Protein AF-0000000065920199 (afdb_homodimer)

Secondary structure (DSSP, 8-state):
--GGG--HHHH-HHHHHHHHHHHHHHHHSEE-BTT-----HHHHHHHTSGGGG----EETTEESSS--HHHHHHHHHHHHHHHHHHT-SEEE---SSHHHHHHHHHHHH--TT-EEEEE-GGGT--GGGT-TTSHHHHHSEEEEE-B-TTT-SB-HHHHHHHHHHH--SEEEEE-SS--S---HHHHHHHHHHTT-EEEEE-TTTHHHHHTTSS--STTT-SEEEEESSSTT---S-EEEEES-HHHHHHHHHIIIIII-SS--HHHHHHHHHHHHHHTSHHHHHHHHHHHHHHHHHHHHHTSHHHHTTT-EEGGGS-SSSEEEEE-TTSSS-HHHHHHHHHHTTEE-EE---TT--S-TTT-SEEEEE-HHHHHHT--HHHHHHHHHHHHHHHT-SSGGGHHHHHHHHHHHHHTS---GGGG--/--GGG--HHHH-HHHHHHHHHHHHHHHHSEE-BTT-----HHHHHHHTSGGGG----EETTEESSS--HHHHHHHHHHHHHHHHHHT-SEEE---SSHHHHHHHHHHHH--TT-EEEEE-GGGT--GGGT-TTSHHHHHSEEEEE-B-TTT-SB-HHHHHHHHHHH--SEEEEE-SS--S---HHHHHHHHHHTT-EEEEE-TTTHHHHHHTSS--STTT-SEEEEESSSTT---S-EEEEES-HHHHHHHHHIIIIII-SS--HHHHHHHHHHHHHHTSHHHHHHHHHHHHHHHHHHHHHTSHHHHTTT-EEGGGS-SSSEEEEE-TTSSS-HHHHHHHHHHTTEE-EE---TT--S-TTT-SEEEEE-HHHHHHT--HHHHHHHHHHHHHHHH-SSGGGHHHHHHHHHHHHHTS---GGG---

Sequence (850 aa):
MNTLNDSLTAFDPDIAALIDGELRRQESGLEMIASENYAPLAVMQAQGSVLTNKYAEGYPGRRYYGGCEFVDGVEQLAIDRVKALFGAEYANVQPHSGATANAATMHALLNPGDTILGLSLAHGGHLTHGMRINFSGKLYHATAYEVSKEDYLVDMDAVAEAARTHRPKMIIAGWSAYPRQLDFARFRAIADEVDAVLMVDMAHFAGLVAAGVHPSPVPHAHVVTSTTHKTLGGPRGGIILCNDPAIAKKINSAVFPGQQGGPLGHVIAAKATAFKMAAQPEFAQRQQRCLDGARILAGRLTQPDVAERGIAVLTGGTDVHLVLVDLRDAELDGQQAEDRLAAVDITVNRNAVPFDPRPPMITSGLRIGTPALAARGFSHNDFRAVADLIAAALTATNDDQLGPLRAQVQRLAARYPLYPELHRTMNTLNDSLTAFDPDIAALIDGELRRQESGLEMIASENYAPLAVMQAQGSVLTNKYAEGYPGRRYYGGCEFVDGVEQLAIDRVKALFGAEYANVQPHSGATANAATMHALLNPGDTILGLSLAHGGHLTHGMRINFSGKLYHATAYEVSKEDYLVDMDAVAEAARTHRPKMIIAGWSAYPRQLDFARFRAIADEVDAVLMVDMAHFAGLVAAGVHPSPVPHAHVVTSTTHKTLGGPRGGIILCNDPAIAKKINSAVFPGQQGGPLGHVIAAKATAFKMAAQPEFAQRQQRCLDGARILAGRLTQPDVAERGIAVLTGGTDVHLVLVDLRDAELDGQQAEDRLAAVDITVNRNAVPFDPRPPMITSGLRIGTPALAARGFSHNDFRAVADLIAAALTATNDDQLGPLRAQVQRLAARYPLYPELHRT

Solvent-accessible surface area (backbone atoms only — not comparable to full-atom values): 40796 Å² total; per-residue (Å²): 133,78,66,46,66,36,50,34,62,78,73,37,46,70,60,40,50,35,52,49,50,44,49,50,49,58,34,45,24,46,59,18,31,55,68,23,19,60,48,24,42,25,29,25,50,33,37,26,33,74,40,62,32,50,65,45,37,74,48,74,96,54,57,64,41,50,85,42,69,37,56,28,51,36,48,50,51,25,37,52,43,48,21,63,51,64,69,38,77,37,59,44,62,58,34,72,23,34,49,46,24,50,51,17,47,46,58,44,77,49,57,78,62,41,33,33,35,12,33,33,57,64,52,16,18,40,57,74,40,27,35,61,73,12,55,38,20,65,43,26,42,51,39,61,38,61,48,36,91,83,57,63,42,75,39,64,67,57,41,42,50,47,40,68,71,64,50,24,54,31,38,43,49,48,47,73,54,64,35,60,83,80,63,47,65,60,53,35,52,46,22,59,72,53,68,24,45,30,36,32,42,36,35,60,49,44,24,35,33,46,45,68,76,38,86,68,51,65,91,49,33,58,30,37,32,22,35,32,24,20,47,48,25,19,42,73,22,13,29,38,33,29,72,46,70,72,56,47,56,37,35,50,43,15,41,45,61,12,58,33,68,60,43,54,45,12,48,30,38,6,40,30,48,27,38,55,49,46,64,35,69,68,36,30,53,34,44,50,44,12,36,49,34,20,38,46,32,31,54,54,40,57,34,66,82,38,36,75,52,30,34,39,41,49,74,76,39,43,73,35,48,29,34,45,36,35,20,78,63,23,87,49,42,7,44,57,48,36,51,48,36,43,69,27,40,31,34,31,22,43,26,71,36,69,88,50,89,48,56,89,85,42,14,22,7,36,37,40,13,25,41,24,43,23,64,57,61,56,47,72,68,50,30,50,52,48,28,49,51,51,48,51,55,74,64,50,90,53,75,80,60,38,57,65,50,23,54,51,40,36,53,58,23,61,75,42,75,62,55,78,77,72,66,66,129,134,76,67,46,65,37,47,32,63,77,72,36,46,70,61,40,50,35,54,49,50,43,47,50,50,59,34,44,22,46,60,19,32,54,68,24,20,59,50,25,42,25,28,25,51,33,36,26,34,74,38,62,33,52,65,44,36,74,48,74,96,54,56,64,38,50,85,42,68,38,56,28,51,38,48,51,49,24,38,53,44,47,22,64,49,63,70,39,78,37,59,45,63,56,34,74,23,35,49,46,24,48,51,18,48,46,59,44,76,50,56,80,61,42,32,34,34,10,33,32,57,62,52,17,18,40,58,74,41,27,35,64,74,10,54,37,20,66,42,25,41,52,40,64,40,58,49,36,92,85,59,62,43,73,40,66,66,58,43,43,50,48,39,68,72,62,50,25,53,30,37,43,51,47,47,72,54,65,35,62,82,79,63,47,65,59,53,34,53,46,23,59,72,52,69,24,44,31,36,30,43,35,34,60,50,44,24,33,33,44,44,67,76,39,87,70,51,66,92,47,34,59,32,37,34,21,38,32,24,21,46,48,25,20,43,74,21,13,29,38,33,27,72,46,69,71,59,47,54,37,35,50,42,15,41,44,60,13,59,34,68,59,44,54,45,12,47,29,37,6,39,30,48,25,39,56,49,45,65,34,72,69,36,31,52,34,46,49,44,12,34,49,34,20,37,46,30,33,55,53,40,58,33,65,82,38,35,75,52,30,34,41,40,47,75,77,39,44,73,34,48,29,33,42,36,34,21,79,64,22,87,48,42,7,45,56,46,34,51,49,36,43,69,28,42,32,32,32,21,43,27,70,36,68,88,48,91,49,56,88,86,41,15,23,6,36,36,41,13,24,42,23,42,23,63,57,62,56,47,72,66,50,31,49,50,48,28,49,51,50,49,51,55,74,62,51,90,51,76,79,59,38,57,63,50,23,54,52,39,35,53,57,22,60,74,42,76,62,56,75,77,72,69,65,131

Nearest PDB structures (foldseek):
  6uld-assembly1_A  TM=9.865E-01  e=8.035E-64  Mycobacterium tuberculosis
  6ccz-assembly1_A-2  TM=9.470E-01  e=2.160E-47  Medicago truncatula
  6ccz-assembly1_B-2  TM=9.428E-01  e=2.994E-47  Medicago truncatula
  5x3v-assembly1_B  TM=9.228E-01  e=4.478E-45  Homo sapiens
  4uqv-assembly6_I  TM=9.340E-01  e=2.020E-33  Methanocaldococcus jannaschii

Organism: Mycobacterium bovis (strain ATCC BAA-935 / AF2122/97) (NCBI:txid233413)

Foldseek 3Di:
DPCPPDDCCGPPVPVVVVVVVVQVLPLQFAEWALQFAAADPQLVDLLPDPLQVDWWFDAQPDTPDPDCPVLNVLLVLLFVLVCVLQVFPGKDFQFQALLSLLVLLCQLQHFFAFEEEEADVLLFADCCQQPCVDPNVVRYRYDYFFADPPQSHGDLVSVLVSCVVRLGQEYEAEGRDDQEADDLQSVLVSCVVSVHAYEYECASFVLCSSLVLGDRNAVRGQKYKYFCCRLLNWDGGMMMGHHDVVSNVSSSVSSPPNRHGTGSSSNSNRSSVSSVVSNDNVSSVLQVQLQLLQQLLQVLCCDCLNVVQVKHWRSSGGRHFKTKIFQQRHPAWQVRLQVLCVLLSYHWHRDAHNPWPDDGVGHGITITGRSHVSNLPAGSVLSNVVSVLSSCSNSPPDPVSSVVSSVVSSVSSNVRGDPPPVPDD/DPCPPDDCCGPPVPVVVVVVVVQVLPLQFAEWALQFAAADPQLVDLLPDPLQVDWWFDAQPDTPDPDCPVLNVLLVLLFVLVCVLQVFPGKDFFFQALLSLLVLLCVLQHFFAFEEEEADVLLFADCCQQPCVDPNVVRYRYDYFFADPPQSHGDLVSVLVSCVVRLGQEYEAEGRDDQEADDLQSVLVSCVVSVHAYEYECASFVLCSSLVLGDRNAVRGQKYKYFCCRLLNWDGGMMMGHHDVVSNVSSSVSSPPNRHGTGSSSRSSRSSVSSVVSNDNLSSVLQVQLQLLQQLLQVLCCDCLNVVQVKHWRSSGGRHFKIKIFQQRHPAWQVRLQVLCVLLSYHWHRDAHNPWPDDGVGHGITITGRSHVSNLPAGSVLSNVVSVLSSCSNSPPDPVSSVVSSVVSSVSSVVRGDPPPVPDD

InterPro domains:
  IPR001085 Serine hydroxymethyltransferase [MF_00051] (7-420)
  IPR001085 Serine hydroxymethyltransferase [PIRSF000412] (5-420)
  IPR001085 Serine hydroxymethyltransferase [cd00378] (12-412)
  IPR015421 Pyridoxal phosphate-dependent transferase, major domain [G3DSA:3.40.640.10] (37-279)
  IPR015422 Pyridoxal phosphate-dependent transferase, small domain [G3DSA:3.90.1150.10] (11-419)
  IPR015424 Pyridoxal phosphate-dependent transferase [SSF53383] (3-422)
  IPR019798 Serine hydroxymethyltransferase, pyridoxal phosphate binding site [PS00096] (222-238)
  IPR039429 Serine hydroxymethyltransferase-like domain [PF00464] (9-390)
  IPR049943 Serine hydroxymethyltransferase-like [PTHR11680] (4-395)

pLDDT: mean 96.8, std 5.18, range [38.34, 98.94]

Radius of gyration: 26.97 Å; Cα contacts (8 Å, |Δi|>4): 2068; chains: 2; bounding box: 62×89×60 Å

Structure (mmCIF, N/CA/C/O backbone):
data_AF-0000000065920199-model_v1
#
loop_
_entity.id
_entity.type
_entity.pdbx_description
1 polymer 'Serine hydroxymethyltransferase 2'
#
loop_
_atom_site.group_PDB
_atom_site.id
_atom_site.type_symbol
_atom_site.label_atom_id
_atom_site.label_alt_id
_atom_site.label_comp_id
_atom_site.label_asym_id
_atom_site.label_entity_id
_atom_site.label_seq_id
_atom_site.pdbx_PDB_ins_code
_atom_site.Cartn_x
_atom_site.Cartn_y
_atom_site.Cartn_z
_atom_site.occupancy
_atom_site.B_iso_or_equiv
_atom_site.auth_seq_id
_atom_site.auth_comp_id
_atom_site.auth_asym_id
_atom_site.auth_atom_id
_atom_site.pdbx_PDB_model_num
ATOM 1 N N . MET A 1 1 ? 15.875 10.922 25.406 1 48.88 1 MET A N 1
ATOM 2 C CA . MET A 1 1 ? 16.609 10.078 24.469 1 48.88 1 MET A CA 1
ATOM 3 C C . MET A 1 1 ? 15.875 9.992 23.141 1 48.88 1 MET A C 1
ATOM 5 O O . MET A 1 1 ? 14.648 9.844 23.094 1 48.88 1 MET A O 1
ATOM 9 N N . ASN A 1 2 ? 16.469 10.469 22.016 1 71 2 ASN A N 1
ATOM 10 C CA . ASN A 1 2 ? 15.875 10.531 20.688 1 71 2 ASN A CA 1
ATOM 11 C C . ASN A 1 2 ? 15.789 9.148 20.062 1 71 2 ASN A C 1
ATOM 13 O O . ASN A 1 2 ? 16.812 8.508 19.797 1 71 2 ASN A O 1
ATOM 17 N N . THR A 1 3 ? 14.609 8.484 20.094 1 85.56 3 THR A N 1
ATOM 18 C CA . THR A 1 3 ? 14.344 7.133 19.625 1 85.56 3 THR A CA 1
ATOM 19 C C . THR A 1 3 ? 14.477 7.043 18.109 1 85.56 3 THR A C 1
ATOM 21 O O . THR A 1 3 ? 14.367 5.957 17.531 1 85.56 3 THR A O 1
ATOM 24 N N . LEU A 1 4 ? 14.914 8.125 17.469 1 91.94 4 LEU A N 1
ATOM 25 C CA . LEU A 1 4 ? 14.953 8.156 16.016 1 91.94 4 LEU A CA 1
ATOM 26 C C . LEU A 1 4 ? 16.078 7.277 15.477 1 91.94 4 LEU A C 1
ATOM 28 O O . LEU A 1 4 ? 15.992 6.742 14.375 1 91.94 4 LEU A O 1
ATOM 32 N N . ASN A 1 5 ? 17.078 7.047 16.406 1 93.19 5 ASN A N 1
ATOM 33 C CA . ASN A 1 5 ? 18.297 6.438 15.867 1 93.19 5 ASN A CA 1
ATOM 34 C C . ASN A 1 5 ? 18.5 5.023 16.406 1 93.19 5 ASN A C 1
ATOM 36 O O . ASN A 1 5 ? 19.453 4.348 16.031 1 93.19 5 ASN A O 1
ATOM 40 N N . ASP A 1 6 ? 17.578 4.547 17.25 1 95.19 6 ASP A N 1
ATOM 41 C CA . ASP A 1 6 ? 17.719 3.201 17.797 1 95.19 6 ASP A CA 1
ATOM 42 C C . ASP A 1 6 ? 17.469 2.141 16.734 1 95.19 6 ASP A C 1
ATOM 44 O O . ASP A 1 6 ? 16.562 2.293 15.898 1 95.19 6 ASP A O 1
ATOM 48 N N . SER A 1 7 ? 18.312 1.101 16.781 1 95.94 7 SER A N 1
ATOM 49 C CA . SER A 1 7 ? 18.094 -0.027 15.883 1 95.94 7 SER A CA 1
ATOM 50 C C . SER A 1 7 ? 16.844 -0.811 16.266 1 95.94 7 SER A C 1
ATOM 52 O O . SER A 1 7 ? 16.375 -0.725 17.406 1 95.94 7 SER A O 1
ATOM 54 N N . LEU A 1 8 ? 16.375 -1.581 15.367 1 97.5 8 LEU A N 1
ATOM 55 C CA . LEU A 1 8 ? 15.188 -2.393 15.609 1 97.5 8 LEU A CA 1
ATOM 56 C C . LEU A 1 8 ? 15.422 -3.373 16.75 1 97.5 8 LEU A C 1
ATOM 58 O O . LEU A 1 8 ? 14.578 -3.514 17.641 1 97.5 8 LEU A O 1
ATOM 62 N N . THR A 1 9 ? 16.578 -4.055 16.75 1 97.19 9 THR A N 1
ATOM 63 C CA . THR A 1 9 ? 16.891 -5.059 17.766 1 97.19 9 THR A CA 1
ATOM 64 C C . THR A 1 9 ? 16.922 -4.434 19.156 1 97.19 9 THR A C 1
ATOM 66 O O . THR A 1 9 ? 16.484 -5.043 20.141 1 97.19 9 THR A O 1
ATOM 69 N N . ALA A 1 10 ? 17.438 -3.197 19.25 1 96.81 10 ALA A N 1
ATOM 70 C CA . ALA A 1 10 ? 17.547 -2.512 20.531 1 96.81 10 ALA A CA 1
ATOM 71 C C . ALA A 1 10 ? 16.188 -1.966 20.984 1 96.81 10 ALA A C 1
ATOM 73 O O . ALA A 1 10 ? 15.812 -2.105 22.141 1 96.81 10 ALA A O 1
ATOM 74 N N . PHE A 1 11 ? 15.445 -1.367 20.156 1 97.62 11 PHE A N 1
ATOM 75 C CA . PHE A 1 11 ? 14.234 -0.631 20.516 1 97.62 11 PHE A CA 1
ATOM 76 C C . PHE A 1 11 ? 13.047 -1.574 20.656 1 97.62 11 PHE A C 1
ATOM 78 O O . PHE A 1 11 ? 12.203 -1.395 21.531 1 97.62 11 PHE A O 1
ATOM 85 N N . ASP A 1 12 ? 12.945 -2.574 19.734 1 98.44 12 ASP A N 1
ATOM 86 C CA . ASP A 1 12 ? 11.805 -3.49 19.703 1 98.44 12 ASP A CA 1
ATOM 87 C C . ASP A 1 12 ? 12.266 -4.93 19.484 1 98.44 12 ASP A C 1
ATOM 89 O O . ASP A 1 12 ? 12.023 -5.516 18.438 1 98.44 12 ASP A O 1
ATOM 93 N N . PRO A 1 13 ? 12.766 -5.547 20.5 1 98.44 13 PRO A N 1
ATOM 94 C CA . PRO A 1 13 ? 13.297 -6.906 20.375 1 98.44 13 PRO A CA 1
ATOM 95 C C . PRO A 1 13 ? 12.219 -7.938 20.047 1 98.44 13 PRO A C 1
ATOM 97 O O . PRO A 1 13 ? 12.516 -8.969 19.438 1 98.44 13 PRO A O 1
ATOM 100 N N . ASP A 1 14 ? 10.961 -7.676 20.406 1 98.75 14 ASP A N 1
ATOM 101 C CA . ASP A 1 14 ? 9.883 -8.609 20.094 1 98.75 14 ASP A CA 1
ATOM 102 C C . ASP A 1 14 ? 9.688 -8.719 18.578 1 98.75 14 ASP A C 1
ATOM 104 O O . ASP A 1 14 ? 9.641 -9.828 18.031 1 98.75 14 ASP A O 1
ATOM 108 N N . ILE A 1 15 ? 9.609 -7.574 17.891 1 98.75 15 ILE A N 1
ATOM 109 C CA . ILE A 1 15 ? 9.453 -7.566 16.438 1 98.75 15 ILE A CA 1
ATOM 110 C C . ILE A 1 15 ? 10.719 -8.109 15.789 1 98.75 15 ILE A C 1
ATOM 112 O O . ILE A 1 15 ? 10.648 -8.875 14.82 1 98.75 15 ILE A O 1
ATOM 116 N N . ALA A 1 16 ? 11.875 -7.711 16.312 1 98.5 16 ALA A N 1
ATOM 117 C CA . ALA A 1 16 ? 13.141 -8.211 15.773 1 98.5 16 ALA A CA 1
ATOM 118 C C . ALA A 1 16 ? 13.195 -9.734 15.82 1 98.5 16 ALA A C 1
ATOM 120 O O . ALA A 1 16 ? 13.641 -10.375 14.867 1 98.5 16 ALA A O 1
ATOM 121 N N . ALA A 1 17 ? 12.711 -10.328 16.891 1 98.5 17 ALA A N 1
ATOM 122 C CA . ALA A 1 17 ? 12.742 -11.781 17.062 1 98.5 17 ALA A CA 1
ATOM 123 C C . ALA A 1 17 ? 11.828 -12.461 16.047 1 98.5 17 ALA A C 1
ATOM 125 O O . ALA A 1 17 ? 12.156 -13.531 15.531 1 98.5 17 ALA A O 1
ATOM 126 N N . LEU A 1 18 ? 10.711 -11.914 15.812 1 98.62 18 LEU A N 1
ATOM 127 C CA . LEU A 1 18 ? 9.773 -12.469 14.844 1 98.62 18 LEU A CA 1
ATOM 128 C C . LEU A 1 18 ? 10.344 -12.383 13.43 1 98.62 18 LEU A C 1
ATOM 130 O O . LEU A 1 18 ? 10.211 -13.328 12.648 1 98.62 18 LEU A O 1
ATOM 134 N N . ILE A 1 19 ? 10.992 -11.258 13.07 1 98.38 19 ILE A N 1
ATOM 135 C CA . ILE A 1 19 ? 11.633 -11.094 11.773 1 98.38 19 ILE A CA 1
ATOM 136 C C . ILE A 1 19 ? 12.766 -12.109 11.617 1 98.38 19 ILE A C 1
ATOM 138 O O . ILE A 1 19 ? 12.906 -12.742 10.57 1 98.38 19 ILE A O 1
ATOM 142 N N . ASP A 1 20 ? 13.523 -12.312 12.68 1 97.81 20 ASP A N 1
ATOM 143 C CA . ASP A 1 20 ? 14.602 -13.297 12.664 1 97.81 20 ASP A CA 1
ATOM 144 C C . ASP A 1 20 ? 14.055 -14.711 12.484 1 97.81 20 ASP A C 1
ATOM 146 O O . ASP A 1 20 ? 14.664 -15.531 11.797 1 97.81 20 ASP A O 1
ATOM 150 N N . GLY A 1 21 ? 12.969 -14.977 13.18 1 97.94 21 GLY A N 1
ATOM 151 C CA . GLY A 1 21 ? 12.32 -16.266 12.992 1 97.94 21 GLY A CA 1
ATOM 152 C C . GLY A 1 21 ? 11.906 -16.516 11.555 1 97.94 21 GLY A C 1
ATOM 153 O O . GLY A 1 21 ? 12.133 -17.609 11.031 1 97.94 21 GLY A O 1
ATOM 154 N N . GLU A 1 22 ? 11.32 -15.531 10.938 1 97.81 22 GLU A N 1
ATOM 155 C CA . GLU A 1 22 ? 10.93 -15.656 9.539 1 97.81 22 GLU A CA 1
ATOM 156 C C . GLU A 1 22 ? 12.148 -15.844 8.633 1 97.81 22 GLU A C 1
ATOM 158 O O . GLU A 1 22 ? 12.109 -16.641 7.688 1 97.81 22 GLU A O 1
ATOM 163 N N . LEU A 1 23 ? 13.227 -15.102 8.898 1 97.56 23 LEU A N 1
ATOM 164 C CA . LEU A 1 23 ? 14.453 -15.258 8.125 1 97.56 23 LEU A CA 1
ATOM 165 C C . LEU A 1 23 ? 14.969 -16.688 8.219 1 97.56 23 LEU A C 1
ATOM 167 O O . LEU A 1 23 ? 15.312 -17.297 7.199 1 97.56 23 LEU A O 1
ATOM 171 N N . ARG A 1 24 ? 14.984 -17.25 9.422 1 97.12 24 ARG A N 1
ATOM 172 C CA . ARG A 1 24 ? 15.461 -18.609 9.609 1 97.12 24 ARG A CA 1
ATOM 173 C C . ARG A 1 24 ? 14.57 -19.609 8.883 1 97.12 24 ARG A C 1
ATOM 175 O O . ARG A 1 24 ? 15.055 -20.578 8.297 1 97.12 24 ARG A O 1
ATOM 182 N N . ARG A 1 25 ? 13.281 -19.391 8.969 1 97.06 25 ARG A N 1
ATOM 183 C CA . ARG A 1 25 ? 12.352 -20.266 8.258 1 97.06 25 ARG A CA 1
ATOM 184 C C . ARG A 1 25 ? 12.617 -20.25 6.758 1 97.06 25 ARG A C 1
ATOM 186 O O . ARG A 1 25 ? 12.656 -21.297 6.117 1 97.06 25 ARG A O 1
ATOM 193 N N . GLN A 1 26 ? 12.812 -19.047 6.203 1 97.12 26 GLN A N 1
ATOM 194 C CA . GLN A 1 26 ? 13.086 -18.906 4.777 1 97.12 26 GLN A CA 1
ATOM 195 C C . GLN A 1 26 ? 14.422 -19.547 4.402 1 97.12 26 GLN A C 1
ATOM 197 O O . GLN A 1 26 ? 14.562 -20.109 3.322 1 97.12 26 GLN A O 1
ATOM 202 N N . GLU A 1 27 ? 15.359 -19.469 5.266 1 96.81 27 GLU A N 1
ATOM 203 C CA . GLU A 1 27 ? 16.703 -19.984 5.012 1 96.81 27 GLU A CA 1
ATOM 204 C C . GLU A 1 27 ? 16.719 -21.5 5.016 1 96.81 27 GLU A C 1
ATOM 206 O O . GLU A 1 27 ? 17.375 -22.125 4.184 1 96.81 27 GLU A O 1
ATOM 211 N N . SER A 1 28 ? 15.992 -22.078 5.945 1 97.06 28 SER A N 1
ATOM 212 C CA . SER A 1 28 ? 16.125 -23.516 6.191 1 97.06 28 SER A CA 1
ATOM 213 C C . SER A 1 28 ? 15.133 -24.312 5.359 1 97.06 28 SER A C 1
ATOM 215 O O . SER A 1 28 ? 15.281 -25.531 5.195 1 97.06 28 SER A O 1
ATOM 217 N N . GLY A 1 29 ? 14.102 -23.672 4.883 1 97.69 29 GLY A N 1
ATOM 218 C CA . GLY A 1 29 ? 13.078 -24.359 4.113 1 97.69 29 GLY A CA 1
ATOM 219 C C . GLY A 1 29 ? 13.102 -24 2.639 1 97.69 29 GLY A C 1
ATOM 220 O O . GLY A 1 29 ? 14 -23.297 2.18 1 97.69 29 GLY A O 1
ATOM 221 N N . LEU A 1 30 ? 12.211 -24.641 1.885 1 98.5 30 LEU A N 1
ATOM 222 C CA . LEU A 1 30 ? 12 -24.344 0.474 1 98.5 30 LEU A CA 1
ATOM 223 C C . LEU A 1 30 ? 10.672 -23.609 0.274 1 98.5 30 LEU A C 1
ATOM 225 O O . LEU A 1 30 ? 9.602 -24.188 0.476 1 98.5 30 LEU A O 1
ATOM 229 N N . GLU A 1 31 ? 10.781 -22.328 -0.033 1 98.06 31 GLU A N 1
ATOM 230 C CA . GLU A 1 31 ? 9.586 -21.547 -0.325 1 98.06 31 GLU A CA 1
ATOM 231 C C . GLU A 1 31 ? 9.094 -21.797 -1.748 1 98.06 31 GLU A C 1
ATOM 233 O O . GLU A 1 31 ? 9.766 -21.438 -2.717 1 98.06 31 GLU A O 1
ATOM 238 N N . MET A 1 32 ? 7.914 -22.391 -1.847 1 98.62 32 MET A N 1
ATOM 239 C CA . MET A 1 32 ? 7.414 -22.75 -3.174 1 98.62 32 MET A CA 1
ATOM 240 C C . MET A 1 32 ? 5.965 -22.297 -3.342 1 98.62 32 MET A C 1
ATOM 242 O O . MET A 1 32 ? 5.172 -23 -3.982 1 98.62 32 MET A O 1
ATOM 246 N N . ILE A 1 33 ? 5.59 -21.25 -2.672 1 97.75 33 ILE A N 1
ATOM 247 C CA . ILE A 1 33 ? 4.34 -20.562 -2.967 1 97.75 33 ILE A CA 1
ATOM 248 C C . ILE A 1 33 ? 4.473 -19.781 -4.277 1 97.75 33 ILE A C 1
ATOM 250 O O . ILE A 1 33 ? 5.406 -19 -4.445 1 97.75 33 ILE A O 1
ATOM 254 N N . ALA A 1 34 ? 3.49 -19.922 -5.152 1 97.56 34 ALA A N 1
ATOM 255 C CA . ALA A 1 34 ? 3.586 -19.406 -6.52 1 97.56 34 ALA A CA 1
ATOM 256 C C . ALA A 1 34 ? 3.686 -17.891 -6.531 1 97.56 34 ALA A C 1
ATOM 258 O O . ALA A 1 34 ? 4.273 -17.312 -7.449 1 97.56 34 ALA A O 1
ATOM 259 N N . SER A 1 35 ? 3.154 -17.234 -5.5 1 96.38 35 SER A N 1
ATOM 260 C CA . SER A 1 35 ? 3.109 -15.781 -5.449 1 96.38 35 SER A CA 1
ATOM 261 C C . SER A 1 35 ? 4.238 -15.227 -4.586 1 96.38 35 SER A C 1
ATOM 263 O O . SER A 1 35 ? 4.242 -14.039 -4.246 1 96.38 35 SER A O 1
ATOM 265 N N . GLU A 1 36 ? 5.227 -16.047 -4.176 1 97.31 36 GLU A N 1
ATOM 266 C CA . GLU A 1 36 ? 6.348 -15.57 -3.369 1 97.31 36 GLU A CA 1
ATOM 267 C C . GLU A 1 36 ? 7.652 -15.625 -4.16 1 97.31 36 GLU A C 1
ATOM 269 O O . GLU A 1 36 ? 7.781 -16.406 -5.105 1 97.31 36 GLU A O 1
ATOM 274 N N . ASN A 1 37 ? 8.469 -14.789 -3.809 1 98.06 37 ASN A N 1
ATOM 275 C CA . ASN A 1 37 ? 9.82 -14.664 -4.332 1 98.06 37 ASN A CA 1
ATOM 276 C C . ASN A 1 37 ? 10.773 -14.07 -3.297 1 98.06 37 ASN A C 1
ATOM 278 O O . ASN A 1 37 ? 10.359 -13.75 -2.182 1 98.06 37 ASN A O 1
ATOM 282 N N . TYR A 1 38 ? 12.039 -14.078 -3.604 1 97.62 38 TYR A N 1
ATOM 283 C CA . TYR A 1 38 ? 13.016 -13.398 -2.752 1 97.62 38 TYR A CA 1
ATOM 284 C C . TYR A 1 38 ? 13.453 -12.078 -3.371 1 97.62 38 TYR A C 1
ATOM 286 O O . TYR A 1 38 ? 14.047 -12.055 -4.449 1 97.62 38 TYR A O 1
ATOM 294 N N . ALA A 1 39 ? 13.109 -11 -2.699 1 97.31 39 ALA A N 1
ATOM 295 C CA . ALA A 1 39 ? 13.594 -9.68 -3.113 1 97.31 39 ALA A CA 1
ATOM 296 C C . ALA A 1 39 ? 15.078 -9.516 -2.803 1 97.31 39 ALA A C 1
ATOM 298 O O . ALA A 1 39 ? 15.547 -9.93 -1.741 1 97.31 39 ALA A O 1
ATOM 299 N N . PRO A 1 40 ? 15.812 -8.891 -3.723 1 97.69 40 PRO A N 1
ATOM 300 C CA . PRO A 1 40 ? 17.219 -8.617 -3.434 1 97.69 40 PRO A CA 1
ATOM 301 C C . PRO A 1 40 ? 17.406 -7.715 -2.217 1 97.69 40 PRO A C 1
ATOM 303 O O . PRO A 1 40 ? 16.547 -6.898 -1.907 1 97.69 40 PRO A O 1
ATOM 306 N N . LEU A 1 41 ? 18.562 -7.848 -1.614 1 97.25 41 LEU A N 1
ATOM 307 C CA . LEU A 1 41 ? 18.938 -6.977 -0.508 1 97.25 41 LEU A CA 1
ATOM 308 C C . LEU A 1 41 ? 18.828 -5.508 -0.909 1 97.25 41 LEU A C 1
ATOM 310 O O . LEU A 1 41 ? 18.344 -4.688 -0.131 1 97.25 41 LEU A O 1
ATOM 314 N N . ALA A 1 42 ? 19.281 -5.145 -2.139 1 98.12 42 ALA A N 1
ATOM 315 C CA . ALA A 1 42 ? 19.219 -3.775 -2.645 1 98.12 42 ALA A CA 1
ATOM 316 C C . ALA A 1 42 ? 17.797 -3.246 -2.654 1 98.12 42 ALA A C 1
ATOM 318 O O . ALA A 1 42 ? 17.562 -2.076 -2.346 1 98.12 42 ALA A O 1
ATOM 319 N N . VAL A 1 43 ? 16.859 -4.113 -3.014 1 98.44 43 VAL A N 1
ATOM 320 C CA . VAL A 1 43 ? 15.445 -3.752 -3.049 1 98.44 43 VAL A CA 1
ATOM 321 C C . VAL A 1 43 ? 14.945 -3.498 -1.63 1 98.44 43 VAL A C 1
ATOM 323 O O . VAL A 1 43 ? 14.266 -2.502 -1.375 1 98.44 43 VAL A O 1
ATOM 326 N N . MET A 1 44 ? 15.289 -4.367 -0.682 1 98.12 44 MET A N 1
ATOM 327 C CA . MET A 1 44 ? 14.852 -4.215 0.702 1 98.12 44 MET A CA 1
ATOM 328 C C . MET A 1 44 ? 15.469 -2.975 1.339 1 98.12 44 MET A C 1
ATOM 330 O O . MET A 1 44 ? 14.828 -2.307 2.15 1 98.12 44 MET A O 1
ATOM 334 N N . GLN A 1 45 ? 16.719 -2.648 0.94 1 97.56 45 GLN A N 1
ATOM 335 C CA . GLN A 1 45 ? 17.375 -1.446 1.445 1 97.56 45 GLN A CA 1
ATOM 336 C C . GLN A 1 45 ? 16.672 -0.187 0.952 1 97.56 45 GLN A C 1
ATOM 338 O O . GLN A 1 45 ? 16.469 0.759 1.717 1 97.56 45 GLN A O 1
ATOM 343 N N . ALA A 1 46 ? 16.281 -0.155 -0.325 1 98.44 46 ALA A N 1
ATOM 344 C CA . ALA A 1 46 ? 15.523 0.973 -0.851 1 98.44 46 ALA A CA 1
ATOM 345 C C . ALA A 1 46 ? 14.164 1.089 -0.156 1 98.44 46 ALA A C 1
ATOM 347 O O . ALA A 1 46 ? 13.711 2.193 0.151 1 98.44 46 ALA A O 1
ATOM 348 N N . GLN A 1 47 ? 13.555 -0.07 0.135 1 97.62 47 GLN A N 1
ATOM 349 C CA . GLN A 1 47 ? 12.258 -0.162 0.804 1 97.62 47 GLN A CA 1
ATOM 350 C C . GLN A 1 47 ? 12.312 0.466 2.193 1 97.62 47 GLN A C 1
ATOM 352 O O . GLN A 1 47 ? 11.328 1.043 2.658 1 97.62 47 GLN A O 1
ATOM 357 N N . GLY A 1 48 ? 13.359 0.281 2.912 1 97.38 48 GLY A N 1
ATOM 358 C CA . GLY A 1 48 ? 13.5 0.801 4.262 1 97.38 48 GLY A CA 1
ATOM 359 C C . GLY A 1 48 ? 14.352 2.057 4.332 1 97.38 48 GLY A C 1
ATOM 360 O O . GLY A 1 48 ? 15.148 2.225 5.254 1 97.38 48 GLY A O 1
ATOM 361 N N . SER A 1 49 ? 14.25 3.02 3.33 1 97.56 49 SER A N 1
ATOM 362 C CA . SER A 1 49 ? 15.086 4.211 3.25 1 97.56 49 SER A CA 1
ATOM 363 C C . SER A 1 49 ? 14.352 5.441 3.764 1 97.56 49 SER A C 1
ATOM 365 O O . SER A 1 49 ? 13.164 5.367 4.102 1 97.56 49 SER A O 1
ATOM 367 N N . VAL A 1 50 ? 15.055 6.598 3.717 1 97.56 50 VAL A N 1
ATOM 368 C CA . VAL A 1 50 ? 14.539 7.867 4.23 1 97.56 50 VAL A CA 1
ATOM 369 C C . VAL A 1 50 ? 13.422 8.375 3.328 1 97.56 50 VAL A C 1
ATOM 371 O O . VAL A 1 50 ? 12.688 9.297 3.699 1 97.56 50 VAL A O 1
ATOM 374 N N . LEU A 1 51 ? 13.242 7.734 2.184 1 97.75 51 LEU A N 1
ATOM 375 C CA . LEU A 1 51 ? 12.117 8.102 1.322 1 97.75 51 LEU A CA 1
ATOM 376 C C . LEU A 1 51 ? 10.789 7.793 1.999 1 97.75 51 LEU A C 1
ATOM 378 O O . LEU A 1 51 ? 9.742 8.289 1.573 1 97.75 51 LEU A O 1
ATOM 382 N N . THR A 1 52 ? 10.82 6.98 3.068 1 96.19 52 THR A N 1
ATOM 383 C CA . THR A 1 52 ? 9.648 6.719 3.9 1 96.19 52 THR A CA 1
ATOM 384 C C . THR A 1 52 ? 9.062 8.016 4.445 1 96.19 52 THR A C 1
ATOM 386 O O . THR A 1 52 ? 7.852 8.125 4.641 1 96.19 52 THR A O 1
ATOM 389 N N . ASN A 1 53 ? 9.867 9.039 4.578 1 96.75 53 ASN A N 1
ATOM 390 C CA . ASN A 1 53 ? 9.5 10.273 5.262 1 96.75 53 ASN A CA 1
ATOM 391 C C . ASN A 1 53 ? 8.875 11.289 4.301 1 96.75 53 ASN A C 1
ATOM 393 O O . ASN A 1 53 ? 8.258 12.258 4.73 1 96.75 53 ASN A O 1
ATOM 397 N N . LYS A 1 54 ? 9.156 11.07 3.012 1 95.81 54 LYS A N 1
ATOM 398 C CA . LYS A 1 54 ? 8.859 12.141 2.062 1 95.81 54 LYS A CA 1
ATOM 399 C C . LYS A 1 54 ? 7.457 11.984 1.477 1 95.81 54 LYS A C 1
ATOM 401 O O . LYS A 1 54 ? 7.113 10.93 0.949 1 95.81 54 LYS A O 1
ATOM 406 N N . TYR A 1 55 ? 6.688 12.953 1.647 1 91.69 55 TYR A N 1
ATOM 407 C CA . TYR A 1 55 ? 5.375 13.031 1.014 1 91.69 55 TYR A CA 1
ATOM 408 C C . TYR A 1 55 ? 5.465 13.703 -0.352 1 91.69 55 TYR A C 1
ATOM 410 O O . TYR A 1 55 ? 6.195 14.68 -0.521 1 91.69 55 TYR A O 1
ATOM 418 N N . ALA A 1 56 ? 4.77 13.117 -1.313 1 91 56 ALA A N 1
ATOM 419 C CA . ALA A 1 56 ? 4.773 13.656 -2.672 1 91 56 ALA A CA 1
ATOM 420 C C . ALA A 1 56 ? 3.438 13.406 -3.365 1 91 56 ALA A C 1
ATOM 422 O O . ALA A 1 56 ? 3.025 12.258 -3.537 1 91 56 ALA A O 1
ATOM 423 N N . GLU A 1 57 ? 2.533 14.344 -3.461 1 90.44 57 GLU A N 1
ATOM 424 C CA . GLU A 1 57 ? 1.312 14.188 -4.246 1 90.44 57 GLU A CA 1
ATOM 425 C C . GLU A 1 57 ? 1.486 14.75 -5.652 1 90.44 57 GLU A C 1
ATOM 427 O O . GLU A 1 57 ? 2.188 15.75 -5.848 1 90.44 57 GLU A O 1
ATOM 432 N N . GLY A 1 58 ? 0.861 14.07 -6.559 1 93.88 58 GLY A N 1
ATOM 433 C CA . GLY A 1 58 ? 1.039 14.43 -7.953 1 93.88 58 GLY A CA 1
ATOM 434 C C . GLY A 1 58 ? 2.049 13.555 -8.672 1 93.88 58 GLY A C 1
ATOM 435 O O . GLY A 1 58 ? 2.252 12.398 -8.297 1 93.88 58 GLY A O 1
ATOM 436 N N . TYR A 1 59 ? 2.545 14.07 -9.781 1 96.19 59 TYR A N 1
ATOM 437 C CA . TYR A 1 59 ? 3.498 13.359 -10.625 1 96.19 59 TYR A CA 1
ATOM 438 C C . TYR A 1 59 ? 4.773 14.164 -10.82 1 96.19 59 TYR A C 1
ATOM 440 O O . TYR A 1 59 ? 4.809 15.359 -10.5 1 96.19 59 TYR A O 1
ATOM 448 N N . PRO A 1 60 ? 5.848 13.508 -11.219 1 95.94 60 PRO A N 1
ATOM 449 C CA . PRO A 1 60 ? 7.117 14.219 -11.359 1 95.94 60 PRO A CA 1
ATOM 450 C C . PRO A 1 60 ? 6.977 15.523 -12.148 1 95.94 60 PRO A C 1
ATOM 452 O O . PRO A 1 60 ? 6.406 15.523 -13.242 1 95.94 60 PRO A O 1
ATOM 455 N N . GLY A 1 61 ? 7.484 16.609 -11.562 1 92.62 61 GLY A N 1
ATOM 456 C CA . GLY A 1 61 ? 7.445 17.922 -12.203 1 92.62 61 GLY A CA 1
ATOM 457 C C . GLY A 1 61 ? 6.168 18.688 -11.922 1 92.62 61 GLY A C 1
ATOM 458 O O . GLY A 1 61 ? 6.078 19.875 -12.211 1 92.62 61 GLY A O 1
ATOM 459 N N . ARG A 1 62 ? 5.176 18.062 -11.367 1 90.56 62 ARG A N 1
ATOM 460 C CA . ARG A 1 62 ? 3.896 18.672 -11.023 1 90.56 62 ARG A CA 1
ATOM 461 C C . ARG A 1 62 ? 3.412 18.203 -9.656 1 90.56 62 ARG A C 1
ATOM 463 O O . ARG A 1 62 ? 2.396 17.5 -9.562 1 90.56 62 ARG A O 1
ATOM 470 N N . ARG A 1 63 ? 4.141 18.656 -8.664 1 90.5 63 ARG A N 1
ATOM 471 C CA . ARG A 1 63 ? 3.861 18.234 -7.297 1 90.5 63 ARG A CA 1
ATOM 472 C C . ARG A 1 63 ? 3.135 19.328 -6.523 1 90.5 63 ARG A C 1
ATOM 474 O O . ARG A 1 63 ? 3.322 20.516 -6.793 1 90.5 63 ARG A O 1
ATOM 481 N N . TYR A 1 64 ? 2.363 18.891 -5.508 1 84.06 64 TYR A N 1
ATOM 482 C CA . TYR A 1 64 ? 1.641 19.828 -4.645 1 84.06 64 TYR A CA 1
ATOM 483 C C . TYR A 1 64 ? 2.453 20.156 -3.398 1 84.06 64 TYR A C 1
ATOM 485 O O . TYR A 1 64 ? 2.105 21.062 -2.645 1 84.06 64 TYR A O 1
ATOM 493 N N . TYR A 1 65 ? 3.494 19.453 -3.213 1 88.06 65 TYR A N 1
ATOM 494 C CA . TYR A 1 65 ? 4.352 19.625 -2.045 1 88.06 65 TYR A CA 1
ATOM 495 C C . TYR A 1 65 ? 5.75 20.062 -2.455 1 88.06 65 TYR A C 1
ATOM 497 O O . TYR A 1 65 ? 6.211 19.734 -3.553 1 88.06 65 TYR A O 1
ATOM 505 N N . GLY A 1 66 ? 6.371 20.797 -1.609 1 89.5 66 GLY A N 1
ATOM 506 C CA . GLY A 1 66 ? 7.742 21.219 -1.875 1 89.5 66 GLY A CA 1
ATOM 507 C C . GLY A 1 66 ? 8.766 20.141 -1.551 1 89.5 66 GLY A C 1
ATOM 508 O O . GLY A 1 66 ? 8.445 19.156 -0.883 1 89.5 66 GLY A O 1
ATOM 509 N N . GLY A 1 67 ? 9.953 20.297 -2.061 1 93.56 67 GLY A N 1
ATOM 510 C CA . GLY A 1 67 ? 11.078 19.438 -1.717 1 93.56 67 GLY A CA 1
ATOM 511 C C . GLY A 1 67 ?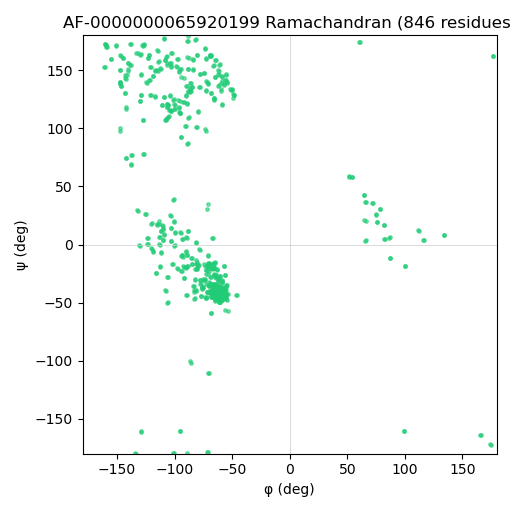 11.039 18.094 -2.422 1 93.56 67 GLY A C 1
ATOM 512 O O . GLY A 1 67 ? 11.523 17.094 -1.89 1 93.56 67 GLY A O 1
ATOM 513 N N . CYS A 1 68 ? 10.5 18 -3.596 1 95.5 68 CYS A N 1
ATOM 514 C CA . CYS A 1 68 ? 10.25 16.719 -4.227 1 95.5 68 CYS A CA 1
ATOM 515 C C . CYS A 1 68 ? 11.289 16.422 -5.297 1 95.5 68 CYS A C 1
ATOM 517 O O . CYS A 1 68 ? 11.117 15.5 -6.102 1 95.5 68 CYS A O 1
ATOM 519 N N . GLU A 1 69 ? 12.406 17.141 -5.359 1 96 69 GLU A N 1
ATOM 520 C CA . GLU A 1 69 ? 13.359 17.016 -6.457 1 96 69 GLU A CA 1
ATOM 521 C C . GLU A 1 69 ? 13.93 15.594 -6.52 1 96 69 GLU A C 1
ATOM 523 O O . GLU A 1 69 ? 14.055 15.016 -7.602 1 96 69 GLU A O 1
ATOM 528 N N . PHE A 1 70 ? 14.258 14.984 -5.414 1 97.69 70 PHE A N 1
ATOM 529 C CA . PHE A 1 70 ? 14.898 13.68 -5.426 1 97.69 70 PHE A CA 1
ATOM 530 C C . PHE A 1 70 ? 13.867 12.57 -5.605 1 97.69 70 PHE A C 1
ATOM 532 O O . PHE A 1 70 ? 14.125 11.586 -6.305 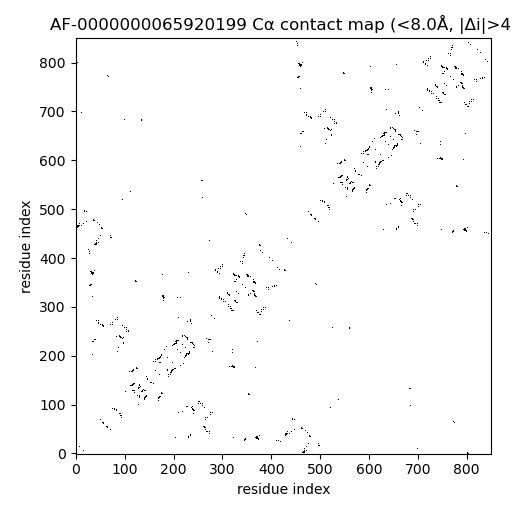1 97.69 70 PHE A O 1
ATOM 539 N N . VAL A 1 71 ? 12.719 12.703 -4.977 1 97.19 71 VAL A N 1
ATOM 540 C CA . VAL A 1 71 ? 11.664 11.711 -5.16 1 97.19 71 VAL A CA 1
ATOM 541 C C . VAL A 1 71 ? 11.18 11.734 -6.609 1 97.19 71 VAL A C 1
ATOM 543 O O . VAL A 1 71 ? 10.828 10.695 -7.172 1 97.19 71 VAL A O 1
ATOM 546 N N . ASP A 1 72 ? 11.172 12.945 -7.25 1 98 72 ASP A N 1
ATOM 547 C CA . ASP A 1 72 ? 10.836 13.047 -8.672 1 98 72 ASP A CA 1
ATOM 548 C C . ASP A 1 72 ? 11.836 12.266 -9.523 1 98 72 ASP A C 1
ATOM 550 O O . ASP A 1 72 ? 11.445 11.578 -10.469 1 98 72 ASP A O 1
ATOM 554 N N . GLY A 1 73 ? 13.109 12.414 -9.18 1 98.62 73 GLY A N 1
ATOM 555 C CA . GLY A 1 73 ? 14.117 11.648 -9.891 1 98.62 73 GLY A CA 1
ATOM 556 C C . GLY A 1 73 ? 13.922 10.148 -9.773 1 98.62 73 GLY A C 1
ATOM 557 O O . GLY A 1 73 ? 14.039 9.422 -10.758 1 98.62 73 GLY A O 1
ATOM 558 N N . VAL A 1 74 ? 13.594 9.68 -8.594 1 98.75 74 VAL A N 1
ATOM 559 C CA . VAL A 1 74 ? 13.352 8.266 -8.328 1 98.75 74 VAL A CA 1
ATOM 560 C C . VAL A 1 74 ? 12.18 7.77 -9.164 1 98.75 74 VAL A C 1
ATOM 562 O O . VAL A 1 74 ? 12.273 6.73 -9.828 1 98.75 74 VAL A O 1
ATOM 565 N N . GLU A 1 75 ? 11.07 8.508 -9.133 1 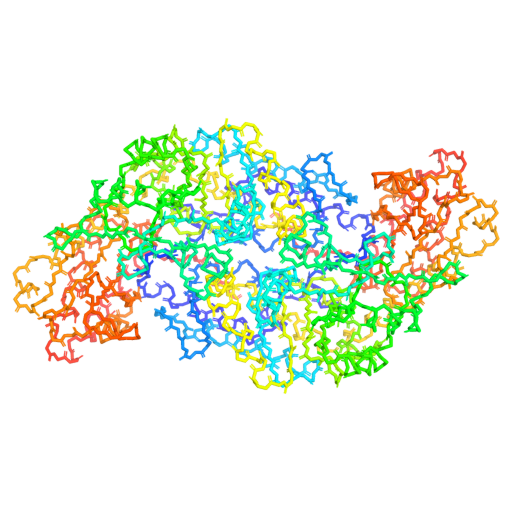98.69 75 GLU A N 1
ATOM 566 C CA . GLU A 1 75 ? 9.859 8.086 -9.836 1 98.69 75 GLU A CA 1
ATOM 567 C C . GLU A 1 75 ? 10.062 8.102 -11.344 1 98.69 75 GLU A C 1
ATOM 569 O O . GLU A 1 75 ? 9.617 7.191 -12.047 1 98.69 75 GLU A O 1
ATOM 574 N N . GLN A 1 76 ? 10.758 9.109 -11.828 1 98.75 76 GLN A N 1
ATOM 575 C CA . GLN A 1 76 ? 11.008 9.172 -13.266 1 98.75 76 GLN A CA 1
ATOM 576 C C . GLN A 1 76 ? 11.875 8 -13.719 1 98.75 76 GLN A C 1
ATOM 578 O O . GLN A 1 76 ? 11.633 7.41 -14.773 1 98.75 76 GLN A O 1
ATOM 583 N N . LEU A 1 77 ? 12.875 7.676 -12.93 1 98.81 77 LEU A N 1
ATOM 584 C CA . LEU A 1 77 ? 13.734 6.543 -13.266 1 98.81 77 LEU A CA 1
ATOM 585 C C . LEU A 1 77 ? 12.938 5.242 -13.273 1 98.81 77 LEU A C 1
ATOM 587 O O . LEU A 1 77 ? 13.148 4.387 -14.141 1 98.81 77 LEU A O 1
ATOM 591 N N . ALA A 1 78 ? 12.062 5.066 -12.312 1 98.94 78 ALA A N 1
ATOM 592 C CA . ALA A 1 78 ? 11.203 3.887 -12.281 1 98.94 78 ALA A CA 1
ATOM 593 C C . ALA A 1 78 ? 10.336 3.803 -13.531 1 98.94 78 ALA A C 1
ATOM 595 O O . ALA A 1 78 ? 10.211 2.734 -14.133 1 98.94 78 ALA A O 1
ATOM 596 N N . ILE A 1 79 ? 9.734 4.941 -13.922 1 98.94 79 ILE A N 1
ATOM 597 C CA . ILE A 1 79 ? 8.875 5.008 -15.094 1 98.94 79 ILE A CA 1
ATOM 598 C C . ILE A 1 79 ? 9.672 4.633 -16.344 1 98.94 79 ILE A C 1
ATOM 600 O O . ILE A 1 79 ? 9.242 3.797 -17.141 1 98.94 79 ILE A O 1
ATOM 604 N N . ASP A 1 80 ? 10.852 5.188 -16.469 1 98.94 80 ASP A N 1
ATOM 605 C CA . ASP A 1 80 ? 11.68 4.926 -17.641 1 98.94 80 ASP A CA 1
ATOM 606 C C . ASP A 1 80 ? 12.086 3.455 -17.703 1 98.94 80 ASP A C 1
ATOM 608 O O . ASP A 1 80 ? 12.016 2.83 -18.766 1 98.94 80 ASP A O 1
ATOM 612 N N . ARG A 1 81 ? 12.484 2.906 -16.594 1 98.94 81 ARG A N 1
ATOM 613 C CA . ARG A 1 81 ? 12.984 1.535 -16.562 1 98.94 81 ARG A CA 1
ATOM 614 C C . ARG A 1 81 ? 11.867 0.542 -16.875 1 98.94 81 ARG A C 1
ATOM 616 O O . ARG A 1 81 ? 12.078 -0.423 -17.609 1 98.94 81 ARG A O 1
ATOM 623 N N . VAL A 1 82 ? 10.672 0.777 -16.391 1 98.94 82 VAL A N 1
ATOM 624 C CA . VAL A 1 82 ? 9.602 -0.198 -16.578 1 98.94 82 VAL A CA 1
ATOM 625 C C . VAL A 1 82 ? 9.078 -0.113 -18.016 1 98.94 82 VAL A C 1
ATOM 627 O O . VAL A 1 82 ? 8.703 -1.127 -18.609 1 98.94 82 VAL A O 1
ATOM 630 N N . LYS A 1 83 ? 9 1.101 -18.547 1 98.88 83 LYS A N 1
ATOM 631 C CA . LYS A 1 83 ? 8.633 1.252 -19.953 1 98.88 83 LYS A CA 1
ATOM 632 C C . LYS A 1 83 ? 9.586 0.477 -20.859 1 98.88 83 LYS A C 1
ATOM 634 O O . LYS A 1 83 ? 9.148 -0.24 -21.766 1 98.88 83 LYS A O 1
ATOM 639 N N . ALA A 1 84 ? 10.82 0.634 -20.578 1 98.81 84 ALA A N 1
ATOM 640 C CA . ALA A 1 84 ? 11.82 -0.062 -21.375 1 98.81 84 ALA A CA 1
ATOM 641 C C . ALA A 1 84 ? 11.719 -1.573 -21.188 1 98.81 84 ALA A C 1
ATOM 643 O O . ALA A 1 84 ? 11.852 -2.332 -22.156 1 98.81 84 ALA A O 1
ATOM 644 N N . LEU A 1 85 ? 11.5 -1.996 -20 1 98.69 85 LEU A N 1
ATOM 645 C CA . LEU A 1 85 ? 11.461 -3.408 -19.641 1 98.69 85 LEU A CA 1
ATOM 646 C C . LEU A 1 85 ? 10.359 -4.137 -20.406 1 98.69 85 LEU A C 1
ATOM 648 O O . LEU A 1 85 ? 10.562 -5.27 -20.844 1 98.69 85 LEU A O 1
ATOM 652 N N . PHE A 1 86 ? 9.172 -3.518 -20.609 1 98.88 86 PHE A N 1
ATOM 653 C CA . PHE A 1 86 ? 8.016 -4.211 -21.156 1 98.88 86 PHE A CA 1
ATOM 654 C C . PHE A 1 86 ? 7.688 -3.691 -22.562 1 98.88 86 PHE A C 1
ATOM 656 O O . PHE A 1 86 ? 6.82 -4.242 -23.234 1 98.88 86 PHE A O 1
ATOM 663 N N . GLY A 1 87 ? 8.352 -2.625 -23.016 1 98.69 87 GLY A N 1
ATOM 664 C CA . GLY A 1 87 ? 8.07 -2.031 -24.312 1 98.69 87 GLY A CA 1
ATOM 665 C C . GLY A 1 87 ? 6.758 -1.271 -24.359 1 98.69 87 GLY A C 1
ATOM 666 O O . GLY A 1 87 ? 6.004 -1.374 -25.328 1 98.69 87 GLY A O 1
ATOM 667 N N . ALA A 1 88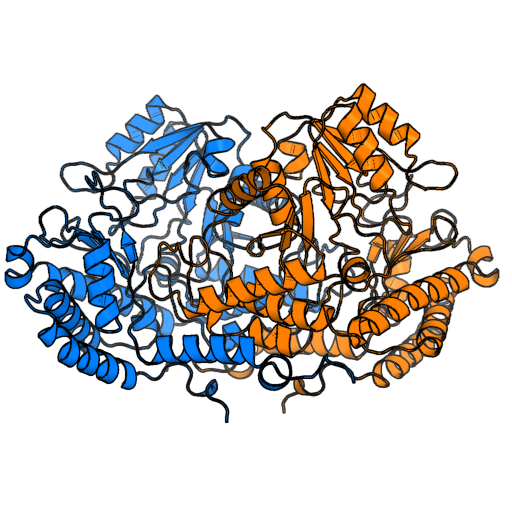 ? 6.391 -0.607 -23.281 1 98.81 88 ALA A N 1
ATOM 668 C CA . ALA A 1 88 ? 5.172 0.194 -23.219 1 98.81 88 ALA A CA 1
ATOM 669 C C . ALA A 1 88 ? 5.473 1.674 -23.438 1 98.81 88 ALA A C 1
ATOM 671 O O . ALA A 1 88 ? 6.551 2.154 -23.078 1 98.81 88 ALA A O 1
ATOM 672 N N . GLU A 1 89 ? 4.535 2.441 -23.922 1 98.81 89 GLU A N 1
ATOM 673 C CA . GLU A 1 89 ? 4.711 3.873 -24.156 1 98.81 89 GLU A CA 1
ATOM 674 C C . GLU A 1 89 ? 4.461 4.668 -22.875 1 98.81 89 GLU A C 1
ATOM 676 O O . GLU A 1 89 ? 5.105 5.695 -22.641 1 98.81 89 GLU A O 1
ATOM 681 N N . TYR A 1 90 ? 3.537 4.25 -22.078 1 98.81 90 TYR A N 1
ATOM 682 C CA . TYR A 1 90 ? 3.18 4.934 -20.844 1 98.81 90 TYR A CA 1
ATOM 683 C C . TYR A 1 90 ? 3.158 3.961 -19.672 1 98.81 90 TYR A C 1
ATOM 685 O O . TYR A 1 90 ? 2.832 2.783 -19.828 1 98.81 90 TYR A O 1
ATOM 693 N N . ALA A 1 91 ? 3.537 4.477 -18.5 1 98.94 91 ALA A N 1
ATOM 694 C CA . ALA A 1 91 ? 3.539 3.668 -17.281 1 98.94 91 ALA A CA 1
ATOM 695 C C . ALA A 1 91 ? 3.197 4.516 -16.062 1 98.94 91 ALA A C 1
ATOM 697 O O . ALA A 1 91 ? 3.629 5.668 -15.953 1 98.94 91 ALA A O 1
ATOM 698 N N . ASN A 1 92 ? 2.391 4.031 -15.227 1 98.88 92 ASN A N 1
ATOM 699 C CA . ASN A 1 92 ? 2.184 4.543 -13.875 1 98.88 92 ASN A CA 1
ATOM 700 C C . ASN A 1 92 ? 2.744 3.59 -12.82 1 98.88 92 ASN A C 1
ATOM 702 O O . ASN A 1 92 ? 2.396 2.406 -12.797 1 98.88 92 ASN A O 1
ATOM 706 N N . VAL A 1 93 ? 3.602 4.07 -11.906 1 98.88 93 VAL A N 1
ATOM 707 C CA . VAL A 1 93 ? 4.305 3.199 -10.969 1 98.88 93 VAL A CA 1
ATOM 708 C C . VAL A 1 93 ? 3.854 3.504 -9.539 1 98.88 93 VAL A C 1
ATOM 710 O O . VAL A 1 93 ? 4.5 3.09 -8.578 1 98.88 93 VAL A O 1
ATOM 713 N N . GLN A 1 94 ? 2.721 4.188 -9.359 1 98.56 94 GLN A N 1
ATOM 714 C CA . GLN A 1 94 ? 2.359 4.707 -8.047 1 98.56 94 GLN A CA 1
ATOM 715 C C . GLN A 1 94 ? 1.462 3.727 -7.293 1 98.56 94 GLN A C 1
ATOM 717 O O . GLN A 1 94 ? 1.396 3.754 -6.062 1 98.56 94 GLN A O 1
ATOM 722 N N . PRO A 1 95 ? 0.71 2.773 -8.008 1 98.12 95 PRO A N 1
ATOM 723 C CA . PRO A 1 95 ? -0.211 1.93 -7.246 1 98.12 95 PRO A CA 1
ATOM 724 C C . PRO A 1 95 ? 0.483 1.174 -6.113 1 98.12 95 PRO A C 1
ATOM 726 O O . PRO A 1 95 ? 1.613 0.708 -6.281 1 98.12 95 PRO A O 1
ATOM 729 N N . HIS A 1 96 ? -0.263 0.976 -5.012 1 96.75 96 HIS A N 1
ATOM 730 C CA . HIS A 1 96 ? 0.292 0.378 -3.805 1 96.75 96 HIS A CA 1
ATOM 731 C C . HIS A 1 96 ? 0.348 -1.142 -3.916 1 96.75 96 HIS A C 1
ATOM 733 O O . HIS A 1 96 ? 1.049 -1.801 -3.145 1 96.75 96 HIS A O 1
ATOM 739 N N . SER A 1 97 ? -0.42 -1.716 -4.785 1 96.44 97 SER A N 1
ATOM 740 C CA . SER A 1 97 ? -0.487 -3.154 -5.02 1 96.44 97 SER A CA 1
ATOM 741 C C . SER A 1 97 ? -1.087 -3.463 -6.387 1 96.44 97 SER A C 1
ATOM 743 O O . SER A 1 97 ? -1.55 -2.561 -7.086 1 96.44 97 SER A O 1
ATOM 745 N N . GLY A 1 98 ? -1.035 -4.727 -6.758 1 97.12 98 GLY A N 1
ATOM 746 C CA . GLY A 1 98 ? -1.735 -5.141 -7.965 1 97.12 98 GLY A CA 1
ATOM 747 C C . GLY A 1 98 ? -3.234 -4.914 -7.891 1 97.12 98 GLY A C 1
ATOM 748 O O . GLY A 1 98 ? -3.857 -4.52 -8.875 1 97.12 98 GLY A O 1
ATOM 749 N N . ALA A 1 99 ? -3.842 -5.152 -6.738 1 96.88 99 ALA A N 1
ATOM 750 C CA . ALA A 1 99 ? -5.277 -4.949 -6.551 1 96.88 99 ALA A CA 1
ATOM 751 C C . ALA A 1 99 ? -5.648 -3.479 -6.723 1 96.88 99 ALA A C 1
ATOM 753 O O . ALA A 1 99 ? -6.66 -3.158 -7.348 1 96.88 99 ALA A O 1
ATOM 754 N N . THR A 1 100 ? -4.785 -2.611 -6.207 1 96.12 100 THR A N 1
ATOM 755 C CA . THR A 1 100 ? -5.09 -1.191 -6.332 1 96.12 100 THR A CA 1
ATOM 756 C C . THR A 1 100 ? -4.832 -0.706 -7.754 1 96.12 100 THR A C 1
ATOM 758 O O . THR A 1 100 ? -5.484 0.23 -8.227 1 96.12 100 THR A O 1
ATOM 761 N N . ALA A 1 101 ? -3.9 -1.319 -8.43 1 98.44 101 ALA A N 1
ATOM 762 C CA . ALA A 1 101 ? -3.721 -1.031 -9.852 1 98.44 101 ALA A CA 1
ATOM 763 C C . ALA A 1 101 ? -4.969 -1.4 -10.648 1 98.44 101 ALA A C 1
ATOM 765 O O . ALA A 1 101 ? -5.414 -0.636 -11.508 1 98.44 101 ALA A O 1
ATOM 766 N N . ASN A 1 102 ? -5.52 -2.611 -10.344 1 98.62 102 ASN A N 1
ATOM 767 C CA . ASN A 1 102 ? -6.754 -3.027 -11 1 98.62 102 ASN A CA 1
ATOM 768 C C . ASN A 1 102 ? -7.906 -2.076 -10.68 1 98.62 102 ASN A C 1
ATOM 770 O O . ASN A 1 102 ? -8.672 -1.704 -11.57 1 98.62 102 ASN A O 1
ATOM 774 N N . ALA A 1 103 ? -8 -1.675 -9.414 1 98.06 103 ALA A N 1
ATOM 775 C CA . ALA A 1 103 ? -9.055 -0.756 -9 1 98.06 103 ALA A CA 1
ATOM 776 C C . ALA A 1 103 ? -8.953 0.573 -9.742 1 98.06 103 ALA A C 1
ATOM 778 O O . ALA A 1 103 ? -9.961 1.122 -10.195 1 98.06 103 ALA A O 1
ATOM 779 N N . ALA A 1 104 ? -7.727 1.083 -9.844 1 98.44 104 ALA A N 1
ATOM 780 C CA . ALA A 1 104 ? -7.508 2.348 -10.547 1 98.44 104 ALA A CA 1
ATOM 781 C C . ALA A 1 104 ? -7.859 2.225 -12.023 1 98.44 104 ALA A C 1
ATOM 783 O O . ALA A 1 104 ? -8.445 3.141 -12.609 1 98.44 104 ALA A O 1
ATOM 784 N N . THR A 1 105 ? -7.469 1.112 -12.633 1 98.88 105 THR A N 1
ATOM 785 C CA . THR A 1 105 ? -7.762 0.893 -14.047 1 98.88 105 THR A CA 1
ATOM 786 C C . THR A 1 105 ? -9.273 0.849 -14.281 1 98.88 105 THR A C 1
ATOM 788 O O . THR A 1 105 ? -9.773 1.498 -15.203 1 98.88 105 THR A O 1
ATOM 791 N N . MET A 1 106 ? -9.977 0.109 -13.461 1 98.62 106 MET A N 1
ATOM 792 C CA . MET A 1 106 ? -11.43 0.015 -13.602 1 98.62 106 MET A CA 1
ATOM 793 C C . MET A 1 106 ? -12.086 1.358 -13.312 1 98.62 106 MET A C 1
ATOM 795 O O . MET A 1 106 ? -13.047 1.743 -13.984 1 98.62 106 MET A O 1
ATOM 799 N N . HIS A 1 107 ? -11.562 2.043 -12.305 1 97.94 107 HIS A N 1
ATOM 800 C CA . HIS A 1 107 ? -12.031 3.391 -11.992 1 97.94 107 HIS A CA 1
ATOM 801 C C . HIS A 1 107 ? -11.891 4.316 -13.195 1 97.94 107 HIS A C 1
ATOM 803 O O . HIS A 1 107 ? -12.773 5.148 -13.453 1 97.94 107 HIS A O 1
ATOM 809 N N . ALA A 1 108 ? -10.859 4.207 -13.891 1 98.56 108 ALA A N 1
ATOM 810 C CA . ALA A 1 108 ? -10.523 5.074 -15.016 1 98.56 108 ALA A CA 1
ATOM 811 C C . ALA A 1 108 ? -11.422 4.777 -16.219 1 98.56 108 ALA A C 1
ATOM 813 O O . ALA A 1 108 ? -11.789 5.688 -16.969 1 98.56 108 ALA A O 1
ATOM 814 N N . LEU A 1 109 ? -11.789 3.477 -16.375 1 98.62 109 LEU A N 1
ATOM 815 C CA . LEU A 1 109 ? -12.281 3.088 -17.688 1 98.62 109 LEU A CA 1
ATOM 816 C C . LEU A 1 109 ? -13.719 2.584 -17.594 1 98.62 109 LEU A C 1
ATOM 818 O O . LEU A 1 109 ? -14.352 2.318 -18.625 1 98.62 109 LEU A O 1
ATOM 822 N N . LEU A 1 110 ? -14.266 2.447 -16.344 1 98.25 110 LEU A N 1
ATOM 823 C CA . LEU A 1 110 ? -15.609 1.912 -16.156 1 98.25 110 LEU A CA 1
ATOM 824 C C . LEU A 1 110 ? -16.438 2.822 -15.258 1 98.25 110 LEU A C 1
ATOM 826 O O . LEU A 1 110 ? -15.898 3.723 -14.617 1 98.25 110 LEU A O 1
ATOM 830 N N . ASN A 1 111 ? -17.672 2.646 -15.273 1 96.69 111 ASN A N 1
ATOM 831 C CA . ASN A 1 111 ? -18.625 3.186 -14.32 1 96.69 111 ASN A CA 1
ATOM 832 C C . ASN A 1 111 ? -19.297 2.076 -13.516 1 96.69 111 ASN A C 1
ATOM 834 O O . ASN A 1 111 ? -19.422 0.943 -13.984 1 96.69 111 ASN A O 1
ATOM 838 N N . PRO A 1 112 ? -19.688 2.393 -12.258 1 95.88 112 PRO A N 1
ATOM 839 C CA . PRO A 1 112 ? -20.438 1.385 -11.516 1 95.88 112 PRO A CA 1
ATOM 840 C C . PRO A 1 112 ? -21.641 0.844 -12.297 1 95.88 112 PRO A C 1
ATOM 842 O O . PRO A 1 112 ? -22.359 1.614 -12.93 1 95.88 112 PRO A O 1
ATOM 845 N N . GLY A 1 113 ? -21.766 -0.487 -12.281 1 97.12 113 GLY A N 1
ATOM 846 C CA . GLY A 1 113 ? -22.859 -1.105 -13.016 1 97.12 113 GLY A CA 1
ATOM 847 C C . GLY A 1 113 ? -22.438 -1.664 -14.359 1 97.12 113 GLY A C 1
ATOM 848 O O . GLY A 1 113 ? -23.125 -2.502 -14.938 1 97.12 113 GLY A O 1
ATOM 849 N N . ASP A 1 114 ? -21.297 -1.226 -14.898 1 98.38 114 ASP A N 1
ATOM 850 C CA . ASP A 1 114 ? -20.781 -1.768 -16.156 1 98.38 114 ASP A CA 1
ATOM 851 C C . ASP A 1 114 ? -20.484 -3.26 -16.031 1 98.38 114 ASP A C 1
ATOM 853 O O . ASP A 1 114 ? -20.156 -3.742 -14.945 1 98.38 114 ASP A O 1
ATOM 857 N N . THR A 1 115 ? -20.625 -3.986 -17.141 1 98.81 115 THR A N 1
ATOM 858 C CA . THR A 1 115 ? -20.375 -5.426 -17.141 1 98.81 115 THR A CA 1
ATOM 859 C C . THR A 1 115 ? -18.906 -5.719 -17.391 1 98.81 115 THR A C 1
ATOM 861 O O . THR A 1 115 ? -18.281 -5.105 -18.266 1 98.81 115 THR A O 1
ATOM 864 N N . ILE A 1 116 ? -18.359 -6.605 -16.609 1 98.88 116 ILE A N 1
ATOM 865 C CA . ILE A 1 116 ? -16.984 -7.074 -16.828 1 98.88 116 ILE A CA 1
ATOM 866 C C . ILE A 1 116 ? -17 -8.594 -17.031 1 98.88 116 ILE A C 1
ATOM 868 O O . ILE A 1 116 ? -17.922 -9.281 -16.578 1 98.88 116 ILE A O 1
ATOM 872 N N . LEU A 1 117 ? -16.031 -9.07 -17.75 1 98.94 117 LEU A N 1
ATOM 873 C CA . LEU A 1 117 ? -15.852 -10.492 -18.031 1 98.94 117 LEU A CA 1
ATOM 874 C C . LEU A 1 117 ? -14.445 -10.953 -17.672 1 98.94 117 LEU A C 1
ATOM 876 O O . LEU A 1 117 ? -13.469 -10.531 -18.297 1 98.94 117 LEU A O 1
ATOM 880 N N . GLY A 1 118 ? -14.305 -11.703 -16.609 1 98.62 118 GLY A N 1
ATOM 881 C CA . GLY A 1 118 ? -13.023 -12.234 -16.172 1 98.62 118 GLY A CA 1
ATOM 882 C C . GLY A 1 118 ? -13.047 -13.734 -15.938 1 98.62 118 GLY A C 1
ATOM 883 O O . GLY A 1 118 ? -14.102 -14.359 -16.016 1 98.62 118 GLY A O 1
ATOM 884 N N . LEU A 1 119 ? -11.914 -14.336 -15.703 1 98.44 119 LEU A N 1
ATOM 885 C CA . LEU A 1 119 ? -11.836 -15.742 -15.344 1 98.44 119 LEU A CA 1
ATOM 886 C C . LEU A 1 119 ? -12.43 -15.984 -13.961 1 98.44 119 LEU A C 1
ATOM 888 O O . LEU A 1 119 ? -12.094 -15.273 -13.008 1 98.44 119 LEU A O 1
ATOM 892 N N . SER A 1 120 ? -13.305 -16.984 -13.898 1 96.62 120 SER A N 1
ATOM 893 C CA . SER A 1 120 ? -13.93 -17.281 -12.617 1 96.62 120 SER A CA 1
ATOM 894 C C . SER A 1 120 ? -12.891 -17.625 -11.555 1 96.62 120 SER A C 1
ATOM 896 O O . SER A 1 120 ? -11.891 -18.281 -11.859 1 96.62 120 SER A O 1
ATOM 898 N N . LEU A 1 121 ? -13.156 -17.234 -10.344 1 94.56 121 LEU A N 1
ATOM 899 C CA . LEU A 1 121 ? -12.258 -17.516 -9.234 1 94.56 121 LEU A CA 1
ATOM 900 C C . LEU A 1 121 ? -12.07 -19.031 -9.055 1 94.56 121 LEU A C 1
ATOM 902 O O . LEU A 1 121 ? -10.953 -19.484 -8.82 1 94.56 121 LEU A O 1
ATOM 906 N N . ALA A 1 122 ? -13.078 -19.797 -9.195 1 93.94 122 ALA A N 1
ATOM 907 C CA . ALA A 1 122 ? -13.062 -21.234 -9 1 93.94 122 ALA A CA 1
ATOM 908 C C . ALA A 1 122 ? -12.188 -21.922 -10.047 1 93.94 122 ALA A C 1
ATOM 910 O O . ALA A 1 122 ? -11.766 -23.062 -9.852 1 93.94 122 ALA A O 1
ATOM 911 N N . HIS A 1 123 ? -11.953 -21.234 -11.102 1 96.19 123 HIS A N 1
ATOM 912 C CA . HIS A 1 123 ? -11.211 -21.844 -12.195 1 96.19 123 HIS A CA 1
ATOM 913 C C . HIS A 1 123 ? -9.844 -21.203 -12.352 1 96.19 123 HIS A C 1
ATOM 915 O O . HIS A 1 123 ? -9.195 -21.359 -13.391 1 96.19 123 HIS A O 1
ATOM 921 N N . GLY A 1 124 ? -9.477 -20.406 -11.336 1 96.56 124 GLY A N 1
ATOM 922 C CA . GLY A 1 124 ? -8.109 -19.922 -11.32 1 96.56 124 GLY A CA 1
ATOM 923 C C . GLY A 1 124 ? -7.996 -18.422 -11.461 1 96.56 124 GLY A C 1
ATOM 924 O O . GLY A 1 124 ? -6.895 -17.875 -11.547 1 96.56 124 GLY A O 1
ATOM 925 N N . GLY A 1 125 ? -9.148 -17.688 -11.508 1 96.62 125 GLY A N 1
ATOM 926 C CA . GLY A 1 125 ? -9.125 -16.234 -11.578 1 96.62 125 GLY A CA 1
ATOM 927 C C . GLY A 1 125 ? -8.688 -15.578 -10.289 1 96.62 125 GLY A C 1
ATOM 928 O O . GLY A 1 125 ? -8.227 -16.25 -9.367 1 96.62 125 GLY A O 1
ATOM 929 N N . HIS A 1 126 ? -8.68 -14.281 -10.266 1 95.94 126 HIS A N 1
ATOM 930 C CA . HIS A 1 126 ? -8.297 -13.5 -9.094 1 95.94 126 HIS A CA 1
ATOM 931 C C . HIS A 1 126 ? -9.508 -12.82 -8.469 1 95.94 126 HIS A C 1
ATOM 933 O O . HIS A 1 126 ? -10.516 -12.602 -9.141 1 95.94 126 HIS A O 1
ATOM 939 N N . LEU A 1 127 ? -9.398 -12.461 -7.227 1 94.75 127 LEU A N 1
ATOM 940 C CA . LEU A 1 127 ? -10.484 -11.828 -6.48 1 94.75 127 LEU A CA 1
ATOM 941 C C . LEU A 1 127 ? -10.969 -10.57 -7.191 1 94.75 127 LEU A C 1
ATOM 943 O O . LEU A 1 127 ? -12.172 -10.297 -7.223 1 94.75 127 LEU A O 1
ATOM 947 N N . THR A 1 128 ? -10.039 -9.82 -7.805 1 96.62 128 THR A N 1
ATOM 948 C CA . THR A 1 128 ? -10.367 -8.523 -8.391 1 96.62 128 THR A CA 1
ATOM 949 C C . THR A 1 128 ? -11 -8.695 -9.766 1 96.62 128 THR A C 1
ATOM 951 O O . THR A 1 128 ? -11.297 -7.715 -10.445 1 96.62 128 THR A O 1
ATOM 954 N N . HIS A 1 129 ? -11.188 -9.953 -10.227 1 97 129 HIS A N 1
ATOM 955 C CA . HIS A 1 129 ? -11.727 -10.195 -11.562 1 97 129 HIS A CA 1
ATOM 956 C C . HIS A 1 129 ? -13.234 -10.398 -11.523 1 97 129 HIS A C 1
ATOM 958 O O . HIS A 1 129 ? -13.828 -10.906 -12.477 1 97 129 HIS A O 1
ATOM 964 N N . GLY A 1 130 ? -13.82 -10.094 -10.289 1 96.06 130 GLY A N 1
ATOM 965 C CA . GLY A 1 130 ? -15.273 -10.125 -10.289 1 96.06 130 GLY A CA 1
ATOM 966 C C . GLY A 1 130 ? -15.844 -10.875 -9.094 1 96.06 130 GLY A C 1
ATOM 967 O O . GLY A 1 130 ? -17.062 -11.102 -9.023 1 96.06 130 GLY A O 1
ATOM 968 N N . MET A 1 131 ? -14.977 -11.234 -8.148 1 95.12 131 MET A N 1
ATOM 969 C CA . MET A 1 131 ? -15.516 -11.898 -6.969 1 95.12 131 MET A CA 1
ATOM 970 C C . MET A 1 131 ? -16.578 -11.039 -6.309 1 95.12 131 MET A C 1
ATOM 972 O O . MET A 1 131 ? -16.406 -9.828 -6.141 1 95.12 131 MET A O 1
ATOM 976 N N . ARG A 1 132 ? -17.594 -11.602 -5.82 1 93.94 132 ARG A N 1
ATOM 977 C CA . ARG A 1 132 ? -18.797 -10.922 -5.395 1 93.94 132 ARG A CA 1
ATOM 978 C C . ARG A 1 132 ? -18.516 -9.922 -4.281 1 93.94 132 ARG A C 1
ATOM 980 O O . ARG A 1 132 ? -19 -8.789 -4.316 1 93.94 132 ARG A O 1
ATOM 987 N N . ILE A 1 133 ? -17.672 -10.258 -3.32 1 93.94 133 ILE A N 1
ATOM 988 C CA . ILE A 1 133 ? -17.5 -9.414 -2.148 1 93.94 133 ILE A CA 1
ATOM 989 C C . ILE A 1 133 ? -16.328 -8.469 -2.363 1 93.94 133 ILE A C 1
ATOM 991 O O . ILE A 1 133 ? -16.078 -7.566 -1.557 1 93.94 133 ILE A O 1
ATOM 995 N N . ASN A 1 134 ? -15.555 -8.68 -3.43 1 97.06 134 ASN A N 1
ATOM 996 C CA . ASN A 1 134 ? -14.508 -7.746 -3.832 1 97.06 134 ASN A CA 1
ATOM 997 C C . ASN A 1 134 ? -15.094 -6.473 -4.434 1 97.06 134 ASN A C 1
ATOM 999 O O . ASN A 1 134 ? -16.25 -6.457 -4.852 1 97.06 134 ASN A O 1
ATOM 1003 N N . PHE A 1 135 ? -14.289 -5.387 -4.449 1 96.94 135 PHE A N 1
ATOM 1004 C CA . PHE A 1 135 ? -14.789 -4.156 -5.047 1 96.94 135 PHE A CA 1
ATOM 1005 C C . PHE A 1 135 ? -15.273 -4.398 -6.469 1 96.94 135 PHE A C 1
ATOM 1007 O O . PHE A 1 135 ? -16.266 -3.799 -6.906 1 96.94 135 PHE A O 1
ATOM 1014 N N . SER A 1 136 ? -14.656 -5.281 -7.238 1 96.94 136 SER A N 1
ATOM 1015 C CA . SER A 1 136 ? -15 -5.539 -8.633 1 96.94 136 SER A CA 1
ATOM 1016 C C . SER A 1 136 ? -16.391 -6.164 -8.758 1 96.94 136 SER A C 1
ATOM 1018 O O . SER A 1 136 ? -17.125 -5.875 -9.695 1 96.94 136 SER A O 1
ATOM 1020 N N . GLY A 1 137 ? -16.703 -7.062 -7.828 1 96.5 137 GLY A N 1
ATOM 1021 C CA . GLY A 1 137 ? -18.031 -7.672 -7.852 1 96.5 137 GLY A CA 1
ATOM 1022 C C . GLY A 1 137 ? -19.109 -6.77 -7.285 1 96.5 137 GLY A C 1
ATOM 1023 O O . GLY A 1 137 ? -20.266 -6.852 -7.695 1 96.5 137 GLY A O 1
ATOM 1024 N N . LYS A 1 138 ? -18.766 -5.949 -6.363 1 95.88 138 LYS A N 1
ATOM 1025 C CA . LYS A 1 138 ? -19.719 -5.055 -5.719 1 95.88 138 LYS A CA 1
ATOM 1026 C C . LYS A 1 138 ? -20.062 -3.873 -6.621 1 95.88 138 LYS A C 1
ATOM 1028 O O . LYS A 1 138 ? -21.203 -3.412 -6.648 1 95.88 138 LYS A O 1
ATOM 1033 N N . LEU A 1 139 ? -19.094 -3.369 -7.367 1 97.06 139 LEU A N 1
ATOM 1034 C CA . LEU A 1 139 ? -19.266 -2.129 -8.117 1 97.06 139 LEU A CA 1
ATOM 1035 C C . LEU A 1 139 ? -19.766 -2.414 -9.531 1 97.06 139 LEU A C 1
ATOM 1037 O O . LEU A 1 139 ? -20.422 -1.575 -10.141 1 97.06 139 LEU A O 1
ATOM 1041 N N . TYR A 1 140 ? -19.391 -3.637 -10.039 1 98 140 TYR A N 1
ATOM 1042 C CA . TYR A 1 140 ? -19.688 -3.932 -11.438 1 98 140 TYR A CA 1
ATOM 1043 C C . TYR A 1 140 ? -20.547 -5.191 -11.562 1 98 140 TYR A C 1
ATOM 1045 O O . TYR A 1 140 ? -20.703 -5.938 -10.586 1 98 140 TYR A O 1
ATOM 1053 N N . HIS A 1 141 ? -21.156 -5.336 -12.734 1 98.44 141 HIS A N 1
ATOM 1054 C CA . HIS A 1 141 ? -21.812 -6.598 -13.07 1 98.44 141 HIS A CA 1
ATOM 1055 C C . HIS A 1 141 ? -20.797 -7.629 -13.562 1 98.44 141 HIS A C 1
ATOM 1057 O O . HIS A 1 141 ? -20.5 -7.688 -14.758 1 98.44 141 HIS A O 1
ATOM 1063 N N . ALA A 1 142 ? -20.438 -8.516 -12.711 1 98.38 142 ALA A N 1
ATOM 1064 C CA . ALA A 1 142 ? -19.344 -9.445 -12.992 1 98.38 142 ALA A CA 1
ATOM 1065 C C . ALA A 1 142 ? -19.859 -10.703 -13.68 1 98.38 142 ALA A C 1
ATOM 1067 O O . ALA A 1 142 ? -20.781 -11.359 -13.188 1 98.38 142 ALA A O 1
ATOM 1068 N N . THR A 1 143 ? -19.375 -10.953 -14.812 1 98.56 143 THR A N 1
ATOM 1069 C CA . THR A 1 143 ? -19.562 -12.219 -15.523 1 98.56 143 THR A CA 1
ATOM 1070 C C . THR A 1 143 ? -18.234 -12.953 -15.68 1 98.56 143 THR A C 1
ATOM 1072 O O . THR A 1 143 ? -17.172 -12.391 -15.398 1 98.56 143 THR A O 1
ATOM 1075 N N . ALA A 1 144 ? -18.328 -14.234 -16.062 1 98.12 144 ALA A N 1
ATOM 1076 C CA . ALA A 1 144 ? -17.094 -15 -16.031 1 98.12 144 ALA A CA 1
ATOM 1077 C C . ALA A 1 144 ? -17 -15.961 -17.219 1 98.12 144 ALA A C 1
ATOM 1079 O O . ALA A 1 144 ? -18.016 -16.375 -17.766 1 98.12 144 ALA A O 1
ATOM 1080 N N . TYR A 1 145 ? -15.844 -16.141 -17.656 1 98.12 145 TYR A N 1
ATOM 1081 C CA . TYR A 1 145 ? -15.523 -17.312 -18.469 1 98.12 145 TYR A CA 1
ATOM 1082 C C . TYR A 1 145 ? -14.766 -18.344 -17.641 1 98.12 145 TYR A C 1
ATOM 1084 O O . TYR A 1 145 ? -14.336 -18.062 -16.516 1 98.12 145 TYR A O 1
ATOM 1092 N N . GLU A 1 146 ? -14.688 -19.578 -18.141 1 96.81 146 GLU A N 1
ATOM 1093 C CA . GLU A 1 146 ? -14.133 -20.703 -17.391 1 96.81 146 GLU A CA 1
ATOM 1094 C C . GLU A 1 146 ? -13.25 -21.578 -18.266 1 96.81 146 GLU A C 1
ATOM 1096 O O . GLU A 1 146 ? -13.086 -21.312 -19.469 1 96.81 146 GLU A O 1
ATOM 1101 N N . VAL A 1 147 ? -12.609 -22.5 -17.641 1 97.44 147 VAL A N 1
ATOM 1102 C CA . VAL A 1 147 ? -11.859 -23.5 -18.406 1 97.44 147 VAL A CA 1
ATOM 1103 C C . VAL A 1 147 ? -12.797 -24.625 -18.859 1 97.44 147 VAL A C 1
ATOM 1105 O O . VAL A 1 147 ? -13.867 -24.812 -18.266 1 97.44 147 VAL A O 1
ATOM 1108 N N . SER A 1 148 ? -12.359 -25.359 -19.906 1 96.69 148 SER A N 1
ATOM 1109 C CA . SER A 1 148 ? -13.133 -26.484 -20.406 1 96.69 148 SER A CA 1
ATOM 1110 C C . SER A 1 148 ? -13.039 -27.688 -19.469 1 96.69 148 SER A C 1
ATOM 1112 O O . SER A 1 148 ? -11.984 -27.922 -18.875 1 96.69 148 SER A O 1
ATOM 1114 N N . LYS A 1 149 ? -14.078 -28.438 -19.406 1 94.12 149 LYS A N 1
ATOM 1115 C CA . LYS A 1 149 ? -14.094 -29.656 -18.594 1 94.12 149 LYS A CA 1
ATOM 1116 C C . LYS A 1 149 ? -13.203 -30.734 -19.203 1 94.12 149 LYS A C 1
ATOM 1118 O O . LYS A 1 149 ? -12.789 -31.672 -18.516 1 94.12 149 LYS A O 1
ATOM 1123 N N . GLU A 1 150 ? -12.93 -30.547 -20.422 1 94.5 150 GLU A N 1
ATOM 1124 C CA . GLU A 1 150 ? -12.227 -31.594 -21.156 1 94.5 150 GLU A CA 1
ATOM 1125 C C . GLU A 1 150 ? -10.727 -31.531 -20.922 1 94.5 150 GLU A C 1
ATOM 1127 O O . GLU A 1 150 ? -10.086 -32.562 -20.688 1 94.5 150 GLU A O 1
ATOM 1132 N N . ASP A 1 151 ? -10.203 -30.344 -21.016 1 95.94 151 ASP A N 1
ATOM 1133 C CA . ASP A 1 151 ? -8.742 -30.266 -20.953 1 95.94 151 ASP A CA 1
ATOM 1134 C C . ASP A 1 151 ? -8.289 -29.203 -19.953 1 95.94 151 ASP A C 1
ATOM 1136 O O . ASP A 1 151 ? -7.094 -28.969 -19.797 1 95.94 151 ASP A O 1
ATOM 1140 N N . TYR A 1 152 ? -9.25 -28.516 -19.297 1 97.31 152 TYR A N 1
ATOM 1141 C CA . TYR A 1 152 ? -9.016 -27.531 -18.234 1 97.31 152 TYR A CA 1
ATOM 1142 C C . TYR A 1 152 ? -8.266 -26.328 -18.781 1 97.31 152 TYR A C 1
ATOM 1144 O O . TYR A 1 152 ? -7.594 -25.609 -18.016 1 97.31 152 TYR A O 1
ATOM 1152 N N . LEU A 1 153 ? -8.32 -26.125 -20.125 1 98 153 LEU A N 1
ATOM 1153 C CA . LEU A 1 153 ? -7.762 -24.922 -20.75 1 98 153 LEU A CA 1
ATOM 1154 C C . LEU A 1 153 ? -8.844 -23.875 -20.969 1 98 153 LEU A C 1
ATOM 1156 O O . LEU A 1 153 ? -10.023 -24.219 -21.125 1 98 153 LEU A O 1
ATOM 1160 N N . VAL A 1 154 ? -8.484 -22.625 -20.922 1 97.75 154 VAL A N 1
ATOM 1161 C CA . VAL A 1 154 ? -9.414 -21.562 -21.281 1 97.75 154 VAL A CA 1
ATOM 1162 C C . VAL A 1 154 ? -9.883 -21.766 -22.719 1 97.75 154 VAL A C 1
ATOM 1164 O O . VAL A 1 154 ? -9.062 -21.844 -23.641 1 97.75 154 VAL A O 1
ATOM 1167 N N . ASP A 1 155 ? -11.172 -21.922 -22.922 1 94.81 155 ASP A N 1
ATOM 1168 C CA . ASP A 1 155 ? -11.766 -22.078 -24.234 1 94.81 155 ASP A CA 1
ATOM 1169 C C . ASP A 1 155 ? -12.094 -20.734 -24.859 1 94.81 155 ASP A C 1
ATOM 1171 O O . ASP A 1 155 ? -13.125 -20.125 -24.547 1 94.81 155 ASP A O 1
ATOM 1175 N N . MET A 1 156 ? -11.344 -20.375 -25.875 1 97.5 156 MET A N 1
ATOM 1176 C CA . MET A 1 156 ? -11.477 -19.031 -26.438 1 97.5 156 MET A CA 1
ATOM 1177 C C . MET A 1 156 ? -12.82 -18.875 -27.156 1 97.5 156 MET A C 1
ATOM 1179 O O . MET A 1 156 ? -13.352 -17.781 -27.25 1 97.5 156 MET A O 1
ATOM 1183 N N . ASP A 1 157 ? -13.367 -19.953 -27.656 1 96.94 157 ASP A N 1
ATOM 1184 C CA . ASP A 1 157 ? -14.695 -19.875 -28.25 1 96.94 157 ASP A CA 1
ATOM 1185 C C . ASP A 1 157 ? -15.758 -19.594 -27.188 1 96.94 157 ASP A C 1
ATOM 1187 O O . ASP A 1 157 ? -16.703 -18.844 -27.422 1 96.94 157 ASP A O 1
ATOM 1191 N N . ALA A 1 158 ? -15.555 -20.234 -26.094 1 97.44 158 ALA A N 1
ATOM 1192 C CA . ALA A 1 158 ? -16.469 -19.969 -24.969 1 97.44 158 ALA A CA 1
ATOM 1193 C C . ALA A 1 158 ? -16.328 -18.531 -24.484 1 97.44 158 ALA A C 1
ATOM 1195 O O . ALA A 1 158 ? -17.312 -17.906 -24.109 1 97.44 158 ALA A O 1
ATOM 1196 N N . VAL A 1 159 ? -15.109 -18 -24.469 1 98.62 159 VAL A N 1
ATOM 1197 C CA . VAL A 1 159 ? -14.875 -16.609 -24.109 1 98.62 159 VAL A CA 1
ATOM 1198 C C . VAL A 1 159 ? -15.602 -15.695 -25.078 1 98.62 159 VAL A C 1
ATOM 1200 O O . VAL A 1 159 ? -16.281 -14.75 -24.672 1 98.62 159 VAL A O 1
ATOM 1203 N N . ALA A 1 160 ? -15.453 -16 -26.359 1 98.75 160 ALA A N 1
ATOM 1204 C CA . ALA A 1 160 ? -16.109 -15.203 -27.391 1 98.75 160 ALA A CA 1
ATOM 1205 C C . ALA A 1 160 ? -17.625 -15.234 -27.219 1 98.75 160 ALA A C 1
ATOM 1207 O O . ALA A 1 160 ? -18.297 -14.203 -27.344 1 98.75 160 ALA A O 1
ATOM 1208 N N . GLU A 1 161 ? -18.125 -16.406 -26.969 1 98.62 161 GLU A N 1
ATOM 1209 C CA . GLU A 1 161 ? -19.578 -16.547 -26.797 1 98.62 161 GLU A CA 1
ATOM 1210 C C . GLU A 1 161 ? -20.062 -15.75 -25.578 1 98.62 161 GLU A C 1
ATOM 1212 O O . GLU A 1 161 ? -21.078 -15.07 -25.641 1 98.62 161 GLU A O 1
ATOM 1217 N N . ALA A 1 162 ? -19.312 -15.859 -24.5 1 98.69 162 ALA A N 1
ATOM 1218 C CA . ALA A 1 162 ? -19.656 -15.102 -23.312 1 98.69 162 ALA A CA 1
ATOM 1219 C C . ALA A 1 162 ? -19.625 -13.602 -23.578 1 98.69 162 ALA A C 1
ATOM 1221 O O . ALA A 1 162 ? -20.484 -12.859 -23.109 1 98.69 162 ALA A O 1
ATOM 1222 N N . ALA A 1 163 ? -18.609 -13.164 -24.328 1 98.88 163 ALA A N 1
ATOM 1223 C CA . ALA A 1 163 ? -18.469 -11.75 -24.672 1 98.88 163 ALA A CA 1
ATOM 1224 C C . ALA A 1 163 ? -19.672 -11.273 -25.5 1 98.88 163 ALA A C 1
ATOM 1226 O O . ALA A 1 163 ? -20.203 -10.188 -25.266 1 98.88 163 ALA A O 1
ATOM 1227 N N . ARG A 1 164 ? -20.078 -12.109 -26.453 1 98.75 164 ARG A N 1
ATOM 1228 C CA . ARG A 1 164 ? -21.219 -11.766 -27.297 1 98.75 164 ARG A CA 1
ATOM 1229 C C . ARG A 1 164 ? -22.516 -11.727 -26.484 1 98.75 164 ARG A C 1
ATOM 1231 O O . ARG A 1 164 ? -23.375 -10.875 -26.719 1 98.75 164 ARG A O 1
ATOM 1238 N N . THR A 1 165 ? -22.578 -12.609 -25.562 1 98.75 165 THR A N 1
ATOM 1239 C CA . THR A 1 165 ? -23.781 -12.75 -24.75 1 98.75 165 THR A CA 1
ATOM 1240 C C . THR A 1 165 ? -23.906 -11.594 -23.766 1 98.75 165 THR A C 1
ATOM 1242 O O . THR A 1 165 ? -24.969 -10.977 -23.656 1 98.75 165 THR A O 1
ATOM 1245 N N . HIS A 1 166 ? -22.812 -11.258 -23.078 1 98.62 166 HIS A N 1
ATOM 1246 C CA . HIS A 1 166 ? -22.891 -10.344 -21.953 1 98.62 166 HIS A CA 1
ATOM 1247 C C . HIS A 1 166 ? -22.531 -8.922 -22.359 1 98.62 166 HIS A C 1
ATOM 1249 O O . HIS A 1 166 ? -22.828 -7.961 -21.641 1 98.62 166 HIS A O 1
ATOM 1255 N N . ARG A 1 167 ? -21.828 -8.758 -23.453 1 98.56 167 ARG A N 1
ATOM 1256 C CA . ARG A 1 167 ? -21.406 -7.457 -23.984 1 98.56 167 ARG A CA 1
ATOM 1257 C C . ARG A 1 167 ? -20.703 -6.629 -22.906 1 98.56 167 ARG A C 1
ATOM 1259 O O . ARG A 1 167 ? -21.109 -5.496 -22.625 1 98.56 167 ARG A O 1
ATOM 1266 N N . PRO A 1 168 ? -19.656 -7.176 -22.391 1 98.88 168 PRO A N 1
ATOM 1267 C CA . PRO A 1 168 ? -18.938 -6.457 -21.344 1 98.88 168 PRO A CA 1
ATOM 1268 C C . PRO A 1 168 ? -18.281 -5.172 -21.844 1 98.88 168 PRO A C 1
ATOM 1270 O O . PRO A 1 168 ? -17.969 -5.059 -23.031 1 98.88 168 PRO A O 1
ATOM 1273 N N . LYS A 1 169 ? -18.109 -4.223 -20.906 1 98.88 169 LYS A N 1
ATOM 1274 C CA . LYS A 1 169 ? -17.312 -3.031 -21.219 1 98.88 169 LYS A CA 1
ATOM 1275 C C . LYS A 1 169 ? -15.82 -3.312 -21.078 1 98.88 169 LYS A C 1
ATOM 1277 O O . LYS A 1 169 ? -15 -2.627 -21.688 1 98.88 169 LYS A O 1
ATOM 1282 N N . MET A 1 170 ? -15.484 -4.344 -20.328 1 98.94 170 MET A N 1
ATOM 1283 C CA . MET A 1 170 ? -14.102 -4.738 -20.109 1 98.94 170 MET A CA 1
ATOM 1284 C C . MET A 1 170 ? -13.969 -6.258 -20.047 1 98.94 170 MET A C 1
ATOM 1286 O O . MET A 1 170 ? -14.75 -6.93 -19.375 1 98.94 170 MET A O 1
ATOM 1290 N N . ILE A 1 171 ? -13.062 -6.773 -20.781 1 98.94 171 ILE A N 1
ATOM 1291 C CA . ILE A 1 171 ? -12.633 -8.164 -20.672 1 98.94 171 ILE A CA 1
ATOM 1292 C C . ILE A 1 171 ? -11.289 -8.227 -19.953 1 98.94 171 ILE A C 1
ATOM 1294 O O . ILE A 1 171 ? -10.359 -7.488 -20.281 1 98.94 171 ILE A O 1
ATOM 1298 N N . ILE A 1 172 ? -11.219 -9.055 -18.922 1 98.94 172 ILE A N 1
ATOM 1299 C CA . ILE A 1 172 ? -10.008 -9.203 -18.125 1 98.94 172 ILE A CA 1
ATOM 1300 C C . ILE A 1 172 ? -9.336 -10.539 -18.438 1 98.94 172 ILE A C 1
ATOM 1302 O O . ILE A 1 172 ? -9.938 -11.602 -18.266 1 98.94 172 ILE A O 1
ATOM 1306 N N . ALA A 1 173 ? -8.141 -10.453 -18.938 1 98.81 173 ALA A N 1
ATOM 1307 C CA . ALA A 1 173 ? -7.312 -11.641 -19.125 1 98.81 173 ALA A CA 1
ATOM 1308 C C . ALA A 1 173 ? -6.211 -11.727 -18.078 1 98.81 173 ALA A C 1
ATOM 1310 O O . ALA A 1 173 ? -5.32 -10.883 -18.031 1 98.81 173 ALA A O 1
ATOM 1311 N N . GLY A 1 174 ? -6.27 -12.617 -17.203 1 98.06 174 GLY A N 1
ATOM 1312 C CA . GLY A 1 174 ? -5.32 -12.852 -16.125 1 98.06 174 GLY A CA 1
ATOM 1313 C C . GLY A 1 174 ? -5.738 -13.969 -15.195 1 98.06 174 GLY A C 1
ATOM 1314 O O . GLY A 1 174 ? -6.902 -14.383 -15.195 1 98.06 174 GLY A O 1
ATOM 1315 N N . TRP A 1 175 ? -4.836 -14.445 -14.469 1 98.19 175 TRP A N 1
ATOM 1316 C CA . TRP A 1 175 ? -5.133 -15.57 -13.594 1 98.19 175 TRP A CA 1
ATOM 1317 C C . TRP A 1 175 ? -4.176 -15.609 -12.406 1 98.19 175 TRP A C 1
ATOM 1319 O O . TRP A 1 175 ? -3.1 -15 -12.453 1 98.19 175 TRP A O 1
ATOM 1329 N N . SER A 1 176 ? -4.617 -16.328 -11.344 1 97 176 SER A N 1
ATOM 1330 C CA . SER A 1 176 ? -3.787 -16.609 -10.172 1 97 176 SER A CA 1
ATOM 1331 C C . SER A 1 176 ? -3.342 -18.078 -10.156 1 97 176 SER A C 1
ATOM 1333 O O . SER A 1 176 ? -2.314 -18.406 -9.562 1 97 176 SER A O 1
ATOM 1335 N N . ALA A 1 177 ? -4.156 -18.953 -10.766 1 97.56 177 ALA A N 1
ATOM 1336 C CA . ALA A 1 177 ? -3.9 -20.391 -10.758 1 97.56 177 ALA A CA 1
ATOM 1337 C C . ALA A 1 177 ? -4.273 -21.031 -12.094 1 97.56 177 ALA A C 1
ATOM 1339 O O . ALA A 1 177 ? -5.316 -21.672 -12.203 1 97.56 177 ALA A O 1
ATOM 1340 N N . TYR A 1 178 ? -3.508 -20.844 -13.094 1 98.12 178 TYR A N 1
ATOM 1341 C CA . TYR A 1 178 ? -3.621 -21.375 -14.445 1 98.12 178 TYR A CA 1
ATOM 1342 C C . TYR A 1 178 ? -2.25 -21.719 -15.016 1 98.12 178 TYR A C 1
ATOM 1344 O O . TYR A 1 178 ? -1.383 -20.859 -15.133 1 98.12 178 TYR A O 1
ATOM 1352 N N . PRO A 1 179 ? -2.004 -22.938 -15.297 1 98.31 179 PRO A N 1
ATOM 1353 C CA . PRO A 1 179 ? -0.636 -23.375 -15.578 1 98.31 179 PRO A CA 1
ATOM 1354 C C . PRO A 1 179 ? -0.256 -23.234 -17.047 1 98.31 179 PRO A C 1
ATOM 1356 O O . PRO A 1 179 ? 0.74 -23.812 -17.5 1 98.31 179 PRO A O 1
ATOM 1359 N N . ARG A 1 180 ? -1.074 -22.516 -17.875 1 98.5 180 ARG A N 1
ATOM 1360 C CA . ARG A 1 180 ? -0.81 -22.359 -19.297 1 98.5 180 ARG A CA 1
ATOM 1361 C C . ARG A 1 180 ? -0.811 -20.891 -19.688 1 98.5 180 ARG A C 1
ATOM 1363 O O . ARG A 1 180 ? -1.046 -20.016 -18.859 1 98.5 180 ARG A O 1
ATOM 1370 N N . GLN A 1 181 ? -0.418 -20.609 -20.922 1 98.44 181 GLN A N 1
ATOM 1371 C CA . GLN A 1 181 ? -0.393 -19.234 -21.438 1 98.44 181 GLN A CA 1
ATOM 1372 C C . GLN A 1 181 ? -1.74 -18.859 -22.047 1 98.44 181 GLN A C 1
ATOM 1374 O O . GLN A 1 181 ? -2.5 -19.719 -22.484 1 98.44 181 GLN A O 1
ATOM 1379 N N . LEU A 1 182 ? -2.064 -17.625 -22.016 1 98.5 182 LEU A N 1
ATOM 1380 C CA . LEU A 1 182 ? -3.289 -17.109 -22.625 1 98.5 182 LEU A CA 1
ATOM 1381 C C . LEU A 1 182 ? -3.016 -16.594 -24.031 1 98.5 182 LEU A C 1
ATOM 1383 O O . LEU A 1 182 ? -1.897 -16.172 -24.328 1 98.5 182 LEU A O 1
ATOM 1387 N N . ASP A 1 183 ? -4.016 -16.656 -24.891 1 98.44 183 ASP A N 1
ATOM 1388 C CA . ASP A 1 183 ? -3.949 -16.125 -26.25 1 98.44 183 ASP A CA 1
ATOM 1389 C C . ASP A 1 183 ? -4.375 -14.664 -26.297 1 98.44 183 ASP A C 1
ATOM 1391 O O . ASP A 1 183 ? -5.508 -14.352 -26.656 1 98.44 183 ASP A O 1
ATOM 1395 N N . PHE A 1 184 ? -3.441 -13.727 -26.062 1 98.81 184 PHE A N 1
ATOM 1396 C CA . PHE A 1 184 ? -3.764 -12.312 -25.922 1 98.81 184 PHE A CA 1
ATOM 1397 C C . PHE A 1 184 ? -4.277 -11.734 -27.234 1 98.81 184 PHE A C 1
ATOM 1399 O O . PHE A 1 184 ? -5.125 -10.844 -27.234 1 98.81 184 PHE A O 1
ATOM 1406 N N . ALA A 1 185 ? -3.701 -12.203 -28.344 1 98.75 185 ALA A N 1
ATOM 1407 C CA . ALA A 1 185 ? -4.176 -11.742 -29.641 1 98.75 185 ALA A CA 1
ATOM 1408 C C . ALA A 1 185 ? -5.652 -12.078 -29.844 1 98.75 185 ALA A C 1
ATOM 1410 O O . ALA A 1 185 ? -6.426 -11.25 -30.328 1 98.75 185 ALA A O 1
ATOM 1411 N N . ARG A 1 186 ? -5.984 -13.297 -29.547 1 98.81 186 ARG A N 1
ATOM 1412 C CA . ARG A 1 186 ? -7.379 -13.711 -29.672 1 98.81 186 ARG A CA 1
ATOM 1413 C C . ARG A 1 186 ? -8.266 -12.945 -28.703 1 98.81 186 ARG A C 1
ATOM 1415 O O . ARG A 1 186 ? -9.391 -12.57 -29.031 1 98.81 186 ARG A O 1
ATOM 1422 N N . PHE A 1 187 ? -7.859 -12.711 -27.438 1 98.94 187 PHE A N 1
ATOM 1423 C CA . PHE A 1 187 ? -8.602 -11.891 -26.484 1 98.94 187 PHE A CA 1
ATOM 1424 C C . PHE A 1 187 ? -8.867 -10.5 -27.062 1 98.94 187 PHE A C 1
ATOM 1426 O O . PHE A 1 187 ? -9.969 -9.969 -26.922 1 98.94 187 PHE A O 1
ATOM 1433 N N . ARG A 1 188 ? -7.84 -9.938 -27.688 1 98.88 188 ARG A N 1
ATOM 1434 C CA . ARG A 1 188 ? -7.988 -8.609 -28.281 1 98.88 188 ARG A CA 1
ATOM 1435 C C . ARG A 1 188 ? -9.031 -8.609 -29.391 1 98.88 188 ARG A C 1
ATOM 1437 O O . ARG A 1 188 ? -9.875 -7.715 -29.453 1 98.88 188 ARG A O 1
ATOM 1444 N N . ALA A 1 189 ? -8.977 -9.617 -30.219 1 98.88 189 ALA A N 1
ATOM 1445 C CA . ALA A 1 189 ? -9.953 -9.734 -31.297 1 98.88 189 ALA A CA 1
ATOM 1446 C C . ALA A 1 189 ? -11.375 -9.805 -30.75 1 98.88 189 ALA A C 1
ATOM 1448 O O . ALA A 1 189 ? -12.289 -9.195 -31.312 1 98.88 189 ALA A O 1
ATOM 1449 N N . ILE A 1 190 ? -11.57 -10.57 -29.703 1 98.88 190 ILE A N 1
ATOM 1450 C CA . ILE A 1 190 ? -12.875 -10.719 -29.078 1 98.88 190 ILE A CA 1
ATOM 1451 C C . ILE A 1 190 ? -13.32 -9.383 -28.5 1 98.88 190 ILE A C 1
ATOM 1453 O O . ILE A 1 190 ? -14.477 -8.977 -28.656 1 98.88 190 ILE A O 1
ATOM 1457 N N . ALA A 1 191 ? -12.414 -8.688 -27.781 1 98.94 191 ALA A N 1
ATOM 1458 C CA . ALA A 1 191 ? -12.727 -7.387 -27.203 1 98.94 191 ALA A CA 1
ATOM 1459 C C . ALA A 1 191 ? -13.172 -6.402 -28.281 1 98.94 191 ALA A C 1
ATOM 1461 O O . ALA A 1 191 ? -14.172 -5.695 -28.125 1 98.94 191 ALA A O 1
ATOM 1462 N N . ASP A 1 192 ? -12.438 -6.363 -29.406 1 98.75 192 ASP A N 1
ATOM 1463 C CA . ASP A 1 192 ? -12.766 -5.465 -30.5 1 98.75 192 ASP A CA 1
ATOM 1464 C C . ASP A 1 192 ? -14.133 -5.789 -31.094 1 98.75 192 ASP A C 1
ATOM 1466 O O . ASP A 1 192 ? -14.898 -4.887 -31.453 1 98.75 192 ASP A O 1
ATOM 1470 N N . GLU A 1 193 ? -14.375 -7.043 -31.172 1 98.69 193 GLU A N 1
ATOM 1471 C CA . GLU A 1 193 ? -15.633 -7.492 -31.75 1 98.69 193 GLU A CA 1
ATOM 1472 C C . GLU A 1 193 ? -16.828 -6.945 -30.969 1 98.69 193 GLU A C 1
ATOM 1474 O O . GLU A 1 193 ? -17.844 -6.586 -31.562 1 98.69 193 GLU A O 1
ATOM 1479 N N . VAL A 1 194 ? -16.75 -6.84 -29.688 1 98.69 194 VAL A N 1
ATOM 1480 C CA . VAL A 1 194 ? -17.891 -6.461 -28.891 1 98.69 194 VAL A CA 1
ATOM 1481 C C . VAL A 1 194 ? -17.703 -5.051 -28.328 1 98.69 194 VAL A C 1
ATOM 1483 O O . VAL A 1 194 ? -18.406 -4.637 -27.406 1 98.69 194 VAL A O 1
ATOM 1486 N N . ASP A 1 195 ? -16.641 -4.328 -28.766 1 98.5 195 ASP A N 1
ATOM 1487 C CA . ASP A 1 195 ? -16.344 -2.959 -28.359 1 98.5 195 ASP A CA 1
ATOM 1488 C C . ASP A 1 195 ? -16.016 -2.881 -26.875 1 98.5 195 ASP A C 1
ATOM 1490 O O . ASP A 1 195 ? -16.562 -2.037 -26.156 1 98.5 195 ASP A O 1
ATOM 1494 N N . ALA A 1 196 ? -15.234 -3.818 -26.344 1 98.88 196 ALA A N 1
ATOM 1495 C CA . ALA A 1 196 ? -14.758 -3.844 -24.969 1 98.88 196 ALA A CA 1
ATOM 1496 C C . ALA A 1 196 ? -13.297 -3.42 -24.891 1 98.88 196 ALA A C 1
ATOM 1498 O O . ALA A 1 196 ? -12.562 -3.51 -25.875 1 98.88 196 ALA A O 1
ATOM 1499 N N . VAL A 1 197 ? -12.914 -2.936 -23.719 1 98.81 197 VAL A N 1
ATOM 1500 C CA . VAL A 1 197 ? -11.508 -2.736 -23.406 1 98.81 197 VAL A CA 1
ATOM 1501 C C . VAL A 1 197 ? -10.898 -4.039 -22.891 1 98.81 197 VAL A C 1
ATOM 1503 O O . VAL A 1 197 ? -11.531 -4.75 -22.094 1 98.81 197 VAL A O 1
ATOM 1506 N N . LEU A 1 198 ? -9.703 -4.371 -23.375 1 98.94 198 LEU A N 1
ATOM 1507 C CA . LEU A 1 198 ? -8.977 -5.527 -22.859 1 98.94 198 LEU A CA 1
ATOM 1508 C C . LEU A 1 198 ? -7.973 -5.105 -21.781 1 98.94 198 LEU A C 1
ATOM 1510 O O . LEU A 1 198 ? -7.023 -4.371 -22.062 1 98.94 198 LEU A O 1
ATOM 1514 N N . MET A 1 199 ? -8.203 -5.512 -20.562 1 98.94 199 MET A N 1
ATOM 1515 C CA . MET A 1 199 ? -7.223 -5.402 -19.484 1 98.94 199 MET A CA 1
ATOM 1516 C C . MET A 1 199 ? -6.531 -6.738 -19.25 1 98.94 199 MET A C 1
ATOM 1518 O O . MET A 1 199 ? -7.191 -7.758 -19.047 1 98.94 199 MET A O 1
ATOM 1522 N N . VAL A 1 200 ? -5.23 -6.73 -19.297 1 98.94 200 VAL A N 1
ATOM 1523 C CA . VAL A 1 200 ? -4.492 -7.93 -18.922 1 98.94 200 VAL A CA 1
ATOM 1524 C C . VAL A 1 200 ? -3.84 -7.734 -17.562 1 98.94 200 VAL A C 1
ATOM 1526 O O . VAL A 1 200 ? -3.092 -6.773 -17.359 1 98.94 200 VAL A O 1
ATOM 1529 N N . ASP A 1 201 ? -4.191 -8.586 -16.609 1 98.81 201 ASP A N 1
ATOM 1530 C CA . ASP A 1 201 ? -3.531 -8.68 -15.32 1 98.81 201 ASP A CA 1
ATOM 1531 C C . ASP A 1 201 ? -2.391 -9.695 -15.359 1 98.81 201 ASP A C 1
ATOM 1533 O O . ASP A 1 201 ? -2.623 -10.898 -15.242 1 98.81 201 ASP A O 1
ATOM 1537 N N . MET A 1 202 ? -1.165 -9.219 -15.445 1 98.75 202 MET A N 1
ATOM 1538 C CA . MET A 1 202 ? -0.059 -10.156 -15.609 1 98.75 202 MET A CA 1
ATOM 1539 C C . MET A 1 202 ? 0.7 -10.336 -14.297 1 98.75 202 MET A C 1
ATOM 1541 O O . MET A 1 202 ? 1.877 -10.695 -14.305 1 98.75 202 MET A O 1
ATOM 1545 N N . ALA A 1 203 ? 0.039 -10.102 -13.156 1 98.31 203 ALA A N 1
ATOM 1546 C CA . ALA A 1 203 ? 0.637 -10.125 -11.828 1 98.31 203 ALA A CA 1
ATOM 1547 C C . ALA A 1 203 ? 1.514 -11.359 -11.641 1 98.31 203 ALA A C 1
ATOM 1549 O O . ALA A 1 203 ? 2.639 -11.258 -11.141 1 98.31 203 ALA A O 1
ATOM 1550 N N . HIS A 1 204 ? 1.034 -12.484 -12.086 1 98.38 204 HIS A N 1
ATOM 1551 C CA . HIS A 1 204 ? 1.726 -13.734 -11.805 1 98.38 204 HIS A CA 1
ATOM 1552 C C . HIS A 1 204 ? 2.877 -13.961 -12.781 1 98.38 204 HIS A C 1
ATOM 1554 O O . HIS A 1 204 ? 3.871 -14.609 -12.43 1 98.38 204 HIS A O 1
ATOM 1560 N N . PHE A 1 205 ? 2.781 -13.469 -14.016 1 98.69 205 PHE A N 1
ATOM 1561 C CA . PHE A 1 205 ? 3.766 -13.898 -15 1 98.69 205 PHE A CA 1
ATOM 1562 C C . PHE A 1 205 ? 4.551 -12.711 -15.539 1 98.69 205 PHE A C 1
ATOM 1564 O O . PHE A 1 205 ? 5.199 -12.805 -16.578 1 98.69 205 PHE A O 1
ATOM 1571 N N . ALA A 1 206 ? 4.547 -11.578 -14.859 1 98.81 206 ALA A N 1
ATOM 1572 C CA . ALA A 1 206 ? 5.223 -10.352 -15.289 1 98.81 206 ALA A CA 1
ATOM 1573 C C . ALA A 1 206 ? 6.719 -10.586 -15.469 1 98.81 206 ALA A C 1
ATOM 1575 O O . ALA A 1 206 ? 7.328 -10.07 -16.406 1 98.81 206 ALA A O 1
ATOM 1576 N N . GLY A 1 207 ? 7.305 -11.289 -14.531 1 98.75 207 GLY A N 1
ATOM 1577 C CA . GLY A 1 207 ? 8.727 -11.57 -14.656 1 98.75 207 GLY A CA 1
ATOM 1578 C C . GLY A 1 207 ? 9.062 -12.375 -15.898 1 98.75 207 GLY A C 1
ATOM 1579 O O . GLY A 1 207 ? 10.086 -12.125 -16.547 1 98.75 207 GLY A O 1
ATOM 1580 N N . LEU A 1 208 ? 8.227 -13.352 -16.234 1 98.81 208 LEU A N 1
ATOM 1581 C CA . LEU A 1 208 ? 8.43 -14.156 -17.422 1 98.81 208 LEU A CA 1
ATOM 1582 C C . LEU A 1 208 ? 8.328 -13.297 -18.688 1 98.81 208 LEU A C 1
ATOM 1584 O O . LEU A 1 208 ? 9.125 -13.453 -19.609 1 98.81 208 LEU A O 1
ATOM 1588 N N . VAL A 1 209 ? 7.387 -12.383 -18.688 1 98.88 209 VAL A N 1
ATOM 1589 C CA . VAL A 1 209 ? 7.223 -11.461 -19.812 1 98.88 209 VAL A CA 1
ATOM 1590 C C . VAL A 1 209 ? 8.453 -10.562 -19.922 1 98.88 209 VAL A C 1
ATOM 1592 O O . VAL A 1 209 ? 8.992 -10.375 -21.016 1 98.88 209 VAL A O 1
ATOM 1595 N N . ALA A 1 210 ? 8.898 -10.023 -18.797 1 98.75 210 ALA A N 1
ATOM 1596 C CA . ALA A 1 210 ? 10.055 -9.133 -18.781 1 98.75 210 ALA A CA 1
ATOM 1597 C C . ALA A 1 210 ? 11.297 -9.836 -19.328 1 98.75 210 ALA A C 1
ATOM 1599 O O . ALA A 1 210 ? 12.117 -9.211 -20 1 98.75 210 ALA A O 1
ATOM 1600 N N . ALA A 1 211 ? 11.383 -11.141 -19.141 1 98.44 211 ALA A N 1
ATOM 1601 C CA . ALA A 1 211 ? 12.547 -11.922 -19.531 1 98.44 211 ALA A CA 1
ATOM 1602 C C . ALA A 1 211 ? 12.422 -12.43 -20.969 1 98.44 211 ALA A C 1
ATOM 1604 O O . ALA A 1 211 ? 13.359 -13.016 -21.5 1 98.44 211 ALA A O 1
ATOM 1605 N N . GLY A 1 212 ? 11.266 -12.266 -21.578 1 98.25 212 GLY A N 1
ATOM 1606 C CA . GLY A 1 212 ? 11.055 -12.672 -22.969 1 98.25 212 GLY A CA 1
ATOM 1607 C C . GLY A 1 212 ? 10.758 -14.148 -23.109 1 98.25 212 GLY A C 1
ATOM 1608 O O . GLY A 1 212 ? 10.852 -14.695 -24.219 1 98.25 212 GLY A O 1
ATOM 1609 N N . VAL A 1 213 ? 10.375 -14.828 -22.016 1 98.44 213 VAL A N 1
ATOM 1610 C CA . VAL A 1 213 ? 10.148 -16.266 -22.078 1 98.44 213 VAL A CA 1
ATOM 1611 C C . VAL A 1 213 ? 8.656 -16.578 -21.938 1 98.44 213 VAL A C 1
ATOM 1613 O O . VAL A 1 213 ? 8.273 -17.703 -21.656 1 98.44 213 VAL A O 1
ATOM 1616 N N . HIS A 1 214 ? 7.805 -15.617 -22.047 1 98.56 214 HIS A N 1
ATOM 1617 C CA . HIS A 1 214 ? 6.348 -15.633 -22.062 1 98.56 214 HIS A CA 1
ATOM 1618 C C . HIS A 1 214 ? 5.797 -14.602 -23.047 1 98.56 214 HIS A C 1
ATOM 1620 O O . HIS A 1 214 ? 6.352 -13.516 -23.188 1 98.56 214 HIS A O 1
ATOM 1626 N N . PRO A 1 215 ? 4.668 -14.914 -23.797 1 98.56 215 PRO A N 1
ATOM 1627 C CA . PRO A 1 215 ? 4.105 -13.875 -24.656 1 98.56 215 PRO A CA 1
ATOM 1628 C C . PRO A 1 215 ? 3.793 -12.586 -23.922 1 98.56 215 PRO A C 1
ATOM 1630 O O . PRO A 1 215 ? 3.326 -12.617 -22.781 1 98.56 215 PRO A O 1
ATOM 1633 N N . SER A 1 216 ? 4.109 -11.484 -24.594 1 98.81 216 SER A N 1
ATOM 1634 C CA . SER A 1 216 ? 3.82 -10.18 -24 1 98.81 216 SER A CA 1
ATOM 1635 C C . SER A 1 216 ? 2.393 -9.742 -24.312 1 98.81 216 SER A C 1
ATOM 1637 O O . SER A 1 216 ? 1.959 -9.781 -25.469 1 98.81 216 SER A O 1
ATOM 1639 N N . PRO A 1 217 ? 1.684 -9.305 -23.297 1 98.88 217 PRO A N 1
ATOM 1640 C CA . PRO A 1 217 ? 0.344 -8.766 -23.547 1 98.88 217 PRO A CA 1
ATOM 1641 C C . PRO A 1 217 ? 0.369 -7.32 -24.047 1 98.88 217 PRO A C 1
ATOM 1643 O O . PRO A 1 217 ? -0.647 -6.809 -24.516 1 98.88 217 PRO A O 1
ATOM 1646 N N . VAL A 1 218 ? 1.445 -6.613 -23.938 1 98.75 218 VAL A N 1
ATOM 1647 C CA . VAL A 1 218 ? 1.547 -5.164 -24.078 1 98.75 218 VAL A CA 1
ATOM 1648 C C . VAL A 1 218 ? 1.128 -4.754 -25.484 1 98.75 218 VAL A C 1
ATOM 1650 O O . VAL A 1 218 ? 0.411 -3.768 -25.672 1 98.75 218 VAL A O 1
ATOM 1653 N N . PRO A 1 219 ? 1.506 -5.527 -26.578 1 98.56 219 PRO A N 1
ATOM 1654 C CA . PRO A 1 219 ? 1.099 -5.125 -27.922 1 98.56 219 PRO A CA 1
ATOM 1655 C C . PRO A 1 219 ? -0.395 -5.32 -28.172 1 98.56 219 PRO A C 1
ATOM 1657 O O . PRO A 1 219 ? -0.942 -4.77 -29.141 1 98.56 219 PRO A O 1
ATOM 1660 N N . HIS A 1 220 ? -1.079 -6.098 -27.359 1 98.81 220 HIS A N 1
ATOM 1661 C CA . HIS A 1 220 ? -2.457 -6.488 -27.641 1 98.81 220 HIS A CA 1
ATOM 1662 C C . HIS A 1 220 ? -3.432 -5.766 -26.719 1 98.81 220 HIS A C 1
ATOM 1664 O O . HIS A 1 220 ? -4.512 -5.352 -27.141 1 98.81 220 HIS A O 1
ATOM 1670 N N . ALA A 1 221 ? -3.096 -5.598 -25.422 1 98.88 221 ALA A N 1
ATOM 1671 C CA . ALA A 1 221 ? -4.008 -5.105 -24.391 1 98.88 221 ALA A CA 1
ATOM 1672 C C . ALA A 1 221 ? -4.176 -3.594 -24.484 1 98.88 221 ALA A C 1
ATOM 1674 O O . ALA A 1 221 ? -3.242 -2.881 -24.859 1 98.88 221 ALA A O 1
ATOM 1675 N N . HIS A 1 222 ? -5.348 -3.084 -24.156 1 98.88 222 HIS A N 1
ATOM 1676 C CA . HIS A 1 222 ? -5.523 -1.646 -23.984 1 98.88 222 HIS A CA 1
ATOM 1677 C C . HIS A 1 222 ? -4.801 -1.15 -22.734 1 98.88 222 HIS A C 1
ATOM 1679 O O . HIS A 1 222 ? -4.285 -0.031 -22.703 1 98.88 222 HIS A O 1
ATOM 1685 N N . VAL A 1 223 ? -4.781 -1.979 -21.703 1 98.94 223 VAL A N 1
ATOM 1686 C CA . VAL A 1 223 ? -4.102 -1.679 -20.438 1 98.94 223 VAL A CA 1
ATOM 1687 C C . VAL A 1 223 ? -3.572 -2.969 -19.828 1 98.94 223 VAL A C 1
ATOM 1689 O O . VAL A 1 223 ? -4.23 -4.012 -19.875 1 98.94 223 VAL A O 1
ATOM 1692 N N . VAL A 1 224 ? -2.371 -2.904 -19.266 1 98.94 224 VAL A N 1
ATOM 1693 C CA . VAL A 1 224 ? -1.758 -4.02 -18.562 1 98.94 224 VAL A CA 1
ATOM 1694 C C . VAL A 1 224 ? -1.457 -3.607 -17.125 1 98.94 224 VAL A C 1
ATOM 1696 O O . VAL A 1 224 ? -0.902 -2.533 -16.875 1 98.94 224 VAL A O 1
ATOM 1699 N N . THR A 1 225 ? -1.894 -4.414 -16.156 1 98.94 225 THR A N 1
ATOM 1700 C CA . THR A 1 225 ? -1.575 -4.188 -14.75 1 98.94 225 THR A CA 1
ATOM 1701 C C . THR A 1 225 ? -0.7 -5.312 -14.211 1 98.94 225 THR A C 1
ATOM 1703 O O . THR A 1 225 ? -0.667 -6.41 -14.773 1 98.94 225 THR A O 1
ATOM 1706 N N . SER A 1 226 ? 0.017 -4.992 -13.148 1 98.75 226 SER A N 1
ATOM 1707 C CA . SER A 1 226 ? 0.815 -6.027 -12.5 1 98.75 226 SER A CA 1
ATOM 1708 C C . SER A 1 226 ? 1.174 -5.637 -11.07 1 98.75 226 SER A C 1
ATOM 1710 O O . SER A 1 226 ? 1.194 -4.453 -10.734 1 98.75 226 SER A O 1
ATOM 1712 N N . THR A 1 227 ? 1.381 -6.633 -10.258 1 98 227 THR A N 1
ATOM 1713 C CA . THR A 1 227 ? 2.168 -6.434 -9.047 1 98 227 THR A CA 1
ATOM 1714 C C . THR A 1 227 ? 3.66 -6.508 -9.352 1 98 227 THR A C 1
ATOM 1716 O O . THR A 1 227 ? 4.055 -6.805 -10.477 1 98 227 THR A O 1
ATOM 1719 N N . THR A 1 228 ? 4.527 -6.258 -8.312 1 98.19 228 THR A N 1
ATOM 1720 C CA . THR A 1 228 ? 5.953 -6.184 -8.602 1 98.19 228 THR A CA 1
ATOM 1721 C C . THR A 1 228 ? 6.734 -7.188 -7.762 1 98.19 228 THR A C 1
ATOM 1723 O O . THR A 1 228 ? 7.969 -7.203 -7.785 1 98.19 228 THR A O 1
ATOM 1726 N N . HIS A 1 229 ? 6.113 -8.094 -6.965 1 96 229 HIS A N 1
ATOM 1727 C CA . HIS A 1 229 ? 6.855 -8.938 -6.035 1 96 229 HIS A CA 1
ATOM 1728 C C . HIS A 1 229 ? 6.801 -10.398 -6.453 1 96 229 HIS A C 1
ATOM 1730 O O . HIS A 1 229 ? 7.562 -11.227 -5.941 1 96 229 HIS A O 1
ATOM 1736 N N . LYS A 1 230 ? 5.883 -10.898 -7.281 1 97.81 230 LYS A N 1
ATOM 1737 C CA . LYS A 1 230 ? 5.758 -12.305 -7.66 1 97.81 230 LYS A CA 1
ATOM 1738 C C . LYS A 1 230 ? 6.91 -12.734 -8.562 1 97.81 230 LYS A C 1
ATOM 1740 O O . LYS A 1 230 ? 8.078 -12.672 -8.164 1 97.81 230 LYS A O 1
ATOM 1745 N N . THR A 1 231 ? 6.707 -13.008 -9.797 1 98.5 231 THR A N 1
ATOM 1746 C CA . THR A 1 231 ? 7.777 -13.469 -10.672 1 98.5 231 THR A CA 1
ATOM 1747 C C . THR A 1 231 ? 8.75 -12.336 -10.984 1 98.5 231 THR A C 1
ATOM 1749 O O . THR A 1 231 ? 9.914 -12.586 -11.328 1 98.5 231 THR A O 1
ATOM 1752 N N . LEU A 1 232 ? 8.383 -11.062 -10.789 1 97.94 232 LEU A N 1
ATOM 1753 C CA . LEU A 1 232 ? 9.297 -9.945 -10.984 1 97.94 232 LEU A CA 1
ATOM 1754 C C . LEU A 1 232 ? 10.312 -9.867 -9.852 1 97.94 232 LEU A C 1
ATOM 1756 O O . LEU A 1 232 ? 11.398 -9.312 -10.023 1 97.94 232 LEU A O 1
ATOM 1760 N N . GLY A 1 233 ? 9.906 -10.328 -8.641 1 97.62 233 GLY A N 1
ATOM 1761 C CA . GLY A 1 233 ? 10.844 -10.484 -7.539 1 97.62 233 GLY A CA 1
ATOM 1762 C C . GLY A 1 233 ? 11.227 -9.164 -6.891 1 97.62 233 GLY A C 1
ATOM 1763 O O . GLY A 1 233 ? 12.32 -9.039 -6.328 1 97.62 233 GLY A O 1
ATOM 1764 N N . GLY A 1 234 ? 10.438 -8.141 -7.094 1 98 234 GLY A N 1
ATOM 1765 C CA . GLY A 1 234 ? 10.672 -6.844 -6.473 1 98 234 GLY A CA 1
ATOM 1766 C C . GLY A 1 234 ? 9.891 -6.648 -5.188 1 98 234 GLY A C 1
ATOM 1767 O O . GLY A 1 234 ? 9.57 -7.617 -4.492 1 98 234 GLY A O 1
ATOM 1768 N N . PRO A 1 235 ? 9.727 -5.387 -4.797 1 98.06 235 PRO A N 1
ATOM 1769 C CA . PRO A 1 235 ? 8.938 -5.105 -3.598 1 98.06 235 PRO A CA 1
ATOM 1770 C C . PRO A 1 235 ? 7.434 -5.289 -3.826 1 98.06 235 PRO A C 1
ATOM 1772 O O . PRO A 1 235 ? 7 -5.469 -4.965 1 98.06 235 PRO A O 1
ATOM 1775 N N . ARG A 1 236 ? 6.68 -5.277 -2.744 1 97.06 236 ARG A N 1
ATOM 1776 C CA . ARG A 1 236 ? 5.223 -5.23 -2.855 1 97.06 236 ARG A CA 1
ATOM 1777 C C . ARG A 1 236 ? 4.762 -3.908 -3.457 1 97.06 236 ARG A C 1
ATOM 1779 O O . ARG A 1 236 ? 5.176 -2.836 -3.006 1 97.06 236 ARG A O 1
ATOM 1786 N N . GLY A 1 237 ? 4.035 -3.879 -4.492 1 97 237 GLY A N 1
ATOM 1787 C CA . GLY A 1 237 ? 3.551 -2.715 -5.215 1 97 237 GLY A CA 1
ATOM 1788 C C . GLY A 1 237 ? 2.801 -3.072 -6.484 1 97 237 GLY A C 1
ATOM 1789 O O . GLY A 1 237 ? 2.447 -4.234 -6.695 1 97 237 GLY A O 1
ATOM 1790 N N . GLY A 1 238 ? 2.463 -2.08 -7.285 1 98.25 238 GLY A N 1
ATOM 1791 C CA . GLY A 1 238 ? 1.752 -2.287 -8.531 1 98.25 238 GLY A CA 1
ATOM 1792 C C . GLY A 1 238 ? 2.172 -1.323 -9.625 1 98.25 238 GLY A C 1
ATOM 1793 O O . GLY A 1 238 ? 2.832 -0.318 -9.359 1 98.25 238 GLY A O 1
ATOM 1794 N N . ILE A 1 239 ? 1.888 -1.691 -10.852 1 98.94 239 ILE A N 1
ATOM 1795 C CA . ILE A 1 239 ? 2.15 -0.837 -12 1 98.94 239 ILE A CA 1
ATOM 1796 C C . ILE A 1 239 ? 1 -0.951 -13 1 98.94 239 ILE A C 1
ATOM 1798 O O . ILE A 1 239 ? 0.246 -1.927 -12.977 1 98.94 239 ILE A O 1
ATOM 1802 N N . ILE A 1 240 ? 0.836 0.042 -13.805 1 98.94 240 ILE A N 1
ATOM 1803 C CA . ILE A 1 240 ? -0.106 0.069 -14.914 1 98.94 240 ILE A CA 1
ATOM 1804 C C . ILE A 1 240 ? 0.613 0.506 -16.188 1 98.94 240 ILE A C 1
ATOM 1806 O O . ILE A 1 240 ? 1.325 1.513 -16.188 1 98.94 240 ILE A O 1
ATOM 1810 N N . LEU A 1 241 ? 0.476 -0.239 -17.25 1 98.94 241 LEU A N 1
ATOM 1811 C CA . LEU A 1 241 ? 1.088 0.049 -18.547 1 98.94 241 LEU A CA 1
ATOM 1812 C C . LEU A 1 241 ? 0.024 0.235 -19.609 1 98.94 241 LEU A C 1
ATOM 1814 O O . LEU A 1 241 ? -0.999 -0.454 -19.609 1 98.94 241 LEU A O 1
ATOM 1818 N N . CYS A 1 242 ? 0.252 1.104 -20.531 1 98.75 242 CYS A N 1
ATOM 1819 C CA . CYS A 1 242 ? -0.602 1.252 -21.703 1 98.75 242 CYS A CA 1
ATOM 1820 C C . CYS A 1 242 ? 0.144 1.95 -22.844 1 98.75 242 CYS A C 1
ATOM 1822 O O . CYS A 1 242 ? 1.282 2.387 -22.656 1 98.75 242 CYS A O 1
ATOM 1824 N N . ASN A 1 243 ? -0.465 1.956 -24.047 1 98.75 243 ASN A N 1
ATOM 1825 C CA . ASN A 1 243 ? 0.175 2.572 -25.203 1 98.75 243 ASN A CA 1
ATOM 1826 C C . ASN A 1 243 ? -0.671 3.705 -25.781 1 98.75 243 ASN A C 1
ATOM 1828 O O . ASN A 1 243 ? -0.269 4.359 -26.734 1 98.75 243 ASN A O 1
ATOM 1832 N N . ASP A 1 244 ? -1.861 3.943 -25.234 1 98.62 244 ASP A N 1
ATOM 1833 C CA . ASP A 1 244 ? -2.758 5.016 -25.656 1 98.62 244 ASP A CA 1
ATOM 1834 C C . ASP A 1 244 ? -2.664 6.207 -24.703 1 98.62 244 ASP A C 1
ATOM 1836 O O . ASP A 1 244 ? -2.994 6.09 -23.516 1 98.62 244 ASP A O 1
ATOM 1840 N N . PRO A 1 245 ? -2.291 7.367 -25.234 1 98.38 245 PRO A N 1
ATOM 1841 C CA . PRO A 1 245 ? -2.129 8.531 -24.359 1 98.38 245 PRO A CA 1
ATOM 1842 C C . PRO A 1 245 ? -3.434 8.945 -23.672 1 98.38 245 PRO A C 1
ATOM 1844 O O . PRO A 1 245 ? -3.412 9.453 -22.547 1 98.38 245 PRO A O 1
ATOM 1847 N N . ALA A 1 246 ? -4.531 8.734 -24.328 1 98.5 246 ALA A N 1
ATOM 1848 C CA . ALA A 1 246 ? -5.816 9.078 -23.719 1 98.5 246 ALA A CA 1
ATOM 1849 C C . ALA A 1 246 ? -6.105 8.195 -22.516 1 98.5 246 ALA A C 1
ATOM 1851 O O . ALA A 1 246 ? -6.613 8.664 -21.5 1 98.5 246 ALA A O 1
ATOM 1852 N N . ILE A 1 247 ? -5.793 6.887 -22.656 1 98.62 247 ILE A N 1
ATOM 1853 C CA . ILE A 1 247 ? -5.953 5.965 -21.547 1 98.62 247 ILE A CA 1
ATOM 1854 C C . ILE A 1 247 ? -4.977 6.324 -20.422 1 98.62 247 ILE A C 1
ATOM 1856 O O . ILE A 1 247 ? -5.336 6.309 -19.25 1 98.62 247 ILE A O 1
ATOM 1860 N N . ALA A 1 248 ? -3.764 6.695 -20.812 1 98.75 248 ALA A N 1
ATOM 1861 C CA . ALA A 1 248 ? -2.738 7.051 -19.844 1 98.75 248 ALA A CA 1
ATOM 1862 C C . ALA A 1 248 ? -3.189 8.219 -18.969 1 98.75 248 ALA A C 1
ATOM 1864 O O . ALA A 1 248 ? -2.977 8.219 -17.75 1 98.75 248 ALA A O 1
ATOM 1865 N N . LYS A 1 249 ? -3.754 9.211 -19.578 1 98.38 249 LYS A N 1
ATOM 1866 C CA . LYS A 1 249 ? -4.234 10.383 -18.844 1 98.38 249 LYS A CA 1
ATOM 1867 C C . LYS A 1 249 ? -5.316 10 -17.844 1 98.38 249 LYS A C 1
ATOM 1869 O O . LYS A 1 249 ? -5.293 10.461 -16.703 1 98.38 249 LYS A O 1
ATOM 1874 N N . LYS A 1 250 ? -6.242 9.148 -18.266 1 98.62 250 LYS A N 1
ATOM 1875 C CA . LYS A 1 250 ? -7.312 8.688 -17.375 1 98.62 250 LYS A CA 1
ATOM 1876 C C . LYS A 1 250 ? -6.754 7.875 -16.219 1 98.62 250 LYS A C 1
ATOM 1878 O O . LYS A 1 250 ? -7.227 7.992 -15.086 1 98.62 250 LYS A O 1
ATOM 1883 N N . ILE A 1 251 ? -5.773 7.051 -16.531 1 98.75 251 ILE A N 1
ATOM 1884 C CA . ILE A 1 251 ? -5.156 6.203 -15.508 1 98.75 251 ILE A CA 1
ATOM 1885 C C . ILE A 1 251 ? -4.477 7.074 -14.453 1 98.75 251 ILE A C 1
ATOM 1887 O O . ILE A 1 251 ? -4.645 6.848 -13.25 1 98.75 251 ILE A O 1
ATOM 1891 N N . ASN A 1 252 ? -3.711 8.07 -14.883 1 98.31 252 ASN A N 1
ATOM 1892 C CA . ASN A 1 252 ? -3.023 8.945 -13.945 1 98.31 252 ASN A CA 1
ATOM 1893 C C . ASN A 1 252 ? -4.004 9.633 -13 1 98.31 252 ASN A C 1
ATOM 1895 O O . ASN A 1 252 ? -3.756 9.727 -11.797 1 98.31 252 ASN A O 1
ATOM 1899 N N . SER A 1 253 ? -5.141 10.055 -13.539 1 97.81 253 SER A N 1
ATOM 1900 C CA . SER A 1 253 ? -6.164 10.703 -12.727 1 97.81 253 SER A CA 1
ATOM 1901 C C . SER A 1 253 ? -6.824 9.711 -11.773 1 97.81 253 SER A C 1
ATOM 1903 O O . SER A 1 253 ? -7.223 10.078 -10.664 1 97.81 253 SER A O 1
ATOM 1905 N N . ALA A 1 254 ? -6.926 8.477 -12.227 1 98.38 254 ALA A N 1
ATOM 1906 C CA . ALA A 1 254 ? -7.586 7.445 -11.43 1 98.38 254 ALA A CA 1
ATOM 1907 C C . ALA A 1 254 ? -6.691 6.984 -10.281 1 98.38 254 ALA A C 1
ATOM 1909 O O . ALA A 1 254 ? -7.18 6.648 -9.203 1 98.38 254 ALA A O 1
ATOM 1910 N N . VAL A 1 255 ? -5.391 6.93 -10.602 1 98.19 255 VAL A N 1
ATOM 1911 C CA . VAL A 1 255 ? -4.473 6.586 -9.523 1 98.19 255 VAL A CA 1
ATOM 1912 C C . VAL A 1 255 ? -4.422 7.719 -8.508 1 98.19 255 VAL A C 1
ATOM 1914 O O . VAL A 1 255 ? -4.781 7.531 -7.34 1 98.19 255 VAL A O 1
ATOM 1917 N N . PHE A 1 256 ? -4.062 8.898 -8.883 1 96.88 256 PHE A N 1
ATOM 1918 C CA . PHE A 1 256 ? -4.117 10.109 -8.062 1 96.88 256 PHE A CA 1
ATOM 1919 C C . PHE A 1 256 ? -4.809 11.242 -8.805 1 96.88 256 PHE A C 1
ATOM 1921 O O . PHE A 1 256 ? -4.41 11.586 -9.922 1 96.88 256 PHE A O 1
ATOM 1928 N N . PRO A 1 257 ? -5.781 11.719 -8.219 1 94.94 257 PRO A N 1
ATOM 1929 C CA . PRO A 1 257 ? -6.281 11.602 -6.844 1 94.94 257 PRO A CA 1
ATOM 1930 C C . PRO A 1 257 ? -7.445 10.617 -6.723 1 94.94 257 PRO A C 1
ATOM 1932 O O . PRO A 1 257 ? -8.172 10.648 -5.727 1 94.94 257 PRO A O 1
ATOM 1935 N N . GLY A 1 258 ? -7.629 9.758 -7.625 1 96.31 258 GLY A N 1
ATOM 1936 C CA . GLY A 1 258 ? -8.82 8.93 -7.711 1 96.31 258 GLY A CA 1
ATOM 1937 C C . GLY A 1 258 ? -8.883 7.855 -6.641 1 96.31 258 GLY A C 1
ATOM 1938 O O . GLY A 1 258 ? -9.93 7.637 -6.031 1 96.31 258 GLY A O 1
ATOM 1939 N N . GLN A 1 259 ? -7.715 7.145 -6.438 1 95.62 259 GLN A N 1
ATOM 1940 C CA . GLN A 1 259 ? -7.75 5.965 -5.578 1 95.62 259 GLN A CA 1
ATOM 1941 C C . GLN A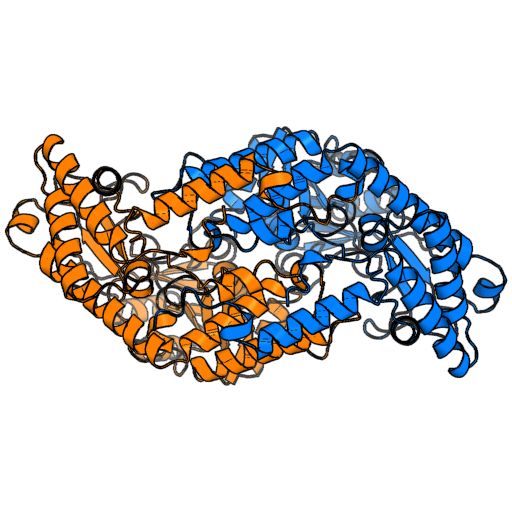 1 259 ? -6.879 6.16 -4.34 1 95.62 259 GLN A C 1
ATOM 1943 O O . GLN A 1 259 ? -7.07 5.488 -3.326 1 95.62 259 GLN A O 1
ATOM 1948 N N . GLN A 1 260 ? -5.918 7.039 -4.477 1 93.44 260 GLN A N 1
ATOM 1949 C CA . GLN A 1 260 ? -4.949 7.191 -3.396 1 93.44 260 GLN A CA 1
ATOM 1950 C C . GLN A 1 260 ? -4.457 8.633 -3.297 1 93.44 260 GLN A C 1
ATOM 1952 O O . GLN A 1 260 ? -4.719 9.445 -4.188 1 93.44 260 GLN A O 1
ATOM 1957 N N . GLY A 1 261 ? -3.855 8.969 -2.17 1 89.31 261 GLY A N 1
ATOM 1958 C CA . GLY A 1 261 ? -3.205 10.258 -1.987 1 89.31 261 GLY A CA 1
ATOM 1959 C C . GLY A 1 261 ? -1.764 10.266 -2.461 1 89.31 261 GLY A C 1
ATOM 1960 O O . GLY A 1 261 ? -1.497 10.148 -3.658 1 89.31 261 GLY A O 1
ATOM 1961 N N . GLY A 1 262 ? -0.851 10.148 -1.531 1 86.81 262 GLY A N 1
ATOM 1962 C CA . GLY A 1 262 ? 0.56 10.234 -1.874 1 86.81 262 GLY A CA 1
ATOM 1963 C C . GLY A 1 262 ? 1.151 8.898 -2.305 1 86.81 262 GLY A C 1
ATOM 1964 O O . GLY A 1 262 ? 0.793 7.852 -1.764 1 86.81 262 GLY A O 1
ATOM 1965 N N . PRO A 1 263 ? 2.008 8.945 -3.355 1 92.56 263 PRO A N 1
ATOM 1966 C CA . PRO A 1 263 ? 2.787 7.746 -3.684 1 92.56 263 PRO A CA 1
ATOM 1967 C C . PRO A 1 263 ? 3.773 7.363 -2.582 1 92.56 263 PRO A C 1
ATOM 1969 O O . PRO A 1 263 ? 4.043 8.164 -1.685 1 92.56 263 PRO A O 1
ATOM 1972 N N . LEU A 1 264 ? 4.16 6.145 -2.596 1 96.75 264 LEU A N 1
ATOM 1973 C CA . LEU A 1 264 ? 5.172 5.645 -1.671 1 96.75 264 LEU A CA 1
ATOM 1974 C C . LEU A 1 264 ? 6.559 5.691 -2.305 1 96.75 264 LEU A C 1
ATOM 1976 O O . LEU A 1 264 ? 6.973 4.738 -2.971 1 96.75 264 LEU A O 1
ATOM 1980 N N . GLY A 1 265 ? 7.277 6.828 -2.057 1 97.69 265 GLY A N 1
ATOM 1981 C CA . GLY A 1 265 ? 8.562 7.055 -2.695 1 97.69 265 GLY A CA 1
ATOM 1982 C C . GLY A 1 265 ? 9.555 5.938 -2.453 1 97.69 265 GLY A C 1
ATOM 1983 O O . GLY A 1 265 ? 10.32 5.57 -3.352 1 97.69 265 GLY A O 1
ATOM 1984 N N . HIS A 1 266 ? 9.586 5.371 -1.237 1 98.38 266 HIS A N 1
ATOM 1985 C CA . HIS A 1 266 ? 10.508 4.293 -0.896 1 98.38 266 HIS A CA 1
ATOM 1986 C C . HIS A 1 266 ? 10.172 3.021 -1.672 1 98.38 266 HIS A C 1
ATOM 1988 O O . HIS A 1 266 ? 11.078 2.312 -2.125 1 98.38 266 HIS A O 1
ATOM 1994 N N . VAL A 1 267 ? 8.906 2.746 -1.888 1 98.5 267 VAL A N 1
ATOM 1995 C CA . VAL A 1 267 ? 8.484 1.582 -2.662 1 98.5 267 VAL A CA 1
ATOM 1996 C C . VAL A 1 267 ? 8.836 1.787 -4.133 1 98.5 267 VAL A C 1
ATOM 1998 O O . VAL A 1 267 ? 9.266 0.85 -4.812 1 98.5 267 VAL A O 1
ATOM 2001 N N . ILE A 1 268 ? 8.617 3.035 -4.602 1 98.81 268 ILE A N 1
ATOM 2002 C CA . ILE A 1 268 ? 8.922 3.332 -6 1 98.81 268 ILE A CA 1
ATOM 2003 C C . ILE A 1 268 ? 10.422 3.195 -6.242 1 98.81 268 ILE A C 1
ATOM 2005 O O . ILE A 1 268 ? 10.844 2.691 -7.289 1 98.81 268 ILE A O 1
ATOM 2009 N N . ALA A 1 269 ? 11.242 3.611 -5.281 1 98.88 269 ALA A N 1
ATOM 2010 C CA . ALA A 1 269 ? 12.68 3.396 -5.383 1 98.88 269 ALA A CA 1
ATOM 2011 C C . ALA A 1 269 ? 13.008 1.907 -5.445 1 98.88 269 ALA A C 1
ATOM 2013 O O . ALA A 1 269 ? 13.852 1.484 -6.242 1 98.88 269 ALA A O 1
ATOM 2014 N N . ALA A 1 270 ? 12.391 1.13 -4.617 1 98.88 270 ALA A N 1
ATOM 2015 C CA . ALA A 1 270 ? 12.578 -0.318 -4.609 1 98.88 270 ALA A CA 1
ATOM 2016 C C . ALA A 1 270 ? 12.148 -0.933 -5.941 1 98.88 270 ALA A C 1
ATOM 2018 O O . ALA A 1 270 ? 12.82 -1.827 -6.461 1 98.88 270 ALA A O 1
ATOM 2019 N N . LYS A 1 271 ? 11.031 -0.454 -6.504 1 98.88 271 LYS A N 1
ATOM 2020 C CA . LYS A 1 271 ? 10.586 -0.916 -7.816 1 98.88 271 LYS A CA 1
ATOM 2021 C C . LYS A 1 271 ? 11.633 -0.616 -8.883 1 98.88 271 LYS A C 1
ATOM 2023 O O . LYS A 1 271 ? 11.953 -1.478 -9.711 1 98.88 271 LYS A O 1
ATOM 2028 N N . ALA A 1 272 ? 12.117 0.589 -8.828 1 98.94 272 ALA A N 1
ATOM 2029 C CA . ALA A 1 272 ? 13.117 0.988 -9.812 1 98.94 272 ALA A CA 1
ATOM 2030 C C . ALA A 1 272 ? 14.328 0.054 -9.773 1 98.94 272 ALA A C 1
ATOM 2032 O O . ALA A 1 272 ? 14.852 -0.337 -10.82 1 98.94 272 ALA A O 1
ATOM 2033 N N . THR A 1 273 ? 14.758 -0.258 -8.609 1 98.88 273 THR A N 1
ATOM 2034 C CA . THR A 1 273 ? 15.891 -1.159 -8.422 1 98.88 273 THR A CA 1
ATOM 2035 C C . THR A 1 273 ? 15.562 -2.555 -8.953 1 98.88 273 THR A C 1
ATOM 2037 O O . THR A 1 273 ? 16.391 -3.188 -9.609 1 98.88 273 THR A O 1
ATOM 2040 N N . ALA A 1 274 ? 14.398 -3.029 -8.703 1 98.75 274 ALA A N 1
ATOM 2041 C CA . ALA A 1 274 ? 13.953 -4.332 -9.188 1 98.75 274 ALA A CA 1
ATOM 2042 C C . ALA A 1 274 ? 13.875 -4.352 -10.711 1 98.75 274 ALA A C 1
ATOM 2044 O O . ALA A 1 274 ? 14.18 -5.367 -11.344 1 98.75 274 ALA A O 1
ATOM 2045 N N . PHE A 1 275 ? 13.391 -3.217 -11.289 1 98.88 275 PHE A N 1
ATOM 2046 C CA . PHE A 1 275 ? 13.312 -3.133 -12.742 1 98.88 275 PHE A CA 1
ATOM 2047 C C . PHE A 1 275 ? 14.703 -3.217 -13.359 1 98.88 275 PHE A C 1
ATOM 2049 O O . PHE A 1 275 ? 14.875 -3.812 -14.43 1 98.88 275 PHE A O 1
ATOM 2056 N N . LYS A 1 276 ? 15.672 -2.611 -12.711 1 98.69 276 LYS A N 1
ATOM 2057 C CA . LYS A 1 276 ? 17.047 -2.752 -13.172 1 98.69 276 LYS A CA 1
ATOM 2058 C C . LYS A 1 276 ? 17.484 -4.215 -13.172 1 98.69 276 LYS A C 1
ATOM 2060 O O . LYS A 1 276 ? 18.094 -4.684 -14.133 1 98.69 276 LYS A O 1
ATOM 2065 N N . MET A 1 277 ? 17.172 -4.914 -12.133 1 98.38 277 MET A N 1
ATOM 2066 C CA . MET A 1 277 ? 17.484 -6.34 -12.039 1 98.38 277 MET A CA 1
ATOM 2067 C C . MET A 1 277 ? 16.828 -7.113 -13.18 1 98.38 277 MET A C 1
ATOM 2069 O O . MET A 1 277 ? 17.469 -7.938 -13.828 1 98.38 277 MET A O 1
ATOM 2073 N N . ALA A 1 278 ? 15.594 -6.82 -13.461 1 98.5 278 ALA A N 1
ATOM 2074 C CA . ALA A 1 278 ? 14.805 -7.562 -14.438 1 98.5 278 ALA A CA 1
ATOM 2075 C C . ALA A 1 278 ? 15.305 -7.309 -15.859 1 98.5 278 ALA A C 1
ATOM 2077 O O . ALA A 1 278 ? 14.992 -8.07 -16.781 1 98.5 278 ALA A O 1
ATOM 2078 N N . ALA A 1 279 ? 16.078 -6.273 -15.992 1 98.19 279 ALA A N 1
ATOM 2079 C CA . ALA A 1 279 ? 16.594 -5.918 -17.312 1 98.19 279 ALA A CA 1
ATOM 2080 C C . ALA A 1 279 ? 17.922 -6.602 -17.578 1 98.19 279 ALA A C 1
ATOM 2082 O O . ALA A 1 279 ? 18.438 -6.547 -18.703 1 98.19 279 ALA A O 1
ATOM 2083 N N . GLN A 1 280 ? 18.484 -7.293 -16.578 1 97.06 280 GLN A N 1
ATOM 2084 C CA . GLN A 1 280 ? 19.797 -7.914 -16.719 1 97.06 280 GLN A CA 1
ATOM 2085 C C . GLN A 1 280 ? 19.688 -9.281 -17.375 1 97.06 280 GLN A C 1
ATOM 2087 O O . GLN A 1 280 ? 18.688 -9.984 -17.219 1 97.06 280 GLN A O 1
ATOM 2092 N N . PRO A 1 281 ? 20.734 -9.711 -18.109 1 96.69 281 PRO A N 1
ATOM 2093 C CA . PRO A 1 281 ? 20.734 -11.047 -18.703 1 96.69 281 PRO A CA 1
ATOM 2094 C C . PRO A 1 281 ? 20.594 -12.164 -17.672 1 96.69 281 PRO A C 1
ATOM 2096 O O . PRO A 1 281 ? 19.969 -13.188 -17.953 1 96.69 281 PRO A O 1
ATOM 2099 N N . GLU A 1 282 ? 21.141 -11.914 -16.5 1 96.44 282 GLU A N 1
ATOM 2100 C CA . GLU A 1 282 ? 21.047 -12.914 -15.43 1 96.44 282 GLU A CA 1
ATOM 2101 C C . GLU A 1 282 ? 19.609 -13.164 -15.031 1 96.44 282 GLU A C 1
ATOM 2103 O O . GLU A 1 282 ? 19.25 -14.281 -14.656 1 96.44 282 GLU A O 1
ATOM 2108 N N . PHE A 1 283 ? 18.844 -12.148 -15.203 1 97.81 283 PHE A N 1
ATOM 2109 C CA . PHE A 1 283 ? 17.438 -12.289 -14.867 1 97.81 283 PHE A CA 1
ATOM 2110 C C . PHE A 1 283 ? 16.734 -13.203 -15.875 1 97.81 283 PHE A C 1
ATOM 2112 O O . PHE A 1 283 ? 15.898 -14.023 -15.5 1 97.81 283 PHE A O 1
ATOM 2119 N N . ALA A 1 284 ? 17.016 -13.086 -17.078 1 97.75 284 ALA A N 1
ATOM 2120 C CA . ALA A 1 284 ? 16.438 -13.961 -18.109 1 97.75 284 ALA A CA 1
ATOM 2121 C C . ALA A 1 284 ? 16.812 -15.422 -17.859 1 97.75 284 ALA A C 1
ATOM 2123 O O . ALA A 1 284 ? 15.977 -16.312 -18.016 1 97.75 284 ALA A O 1
ATOM 2124 N N . GLN A 1 285 ? 18.031 -15.656 -17.453 1 97.25 285 GLN A N 1
ATOM 2125 C CA . GLN A 1 285 ? 18.469 -17.016 -17.125 1 97.25 285 GLN A CA 1
ATOM 2126 C C . GLN A 1 285 ? 17.703 -17.562 -15.938 1 97.25 285 GLN A C 1
ATOM 2128 O O . GLN A 1 285 ? 17.297 -18.734 -15.945 1 97.25 285 GLN A O 1
ATOM 2133 N N . ARG A 1 286 ? 17.562 -16.719 -14.938 1 96.75 286 ARG A N 1
ATOM 2134 C CA . ARG A 1 286 ? 16.781 -17.078 -13.75 1 96.75 286 ARG A CA 1
ATOM 2135 C C . ARG A 1 286 ? 15.359 -17.484 -14.117 1 96.75 286 ARG A C 1
ATOM 2137 O O . ARG A 1 286 ? 14.844 -18.469 -13.609 1 96.75 286 ARG A O 1
ATOM 2144 N N . GLN A 1 287 ? 14.734 -16.719 -15.008 1 98.31 287 GLN A N 1
ATOM 2145 C CA . GLN A 1 287 ? 13.352 -17 -15.391 1 98.31 287 GLN A CA 1
ATOM 2146 C C . GLN A 1 287 ? 13.258 -18.281 -16.219 1 98.31 287 GLN A C 1
ATOM 2148 O O . GLN A 1 287 ? 12.273 -19.016 -16.109 1 98.31 287 GLN A O 1
ATOM 2153 N N . GLN A 1 288 ? 14.227 -18.531 -17.031 1 98.12 288 GLN A N 1
ATOM 2154 C CA . GLN A 1 288 ? 14.266 -19.797 -17.766 1 98.12 288 GLN A CA 1
ATOM 2155 C C . GLN A 1 288 ? 14.359 -20.969 -16.797 1 98.12 288 GLN A C 1
ATOM 2157 O O . GLN A 1 288 ? 13.68 -21.984 -16.969 1 98.12 288 GLN A O 1
ATOM 2162 N N . ARG A 1 289 ? 15.219 -20.859 -15.797 1 97.56 289 ARG A N 1
ATOM 2163 C CA . ARG A 1 289 ? 15.32 -21.906 -14.789 1 97.56 289 ARG A CA 1
ATOM 2164 C C . ARG A 1 289 ? 14.008 -22.062 -14.031 1 97.56 289 ARG A C 1
ATOM 2166 O O . ARG A 1 289 ? 13.648 -23.188 -13.641 1 97.56 289 ARG A O 1
ATOM 2173 N N . CYS A 1 290 ? 13.391 -20.953 -13.773 1 98.12 290 CYS A N 1
ATOM 2174 C CA . CYS A 1 290 ? 12.07 -20.969 -13.148 1 98.12 290 CYS A CA 1
ATOM 2175 C C . CYS A 1 290 ? 11.102 -21.828 -13.953 1 98.12 290 CYS A C 1
ATOM 2177 O O . CYS A 1 290 ? 10.438 -22.703 -13.398 1 98.12 290 CYS A O 1
ATOM 2179 N N . LEU A 1 291 ? 11.031 -21.656 -15.258 1 98.75 291 LEU A N 1
ATOM 2180 C CA . LEU A 1 291 ? 10.164 -22.422 -16.156 1 98.75 291 LEU A CA 1
ATOM 2181 C C . LEU A 1 291 ? 10.578 -23.875 -16.203 1 98.75 291 LEU A C 1
ATOM 2183 O O . LEU A 1 291 ? 9.742 -24.781 -16.125 1 98.75 291 LEU A O 1
ATOM 2187 N N . ASP A 1 292 ? 11.867 -24.078 -16.344 1 98.75 292 ASP A N 1
ATOM 2188 C CA . ASP A 1 292 ? 12.383 -25.438 -16.422 1 98.75 292 ASP A CA 1
ATOM 2189 C C . ASP A 1 292 ? 12.086 -26.203 -15.125 1 98.75 292 ASP A C 1
ATOM 2191 O O . ASP A 1 292 ? 11.719 -27.375 -15.164 1 98.75 292 ASP A O 1
ATOM 2195 N N . GLY A 1 293 ? 12.305 -25.5 -14 1 98.81 293 GLY A N 1
ATOM 2196 C CA . GLY A 1 293 ? 12.008 -26.109 -12.719 1 98.81 293 GLY A CA 1
ATOM 2197 C C . GLY A 1 293 ? 10.562 -26.562 -12.586 1 98.81 293 GLY A C 1
ATOM 2198 O O . GLY A 1 293 ? 10.289 -27.641 -12.078 1 98.81 293 GLY A O 1
ATOM 2199 N N . ALA A 1 294 ? 9.656 -25.719 -13.047 1 98.88 294 ALA A N 1
ATOM 2200 C CA . ALA A 1 294 ? 8.234 -26.062 -13 1 98.88 294 ALA A CA 1
ATOM 2201 C C . ALA A 1 294 ? 7.941 -27.281 -13.875 1 98.88 294 ALA A C 1
ATOM 2203 O O . ALA A 1 294 ? 7.168 -28.172 -13.484 1 98.88 294 ALA A O 1
ATOM 2204 N N . ARG A 1 295 ? 8.539 -27.359 -15.039 1 98.75 295 ARG A N 1
ATOM 2205 C CA . ARG A 1 295 ? 8.344 -28.5 -15.945 1 98.75 295 ARG A CA 1
ATOM 2206 C C . ARG A 1 295 ? 8.898 -29.781 -15.344 1 98.75 295 ARG A C 1
ATOM 2208 O O . ARG A 1 295 ? 8.289 -30.844 -15.453 1 98.75 295 ARG A O 1
ATOM 2215 N N . ILE A 1 296 ? 10.078 -29.656 -14.75 1 98.81 296 ILE A N 1
ATOM 2216 C CA . ILE A 1 296 ? 10.695 -30.797 -14.086 1 98.81 296 ILE A CA 1
ATOM 2217 C C . ILE A 1 296 ? 9.773 -31.312 -12.984 1 98.81 296 ILE A C 1
ATOM 2219 O O . ILE A 1 296 ? 9.539 -32.531 -12.891 1 98.81 296 ILE A O 1
ATOM 2223 N N . LEU A 1 297 ? 9.258 -30.422 -12.172 1 98.81 297 LEU A N 1
ATOM 2224 C CA . LEU A 1 297 ? 8.344 -30.781 -11.086 1 98.81 297 LEU A CA 1
ATOM 2225 C C . LEU A 1 297 ? 7.09 -31.453 -11.633 1 98.81 297 LEU A C 1
ATOM 2227 O O . LEU A 1 297 ? 6.676 -32.5 -11.141 1 98.81 297 LEU A O 1
ATOM 2231 N N . ALA A 1 298 ? 6.465 -30.812 -12.672 1 98.81 298 ALA A N 1
ATOM 2232 C CA . ALA A 1 298 ? 5.262 -31.391 -13.281 1 98.81 298 ALA A CA 1
ATOM 2233 C C . ALA A 1 298 ? 5.535 -32.781 -13.836 1 98.81 298 ALA A C 1
ATOM 2235 O O . ALA A 1 298 ? 4.734 -33.688 -13.641 1 98.81 298 ALA A O 1
ATOM 2236 N N . GLY A 1 299 ? 6.613 -32.906 -14.523 1 98.69 299 GLY A N 1
ATOM 2237 C CA . GLY A 1 299 ? 6.992 -34.219 -15.07 1 98.69 299 GLY A CA 1
ATOM 2238 C C . GLY A 1 299 ? 7.137 -35.281 -14.016 1 98.69 299 GLY A C 1
ATOM 2239 O O . GLY A 1 299 ? 6.656 -36.406 -14.195 1 98.69 299 GLY A O 1
ATOM 2240 N N . ARG A 1 300 ? 7.766 -34.969 -12.93 1 98.75 300 ARG A N 1
ATOM 2241 C CA . ARG A 1 300 ? 7.98 -35.938 -11.852 1 98.75 300 ARG A CA 1
ATOM 2242 C C . ARG A 1 300 ? 6.652 -36.375 -11.234 1 98.75 300 ARG A C 1
ATOM 2244 O O . ARG A 1 300 ? 6.473 -37.531 -10.898 1 98.75 300 ARG A O 1
ATOM 2251 N N . LEU A 1 301 ? 5.711 -35.438 -11.062 1 98.5 301 LEU A N 1
ATOM 2252 C CA . LEU A 1 301 ? 4.457 -35.688 -10.359 1 98.5 301 LEU A CA 1
ATOM 2253 C C . LEU A 1 301 ? 3.475 -36.438 -11.25 1 98.5 301 LEU A C 1
ATOM 2255 O O . LEU A 1 301 ? 2.412 -36.875 -10.797 1 98.5 301 LEU A O 1
ATOM 2259 N N . THR A 1 302 ? 3.867 -36.656 -12.539 1 98.06 302 THR A N 1
ATOM 2260 C CA . THR A 1 302 ? 3.004 -37.406 -13.438 1 98.06 302 THR A CA 1
ATOM 2261 C C . THR A 1 302 ? 3.484 -38.844 -13.562 1 98.06 302 THR A C 1
ATOM 2263 O O . THR A 1 302 ? 2.871 -39.656 -14.266 1 98.06 302 THR A O 1
ATOM 2266 N N . GLN A 1 303 ? 4.566 -39.188 -12.906 1 98.31 303 GLN A N 1
ATOM 2267 C CA . GLN A 1 303 ? 5.117 -40.531 -12.984 1 98.31 303 GLN A CA 1
ATOM 2268 C C . GLN A 1 303 ? 4.195 -41.562 -12.305 1 98.31 303 GLN A C 1
ATOM 2270 O O . GLN A 1 303 ? 3.385 -41.188 -11.453 1 98.31 303 GLN A O 1
ATOM 2275 N N . PRO A 1 304 ? 4.344 -42.875 -12.562 1 98.06 304 PRO A N 1
ATOM 2276 C CA . PRO A 1 304 ? 3.389 -43.906 -12.141 1 98.06 304 PRO A CA 1
ATOM 2277 C C . PRO A 1 304 ? 3.287 -44 -10.617 1 98.06 304 PRO A C 1
ATOM 2279 O O . PRO A 1 304 ? 2.197 -44.219 -10.086 1 98.06 304 PRO A O 1
ATOM 2282 N N . ASP A 1 305 ? 4.387 -43.844 -9.961 1 97.56 305 ASP A N 1
ATOM 2283 C CA . ASP A 1 305 ? 4.379 -44.031 -8.508 1 97.56 305 ASP A CA 1
ATOM 2284 C C . ASP A 1 305 ? 3.521 -42.969 -7.832 1 97.56 305 ASP A C 1
ATOM 2286 O O . ASP A 1 305 ? 2.98 -43.188 -6.75 1 97.56 305 ASP A O 1
ATOM 2290 N N . VAL A 1 306 ? 3.404 -41.844 -8.43 1 98.25 306 VAL A N 1
ATOM 2291 C CA . VAL A 1 306 ? 2.574 -40.75 -7.91 1 98.25 306 VAL A CA 1
ATOM 2292 C C . VAL A 1 306 ? 1.152 -40.875 -8.453 1 98.25 306 VAL A C 1
ATOM 2294 O O . VAL A 1 306 ? 0.184 -40.812 -7.691 1 98.25 306 VAL A O 1
ATOM 2297 N N . ALA A 1 307 ? 1.064 -41.156 -9.688 1 97.94 307 ALA A N 1
ATOM 2298 C CA . ALA A 1 307 ? -0.229 -41.312 -10.352 1 97.94 307 ALA A CA 1
ATOM 2299 C C . ALA A 1 307 ? -1.052 -42.438 -9.719 1 97.94 307 ALA A C 1
ATOM 2301 O O . ALA A 1 307 ? -2.279 -42.344 -9.633 1 97.94 307 ALA A O 1
ATOM 2302 N N . GLU A 1 308 ? -0.398 -43.469 -9.32 1 97.56 308 GLU A N 1
ATOM 2303 C CA . GLU A 1 308 ? -1.076 -44.625 -8.727 1 97.56 308 GLU A CA 1
ATOM 2304 C C . GLU A 1 308 ? -1.711 -44.281 -7.387 1 97.56 308 GLU A C 1
ATOM 2306 O O . GLU A 1 308 ? -2.604 -44.969 -6.91 1 97.56 308 GLU A O 1
ATOM 2311 N N . ARG A 1 309 ? -1.28 -43.188 -6.875 1 97.56 309 ARG A N 1
ATOM 2312 C CA . ARG A 1 309 ? -1.848 -42.719 -5.617 1 97.56 309 ARG A CA 1
ATOM 2313 C C . ARG A 1 309 ? -3.002 -41.75 -5.863 1 97.56 309 ARG A C 1
ATOM 2315 O O . ARG A 1 309 ? -3.523 -41.156 -4.926 1 97.56 309 ARG A O 1
ATOM 2322 N N . GLY A 1 310 ? -3.379 -41.562 -7.141 1 97.88 310 GLY A N 1
ATOM 2323 C CA . GLY A 1 310 ? -4.496 -40.688 -7.484 1 97.88 310 GLY A CA 1
ATOM 2324 C C . GLY A 1 310 ? -4.094 -39.219 -7.629 1 97.88 310 GLY A C 1
ATOM 2325 O O . GLY A 1 310 ? -4.957 -38.344 -7.723 1 97.88 310 GLY A O 1
ATOM 2326 N N . ILE A 1 311 ? -2.812 -38.938 -7.547 1 98.38 311 ILE A N 1
ATOM 2327 C CA . ILE A 1 311 ? -2.303 -37.562 -7.688 1 98.38 311 ILE A CA 1
ATOM 2328 C C . ILE A 1 311 ? -2.029 -37.281 -9.164 1 98.38 311 ILE A C 1
ATOM 2330 O O . ILE A 1 311 ? -1.413 -38.094 -9.859 1 98.38 311 ILE A O 1
ATOM 2334 N N . ALA A 1 312 ? -2.496 -36.156 -9.664 1 98 312 ALA A N 1
ATOM 2335 C CA . ALA A 1 312 ? -2.297 -35.781 -11.055 1 98 312 ALA A CA 1
ATOM 2336 C C . ALA A 1 312 ? -1.838 -34.312 -11.156 1 98 312 ALA A C 1
ATOM 2338 O O . ALA A 1 312 ? -1.84 -33.594 -10.156 1 98 312 ALA A O 1
ATOM 2339 N N . VAL A 1 313 ? -1.348 -33.969 -12.297 1 98.12 313 VAL A N 1
ATOM 2340 C CA . VAL A 1 313 ? -1.01 -32.594 -12.648 1 98.12 313 VAL A CA 1
ATOM 2341 C C . VAL A 1 313 ? -2.045 -32.031 -13.625 1 98.12 313 VAL A C 1
ATOM 2343 O O . VAL A 1 313 ? -2.268 -32.625 -14.695 1 98.12 313 VAL A O 1
ATOM 2346 N N . LEU A 1 314 ? -2.686 -30.969 -13.203 1 96.88 314 LEU A N 1
ATOM 2347 C CA . LEU A 1 314 ? -3.713 -30.375 -14.055 1 96.88 314 LEU A CA 1
ATOM 2348 C C . LEU A 1 314 ? -3.141 -30 -15.422 1 96.88 314 LEU A C 1
ATOM 2350 O O . LEU A 1 314 ? -2.043 -29.453 -15.508 1 96.88 314 LEU A O 1
ATOM 2354 N N . THR A 1 315 ? -3.82 -30.25 -16.516 1 96.69 315 THR A N 1
ATOM 2355 C CA . THR A 1 315 ? -3.508 -29.969 -17.922 1 96.69 315 THR A CA 1
ATOM 2356 C C . THR A 1 315 ? -2.312 -30.797 -18.375 1 96.69 315 THR A C 1
ATOM 2358 O O . THR A 1 315 ? -1.752 -30.562 -19.453 1 96.69 315 THR A O 1
ATOM 2361 N N . GLY A 1 316 ? -1.762 -31.672 -17.578 1 95.69 316 GLY A N 1
ATOM 2362 C CA . GLY A 1 316 ? -0.689 -32.594 -17.922 1 95.69 316 GLY A CA 1
ATOM 2363 C C . GLY A 1 316 ? 0.686 -31.953 -17.859 1 95.69 316 GLY A C 1
ATOM 2364 O O . GLY A 1 316 ? 1.685 -32.594 -18.203 1 95.69 316 GLY A O 1
ATOM 2365 N N . GLY A 1 317 ? 0.736 -30.766 -17.438 1 97.62 317 GLY A N 1
ATOM 2366 C CA . GLY A 1 317 ? 1.987 -30.031 -17.375 1 97.62 317 GLY A CA 1
ATOM 2367 C C . GLY A 1 317 ? 1.791 -28.547 -17.172 1 97.62 317 GLY A C 1
ATOM 2368 O O . GLY A 1 317 ? 0.753 -28.109 -16.672 1 97.62 317 GLY A O 1
ATOM 2369 N N . THR A 1 318 ? 2.844 -27.797 -17.438 1 98.56 318 THR A N 1
ATOM 2370 C CA . THR A 1 318 ? 2.781 -26.344 -17.266 1 98.56 318 THR A CA 1
ATOM 2371 C C . THR A 1 318 ? 3.66 -25.641 -18.281 1 98.56 318 THR A C 1
ATOM 2373 O O . THR A 1 318 ? 4.629 -26.219 -18.781 1 98.56 318 THR A O 1
ATOM 2376 N N . ASP A 1 319 ? 3.258 -24.406 -18.672 1 98.12 319 ASP A N 1
ATOM 2377 C CA . ASP A 1 319 ? 4.086 -23.531 -19.484 1 98.12 319 ASP A CA 1
ATOM 2378 C C . ASP A 1 319 ? 4.52 -22.297 -18.688 1 98.12 319 ASP A C 1
ATOM 2380 O O . ASP A 1 319 ? 5.121 -21.375 -19.25 1 98.12 319 ASP A O 1
ATOM 2384 N N . VAL A 1 320 ? 4.207 -22.266 -17.406 1 98.69 320 VAL A N 1
ATOM 2385 C CA . VAL A 1 320 ? 4.484 -21.062 -16.609 1 98.69 320 VAL A CA 1
ATOM 2386 C C . VAL A 1 320 ? 5.234 -21.469 -15.336 1 98.69 320 VAL A C 1
ATOM 2388 O O . VAL A 1 320 ? 5.836 -22.547 -15.273 1 98.69 320 VAL A O 1
ATOM 2391 N N . HIS A 1 321 ? 5.25 -20.625 -14.297 1 98.81 321 HIS A N 1
ATOM 2392 C CA . HIS A 1 321 ? 6.137 -20.75 -13.148 1 98.81 321 HIS A CA 1
ATOM 2393 C C . HIS A 1 321 ? 5.504 -21.609 -12.062 1 98.81 321 HIS A C 1
ATOM 2395 O O . HIS A 1 321 ? 6.039 -21.703 -10.953 1 98.81 321 HIS A O 1
ATOM 2401 N N . LEU A 1 322 ? 4.301 -22.234 -12.305 1 98.75 322 LEU A N 1
ATOM 2402 C CA . LEU A 1 322 ? 3.621 -22.969 -11.25 1 98.75 322 LEU A CA 1
ATOM 2403 C C . LEU A 1 322 ? 3.043 -24.281 -11.781 1 98.75 322 LEU A C 1
ATOM 2405 O O . LEU A 1 322 ? 2.857 -24.438 -12.984 1 98.75 322 LEU A O 1
ATOM 2409 N N . VAL A 1 323 ? 2.881 -25.234 -10.906 1 98.75 323 VAL A N 1
ATOM 2410 C CA . VAL A 1 323 ? 2.246 -26.516 -11.164 1 98.75 323 VAL A CA 1
ATOM 2411 C C . VAL A 1 323 ? 0.988 -26.656 -10.305 1 98.75 323 VAL A C 1
ATOM 2413 O O . VAL A 1 323 ? 1.011 -26.375 -9.109 1 98.75 323 VAL A O 1
ATOM 2416 N N . LEU A 1 324 ? -0.096 -26.969 -10.945 1 98.56 324 LEU A N 1
ATOM 2417 C CA . LEU A 1 324 ? -1.325 -27.266 -10.219 1 98.56 324 LEU A CA 1
ATOM 2418 C C . LEU A 1 324 ? -1.49 -28.766 -10.016 1 98.56 324 LEU A C 1
ATOM 2420 O O . LEU A 1 324 ? -1.659 -29.516 -10.984 1 98.56 324 LEU A O 1
ATOM 2424 N N . VAL A 1 325 ? -1.405 -29.156 -8.805 1 98.69 325 VAL A N 1
ATOM 2425 C CA . VAL A 1 325 ? -1.561 -30.562 -8.445 1 98.69 325 VAL A CA 1
ATOM 2426 C C . VAL A 1 325 ? -3.029 -30.859 -8.156 1 98.69 325 VAL A C 1
ATOM 2428 O O . VAL A 1 325 ? -3.682 -30.141 -7.398 1 98.69 325 VAL A O 1
ATOM 2431 N N . ASP A 1 326 ? -3.529 -31.844 -8.781 1 98.19 326 ASP A N 1
ATOM 2432 C CA . ASP A 1 326 ? -4.914 -32.281 -8.656 1 98.19 326 ASP A CA 1
ATOM 2433 C C . ASP A 1 326 ? -5.023 -33.469 -7.711 1 98.19 326 ASP A C 1
ATOM 2435 O O . ASP A 1 326 ? -4.48 -34.562 -7.996 1 98.19 326 ASP A O 1
ATOM 2439 N N . LEU A 1 327 ? -5.715 -33.281 -6.637 1 98.25 327 LEU A N 1
ATOM 2440 C CA . LEU A 1 327 ? -5.812 -34.312 -5.602 1 98.25 327 LEU A CA 1
ATOM 2441 C C . LEU A 1 327 ? -7.238 -34.844 -5.5 1 98.25 327 LEU A C 1
ATOM 2443 O O . LEU A 1 327 ? -7.586 -35.5 -4.523 1 98.25 327 LEU A O 1
ATOM 2447 N N . ARG A 1 328 ? -8.141 -34.656 -6.496 1 97.44 328 ARG A N 1
ATOM 2448 C CA . ARG A 1 328 ? -9.547 -35.062 -6.445 1 97.44 328 ARG A CA 1
ATOM 2449 C C . ARG A 1 328 ? -9.688 -36.562 -6.281 1 97.44 328 ARG A C 1
ATOM 2451 O O . ARG A 1 328 ? -10.602 -37.031 -5.605 1 97.44 328 ARG A O 1
ATOM 2458 N N . ASP A 1 329 ? -8.711 -37.188 -6.793 1 97.25 329 ASP A N 1
ATOM 2459 C CA . ASP A 1 329 ? -8.797 -38.656 -6.758 1 97.25 329 ASP A CA 1
ATOM 2460 C C . ASP A 1 329 ? -7.781 -39.219 -5.781 1 97.25 329 ASP A C 1
ATOM 2462 O O . ASP A 1 329 ? -7.57 -40.438 -5.746 1 97.25 329 ASP A O 1
ATOM 2466 N N . ALA A 1 330 ? -7.105 -38.406 -5.113 1 97.44 330 ALA A N 1
ATOM 2467 C CA . ALA A 1 330 ? -6.117 -38.844 -4.133 1 97.44 330 ALA A CA 1
ATOM 2468 C C . ALA A 1 330 ? -6.75 -39.062 -2.76 1 97.44 330 ALA A C 1
ATOM 2470 O O . ALA A 1 330 ? -7.844 -38.531 -2.496 1 97.44 330 ALA A O 1
ATOM 2471 N N . GLU A 1 331 ? -6.078 -39.812 -1.939 1 95.62 331 GLU A N 1
ATOM 2472 C CA . GLU A 1 331 ? -6.508 -39.906 -0.549 1 95.62 331 GLU A CA 1
ATOM 2473 C C . GLU A 1 331 ? -6.324 -38.594 0.202 1 95.62 331 GLU A C 1
ATOM 2475 O O . GLU A 1 331 ? -7.148 -38.25 1.043 1 95.62 331 GLU A O 1
ATOM 2480 N N . LEU A 1 332 ? -5.262 -37.844 -0.152 1 96.56 332 LEU A N 1
ATOM 2481 C CA . LEU A 1 332 ? -4.977 -36.562 0.462 1 96.56 332 LEU A CA 1
ATOM 2482 C C . LEU A 1 332 ? -5.871 -35.469 -0.124 1 96.56 332 LEU A C 1
ATOM 2484 O O . LEU A 1 332 ? -6.113 -35.438 -1.332 1 96.56 332 LEU A O 1
ATOM 2488 N N . ASP A 1 333 ? -6.43 -34.625 0.766 1 97.44 333 ASP A N 1
ATOM 2489 C CA . ASP A 1 333 ? -7.008 -33.375 0.275 1 97.44 333 ASP A CA 1
ATOM 2490 C C . ASP A 1 333 ? -5.961 -32.281 0.229 1 97.44 333 ASP A C 1
ATOM 2492 O O . ASP A 1 333 ? -4.773 -32.531 0.462 1 97.44 333 ASP A O 1
ATOM 2496 N N . GLY A 1 334 ? -6.375 -31.094 -0.209 1 97.5 334 GLY A N 1
ATOM 2497 C CA . GLY A 1 334 ? -5.449 -29.984 -0.338 1 97.5 334 GLY A CA 1
ATOM 2498 C C . GLY A 1 334 ? -4.793 -29.594 0.974 1 97.5 334 GLY A C 1
ATOM 2499 O O . GLY A 1 334 ? -3.578 -29.391 1.026 1 97.5 334 GLY A O 1
ATOM 2500 N N . GLN A 1 335 ? -5.559 -29.5 2.041 1 96.69 335 GLN A N 1
ATOM 2501 C CA . GLN A 1 335 ? -5.039 -29.109 3.348 1 96.69 335 GLN A CA 1
ATOM 2502 C C . GLN A 1 335 ? -4.039 -30.141 3.871 1 96.69 335 GLN A C 1
ATOM 2504 O O . GLN A 1 335 ? -2.973 -29.781 4.367 1 96.69 335 GLN A O 1
ATOM 2509 N N . GLN A 1 336 ? -4.379 -31.375 3.783 1 96.69 336 GLN A N 1
ATOM 2510 C CA . GLN A 1 336 ? -3.506 -32.438 4.242 1 96.69 336 GLN A CA 1
ATOM 2511 C C . GLN A 1 336 ? -2.193 -32.469 3.465 1 96.69 336 GLN A C 1
ATOM 2513 O O . GLN A 1 336 ? -1.128 -32.688 4.039 1 96.69 336 GLN A O 1
ATOM 2518 N N . ALA A 1 337 ? -2.312 -32.281 2.188 1 97.94 337 ALA A N 1
ATOM 2519 C CA . ALA A 1 337 ? -1.113 -32.25 1.354 1 97.94 337 ALA A CA 1
ATOM 2520 C C . ALA A 1 337 ? -0.216 -31.062 1.719 1 97.94 337 ALA A C 1
ATOM 2522 O O . ALA A 1 337 ? 1.007 -31.203 1.789 1 97.94 337 ALA A O 1
ATOM 2523 N N . GLU A 1 338 ? -0.815 -29.891 1.869 1 97.38 338 GLU A N 1
ATOM 2524 C CA . GLU A 1 338 ? -0.075 -28.719 2.311 1 97.38 338 GLU A CA 1
ATOM 2525 C C . GLU A 1 338 ? 0.645 -28.969 3.631 1 97.38 338 GLU A C 1
ATOM 2527 O O . GLU A 1 338 ? 1.823 -28.641 3.777 1 97.38 338 GLU A O 1
ATOM 2532 N N . ASP A 1 339 ? -0.061 -29.578 4.605 1 96.25 339 ASP A N 1
ATOM 2533 C CA . ASP A 1 339 ? 0.499 -29.875 5.918 1 96.25 339 ASP A CA 1
ATOM 2534 C C . ASP A 1 339 ? 1.654 -30.875 5.809 1 96.25 339 ASP A C 1
ATOM 2536 O O . ASP A 1 339 ? 2.648 -30.75 6.527 1 96.25 339 ASP A O 1
ATOM 2540 N N . ARG A 1 340 ? 1.449 -31.812 4.953 1 97.12 340 ARG A N 1
ATOM 2541 C CA . ARG A 1 340 ? 2.48 -32.812 4.754 1 97.12 340 ARG A CA 1
ATOM 2542 C C . ARG A 1 340 ? 3.762 -32.188 4.215 1 97.12 340 ARG A C 1
ATOM 2544 O O . ARG A 1 340 ? 4.859 -32.531 4.664 1 97.12 340 ARG A O 1
ATOM 2551 N N . LEU A 1 341 ? 3.637 -31.375 3.25 1 98.31 341 LEU A N 1
ATOM 2552 C CA . LEU A 1 341 ? 4.809 -30.703 2.699 1 98.31 341 LEU A CA 1
ATOM 2553 C C . LEU A 1 341 ? 5.418 -29.75 3.719 1 98.31 341 LEU A C 1
ATOM 2555 O O . LEU A 1 341 ? 6.641 -29.641 3.814 1 98.31 341 LEU A O 1
ATOM 2559 N N . ALA A 1 342 ? 4.566 -29.047 4.473 1 97.5 342 ALA A N 1
ATOM 2560 C CA . ALA A 1 342 ? 5.051 -28.172 5.535 1 97.5 342 ALA A CA 1
ATOM 2561 C C . ALA A 1 342 ? 5.875 -28.953 6.559 1 97.5 342 ALA A C 1
ATOM 2563 O O . ALA A 1 342 ? 6.859 -28.438 7.094 1 97.5 342 ALA A O 1
ATOM 2564 N N . ALA A 1 343 ? 5.465 -30.141 6.828 1 97.38 343 ALA A N 1
ATOM 2565 C CA . ALA A 1 343 ? 6.133 -30.984 7.812 1 97.38 343 ALA A CA 1
ATOM 2566 C C . ALA A 1 343 ? 7.562 -31.297 7.383 1 97.38 343 ALA A C 1
ATOM 2568 O O . ALA A 1 343 ? 8.398 -31.672 8.203 1 97.38 343 ALA A O 1
ATOM 2569 N N . VAL A 1 344 ? 7.852 -31.203 6.121 1 98.25 344 VAL A N 1
ATOM 2570 C CA . VAL A 1 344 ? 9.211 -31.469 5.656 1 98.25 344 VAL A CA 1
ATOM 2571 C C . VAL A 1 344 ? 9.867 -30.156 5.203 1 98.25 344 VAL A C 1
ATOM 2573 O O . VAL A 1 344 ? 10.773 -30.172 4.371 1 98.25 344 VAL A O 1
ATOM 2576 N N . ASP A 1 345 ? 9.328 -28.953 5.566 1 98.25 345 ASP A N 1
ATOM 2577 C CA . ASP A 1 345 ? 9.867 -27.609 5.406 1 98.25 345 ASP A CA 1
ATOM 2578 C C . ASP A 1 345 ? 9.758 -27.141 3.953 1 98.25 345 ASP A C 1
ATOM 2580 O O . ASP A 1 345 ? 10.617 -26.406 3.469 1 98.25 345 ASP A O 1
ATOM 2584 N N . ILE A 1 346 ? 8.789 -27.703 3.227 1 98.62 346 ILE A N 1
ATOM 2585 C CA . ILE A 1 346 ? 8.414 -27.172 1.922 1 98.62 346 ILE A CA 1
ATOM 2586 C C . ILE A 1 346 ? 7.102 -26.391 2.041 1 98.62 346 ILE A C 1
ATOM 2588 O O . ILE A 1 346 ? 6.062 -26.969 2.385 1 98.62 346 ILE A O 1
ATOM 2592 N N . THR A 1 347 ? 7.215 -25.125 1.789 1 98.12 347 THR A N 1
ATOM 2593 C CA . THR A 1 347 ? 6.051 -24.266 1.985 1 98.12 347 THR A CA 1
ATOM 2594 C C . THR A 1 347 ? 5.309 -24.047 0.67 1 98.12 347 THR A C 1
ATOM 2596 O O . THR A 1 347 ? 5.879 -23.531 -0.295 1 98.12 347 THR A O 1
ATOM 2599 N N . VAL A 1 348 ? 4.086 -24.469 0.57 1 97.5 348 VAL A N 1
ATOM 2600 C CA . VAL A 1 348 ? 3.197 -24.281 -0.574 1 97.5 348 VAL A CA 1
ATOM 2601 C C . VAL A 1 348 ? 1.825 -23.812 -0.096 1 97.5 348 VAL A C 1
ATOM 2603 O O . VAL A 1 348 ? 1.647 -23.5 1.082 1 97.5 348 VAL A O 1
ATOM 2606 N N . ASN A 1 349 ? 0.902 -23.594 -0.993 1 94.44 349 ASN A N 1
ATOM 2607 C CA . ASN A 1 349 ? -0.468 -23.328 -0.566 1 94.44 349 ASN A CA 1
ATOM 2608 C C . ASN A 1 349 ? -1.453 -24.312 -1.208 1 94.44 349 ASN A C 1
ATOM 2610 O O . ASN A 1 349 ? -1.289 -24.688 -2.369 1 94.44 349 ASN A O 1
ATOM 2614 N N . ARG A 1 350 ? -2.41 -24.75 -0.387 1 95.62 350 ARG A N 1
ATOM 2615 C CA . ARG A 1 350 ? -3.555 -25.453 -0.947 1 95.62 350 ARG A CA 1
ATOM 2616 C C . ARG A 1 350 ? -4.332 -24.578 -1.912 1 95.62 350 ARG A C 1
ATOM 2618 O O . ARG A 1 350 ? -4.336 -23.344 -1.774 1 95.62 350 ARG A O 1
ATOM 2625 N N . ASN A 1 351 ? -4.867 -25.156 -2.895 1 96.06 351 ASN A N 1
ATOM 2626 C CA . ASN A 1 351 ? -5.551 -24.406 -3.947 1 96.06 351 ASN A CA 1
ATOM 2627 C C . ASN A 1 351 ? -6.723 -25.203 -4.523 1 96.06 351 ASN A C 1
ATOM 2629 O O . ASN A 1 351 ? -6.625 -26.422 -4.715 1 96.06 351 ASN A O 1
ATOM 2633 N N . ALA A 1 352 ? -7.762 -24.5 -4.73 1 95.25 352 ALA A N 1
ATOM 2634 C CA . ALA A 1 352 ? -8.867 -25.125 -5.449 1 95.25 352 ALA A CA 1
ATOM 2635 C C . ALA A 1 352 ? -8.469 -25.469 -6.879 1 95.25 352 ALA A C 1
ATOM 2637 O O . ALA A 1 352 ? -7.66 -24.766 -7.496 1 95.25 352 ALA A O 1
ATOM 2638 N N . VAL A 1 353 ? -8.969 -26.578 -7.398 1 96.69 353 VAL A N 1
ATOM 2639 C CA . VAL A 1 353 ? -8.859 -26.938 -8.812 1 96.69 353 VAL A CA 1
ATOM 2640 C C . VAL A 1 353 ? -10.211 -26.75 -9.492 1 96.69 353 VAL A C 1
ATOM 2642 O O . VAL A 1 353 ? -11.25 -26.688 -8.828 1 96.69 353 VAL A O 1
ATOM 2645 N N . PRO A 1 354 ? -10.203 -26.516 -10.836 1 96.94 354 PRO A N 1
ATOM 2646 C CA . PRO A 1 354 ? -11.5 -26.406 -11.516 1 96.94 354 PRO A CA 1
ATOM 2647 C C . PRO A 1 354 ? -12.438 -27.562 -11.195 1 96.94 354 PRO A C 1
ATOM 2649 O O . PRO A 1 354 ? -12 -28.719 -11.164 1 96.94 354 PRO A O 1
ATOM 2652 N N . PHE A 1 355 ? -13.734 -27.203 -10.883 1 96 355 PHE A N 1
ATOM 2653 C CA . PHE A 1 355 ? -14.773 -28.188 -10.562 1 96 355 PHE A CA 1
ATOM 2654 C C . PHE A 1 355 ? -14.438 -28.922 -9.281 1 96 355 PHE A C 1
ATOM 2656 O O . PHE A 1 355 ? -14.672 -30.125 -9.172 1 96 355 PHE A O 1
ATOM 2663 N N . ASP A 1 356 ? -13.867 -28.219 -8.336 1 96.69 356 ASP A N 1
ATOM 2664 C CA . ASP A 1 356 ? -13.43 -28.781 -7.059 1 96.69 356 ASP A CA 1
ATOM 2665 C C . ASP A 1 356 ? -14.617 -29.266 -6.23 1 96.69 356 ASP A C 1
ATOM 2667 O O . ASP A 1 356 ? -15.523 -28.484 -5.914 1 96.69 356 ASP A O 1
ATOM 2671 N N . PRO A 1 357 ? -14.609 -30.484 -5.801 1 95.75 357 PRO A N 1
ATOM 2672 C CA . PRO A 1 357 ? -15.727 -31 -5.004 1 95.75 357 PRO A CA 1
ATOM 2673 C C . PRO A 1 357 ? -15.625 -30.609 -3.531 1 95.75 357 PRO A C 1
ATOM 2675 O O . PRO A 1 357 ? -16.594 -30.766 -2.781 1 95.75 357 PRO A O 1
ATOM 2678 N N . ARG A 1 358 ? -14.484 -30.188 -3.049 1 95.75 358 ARG A N 1
ATOM 2679 C CA . ARG A 1 358 ? -14.258 -29.891 -1.637 1 95.75 358 ARG A CA 1
ATOM 2680 C C . ARG A 1 358 ? -14.406 -28.406 -1.354 1 95.75 358 ARG A C 1
ATOM 2682 O O . ARG A 1 358 ? -14.273 -27.578 -2.262 1 95.75 358 ARG A O 1
ATOM 2689 N N . PRO A 1 359 ? -14.641 -28.047 -0.11 1 91.56 359 PRO A N 1
ATOM 2690 C CA . PRO A 1 359 ? -14.805 -26.641 0.244 1 91.56 359 PRO A CA 1
ATOM 2691 C C . PRO A 1 359 ? -13.508 -25.844 0.13 1 91.56 359 PRO A C 1
ATOM 2693 O O . PRO A 1 359 ? -12.422 -26.422 0.204 1 91.56 359 PRO A O 1
ATOM 2696 N N . PRO A 1 360 ? -13.633 -24.531 0.077 1 85.56 360 PRO A N 1
ATOM 2697 C CA . PRO A 1 360 ? -12.492 -23.641 -0.17 1 85.56 360 PRO A CA 1
ATOM 2698 C C . PRO A 1 360 ? -11.406 -23.766 0.899 1 85.56 360 PRO A C 1
ATOM 2700 O O . PRO A 1 360 ? -10.227 -23.531 0.621 1 85.56 360 PRO A O 1
ATOM 2703 N N . MET A 1 361 ? -11.688 -24.125 2.08 1 87.12 361 MET A N 1
ATOM 2704 C CA . MET A 1 361 ? -10.695 -24.172 3.152 1 87.12 361 MET A CA 1
ATOM 2705 C C . MET A 1 361 ? -9.945 -25.484 3.143 1 87.12 361 MET A C 1
ATOM 2707 O O . MET A 1 361 ? -8.875 -25.609 3.744 1 87.12 361 MET A O 1
ATOM 2711 N N . ILE A 1 362 ? -10.414 -26.469 2.51 1 92.88 362 ILE A N 1
ATOM 2712 C CA . ILE A 1 362 ? -9.789 -27.781 2.43 1 92.88 362 ILE A CA 1
ATOM 2713 C C . ILE A 1 362 ? -9.172 -27.984 1.047 1 92.88 362 ILE A C 1
ATOM 2715 O O . ILE A 1 362 ? -7.969 -28.234 0.927 1 92.88 362 ILE A O 1
ATOM 2719 N N . THR A 1 363 ? -9.906 -27.719 -0.038 1 95.38 363 THR A N 1
ATOM 2720 C CA . THR A 1 363 ? -9.578 -27.734 -1.461 1 95.38 363 THR A CA 1
ATOM 2721 C C . THR A 1 363 ? -9.133 -29.125 -1.907 1 95.38 363 THR A C 1
ATOM 2723 O O . THR A 1 363 ? -9.047 -30.047 -1.095 1 95.38 363 THR A O 1
ATOM 2726 N N . SER A 1 364 ? -8.914 -29.297 -3.182 1 97.88 364 SER A N 1
ATOM 2727 C CA . SER A 1 364 ? -8.516 -30.578 -3.783 1 97.88 364 SER A CA 1
ATOM 2728 C C . SER A 1 364 ? -7.238 -30.422 -4.598 1 97.88 364 SER A C 1
ATOM 2730 O O . SER A 1 364 ? -7.035 -31.141 -5.578 1 97.88 364 SER A O 1
ATOM 2732 N N . GLY A 1 365 ? -6.48 -29.438 -4.195 1 97.69 365 GLY A N 1
ATOM 2733 C CA . GLY A 1 365 ? -5.262 -29.281 -4.969 1 97.69 365 GLY A CA 1
ATOM 2734 C C . GLY A 1 365 ? -4.195 -28.484 -4.246 1 97.69 365 GLY A C 1
ATOM 2735 O O . GLY A 1 365 ? -4.41 -28.016 -3.123 1 97.69 365 GLY A O 1
ATOM 2736 N N . LEU A 1 366 ? -3 -28.438 -4.852 1 98.06 366 LEU A N 1
ATOM 2737 C CA . LEU A 1 366 ? -1.875 -27.594 -4.465 1 98.06 366 LEU A CA 1
ATOM 2738 C C . LEU A 1 366 ? -1.446 -26.703 -5.621 1 98.06 366 LEU A C 1
ATOM 2740 O O . LEU A 1 366 ? -1.581 -27.078 -6.789 1 98.06 366 LEU A O 1
ATOM 2744 N N . ARG A 1 367 ? -1.1 -25.516 -5.32 1 98.25 367 ARG A N 1
ATOM 2745 C CA . ARG A 1 367 ? -0.409 -24.625 -6.238 1 98.25 367 ARG A CA 1
ATOM 2746 C C . ARG A 1 367 ? 1.05 -24.438 -5.836 1 98.25 367 ARG A C 1
ATOM 2748 O O . ARG A 1 367 ? 1.344 -23.812 -4.812 1 98.25 367 ARG A O 1
ATOM 2755 N N . ILE A 1 368 ? 1.986 -25.047 -6.609 1 98.69 368 ILE A N 1
ATOM 2756 C CA . ILE A 1 368 ? 3.404 -25.062 -6.27 1 98.69 368 ILE A CA 1
ATOM 2757 C C . ILE A 1 368 ? 4.184 -24.203 -7.254 1 98.69 368 ILE A C 1
ATOM 2759 O O . ILE A 1 368 ? 4.113 -24.406 -8.469 1 98.69 368 ILE A O 1
ATOM 2763 N N . GLY A 1 369 ? 4.855 -23.188 -6.727 1 98.62 369 GLY A N 1
ATOM 2764 C CA . GLY A 1 369 ? 5.609 -22.266 -7.566 1 98.62 369 GLY A CA 1
ATOM 2765 C C . GLY A 1 369 ? 7.109 -22.453 -7.457 1 98.62 369 GLY A C 1
ATOM 2766 O O . GLY A 1 369 ? 7.598 -23.062 -6.5 1 98.62 369 GLY A O 1
ATOM 2767 N N . THR A 1 370 ? 7.871 -21.938 -8.438 1 98.69 370 THR A N 1
ATOM 2768 C CA . THR A 1 370 ? 9.305 -22.219 -8.5 1 98.69 370 THR A CA 1
ATOM 2769 C C . THR A 1 370 ? 10.102 -20.922 -8.484 1 98.69 370 THR A C 1
ATOM 2771 O O . THR A 1 370 ? 11.336 -20.938 -8.516 1 98.69 370 THR A O 1
ATOM 2774 N N . PRO A 1 371 ? 9.422 -19.719 -8.406 1 98.44 371 PRO A N 1
ATOM 2775 C CA . PRO A 1 371 ? 10.18 -18.484 -8.555 1 98.44 371 PRO A CA 1
ATOM 2776 C C . PRO A 1 371 ? 11.211 -18.281 -7.449 1 98.44 371 PRO A C 1
ATOM 2778 O O . PRO A 1 371 ? 12.344 -17.875 -7.719 1 98.44 371 PRO A O 1
ATOM 2781 N N . ALA A 1 372 ? 10.844 -18.531 -6.23 1 98.12 372 ALA A N 1
ATOM 2782 C CA . ALA A 1 372 ? 11.734 -18.266 -5.098 1 98.12 372 ALA A CA 1
ATOM 2783 C C . ALA A 1 372 ? 12.992 -19.141 -5.184 1 98.12 372 ALA A C 1
ATOM 2785 O O . ALA A 1 372 ? 14.102 -18.656 -4.938 1 98.12 372 ALA A O 1
ATOM 2786 N N . LEU A 1 373 ? 12.82 -20.438 -5.547 1 98.12 373 LEU A N 1
ATOM 2787 C CA . LEU A 1 373 ? 13.969 -21.328 -5.648 1 98.12 373 LEU A CA 1
ATOM 2788 C C . LEU A 1 373 ? 14.883 -20.922 -6.801 1 98.12 373 LEU A C 1
ATOM 2790 O O . LEU A 1 373 ? 16.109 -21 -6.688 1 98.12 373 LEU A O 1
ATOM 2794 N N . ALA A 1 374 ? 14.273 -20.516 -7.906 1 97.88 374 ALA A N 1
ATOM 2795 C CA . ALA A 1 374 ? 15.078 -20.016 -9.023 1 97.88 374 ALA A CA 1
ATOM 2796 C C . ALA A 1 374 ? 15.883 -18.781 -8.617 1 97.88 374 ALA A C 1
ATOM 2798 O O . ALA A 1 374 ? 17.062 -18.656 -8.961 1 97.88 374 ALA A O 1
ATOM 2799 N N . ALA A 1 375 ? 15.25 -17.891 -7.906 1 96.88 375 ALA A N 1
ATOM 2800 C CA . ALA A 1 375 ? 15.922 -16.672 -7.438 1 96.88 375 ALA A CA 1
ATOM 2801 C C . ALA A 1 375 ? 17.078 -17.016 -6.5 1 96.88 375 ALA A C 1
ATOM 2803 O O . ALA A 1 375 ? 18.109 -16.344 -6.508 1 96.88 375 ALA A O 1
ATOM 2804 N N . ARG A 1 376 ? 16.828 -18.062 -5.73 1 96 376 ARG A N 1
ATOM 2805 C CA . ARG A 1 376 ? 17.812 -18.5 -4.742 1 96 376 ARG A CA 1
ATOM 2806 C C . ARG A 1 376 ? 18.984 -19.203 -5.41 1 96 376 ARG A C 1
ATOM 2808 O O . ARG A 1 376 ? 20.031 -19.422 -4.777 1 96 376 ARG A O 1
ATOM 2815 N N . GLY A 1 377 ? 18.859 -19.656 -6.691 1 95.81 377 GLY A N 1
ATOM 2816 C CA . GLY A 1 377 ? 19.984 -20.156 -7.457 1 95.81 377 GLY A CA 1
ATOM 2817 C C . GLY A 1 377 ? 19.922 -21.641 -7.719 1 95.81 377 GLY A C 1
ATOM 2818 O O . GLY A 1 377 ? 20.891 -22.25 -8.156 1 95.81 377 GLY A O 1
ATOM 2819 N N . PHE A 1 378 ? 18.828 -22.25 -7.477 1 97.31 378 PHE A N 1
ATOM 2820 C CA . PHE A 1 378 ? 18.688 -23.703 -7.656 1 97.31 378 PHE A CA 1
ATOM 2821 C C . PHE A 1 378 ? 18.906 -24.094 -9.109 1 97.31 378 PHE A C 1
ATOM 2823 O O . PHE A 1 378 ? 18.406 -23.422 -10.023 1 97.31 378 PHE A O 1
ATOM 2830 N N . SER A 1 379 ? 19.641 -25.156 -9.328 1 97.31 379 SER A N 1
ATOM 2831 C CA . SER A 1 379 ? 19.922 -25.688 -10.656 1 97.31 379 SER A CA 1
ATOM 2832 C C . SER A 1 379 ? 18.844 -26.688 -11.094 1 97.31 379 SER A C 1
ATOM 2834 O O . SER A 1 379 ? 17.953 -27.016 -10.312 1 97.31 379 SER A O 1
ATOM 2836 N N . HIS A 1 380 ? 18.984 -27.156 -12.359 1 98.31 380 HIS A N 1
ATOM 2837 C CA . HIS A 1 380 ? 18.078 -28.188 -12.859 1 98.31 380 HIS A CA 1
ATOM 2838 C C . HIS A 1 380 ? 18.172 -29.453 -12.016 1 98.31 380 HIS A C 1
ATOM 2840 O O . HIS A 1 380 ? 17.156 -30.094 -11.734 1 98.31 380 HIS A O 1
ATOM 2846 N N . ASN A 1 381 ? 19.359 -29.75 -11.602 1 98.38 381 ASN A N 1
ATOM 2847 C CA . ASN A 1 381 ? 19.562 -30.938 -10.758 1 98.38 381 ASN A CA 1
ATOM 2848 C C . ASN A 1 381 ? 18.891 -30.75 -9.391 1 98.38 381 ASN A C 1
ATOM 2850 O O . ASN A 1 381 ? 18.328 -31.703 -8.844 1 98.38 381 ASN A O 1
ATOM 2854 N N . ASP A 1 382 ? 19 -29.578 -8.883 1 98.5 382 ASP A N 1
ATOM 2855 C CA . ASP A 1 382 ? 18.359 -29.281 -7.602 1 98.5 382 ASP A CA 1
ATOM 2856 C C . ASP A 1 382 ? 16.844 -29.359 -7.719 1 98.5 382 ASP A C 1
ATOM 2858 O O . ASP A 1 382 ? 16.172 -29.859 -6.809 1 98.5 382 ASP A O 1
ATOM 2862 N N . PHE A 1 383 ? 16.25 -28.859 -8.805 1 98.69 383 PHE A N 1
ATOM 2863 C CA . PHE A 1 383 ? 14.812 -28.953 -9.023 1 98.69 383 PHE A CA 1
ATOM 2864 C C . PHE A 1 383 ? 14.375 -30.406 -9.141 1 98.69 383 PHE A C 1
ATOM 2866 O O . PHE A 1 383 ? 13.281 -30.766 -8.688 1 98.69 383 PHE A O 1
ATOM 2873 N N . ARG A 1 384 ? 15.211 -31.281 -9.766 1 98.81 384 ARG A N 1
ATOM 2874 C CA . ARG A 1 384 ? 14.898 -32.719 -9.82 1 98.81 384 ARG A CA 1
ATOM 2875 C C . ARG A 1 384 ? 14.852 -33.312 -8.414 1 98.81 384 ARG A C 1
ATOM 2877 O O . ARG A 1 384 ? 13.953 -34.094 -8.094 1 98.81 384 ARG A O 1
ATOM 2884 N N . ALA A 1 385 ? 15.852 -32.906 -7.617 1 98.75 385 ALA A N 1
ATOM 2885 C CA . ALA A 1 385 ? 15.883 -33.375 -6.238 1 98.75 385 ALA A CA 1
ATOM 2886 C C . ALA A 1 385 ? 14.648 -32.906 -5.469 1 98.75 385 ALA A C 1
ATOM 2888 O O . ALA A 1 385 ? 14.039 -33.656 -4.719 1 98.75 385 ALA A O 1
ATOM 2889 N N . VAL A 1 386 ? 14.289 -31.656 -5.652 1 98.81 386 VAL A N 1
ATOM 2890 C CA . VAL A 1 386 ? 13.109 -31.094 -5 1 98.81 386 VAL A CA 1
ATOM 2891 C C . VAL A 1 386 ? 11.859 -31.859 -5.445 1 98.81 386 VAL A C 1
ATOM 2893 O O . VAL A 1 386 ? 11.008 -32.188 -4.625 1 98.81 386 VAL A O 1
ATOM 2896 N N . ALA A 1 387 ? 11.727 -32.094 -6.73 1 98.88 387 ALA A N 1
ATOM 2897 C CA . ALA A 1 387 ? 10.586 -32.812 -7.273 1 98.88 387 ALA A CA 1
ATOM 2898 C C . ALA A 1 387 ? 10.469 -34.188 -6.652 1 98.88 387 ALA A C 1
ATOM 2900 O O . ALA A 1 387 ? 9.367 -34.656 -6.324 1 98.88 387 ALA A O 1
ATOM 2901 N N . ASP A 1 388 ? 11.586 -34.844 -6.5 1 98.75 388 ASP A N 1
ATOM 2902 C CA . ASP A 1 388 ? 11.602 -36.188 -5.875 1 98.75 388 ASP A CA 1
ATOM 2903 C C . ASP A 1 388 ? 11.148 -36.094 -4.418 1 98.75 388 ASP A C 1
ATOM 2905 O O . ASP A 1 388 ? 10.422 -36.969 -3.941 1 98.75 388 ASP A O 1
ATOM 2909 N N . LEU A 1 389 ? 11.633 -35.094 -3.719 1 98.69 389 LEU A N 1
ATOM 2910 C CA . LEU A 1 389 ? 11.266 -34.906 -2.318 1 98.69 389 LEU A CA 1
ATOM 2911 C C . LEU A 1 389 ? 9.773 -34.656 -2.176 1 98.69 389 LEU A C 1
ATOM 2913 O O . LEU A 1 389 ? 9.133 -35.188 -1.268 1 98.69 389 LEU A O 1
ATOM 2917 N N . ILE A 1 390 ? 9.188 -33.812 -3.057 1 98.81 390 ILE A N 1
ATOM 2918 C CA . ILE A 1 390 ? 7.762 -33.531 -3.033 1 98.81 390 ILE A CA 1
ATOM 2919 C C . ILE A 1 390 ? 6.965 -34.812 -3.311 1 98.81 390 ILE A C 1
ATOM 2921 O O . ILE A 1 390 ? 6.012 -35.125 -2.594 1 98.81 390 ILE A O 1
ATOM 2925 N N . ALA A 1 391 ? 7.391 -35.562 -4.34 1 98.69 391 ALA A N 1
ATOM 2926 C CA . ALA A 1 391 ? 6.723 -36.812 -4.668 1 98.69 391 ALA A CA 1
ATOM 2927 C C . ALA A 1 391 ? 6.766 -37.781 -3.488 1 98.69 391 ALA A C 1
ATOM 2929 O O . ALA A 1 391 ? 5.754 -38.375 -3.146 1 98.69 391 ALA A O 1
ATOM 2930 N N . ALA A 1 392 ? 7.934 -37.906 -2.889 1 98.38 392 ALA A N 1
ATOM 2931 C CA . ALA A 1 392 ? 8.109 -38.812 -1.761 1 98.38 392 ALA A CA 1
ATOM 2932 C C . ALA A 1 392 ? 7.227 -38.406 -0.584 1 98.38 392 ALA A C 1
ATOM 2934 O O . ALA A 1 392 ? 6.613 -39.25 0.067 1 98.38 392 ALA A O 1
ATOM 2935 N N . ALA A 1 393 ? 7.172 -37.125 -0.294 1 98.31 393 ALA A N 1
ATOM 2936 C CA . ALA A 1 393 ? 6.363 -36.656 0.821 1 98.31 393 ALA A CA 1
ATOM 2937 C C . ALA A 1 393 ? 4.879 -36.906 0.572 1 98.31 393 ALA A C 1
ATOM 2939 O O . ALA A 1 393 ? 4.156 -37.344 1.471 1 98.31 393 ALA A O 1
ATOM 2940 N N . LEU A 1 394 ? 4.402 -36.625 -0.638 1 98.12 394 LEU A N 1
ATOM 2941 C CA . LEU A 1 394 ? 2.984 -36.719 -0.958 1 98.12 394 LEU A CA 1
ATOM 2942 C C . LEU A 1 394 ? 2.541 -38.188 -1.015 1 98.12 394 LEU A C 1
ATOM 2944 O O . LEU A 1 394 ? 1.367 -38.469 -0.792 1 98.12 394 LEU A O 1
ATOM 2948 N N . THR A 1 395 ? 3.459 -39.094 -1.296 1 97.5 395 THR A N 1
ATOM 2949 C CA . THR A 1 395 ? 3.088 -40.5 -1.448 1 97.5 395 THR A CA 1
ATOM 2950 C C . THR A 1 395 ? 3.467 -41.312 -0.204 1 97.5 395 THR A C 1
ATOM 2952 O O . THR A 1 395 ? 3.289 -42.531 -0.164 1 97.5 395 THR A O 1
ATOM 2955 N N . ALA A 1 396 ? 3.994 -40.594 0.772 1 95.5 396 ALA A N 1
ATOM 2956 C CA . ALA A 1 396 ? 4.391 -41.281 1.999 1 95.5 396 ALA A CA 1
ATOM 2957 C C . ALA A 1 396 ? 3.199 -42 2.646 1 95.5 396 ALA A C 1
ATOM 2959 O O . ALA A 1 396 ? 2.094 -41.438 2.68 1 95.5 396 ALA A O 1
ATOM 2960 N N . THR A 1 397 ? 3.379 -43.188 3.184 1 91.19 397 THR A N 1
ATOM 2961 C CA . THR A 1 397 ? 2.299 -43.969 3.779 1 91.19 397 THR A CA 1
ATOM 2962 C C . THR A 1 397 ? 2.352 -43.875 5.305 1 91.19 397 THR A C 1
ATOM 2964 O O . THR A 1 397 ? 1.401 -44.281 5.984 1 91.19 397 THR A O 1
ATOM 2967 N N . ASN A 1 398 ? 3.508 -43.438 5.828 1 90.38 398 ASN A N 1
ATOM 2968 C CA . ASN A 1 398 ? 3.678 -43.281 7.27 1 90.38 398 ASN A CA 1
ATOM 2969 C C . ASN A 1 398 ? 4.477 -42.031 7.609 1 90.38 398 ASN A C 1
ATOM 2971 O O . ASN A 1 398 ? 5.387 -41.625 6.875 1 90.38 398 ASN A O 1
ATOM 2975 N N . ASP A 1 399 ? 4.195 -41.469 8.781 1 90.06 399 ASP A N 1
ATOM 2976 C CA . ASP A 1 399 ? 4.797 -40.219 9.211 1 90.06 399 ASP A CA 1
ATOM 2977 C C . ASP A 1 399 ? 6.289 -40.375 9.5 1 90.06 399 ASP A C 1
ATOM 2979 O O . ASP A 1 399 ? 7.047 -39.406 9.492 1 90.06 399 ASP A O 1
ATOM 2983 N N . ASP A 1 400 ? 6.723 -41.531 9.727 1 91.69 400 ASP A N 1
ATOM 2984 C CA . ASP A 1 400 ? 8.125 -41.812 10.047 1 91.69 400 ASP A CA 1
ATOM 2985 C C . ASP A 1 400 ? 9.023 -41.5 8.859 1 91.69 400 ASP A C 1
ATOM 2987 O O . ASP A 1 400 ? 10.234 -41.312 9.023 1 91.69 400 ASP A O 1
ATOM 2991 N N . GLN A 1 401 ? 8.438 -41.438 7.656 1 93.5 401 GLN A N 1
ATOM 2992 C CA . GLN A 1 401 ? 9.203 -41.156 6.445 1 93.5 401 GLN A CA 1
ATOM 2993 C C . GLN A 1 401 ? 9.5 -39.688 6.312 1 93.5 401 GLN A C 1
ATOM 2995 O O . GLN A 1 401 ? 10.383 -39.281 5.551 1 93.5 401 GLN A O 1
ATOM 3000 N N . LEU A 1 402 ? 8.797 -38.875 7.02 1 96.75 402 LEU A N 1
ATOM 3001 C CA . LEU A 1 402 ? 8.867 -37.438 6.812 1 96.75 402 LEU A CA 1
ATOM 3002 C C . LEU A 1 402 ? 10.125 -36.875 7.441 1 96.75 402 LEU A C 1
ATOM 3004 O O . LEU A 1 402 ? 10.688 -35.906 6.938 1 96.75 402 LEU A O 1
ATOM 3008 N N . GLY A 1 403 ? 10.594 -37.375 8.516 1 96.31 403 GLY A N 1
ATOM 3009 C CA . GLY A 1 403 ? 11.805 -36.906 9.172 1 96.31 403 GLY A CA 1
ATOM 3010 C C . GLY A 1 403 ? 13.008 -36.875 8.258 1 96.31 403 GLY A C 1
ATOM 3011 O O . GLY A 1 403 ? 13.641 -35.844 8.078 1 96.31 403 GLY A O 1
ATOM 3012 N N . PRO A 1 404 ? 13.328 -38.062 7.668 1 97.62 404 PRO A N 1
ATOM 3013 C CA . PRO A 1 404 ? 14.445 -38.125 6.723 1 97.62 404 PRO A CA 1
ATOM 3014 C C . PRO A 1 404 ? 14.273 -37.156 5.547 1 97.62 404 PRO A C 1
ATOM 3016 O O . PRO A 1 404 ? 15.25 -36.562 5.078 1 97.62 404 PRO A O 1
ATOM 3019 N N . LEU A 1 405 ? 13.078 -37 5.039 1 98.19 405 LEU A N 1
ATOM 3020 C CA . LEU A 1 405 ? 12.812 -36.094 3.945 1 98.19 405 LEU A CA 1
ATOM 3021 C C . LEU A 1 405 ? 13.086 -34.656 4.375 1 98.19 405 LEU A C 1
ATOM 3023 O O . LEU A 1 405 ? 13.648 -33.875 3.613 1 98.19 405 LEU A O 1
ATOM 3027 N N . ARG A 1 406 ? 12.664 -34.312 5.617 1 98.31 406 ARG A N 1
ATOM 3028 C CA . ARG A 1 406 ? 12.914 -32.969 6.152 1 98.31 406 ARG A CA 1
ATOM 3029 C C . ARG A 1 406 ? 14.414 -32.688 6.203 1 98.31 406 ARG A C 1
ATOM 3031 O O . ARG A 1 406 ? 14.844 -31.578 5.832 1 98.31 406 ARG A O 1
ATOM 3038 N N . ALA A 1 407 ? 15.164 -33.625 6.621 1 98.31 407 ALA A N 1
ATOM 3039 C CA . ALA A 1 407 ? 16.625 -33.469 6.691 1 98.31 407 ALA A CA 1
ATOM 3040 C C . ALA A 1 407 ? 17.203 -33.219 5.305 1 98.31 407 ALA A C 1
ATOM 3042 O O . ALA A 1 407 ? 18.141 -32.406 5.152 1 98.31 407 ALA A O 1
ATOM 3043 N N . GLN A 1 408 ? 16.719 -33.906 4.312 1 98.25 408 GLN A N 1
ATOM 3044 C CA . GLN A 1 408 ? 17.188 -33.719 2.941 1 98.25 408 GLN A CA 1
ATOM 3045 C C . GLN A 1 408 ? 16.844 -32.344 2.426 1 98.25 408 GLN A C 1
ATOM 3047 O O . GLN A 1 408 ? 17.656 -31.703 1.747 1 98.25 408 GLN A O 1
ATOM 3052 N N . VAL A 1 409 ? 15.633 -31.859 2.75 1 98.56 409 VAL A N 1
ATOM 3053 C CA . VAL A 1 409 ? 15.211 -30.516 2.367 1 98.56 409 VAL A CA 1
ATOM 3054 C C . VAL A 1 409 ? 16.156 -29.484 2.98 1 98.56 409 VAL A C 1
ATOM 3056 O O . VAL A 1 409 ? 16.625 -28.578 2.289 1 98.56 409 VAL A O 1
ATOM 3059 N N . GLN A 1 410 ? 16.453 -29.625 4.234 1 98.38 410 GLN A N 1
ATOM 3060 C CA . GLN A 1 410 ? 17.312 -28.688 4.945 1 98.38 410 GLN A CA 1
ATOM 3061 C C . GLN A 1 410 ? 18.734 -28.688 4.367 1 98.38 410 GLN A C 1
ATOM 3063 O O . GLN A 1 410 ? 19.375 -27.641 4.266 1 98.38 410 GLN A O 1
ATOM 3068 N N . ARG A 1 411 ? 19.203 -29.859 3.934 1 97.81 411 ARG A N 1
ATOM 3069 C CA . ARG A 1 411 ? 20.516 -29.953 3.311 1 97.81 411 ARG A CA 1
ATOM 3070 C C . ARG A 1 411 ? 20.531 -29.25 1.957 1 97.81 411 ARG A C 1
ATOM 3072 O O . ARG A 1 411 ? 21.516 -28.578 1.617 1 97.81 411 ARG A O 1
ATOM 3079 N N . LEU A 1 412 ? 19.531 -29.469 1.225 1 97.56 412 LEU A N 1
ATOM 3080 C CA . LEU A 1 412 ? 19.422 -28.812 -0.074 1 97.56 412 LEU A CA 1
ATOM 3081 C C . LEU A 1 412 ? 19.375 -27.297 0.084 1 97.56 412 LEU A C 1
ATOM 3083 O O . LEU A 1 412 ? 20.047 -26.562 -0.656 1 97.56 412 LEU A O 1
ATOM 3087 N N . ALA A 1 413 ? 18.578 -26.812 1.028 1 97.5 413 ALA A N 1
ATOM 3088 C CA . ALA A 1 413 ? 18.484 -25.391 1.303 1 97.5 413 ALA A CA 1
ATOM 3089 C C . ALA A 1 413 ? 19.828 -24.797 1.715 1 97.5 413 ALA A C 1
ATOM 3091 O O . ALA A 1 413 ? 20.188 -23.703 1.304 1 97.5 413 ALA A O 1
ATOM 3092 N N . ALA A 1 414 ? 20.578 -25.516 2.484 1 96.62 414 ALA A N 1
ATOM 3093 C CA . ALA A 1 414 ? 21.844 -25.062 3.033 1 96.62 414 ALA A CA 1
ATOM 3094 C C . ALA A 1 414 ? 22.875 -24.859 1.927 1 96.62 414 ALA A C 1
ATOM 3096 O O . ALA A 1 414 ? 23.844 -24.109 2.1 1 96.62 414 ALA A O 1
ATOM 3097 N N . ARG A 1 415 ? 22.672 -25.484 0.761 1 96.12 415 ARG A N 1
ATOM 3098 C CA . ARG A 1 415 ? 23.578 -25.312 -0.368 1 96.12 415 ARG A CA 1
ATOM 3099 C C . ARG A 1 415 ? 23.453 -23.922 -0.977 1 96.12 415 ARG A C 1
ATOM 3101 O O . ARG A 1 415 ? 24.375 -23.453 -1.656 1 96.12 415 ARG A O 1
ATOM 3108 N N . TYR A 1 416 ? 22.328 -23.281 -0.725 1 95.06 416 TYR A N 1
ATOM 3109 C CA . TYR A 1 416 ? 22.062 -21.953 -1.269 1 95.06 416 TYR A CA 1
ATOM 3110 C C . TYR A 1 416 ? 21.672 -20.984 -0.163 1 95.06 416 TYR A C 1
ATOM 3112 O O . TYR A 1 416 ? 20.5 -20.609 -0.049 1 95.06 416 TYR A O 1
ATOM 3120 N N . PRO A 1 417 ? 22.656 -20.5 0.584 1 93 417 PRO A N 1
ATOM 3121 C CA . PRO A 1 417 ? 22.328 -19.594 1.697 1 93 417 PRO A CA 1
ATOM 3122 C C . PRO A 1 417 ? 21.594 -18.328 1.245 1 93 417 PRO A C 1
ATOM 3124 O O . PRO A 1 417 ? 21.969 -17.734 0.239 1 93 417 PRO A O 1
ATOM 3127 N N . LEU A 1 418 ? 20.547 -18.062 1.959 1 93.69 418 LEU A N 1
ATOM 3128 C CA . LEU A 1 418 ? 19.75 -16.859 1.693 1 93.69 418 LEU A CA 1
ATOM 3129 C C . LEU A 1 418 ? 20.172 -15.711 2.594 1 93.69 418 LEU A C 1
ATOM 3131 O O . LEU A 1 418 ? 20.188 -15.844 3.82 1 93.69 418 LEU A O 1
ATOM 3135 N N . TYR A 1 419 ? 20.562 -14.531 2.105 1 93.31 419 TYR A N 1
ATOM 3136 C CA . TYR A 1 419 ? 20.875 -13.266 2.758 1 93.31 419 TYR A CA 1
ATOM 3137 C C . TYR A 1 419 ? 21.922 -13.453 3.85 1 93.31 419 TYR A C 1
ATOM 3139 O O . TYR A 1 419 ? 21.688 -13.086 5.004 1 93.31 419 TYR A O 1
ATOM 3147 N N . PRO A 1 420 ? 23.016 -13.922 3.611 1 90.12 420 PRO A N 1
ATOM 3148 C CA . PRO A 1 420 ? 24.016 -14.141 4.648 1 90.12 420 PRO A CA 1
ATOM 3149 C C . PRO A 1 420 ? 24.375 -12.875 5.418 1 90.12 420 PRO A C 1
ATOM 3151 O O . PRO A 1 420 ? 24.781 -12.938 6.582 1 90.12 420 PRO A O 1
ATOM 3154 N N . GLU A 1 421 ? 24.062 -11.727 4.863 1 85.5 421 GLU A N 1
ATOM 3155 C CA . GLU A 1 421 ? 24.453 -10.453 5.453 1 85.5 421 GLU A CA 1
ATOM 3156 C C . GLU A 1 421 ? 23.438 -10 6.5 1 85.5 421 GLU A C 1
ATOM 3158 O O . GLU A 1 421 ? 23.719 -9.078 7.277 1 85.5 421 GLU A O 1
ATOM 3163 N N . LEU A 1 422 ? 22.312 -10.633 6.562 1 89.38 422 LEU A N 1
ATOM 3164 C CA . LEU A 1 422 ? 21.266 -10.164 7.465 1 89.38 422 LEU A CA 1
ATOM 3165 C C . LEU A 1 422 ? 21.422 -10.797 8.844 1 89.38 422 LEU A C 1
ATOM 3167 O O . LEU A 1 422 ? 20.703 -10.43 9.773 1 89.38 422 LEU A O 1
ATOM 3171 N N . HIS A 1 423 ? 22.172 -11.914 9.016 1 77.88 423 HIS A N 1
ATOM 3172 C CA . HIS A 1 423 ? 22.406 -12.484 10.336 1 77.88 423 HIS A CA 1
ATOM 3173 C C . HIS A 1 423 ? 23.359 -11.609 11.156 1 77.88 423 HIS A C 1
ATOM 3175 O O . HIS A 1 423 ? 23.609 -11.883 12.328 1 77.88 423 HIS A O 1
ATOM 3181 N N . ARG A 1 424 ? 23.391 -10.367 10.984 1 49.5 424 ARG A N 1
ATOM 3182 C CA . ARG A 1 424 ? 24.375 -9.578 11.711 1 49.5 424 ARG A CA 1
ATOM 3183 C C . ARG A 1 424 ? 24.359 -9.922 13.195 1 49.5 424 ARG A C 1
ATOM 3185 O O . ARG A 1 424 ? 23.312 -10.219 13.766 1 49.5 424 ARG A O 1
ATOM 3192 N N . THR A 1 425 ? 25.469 -10.227 13.867 1 38.41 425 THR A N 1
ATOM 3193 C CA . THR A 1 425 ? 25.938 -10.352 15.242 1 38.41 425 THR A CA 1
ATOM 3194 C C . THR A 1 425 ? 25.391 -9.227 16.109 1 38.41 425 THR A C 1
ATOM 3196 O O . THR A 1 425 ? 25.219 -8.102 15.641 1 38.41 425 THR A O 1
ATOM 3199 N N . MET B 1 1 ? 26.234 -14.758 -11.078 1 49 1 MET B N 1
ATOM 3200 C CA . MET B 1 1 ? 26.375 -13.969 -9.859 1 49 1 MET B CA 1
ATOM 3201 C C . MET B 1 1 ? 25 -13.68 -9.242 1 49 1 MET B C 1
ATOM 3203 O O . MET B 1 1 ? 24.062 -13.344 -9.961 1 49 1 MET B O 1
ATOM 3207 N N . ASN B 1 2 ? 24.688 -14.18 -8.031 1 71 2 ASN B N 1
ATOM 3208 C CA . ASN B 1 2 ? 23.422 -14.055 -7.34 1 71 2 ASN B CA 1
ATOM 3209 C C . ASN B 1 2 ? 23.188 -12.641 -6.812 1 71 2 ASN B C 1
ATOM 3211 O O . ASN B 1 2 ? 23.938 -12.172 -5.941 1 71 2 ASN B O 1
ATOM 3215 N N . THR B 1 3 ? 22.422 -11.781 -7.531 1 85.75 3 THR B N 1
ATOM 3216 C CA . THR B 1 3 ? 22.172 -10.375 -7.25 1 85.75 3 THR B CA 1
ATOM 3217 C C . THR B 1 3 ? 21.344 -10.219 -5.973 1 85.75 3 THR B C 1
ATOM 3219 O O . THR B 1 3 ? 21.078 -9.102 -5.531 1 85.75 3 THR B O 1
ATOM 3222 N N . LEU B 1 4 ? 21.094 -11.336 -5.273 1 92.12 4 LEU B N 1
ATOM 3223 C CA . LEU B 1 4 ? 20.203 -11.289 -4.109 1 92.12 4 LEU B CA 1
ATOM 3224 C C . LEU B 1 4 ? 20.891 -10.586 -2.943 1 92.12 4 LEU B C 1
ATOM 3226 O O . LEU B 1 4 ? 20.219 -9.977 -2.104 1 92.12 4 LEU B O 1
ATOM 3230 N N . ASN B 1 5 ? 22.266 -10.578 -3.035 1 93.44 5 ASN B N 1
ATOM 3231 C CA . ASN B 1 5 ? 22.953 -10.148 -1.825 1 93.44 5 ASN B CA 1
ATOM 3232 C C . ASN B 1 5 ? 23.672 -8.82 -2.033 1 93.44 5 ASN B C 1
ATOM 3234 O O . ASN B 1 5 ? 24.297 -8.289 -1.105 1 93.44 5 ASN B O 1
ATOM 3238 N N . ASP B 1 6 ? 23.594 -8.242 -3.242 1 95.31 6 ASP B N 1
ATOM 3239 C CA . ASP B 1 6 ? 24.266 -6.977 -3.506 1 95.31 6 ASP B CA 1
ATOM 3240 C C . ASP B 1 6 ? 23.578 -5.828 -2.77 1 95.31 6 ASP B C 1
ATOM 3242 O O . ASP B 1 6 ? 22.359 -5.781 -2.686 1 95.31 6 ASP B O 1
ATOM 3246 N N . SER B 1 7 ? 24.438 -4.961 -2.209 1 96 7 SER B N 1
ATOM 3247 C CA . SER B 1 7 ? 23.891 -3.762 -1.577 1 96 7 SER B CA 1
ATOM 3248 C C . SER B 1 7 ? 23.312 -2.807 -2.611 1 96 7 SER B C 1
ATOM 3250 O O . SER B 1 7 ? 23.641 -2.881 -3.795 1 96 7 SER B O 1
ATOM 3252 N N . LEU B 1 8 ? 22.516 -1.914 -2.146 1 97.5 8 LEU B N 1
ATOM 3253 C CA . LEU B 1 8 ? 21.906 -0.931 -3.029 1 97.5 8 LEU B CA 1
ATOM 3254 C C . LEU B 1 8 ? 22.953 -0.073 -3.717 1 97.5 8 LEU B C 1
ATOM 3256 O O . LEU B 1 8 ? 22.891 0.154 -4.926 1 97.5 8 LEU B O 1
ATOM 3260 N N . THR B 1 9 ? 23.953 0.403 -2.961 1 97.19 9 THR B N 1
ATOM 3261 C CA . THR B 1 9 ? 24.984 1.277 -3.496 1 97.19 9 THR B CA 1
ATOM 3262 C C . THR B 1 9 ? 25.781 0.569 -4.59 1 97.19 9 THR B C 1
ATOM 3264 O O . THR B 1 9 ? 26.156 1.186 -5.59 1 97.19 9 THR B O 1
ATOM 3267 N N . ALA B 1 10 ? 26.016 -0.732 -4.418 1 96.88 10 ALA B N 1
ATOM 3268 C CA . ALA B 1 10 ? 26.781 -1.503 -5.395 1 96.88 10 ALA B CA 1
ATOM 3269 C C . ALA B 1 10 ? 25.938 -1.843 -6.617 1 96.88 10 ALA B C 1
ATOM 3271 O O . ALA B 1 10 ? 26.391 -1.715 -7.754 1 96.88 10 ALA B O 1
ATOM 3272 N N . PHE B 1 11 ? 24.75 -2.258 -6.473 1 97.56 11 PHE B N 1
ATOM 3273 C CA . PHE B 1 11 ? 23.922 -2.799 -7.547 1 97.56 11 PHE B CA 1
ATOM 3274 C C . PHE B 1 11 ? 23.25 -1.678 -8.336 1 97.56 11 PHE B C 1
ATOM 3276 O O . PHE B 1 11 ? 23.141 -1.761 -9.562 1 97.56 11 PHE B O 1
ATOM 3283 N N . ASP B 1 12 ? 22.797 -0.625 -7.625 1 98.44 12 ASP B N 1
ATOM 3284 C CA . ASP B 1 12 ? 22.062 0.467 -8.258 1 98.44 12 ASP B CA 1
ATOM 3285 C C . ASP B 1 12 ? 22.516 1.82 -7.719 1 98.44 12 ASP B C 1
ATOM 3287 O O . ASP B 1 12 ? 21.766 2.502 -7.012 1 98.44 12 ASP B O 1
ATOM 3291 N N . PRO B 1 13 ? 23.625 2.289 -8.156 1 98.44 13 PRO B N 1
ATOM 3292 C CA . PRO B 1 13 ? 24.188 3.543 -7.648 1 98.44 13 PRO B CA 1
ATOM 3293 C C . PRO B 1 13 ? 23.328 4.758 -8 1 98.44 13 PRO B C 1
ATOM 3295 O O . PRO B 1 13 ? 23.344 5.762 -7.285 1 98.44 13 PRO B O 1
ATOM 3298 N N . ASP B 1 14 ? 22.547 4.691 -9.094 1 98.75 14 ASP B N 1
ATOM 3299 C CA . ASP B 1 14 ? 21.688 5.809 -9.461 1 98.75 14 ASP B CA 1
ATOM 3300 C C . ASP B 1 14 ? 20.609 6.043 -8.406 1 98.75 14 ASP B C 1
ATOM 3302 O O . ASP B 1 14 ? 20.422 7.172 -7.941 1 98.75 14 ASP B O 1
ATOM 3306 N N . ILE B 1 15 ? 19.938 4.965 -7.984 1 98.75 15 ILE B N 1
ATOM 3307 C CA . ILE B 1 15 ? 18.906 5.07 -6.949 1 98.75 15 ILE B CA 1
ATOM 3308 C C . ILE B 1 15 ? 19.562 5.434 -5.617 1 98.75 15 ILE B C 1
ATOM 3310 O O . ILE B 1 15 ? 19.031 6.25 -4.859 1 98.75 15 ILE B O 1
ATOM 3314 N N . ALA B 1 16 ? 20.703 4.816 -5.328 1 98.5 16 ALA B N 1
ATOM 3315 C CA . ALA B 1 16 ? 21.422 5.125 -4.094 1 98.5 16 ALA B CA 1
ATOM 3316 C C . ALA B 1 16 ? 21.75 6.613 -4.004 1 98.5 16 ALA B C 1
ATOM 3318 O O . ALA B 1 16 ? 21.609 7.223 -2.941 1 98.5 16 ALA B O 1
ATOM 3319 N N . ALA B 1 17 ? 22.141 7.227 -5.105 1 98.5 17 ALA B N 1
ATOM 3320 C CA . ALA B 1 17 ? 22.516 8.641 -5.133 1 98.5 17 ALA B CA 1
ATOM 3321 C C . ALA B 1 17 ? 21.297 9.523 -4.871 1 98.5 17 ALA B C 1
ATOM 3323 O O . ALA B 1 17 ? 21.406 10.555 -4.195 1 98.5 17 ALA B O 1
ATOM 3324 N N . LEU B 1 18 ? 20.203 9.18 -5.418 1 98.62 18 LEU B N 1
ATOM 3325 C CA . LEU B 1 18 ? 18.984 9.938 -5.207 1 98.62 18 LEU B CA 1
ATOM 3326 C C . LEU B 1 18 ? 18.516 9.844 -3.756 1 98.62 18 LEU B C 1
ATOM 3328 O O . LEU B 1 18 ? 18.094 10.844 -3.172 1 98.62 18 LEU B O 1
ATOM 3332 N N . ILE B 1 19 ? 18.609 8.648 -3.145 1 98.38 19 ILE B N 1
ATOM 3333 C CA . ILE B 1 19 ? 18.266 8.453 -1.741 1 98.38 19 ILE B CA 1
ATOM 3334 C C . ILE B 1 19 ? 19.203 9.273 -0.86 1 98.38 19 ILE B C 1
ATOM 3336 O O . ILE B 1 19 ? 18.766 9.93 0.088 1 98.38 19 ILE B O 1
ATOM 3340 N N . ASP B 1 20 ? 20.469 9.281 -1.191 1 97.81 20 ASP B N 1
ATOM 3341 C CA . ASP B 1 20 ? 21.453 10.062 -0.451 1 97.81 20 ASP B CA 1
ATOM 3342 C C . ASP B 1 20 ? 21.156 11.562 -0.566 1 97.81 20 ASP B C 1
ATOM 3344 O O . ASP B 1 20 ? 21.344 12.312 0.396 1 97.81 20 ASP B O 1
ATOM 3348 N N . GLY B 1 21 ? 20.812 11.961 -1.771 1 97.94 21 GLY B N 1
ATOM 3349 C CA . GLY B 1 21 ? 20.406 13.352 -1.955 1 97.94 21 GLY B CA 1
ATOM 3350 C C . GLY B 1 21 ? 19.25 13.758 -1.074 1 97.94 21 GLY B C 1
ATOM 3351 O O . GLY B 1 21 ? 19.266 14.82 -0.457 1 97.94 21 GLY B O 1
ATOM 3352 N N . GLU B 1 22 ? 18.25 12.914 -1.01 1 97.81 22 GLU B N 1
ATOM 3353 C CA . GLU B 1 22 ? 17.094 13.18 -0.154 1 97.81 22 GLU B CA 1
ATOM 3354 C C . GLU B 1 22 ? 17.5 13.219 1.317 1 97.81 22 GLU B C 1
ATOM 3356 O O . GLU B 1 22 ? 17.016 14.055 2.08 1 97.81 22 GLU B O 1
ATOM 3361 N N . LEU B 1 23 ? 18.359 12.297 1.739 1 97.56 23 LEU B N 1
ATOM 3362 C CA . LEU B 1 23 ? 18.859 12.289 3.113 1 97.56 23 LEU B CA 1
ATOM 3363 C C . LEU B 1 23 ? 19.547 13.609 3.447 1 97.56 23 LEU B C 1
ATOM 3365 O O . LEU B 1 23 ? 19.281 14.211 4.492 1 97.56 23 LEU B O 1
ATOM 3369 N N . ARG B 1 24 ? 20.391 14.086 2.555 1 97.06 24 ARG B N 1
ATOM 3370 C CA . ARG B 1 24 ? 21.109 15.336 2.779 1 97.06 24 ARG B CA 1
ATOM 3371 C C . ARG B 1 24 ? 20.141 16.516 2.852 1 97.06 24 ARG B C 1
ATOM 3373 O O . ARG B 1 24 ? 20.312 17.422 3.674 1 97.06 24 ARG B O 1
ATOM 3380 N N . ARG B 1 25 ? 19.172 16.5 1.971 1 97.06 25 ARG B N 1
ATOM 3381 C CA . ARG B 1 25 ? 18.156 17.562 1.997 1 97.06 25 ARG B CA 1
ATOM 3382 C C . ARG B 1 25 ? 17.438 17.594 3.336 1 97.06 25 ARG B C 1
ATOM 3384 O O . ARG B 1 25 ? 17.234 18.656 3.918 1 97.06 25 ARG B O 1
ATOM 3391 N N . GLN B 1 26 ? 17.031 16.406 3.818 1 97.06 26 GLN B N 1
ATOM 3392 C CA . GLN B 1 26 ? 16.328 16.312 5.09 1 97.06 26 GLN B CA 1
ATOM 3393 C C . GLN B 1 26 ? 17.234 16.734 6.25 1 97.06 26 GLN B C 1
ATOM 3395 O O . GLN B 1 26 ? 16.766 17.328 7.219 1 97.06 26 GLN B O 1
ATOM 3400 N N . GLU B 1 27 ? 18.469 16.453 6.164 1 96.75 27 GLU B N 1
ATOM 3401 C CA . GLU B 1 27 ? 19.438 16.734 7.23 1 96.75 27 GLU B CA 1
ATOM 3402 C C . GLU B 1 27 ? 19.703 18.234 7.328 1 96.75 27 GLU B C 1
ATOM 3404 O O . GLU B 1 27 ? 19.797 18.797 8.422 1 96.75 27 GLU B O 1
ATOM 3409 N N . SER B 1 28 ? 19.812 18.875 6.18 1 97.06 28 SER B N 1
ATOM 3410 C CA . SER B 1 28 ? 20.312 20.25 6.156 1 97.06 28 SER B CA 1
ATOM 3411 C C . SER B 1 28 ? 19.172 21.25 6.23 1 97.06 28 SER B C 1
ATOM 3413 O O . SER B 1 28 ? 19.391 22.438 6.52 1 97.06 28 SER B O 1
ATOM 3415 N N . GLY B 1 29 ? 17.984 20.828 5.93 1 97.62 29 GLY B N 1
ATOM 3416 C CA . GLY B 1 29 ? 16.828 21.719 5.93 1 97.62 29 GLY B CA 1
ATOM 3417 C C . GLY B 1 29 ? 15.867 21.453 7.07 1 97.62 29 GLY B C 1
ATOM 3418 O O . GLY B 1 29 ? 16.141 20.625 7.949 1 97.62 29 GLY B O 1
ATOM 3419 N N . LEU B 1 30 ? 14.828 22.281 7.145 1 98.5 30 LEU B N 1
ATOM 3420 C CA . LEU B 1 30 ? 13.734 22.094 8.094 1 98.5 30 LEU B CA 1
ATOM 3421 C C . LEU B 1 30 ? 12.477 21.609 7.383 1 98.5 30 LEU B C 1
ATOM 3423 O O . LEU B 1 30 ? 11.883 22.344 6.59 1 98.5 30 LEU B O 1
ATOM 3427 N N . GLU B 1 31 ? 12.141 20.344 7.617 1 98.06 31 GLU B N 1
ATOM 3428 C CA . GLU B 1 31 ? 10.914 19.797 7.055 1 98.06 31 GLU B CA 1
ATOM 3429 C C . GLU B 1 31 ? 9.695 20.203 7.871 1 98.06 31 GLU B C 1
ATOM 3431 O O . GLU B 1 31 ? 9.539 19.797 9.023 1 98.06 31 GLU B O 1
ATOM 3436 N N . MET B 1 32 ? 8.836 21 7.246 1 98.62 32 MET B N 1
ATOM 3437 C CA . MET B 1 32 ? 7.688 21.516 7.992 1 98.62 32 MET B CA 1
ATOM 3438 C C . MET B 1 32 ? 6.398 21.344 7.195 1 98.62 32 MET B C 1
ATOM 3440 O O . MET B 1 32 ? 5.508 22.188 7.254 1 98.62 32 MET B O 1
ATOM 3444 N N . ILE B 1 33 ? 6.355 20.328 6.363 1 97.81 33 ILE B N 1
ATOM 3445 C CA . ILE B 1 33 ? 5.102 19.875 5.777 1 97.81 33 ILE B CA 1
ATOM 3446 C C . ILE B 1 33 ? 4.262 19.172 6.84 1 97.81 33 ILE B C 1
ATOM 3448 O O . ILE B 1 33 ? 4.734 18.25 7.508 1 97.81 33 ILE B O 1
ATOM 3452 N N . ALA B 1 34 ? 2.988 19.531 6.926 1 97.56 34 ALA B N 1
ATOM 3453 C CA . ALA B 1 34 ? 2.127 19.094 8.023 1 97.56 34 ALA B CA 1
ATOM 3454 C C . ALA B 1 34 ? 1.94 17.578 8 1 97.56 34 ALA B C 1
ATOM 3456 O O . ALA B 1 34 ? 1.72 16.969 9.047 1 97.56 34 ALA B O 1
ATOM 3457 N N . SER B 1 35 ? 2.066 16.953 6.832 1 96.44 35 SER B N 1
ATOM 3458 C CA . SER B 1 35 ? 1.82 15.531 6.672 1 96.44 35 SER B CA 1
ATOM 3459 C C . SER B 1 35 ? 3.125 14.742 6.672 1 96.44 35 SER B C 1
ATOM 3461 O O . SER B 1 35 ? 3.139 13.555 6.344 1 96.44 35 SER B O 1
ATOM 3463 N N . GLU B 1 36 ? 4.273 15.359 7.012 1 97.31 36 GLU B N 1
ATOM 3464 C CA . GLU B 1 36 ? 5.555 14.664 7.055 1 97.31 36 GLU B CA 1
ATOM 3465 C C . GLU B 1 36 ? 6.07 14.539 8.484 1 97.31 36 GLU B C 1
ATOM 3467 O O . GLU B 1 36 ? 5.711 15.344 9.352 1 97.31 36 GLU B O 1
ATOM 3472 N N . ASN B 1 37 ? 6.766 13.547 8.664 1 98.06 37 ASN B N 1
ATOM 3473 C CA . ASN B 1 37 ? 7.453 13.227 9.914 1 98.06 37 ASN B CA 1
ATOM 3474 C C . ASN B 1 37 ? 8.727 12.414 9.664 1 98.06 37 ASN B C 1
ATOM 3476 O O . ASN B 1 37 ? 9.039 12.094 8.516 1 98.06 37 ASN B O 1
ATOM 3480 N N . TYR B 1 38 ? 9.5 12.234 10.695 1 97.56 38 TYR B N 1
ATOM 3481 C CA . TYR B 1 38 ? 10.656 11.352 10.594 1 97.56 38 TYR B CA 1
ATOM 3482 C C . TYR B 1 38 ? 10.383 10.016 11.273 1 97.56 38 TYR B C 1
ATOM 3484 O O . TYR B 1 38 ? 10.164 9.961 12.484 1 97.56 38 TYR B O 1
ATOM 3492 N N . ALA B 1 39 ? 10.367 8.961 10.469 1 97.31 39 ALA B N 1
ATOM 3493 C CA . ALA B 1 39 ? 10.25 7.613 11.016 1 97.31 39 ALA B CA 1
ATOM 3494 C C . ALA B 1 39 ? 11.555 7.184 11.688 1 97.31 39 ALA B C 1
ATOM 3496 O O . ALA B 1 39 ? 12.641 7.453 11.18 1 97.31 39 ALA B O 1
ATOM 3497 N N . PRO B 1 40 ? 11.438 6.496 12.828 1 97.69 40 PRO B N 1
ATOM 3498 C CA . PRO B 1 40 ? 12.648 5.977 13.469 1 97.69 40 PRO B CA 1
ATOM 3499 C C . PRO B 1 40 ? 13.398 4.984 12.586 1 97.69 40 PRO B C 1
ATOM 3501 O O . PRO B 1 40 ? 12.789 4.309 11.758 1 97.69 40 PRO B O 1
ATOM 3504 N N . LEU B 1 41 ? 14.672 4.891 12.844 1 97.25 41 LEU B N 1
ATOM 3505 C CA . LEU B 1 41 ? 15.508 3.902 12.164 1 97.25 41 LEU B CA 1
ATOM 3506 C C . LEU B 1 41 ? 14.922 2.502 12.32 1 97.25 41 LEU B C 1
ATOM 3508 O O . LEU B 1 41 ? 14.891 1.728 11.359 1 97.25 41 LEU B O 1
ATOM 3512 N N . ALA B 1 42 ? 14.438 2.141 13.531 1 98.12 42 ALA B N 1
ATOM 3513 C CA . ALA B 1 42 ? 13.859 0.833 13.82 1 98.12 42 ALA B CA 1
ATOM 3514 C C . ALA B 1 42 ? 12.664 0.554 12.906 1 98.12 42 ALA B C 1
ATOM 3516 O O . ALA B 1 42 ? 12.484 -0.576 12.445 1 98.12 42 ALA B O 1
ATOM 3517 N N . VAL B 1 43 ? 11.875 1.587 12.648 1 98.44 43 VAL B N 1
ATOM 3518 C CA . VAL B 1 43 ? 10.711 1.471 11.781 1 98.44 43 VAL B CA 1
ATOM 3519 C C . VAL B 1 43 ? 11.172 1.221 10.344 1 98.44 43 VAL B C 1
ATOM 3521 O O . VAL B 1 43 ? 10.641 0.339 9.664 1 98.44 43 VAL B O 1
ATOM 3524 N N . MET B 1 44 ? 12.164 1.957 9.867 1 98.12 44 MET B N 1
ATOM 3525 C CA . MET B 1 44 ? 12.664 1.8 8.508 1 98.12 44 MET B CA 1
ATOM 3526 C C . MET B 1 44 ? 13.32 0.436 8.32 1 98.12 44 MET B C 1
ATOM 3528 O O . MET B 1 44 ? 13.227 -0.166 7.25 1 98.12 44 MET B O 1
ATOM 3532 N N . GLN B 1 45 ? 13.984 -0.072 9.398 1 97.56 45 GLN B N 1
ATOM 3533 C CA . GLN B 1 45 ? 14.602 -1.394 9.344 1 97.56 45 GLN B CA 1
ATOM 3534 C C . GLN B 1 45 ? 13.547 -2.486 9.211 1 97.56 45 GLN B C 1
ATOM 3536 O O . GLN B 1 45 ? 13.711 -3.43 8.438 1 97.56 45 GLN B O 1
ATOM 3541 N N . ALA B 1 46 ? 12.453 -2.373 9.969 1 98.44 46 ALA B N 1
ATOM 3542 C CA . ALA B 1 46 ? 11.352 -3.326 9.836 1 98.44 46 ALA B CA 1
ATOM 3543 C C . ALA B 1 46 ? 10.727 -3.256 8.445 1 98.44 46 ALA B C 1
ATOM 3545 O O . ALA B 1 46 ? 10.391 -4.285 7.855 1 98.44 46 ALA B O 1
ATOM 3546 N N . GLN B 1 47 ? 10.625 -2.029 7.906 1 97.56 47 GLN B N 1
ATOM 3547 C CA . GLN B 1 47 ? 10.062 -1.764 6.586 1 97.56 47 GLN B CA 1
ATOM 3548 C C . GLN B 1 47 ? 10.867 -2.469 5.496 1 97.56 47 GLN B C 1
ATOM 3550 O O . GLN B 1 47 ? 10.305 -2.906 4.488 1 97.56 47 GLN B O 1
ATOM 3555 N N . GLY B 1 48 ? 12.148 -2.492 5.59 1 97.38 48 GLY B N 1
ATOM 3556 C CA . GLY B 1 48 ? 13.008 -3.105 4.594 1 97.38 48 GLY B CA 1
ATOM 3557 C C . GLY B 1 48 ? 13.492 -4.488 4.992 1 97.38 48 GLY B C 1
ATOM 3558 O O . GLY B 1 48 ? 14.648 -4.84 4.758 1 97.38 48 GLY B O 1
ATOM 3559 N N . SER B 1 49 ? 12.625 -5.367 5.648 1 97.56 49 SER B N 1
ATOM 3560 C CA . SER B 1 49 ? 13.023 -6.676 6.16 1 97.56 49 SER B CA 1
ATOM 3561 C C . SER B 1 49 ? 12.57 -7.793 5.227 1 97.56 49 SER B C 1
ATOM 3563 O O . SER B 1 49 ? 11.883 -7.539 4.23 1 97.56 49 SER B O 1
ATOM 3565 N N . VAL B 1 50 ? 12.883 -9.047 5.633 1 97.62 50 VAL B N 1
ATOM 3566 C CA . VAL B 1 50 ? 12.609 -10.234 4.84 1 97.62 50 VAL B CA 1
ATOM 3567 C C . VAL B 1 50 ? 11.102 -10.5 4.812 1 97.62 50 VAL B C 1
ATOM 3569 O O . VAL B 1 50 ? 10.617 -11.305 4.012 1 97.62 50 VAL B O 1
ATOM 3572 N N . LEU B 1 51 ? 10.359 -9.766 5.637 1 97.81 51 LEU B N 1
ATOM 3573 C CA . LEU B 1 51 ? 8.906 -9.891 5.59 1 97.81 51 LEU B CA 1
ATOM 3574 C C . LEU B 1 51 ? 8.359 -9.406 4.25 1 97.81 51 LEU B C 1
ATOM 3576 O O . LEU B 1 51 ? 7.211 -9.688 3.902 1 97.81 51 LEU B O 1
ATOM 3580 N N . THR B 1 52 ? 9.18 -8.672 3.486 1 96.25 52 THR B N 1
ATOM 3581 C CA . THR B 1 52 ? 8.852 -8.266 2.125 1 96.25 52 THR B CA 1
ATOM 3582 C C . THR B 1 52 ? 8.523 -9.484 1.263 1 96.25 52 THR B C 1
ATOM 3584 O O . THR B 1 52 ? 7.703 -9.398 0.346 1 96.25 52 THR B O 1
ATOM 3587 N N . ASN B 1 53 ? 9.047 -10.633 1.593 1 96.81 53 ASN B N 1
ATOM 3588 C CA . ASN B 1 53 ? 8.984 -11.828 0.758 1 96.81 53 ASN B CA 1
ATOM 3589 C C . ASN B 1 53 ? 7.746 -12.664 1.066 1 96.81 53 ASN B C 1
ATOM 3591 O O . ASN B 1 53 ? 7.379 -13.547 0.291 1 96.81 53 ASN B O 1
ATOM 3595 N N . LYS B 1 54 ? 7.184 -12.422 2.252 1 95.94 54 LYS B N 1
ATOM 3596 C CA . LYS B 1 54 ? 6.188 -13.367 2.746 1 95.94 54 LYS B CA 1
ATOM 3597 C C . LYS B 1 54 ? 4.777 -12.938 2.34 1 95.94 54 LYS B C 1
ATOM 3599 O O . LYS B 1 54 ? 4.363 -11.805 2.604 1 95.94 54 LYS B O 1
ATOM 3604 N N . TYR B 1 55 ? 4.125 -13.773 1.67 1 91.69 55 TYR B N 1
ATOM 3605 C CA . TYR B 1 55 ? 2.719 -13.586 1.34 1 91.69 55 TYR B CA 1
ATOM 3606 C C . TYR B 1 55 ? 1.82 -14.188 2.414 1 91.69 55 TYR B C 1
ATOM 3608 O O . TYR B 1 55 ? 2.104 -15.266 2.938 1 91.69 55 TYR B O 1
ATOM 3616 N N . ALA B 1 56 ? 0.794 -13.438 2.775 1 90.94 56 ALA B N 1
ATOM 3617 C CA . ALA B 1 56 ? -0.132 -13.883 3.812 1 90.94 56 ALA B CA 1
ATOM 3618 C C . ALA B 1 56 ? -1.545 -13.375 3.543 1 90.94 56 ALA B C 1
ATOM 3620 O O . ALA B 1 56 ? -1.794 -12.164 3.58 1 90.94 56 ALA B O 1
ATOM 3621 N N . GLU B 1 57 ? -2.455 -14.125 2.957 1 90.38 57 GLU B N 1
ATOM 3622 C CA . GLU B 1 57 ? -3.852 -13.727 2.822 1 90.38 57 GLU B CA 1
ATOM 3623 C C . GLU B 1 57 ? -4.688 -14.227 3.996 1 90.38 57 GLU B C 1
ATOM 3625 O O . GLU B 1 57 ? -4.441 -15.312 4.52 1 90.38 57 GLU B O 1
ATOM 3630 N N . GLY B 1 58 ? -5.609 -13.391 4.363 1 93.81 58 GLY B N 1
ATOM 3631 C CA . GLY B 1 58 ? -6.402 -13.695 5.543 1 93.81 58 GLY B CA 1
ATOM 3632 C C . GLY B 1 58 ? -5.93 -12.961 6.785 1 93.81 58 GLY B C 1
ATOM 3633 O O . GLY B 1 58 ? -5.34 -11.883 6.691 1 93.81 58 GLY B O 1
ATOM 3634 N N . TYR B 1 59 ? -6.336 -13.492 7.941 1 96.19 59 TYR B N 1
ATOM 3635 C CA . TYR B 1 59 ? -6.012 -12.906 9.234 1 96.19 59 TYR B CA 1
ATOM 3636 C C . TYR B 1 59 ? -5.289 -13.906 10.125 1 96.19 59 TYR B C 1
ATOM 3638 O O . TYR B 1 59 ? -5.266 -15.109 9.836 1 96.19 59 TYR B O 1
ATOM 3646 N N . PRO B 1 60 ? -4.602 -13.406 11.148 1 95.94 60 PRO B N 1
ATOM 3647 C CA . PRO B 1 60 ? -3.84 -14.312 12.008 1 95.94 60 PRO B CA 1
ATOM 3648 C C . PRO B 1 60 ? -4.656 -15.523 12.453 1 95.94 60 PRO B C 1
ATOM 3650 O O . PRO B 1 60 ? -5.773 -15.367 12.961 1 95.94 60 PRO B O 1
ATOM 3653 N N . GLY B 1 61 ? -4.09 -16.719 12.258 1 92.56 61 GLY B N 1
ATOM 3654 C CA . GLY B 1 61 ? -4.734 -17.953 12.656 1 92.56 61 GLY B CA 1
ATOM 3655 C C . GLY B 1 61 ? -5.664 -18.516 11.594 1 92.56 61 GLY B C 1
ATOM 3656 O O . GLY B 1 61 ? -6.109 -19.656 11.688 1 92.56 61 GLY B O 1
ATOM 3657 N N . ARG B 1 62 ? -5.969 -17.766 10.578 1 90.5 62 ARG B N 1
ATOM 3658 C CA . ARG B 1 62 ? -6.836 -18.172 9.477 1 90.5 62 ARG B CA 1
ATOM 3659 C C . ARG B 1 62 ? -6.277 -17.719 8.133 1 90.5 62 ARG B C 1
ATOM 3661 O O . ARG B 1 62 ? -6.879 -16.875 7.465 1 90.5 62 ARG B O 1
ATOM 3668 N N . ARG B 1 63 ? -5.184 -18.344 7.793 1 90.38 63 ARG B N 1
ATOM 3669 C CA . ARG B 1 63 ? -4.473 -17.969 6.574 1 90.38 63 ARG B CA 1
ATOM 3670 C C . ARG B 1 63 ? -4.73 -18.969 5.453 1 90.38 63 ARG B C 1
ATOM 3672 O O . ARG B 1 63 ? -4.949 -20.156 5.715 1 90.38 63 ARG B O 1
ATOM 3679 N N . TYR B 1 64 ? -4.625 -18.469 4.207 1 83.69 64 TYR B N 1
ATOM 3680 C CA . TYR B 1 64 ? -4.797 -19.312 3.027 1 83.69 64 TYR B CA 1
ATOM 3681 C C . TYR B 1 64 ? -3.457 -19.859 2.541 1 83.69 64 TYR B C 1
ATOM 3683 O O . TYR B 1 64 ? -3.41 -20.734 1.682 1 83.69 64 TYR B O 1
ATOM 3691 N N . TYR B 1 65 ? -2.426 -19.344 3.08 1 88 65 TYR B N 1
ATOM 3692 C CA . TYR B 1 65 ? -1.074 -19.734 2.691 1 88 65 TYR B CA 1
ATOM 3693 C C . TYR B 1 65 ? -0.331 -20.375 3.859 1 88 65 TYR B C 1
ATOM 3695 O O . TYR B 1 65 ? -0.609 -20.062 5.02 1 88 65 TYR B O 1
ATOM 3703 N N . GLY B 1 66 ? 0.544 -21.25 3.545 1 89.31 66 GLY B N 1
ATOM 3704 C CA . GLY B 1 66 ? 1.356 -21.875 4.578 1 89.31 66 GLY B CA 1
ATOM 3705 C C . GLY B 1 66 ? 2.521 -21.016 5.023 1 89.31 66 GLY B C 1
ATOM 3706 O O . GLY B 1 66 ? 2.859 -20.031 4.359 1 89.31 66 GLY B O 1
ATOM 3707 N N . GLY B 1 67 ? 3.084 -21.328 6.148 1 93.5 67 GLY B N 1
ATOM 3708 C CA . GLY B 1 67 ? 4.301 -20.703 6.625 1 93.5 67 GLY B CA 1
ATOM 3709 C C . GLY B 1 67 ? 4.059 -19.328 7.23 1 93.5 67 GLY B C 1
ATOM 3710 O O . GLY B 1 67 ? 4.93 -18.453 7.172 1 93.5 67 GLY B O 1
ATOM 3711 N N . CYS B 1 68 ? 2.93 -19.078 7.816 1 95.5 68 CYS B N 1
ATOM 3712 C CA . CYS B 1 68 ? 2.561 -17.719 8.227 1 95.5 68 CYS B CA 1
ATOM 3713 C C . CYS B 1 68 ? 2.742 -17.547 9.727 1 95.5 68 CYS B C 1
ATOM 3715 O O . CYS B 1 68 ? 2.258 -16.562 10.305 1 95.5 68 CYS B O 1
ATOM 3717 N N . GLU B 1 69 ? 3.43 -18.438 10.438 1 96 69 GLU B N 1
ATOM 3718 C CA . GLU B 1 69 ? 3.502 -18.391 11.898 1 96 69 GLU B CA 1
ATOM 3719 C C . GLU B 1 69 ? 4.137 -17.094 12.383 1 96 69 GLU B C 1
ATOM 3721 O O . GLU B 1 69 ? 3.65 -16.484 13.328 1 96 69 GLU B O 1
ATOM 3726 N N . PHE B 1 70 ? 5.172 -16.625 11.75 1 97.75 70 PHE B N 1
ATOM 3727 C CA . PHE B 1 70 ? 5.879 -15.438 12.234 1 97.75 70 PHE B CA 1
ATOM 3728 C C . PHE B 1 70 ? 5.164 -14.164 11.805 1 97.75 70 PHE B C 1
ATOM 3730 O O . PHE B 1 70 ? 5.082 -13.203 12.57 1 97.75 70 PHE B O 1
ATOM 3737 N N . VAL B 1 71 ? 4.656 -14.141 10.586 1 97.19 71 VAL B N 1
ATOM 3738 C CA . VAL B 1 71 ? 3.9 -12.977 10.133 1 97.19 71 VAL B CA 1
ATOM 3739 C C . VAL B 1 71 ? 2.627 -12.836 10.969 1 97.19 71 VAL B C 1
ATOM 3741 O O . VAL B 1 71 ? 2.184 -11.719 11.25 1 97.19 71 VAL B O 1
ATOM 3744 N N . ASP B 1 72 ? 2.012 -13.977 11.391 1 98 72 ASP B N 1
ATOM 3745 C CA . ASP B 1 72 ? 0.86 -13.938 12.289 1 98 72 ASP B CA 1
ATOM 3746 C C . ASP B 1 72 ? 1.223 -13.289 13.617 1 98 72 ASP B C 1
ATOM 3748 O O . ASP B 1 72 ? 0.45 -12.492 14.156 1 98 72 ASP B O 1
ATOM 3752 N N . GLY B 1 73 ? 2.387 -13.672 14.133 1 98.69 73 GLY B N 1
ATOM 3753 C CA . GLY B 1 73 ? 2.848 -13.047 15.359 1 98.69 73 GLY B CA 1
ATOM 3754 C C . GLY B 1 73 ? 3.023 -11.547 15.234 1 98.69 73 GLY B C 1
ATOM 3755 O O . GLY B 1 73 ? 2.625 -10.797 16.125 1 98.69 73 GLY B O 1
ATOM 3756 N N . VAL B 1 74 ? 3.578 -11.102 14.148 1 98.75 74 VAL B N 1
ATOM 3757 C CA . VAL B 1 74 ? 3.805 -9.688 13.875 1 98.75 74 VAL B CA 1
ATOM 3758 C C . VAL B 1 74 ? 2.469 -8.953 13.828 1 98.75 74 VAL B C 1
ATOM 3760 O O . VAL B 1 74 ? 2.305 -7.91 14.461 1 98.75 74 VAL B O 1
ATOM 3763 N N . GLU B 1 75 ? 1.519 -9.492 13.07 1 98.69 75 GLU B N 1
ATOM 3764 C CA . GLU B 1 75 ? 0.232 -8.828 12.891 1 98.69 75 GLU B CA 1
ATOM 3765 C C . GLU B 1 75 ? -0.559 -8.789 14.195 1 98.69 75 GLU B C 1
ATOM 3767 O O . GLU B 1 75 ? -1.185 -7.777 14.516 1 98.69 75 GLU B O 1
ATOM 3772 N N . GLN B 1 76 ? -0.505 -9.867 14.945 1 98.75 76 GLN B N 1
ATOM 3773 C CA . GLN B 1 76 ? -1.214 -9.883 16.219 1 98.75 76 GLN B CA 1
ATOM 3774 C C . GLN B 1 76 ? -0.635 -8.852 17.188 1 98.75 76 GLN B C 1
ATOM 3776 O O . GLN B 1 76 ? -1.38 -8.164 17.891 1 98.75 76 GLN B O 1
ATOM 3781 N N . LEU B 1 77 ? 0.674 -8.75 17.203 1 98.81 77 LEU B N 1
ATOM 3782 C CA . LEU B 1 77 ? 1.314 -7.762 18.062 1 98.81 77 LEU B CA 1
ATOM 3783 C C . LEU B 1 77 ? 0.919 -6.344 17.656 1 98.81 77 LEU B C 1
ATOM 3785 O O . LEU B 1 77 ? 0.689 -5.488 18.516 1 98.81 77 LEU B O 1
ATOM 3789 N N . ALA B 1 78 ? 0.882 -6.086 16.375 1 98.94 78 ALA B N 1
ATOM 3790 C CA . ALA B 1 78 ? 0.443 -4.785 15.875 1 98.94 78 ALA B CA 1
ATOM 3791 C C . ALA B 1 78 ? -0.985 -4.484 16.328 1 98.94 78 ALA B C 1
ATOM 3793 O O . ALA B 1 78 ? -1.279 -3.375 16.781 1 98.94 78 ALA B O 1
ATOM 3794 N N . ILE B 1 79 ? -1.882 -5.469 16.188 1 98.94 79 ILE B N 1
ATOM 3795 C CA . ILE B 1 79 ? -3.283 -5.32 16.562 1 98.94 79 ILE B CA 1
ATOM 3796 C C . ILE B 1 79 ? -3.383 -5.016 18.062 1 98.94 79 ILE B C 1
ATOM 3798 O O . ILE B 1 79 ? -4.07 -4.07 18.469 1 98.94 79 ILE B O 1
ATOM 3802 N N . ASP B 1 80 ? -2.658 -5.746 18.859 1 98.94 80 ASP B N 1
ATOM 3803 C CA . ASP B 1 80 ? -2.709 -5.559 20.297 1 98.94 80 ASP B CA 1
ATOM 3804 C C . ASP B 1 80 ? -2.191 -4.176 20.688 1 98.94 80 ASP B C 1
ATOM 3806 O O . ASP B 1 80 ? -2.807 -3.486 21.5 1 98.94 80 ASP B O 1
ATOM 3810 N N . ARG B 1 81 ? -1.102 -3.773 20.109 1 98.94 81 ARG B N 1
ATOM 3811 C CA . ARG B 1 81 ? -0.472 -2.508 20.469 1 98.94 81 ARG B CA 1
ATOM 3812 C C . ARG B 1 81 ? -1.353 -1.325 20.078 1 98.94 81 ARG B C 1
ATOM 3814 O O . ARG B 1 81 ? -1.486 -0.366 20.844 1 98.94 81 ARG B O 1
ATOM 3821 N N . VAL B 1 82 ? -2.002 -1.391 18.938 1 98.94 82 VAL B N 1
ATOM 3822 C CA . VAL B 1 82 ? -2.775 -0.241 18.484 1 98.94 82 VAL B CA 1
ATOM 3823 C C . VAL B 1 82 ? -4.082 -0.153 19.266 1 98.94 82 VAL B C 1
ATOM 3825 O O . VAL B 1 82 ? -4.57 0.943 19.547 1 98.94 82 VAL B O 1
ATOM 3828 N N . LYS B 1 83 ? -4.68 -1.297 19.562 1 98.88 83 LYS B N 1
ATOM 3829 C CA . LYS B 1 83 ? -5.859 -1.3 20.422 1 98.88 83 LYS B CA 1
ATOM 3830 C C . LYS B 1 83 ? -5.562 -0.642 21.766 1 98.88 83 LYS B C 1
ATOM 3832 O O . LYS B 1 83 ? -6.34 0.191 22.25 1 98.88 83 LYS B O 1
ATOM 3837 N N . ALA B 1 84 ? -4.469 -1.019 22.312 1 98.81 84 ALA B N 1
ATOM 3838 C CA . ALA B 1 84 ? -4.082 -0.454 23.594 1 98.81 84 ALA B CA 1
ATOM 3839 C C . ALA B 1 84 ? -3.795 1.04 23.484 1 98.81 84 ALA B C 1
ATOM 3841 O O . ALA B 1 84 ? -4.164 1.822 24.359 1 98.81 84 ALA B O 1
ATOM 3842 N N . LEU B 1 85 ? -3.145 1.421 22.438 1 98.69 85 LEU B N 1
ATOM 3843 C CA . LEU B 1 85 ? -2.711 2.795 22.203 1 98.69 85 LEU B CA 1
ATOM 3844 C C . LEU B 1 85 ? -3.906 3.742 22.172 1 98.69 85 LEU B C 1
ATOM 3846 O O . LEU B 1 85 ? -3.842 4.848 22.703 1 98.69 85 LEU B O 1
ATOM 3850 N N . PHE B 1 86 ? -5.047 3.336 21.562 1 98.88 86 PHE B N 1
ATOM 3851 C CA . PHE B 1 86 ? -6.164 4.242 21.312 1 98.88 86 PHE B CA 1
ATOM 3852 C C . PHE B 1 86 ? -7.367 3.869 22.156 1 98.88 86 PHE B C 1
ATOM 3854 O O . PHE B 1 86 ? -8.367 4.59 22.188 1 98.88 86 PHE B O 1
ATOM 3861 N N . GLY B 1 87 ? -7.32 2.746 22.875 1 98.69 87 GLY B N 1
ATOM 3862 C CA . GLY B 1 87 ? -8.438 2.285 23.672 1 98.69 87 GLY B CA 1
ATOM 3863 C C . GLY B 1 87 ? -9.594 1.76 22.844 1 98.69 87 GLY B C 1
ATOM 3864 O O . GLY B 1 87 ? -10.758 2.041 23.141 1 98.69 87 GLY B O 1
ATOM 3865 N N . ALA B 1 88 ? -9.328 1.103 21.734 1 98.81 88 ALA B N 1
ATOM 3866 C CA . ALA B 1 88 ? -10.344 0.514 20.875 1 98.81 88 ALA B CA 1
ATOM 3867 C C . ALA B 1 88 ? -10.5 -0.979 21.156 1 98.81 88 ALA B C 1
ATOM 3869 O O . ALA B 1 88 ? -9.531 -1.656 21.5 1 98.81 88 ALA B O 1
ATOM 3870 N N . GLU B 1 89 ? -11.656 -1.542 20.906 1 98.81 89 GLU B N 1
ATOM 3871 C CA . GLU B 1 89 ? -11.906 -2.965 21.109 1 98.81 89 GLU B CA 1
ATOM 3872 C C . GLU B 1 89 ? -11.438 -3.785 19.922 1 98.81 89 GLU B C 1
ATOM 3874 O O . GLU B 1 89 ? -10.977 -4.918 20.078 1 98.81 89 GLU B O 1
ATOM 3879 N N . TYR B 1 90 ? -11.578 -3.262 18.734 1 98.81 90 TYR B N 1
ATOM 3880 C CA . TYR B 1 90 ? -11.203 -3.949 17.5 1 98.81 90 TYR B CA 1
ATOM 3881 C C . TYR B 1 90 ? -10.32 -3.059 16.641 1 98.81 90 TYR B C 1
ATOM 3883 O O . TYR B 1 90 ? -10.484 -1.836 16.625 1 98.81 90 TYR B O 1
ATOM 3891 N N . ALA B 1 91 ? -9.391 -3.695 15.938 1 98.94 91 ALA B N 1
ATOM 3892 C CA . ALA B 1 91 ? -8.5 -2.973 15.039 1 98.94 91 ALA B CA 1
ATOM 3893 C C . ALA B 1 91 ? -8.141 -3.822 13.82 1 98.94 91 ALA B C 1
ATOM 3895 O O . ALA B 1 91 ? -7.941 -5.035 13.938 1 98.94 91 ALA B O 1
ATOM 3896 N N . ASN B 1 92 ? -8.156 -3.264 12.695 1 98.88 92 ASN B N 1
ATOM 3897 C CA . ASN B 1 92 ? -7.559 -3.814 11.477 1 98.88 92 ASN B CA 1
ATOM 3898 C C . ASN B 1 92 ? -6.316 -3.035 11.062 1 98.88 92 ASN B C 1
ATOM 3900 O O . ASN B 1 92 ? -6.367 -1.814 10.898 1 98.88 92 ASN B O 1
ATOM 3904 N N . VAL B 1 93 ? -5.168 -3.705 10.852 1 98.88 93 VAL B N 1
ATOM 3905 C CA . VAL B 1 93 ? -3.902 -3.023 10.609 1 98.88 93 VAL B CA 1
ATOM 3906 C C . VAL B 1 93 ? -3.412 -3.33 9.195 1 98.88 93 VAL B C 1
ATOM 3908 O O . VAL B 1 93 ? -2.248 -3.088 8.875 1 98.88 93 VAL B O 1
ATOM 3911 N N . GLN B 1 94 ? -4.281 -3.812 8.305 1 98.56 94 GLN B N 1
ATOM 3912 C CA . GLN B 1 94 ? -3.824 -4.344 7.027 1 98.56 94 GLN B CA 1
ATOM 3913 C C . GLN B 1 94 ? -3.883 -3.275 5.938 1 98.56 94 GLN B C 1
ATOM 3915 O O . GLN B 1 94 ? -3.182 -3.373 4.926 1 98.56 94 GLN B O 1
ATOM 3920 N N . PRO B 1 95 ? -4.746 -2.172 6.09 1 98.19 95 PRO B N 1
ATOM 3921 C CA . PRO B 1 95 ? -4.832 -1.233 4.969 1 98.19 95 PRO B CA 1
ATOM 3922 C C . PRO B 1 95 ? -3.471 -0.677 4.555 1 98.19 95 PRO B C 1
ATOM 3924 O O . PRO B 1 95 ? -2.631 -0.394 5.414 1 98.19 95 PRO B O 1
ATOM 3927 N N . HIS B 1 96 ? -3.32 -0.43 3.238 1 96.75 96 HIS B N 1
ATOM 3928 C CA . HIS B 1 96 ? -2.043 -0.009 2.672 1 96.75 96 HIS B CA 1
ATOM 3929 C C . HIS B 1 96 ? -1.814 1.484 2.881 1 96.75 96 HIS B C 1
ATOM 3931 O O . HIS B 1 96 ? -0.688 1.968 2.75 1 96.75 96 HIS B O 1
ATOM 3937 N N . SER B 1 97 ? -2.848 2.232 3.111 1 96.44 97 SER B N 1
ATOM 3938 C CA . SER B 1 97 ? -2.801 3.674 3.338 1 96.44 97 SER B CA 1
ATOM 3939 C C . SER B 1 97 ? -4.055 4.164 4.055 1 96.44 97 SER B C 1
ATOM 3941 O O . SER B 1 97 ? -4.996 3.395 4.262 1 96.44 97 SER B O 1
ATOM 3943 N N . GLY B 1 98 ? -4.031 5.418 4.449 1 97.12 98 GLY B N 1
ATOM 3944 C CA . GLY B 1 98 ? -5.246 6.012 4.98 1 97.12 98 GLY B CA 1
ATOM 3945 C C . GLY B 1 98 ? -6.383 6.043 3.98 1 97.12 98 GLY B C 1
ATOM 3946 O O . GLY B 1 98 ? -7.543 5.824 4.344 1 97.12 98 GLY B O 1
ATOM 3947 N N . ALA B 1 99 ? -6.09 6.312 2.719 1 96.88 99 ALA B N 1
ATOM 3948 C CA . ALA B 1 99 ? -7.105 6.344 1.67 1 96.88 99 ALA B CA 1
ATOM 3949 C C . ALA B 1 99 ? -7.746 4.969 1.489 1 96.88 99 ALA B C 1
ATOM 3951 O O . ALA B 1 99 ? -8.969 4.863 1.331 1 96.88 99 ALA B O 1
ATOM 3952 N N . THR B 1 100 ? -6.926 3.941 1.57 1 96.19 100 THR B N 1
ATOM 3953 C CA . THR B 1 100 ? -7.473 2.6 1.4 1 96.19 100 THR B CA 1
ATOM 3954 C C . THR B 1 100 ? -8.25 2.172 2.643 1 96.19 100 THR B C 1
ATOM 3956 O O . THR B 1 100 ? -9.195 1.391 2.551 1 96.19 100 THR B O 1
ATOM 3959 N N . ALA B 1 101 ? -7.836 2.658 3.793 1 98.44 101 ALA B N 1
ATOM 3960 C CA . ALA B 1 101 ? -8.633 2.43 4.996 1 98.44 101 ALA B CA 1
ATOM 3961 C C . ALA B 1 101 ? -10.016 3.051 4.863 1 98.44 101 ALA B C 1
ATOM 3963 O O . ALA B 1 101 ? -11.023 2.424 5.211 1 98.44 101 ALA B O 1
ATOM 3964 N N . ASN B 1 102 ? -10.055 4.316 4.348 1 98.62 102 ASN B N 1
ATOM 3965 C CA . ASN B 1 102 ? -11.336 4.973 4.117 1 98.62 102 ASN B CA 1
ATOM 3966 C C . ASN B 1 102 ? -12.18 4.211 3.094 1 98.62 102 ASN B C 1
ATOM 3968 O O . ASN B 1 102 ? -13.375 4.027 3.289 1 98.62 102 ASN B O 1
ATOM 3972 N N . ALA B 1 103 ? -11.531 3.762 2.031 1 98.06 103 ALA B N 1
ATOM 3973 C CA . ALA B 1 103 ? -12.234 3.01 0.995 1 98.06 103 ALA B CA 1
ATOM 3974 C C . ALA B 1 103 ? -12.836 1.727 1.561 1 98.06 103 ALA B C 1
ATOM 3976 O O . ALA B 1 103 ? -13.977 1.382 1.254 1 98.06 103 ALA B O 1
ATOM 3977 N N . ALA B 1 104 ? -12.047 1.023 2.361 1 98.44 104 ALA B N 1
ATOM 3978 C CA . ALA B 1 104 ? -12.523 -0.218 2.965 1 98.44 104 ALA B CA 1
ATOM 3979 C C . ALA B 1 104 ? -13.695 0.048 3.91 1 98.44 104 ALA B C 1
ATOM 3981 O O . ALA B 1 104 ? -14.656 -0.722 3.947 1 98.44 104 ALA B O 1
ATOM 3982 N N . THR B 1 105 ? -13.586 1.115 4.699 1 98.88 105 THR B N 1
ATOM 3983 C CA . THR B 1 105 ? -14.656 1.463 5.633 1 98.88 105 THR B CA 1
ATOM 3984 C C . THR B 1 105 ? -15.945 1.774 4.887 1 98.88 105 THR B C 1
ATOM 3986 O O . THR B 1 105 ? -17.016 1.274 5.246 1 98.88 105 THR B O 1
ATOM 3989 N N . MET B 1 106 ? -15.844 2.574 3.852 1 98.62 106 MET B N 1
ATOM 3990 C CA . MET B 1 106 ? -17.031 2.918 3.062 1 98.62 106 MET B CA 1
ATOM 3991 C C . MET B 1 106 ? -17.578 1.69 2.348 1 98.62 106 MET B C 1
ATOM 3993 O O . MET B 1 106 ? -18.797 1.512 2.262 1 98.62 106 MET B O 1
ATOM 3997 N N . HIS B 1 107 ? -16.672 0.863 1.844 1 98 107 HIS B N 1
ATOM 3998 C CA . HIS B 1 107 ? -17.062 -0.399 1.227 1 98 107 HIS B CA 1
ATOM 3999 C C . HIS B 1 107 ? -17.859 -1.265 2.197 1 98 107 HIS B C 1
ATOM 4001 O O . HIS B 1 107 ? -18.828 -1.921 1.801 1 98 107 HIS B O 1
ATOM 4007 N N . ALA B 1 108 ? -17.469 -1.29 3.389 1 98.56 108 ALA B N 1
ATOM 4008 C CA . ALA B 1 108 ? -18.062 -2.131 4.426 1 98.56 108 ALA B CA 1
ATOM 4009 C C . ALA B 1 108 ? -19.453 -1.618 4.816 1 98.56 108 ALA B C 1
ATOM 4011 O O . ALA B 1 108 ? -20.344 -2.406 5.125 1 98.56 108 ALA B O 1
ATOM 4012 N N . LEU B 1 109 ? -19.609 -0.267 4.785 1 98.62 109 LEU B N 1
ATOM 4013 C CA . LEU B 1 109 ? -20.75 0.276 5.523 1 98.62 109 LEU B CA 1
ATOM 4014 C C . LEU B 1 109 ? -21.703 1.011 4.59 1 98.62 109 LEU B C 1
ATOM 4016 O O . LEU B 1 109 ? -22.781 1.441 5.012 1 98.62 109 LEU B O 1
ATOM 4020 N N . LEU B 1 110 ? -21.328 1.164 3.285 1 98.25 110 LEU B N 1
ATOM 4021 C CA . LEU B 1 110 ? -22.141 1.905 2.336 1 98.25 110 LEU B CA 1
ATOM 4022 C C . LEU B 1 110 ? -22.359 1.097 1.062 1 98.25 110 LEU B C 1
ATOM 4024 O O . LEU B 1 110 ? -21.703 0.079 0.843 1 98.25 110 LEU B O 1
ATOM 4028 N N . ASN B 1 111 ? -23.297 1.479 0.311 1 96.69 111 ASN B N 1
ATOM 4029 C CA . ASN B 1 111 ? -23.516 1.054 -1.066 1 96.69 111 ASN B CA 1
ATOM 4030 C C . ASN B 1 111 ? -23.344 2.209 -2.047 1 96.69 111 ASN B C 1
ATOM 4032 O O . ASN B 1 111 ? -23.531 3.371 -1.684 1 96.69 111 ASN B O 1
ATOM 4036 N N . PRO B 1 112 ? -22.891 1.884 -3.277 1 95.88 112 PRO B N 1
ATOM 4037 C CA . PRO B 1 112 ? -22.844 2.959 -4.27 1 95.88 112 PRO B CA 1
ATOM 4038 C C . PRO B 1 112 ? -24.156 3.738 -4.367 1 95.88 112 PRO B C 1
ATOM 4040 O O . PRO B 1 112 ? -25.234 3.143 -4.371 1 95.88 112 PRO B O 1
ATOM 4043 N N . GLY B 1 113 ? -24.016 5.082 -4.375 1 97.12 113 GLY B N 1
ATOM 4044 C CA . GLY B 1 113 ? -25.203 5.918 -4.453 1 97.12 113 GLY B CA 1
ATOM 4045 C C . GLY B 1 113 ? -25.625 6.477 -3.105 1 97.12 113 GLY B C 1
ATOM 4046 O O . GLY B 1 113 ? -26.375 7.453 -3.041 1 97.12 113 GLY B O 1
ATOM 4047 N N . ASP B 1 114 ? -25.156 5.883 -2.006 1 98.38 114 ASP B N 1
ATOM 4048 C CA . ASP B 1 114 ? -25.469 6.402 -0.68 1 98.38 114 ASP B CA 1
ATOM 4049 C C . ASP B 1 114 ? -24.922 7.812 -0.499 1 98.38 114 ASP B C 1
ATOM 4051 O O . ASP B 1 114 ? -23.906 8.172 -1.105 1 98.38 114 ASP B O 1
ATOM 4055 N N . THR B 1 115 ? -25.578 8.617 0.314 1 98.81 115 THR B N 1
ATOM 4056 C CA . THR B 1 115 ? -25.156 9.992 0.562 1 98.81 115 THR B CA 1
ATOM 4057 C C . THR B 1 115 ? -24.141 10.047 1.693 1 98.81 115 THR B C 1
ATOM 4059 O O . THR B 1 115 ? -24.312 9.391 2.723 1 98.81 115 THR B O 1
ATOM 4062 N N . ILE B 1 116 ? -23.078 10.773 1.477 1 98.88 116 ILE B N 1
ATOM 4063 C CA . ILE B 1 116 ? -22.094 11.023 2.527 1 98.88 116 ILE B CA 1
ATOM 4064 C C . ILE B 1 116 ? -21.969 12.523 2.77 1 98.88 116 ILE B C 1
ATOM 4066 O O . ILE B 1 116 ? -22.281 13.328 1.891 1 98.88 116 ILE B O 1
ATOM 4070 N N . LEU B 1 117 ? -21.594 12.875 3.971 1 98.94 117 LEU B N 1
ATOM 4071 C CA . LEU B 1 117 ? -21.406 14.266 4.375 1 98.94 117 LEU B CA 1
ATOM 4072 C C . LEU B 1 117 ? -20.016 14.461 4.996 1 98.94 117 LEU B C 1
ATOM 4074 O O . LEU B 1 117 ? -19.734 13.922 6.07 1 98.94 117 LEU B O 1
ATOM 4078 N N . GLY B 1 118 ? -19.125 15.109 4.297 1 98.62 118 GLY B N 1
ATOM 4079 C CA . GLY B 1 118 ? -17.781 15.383 4.777 1 98.62 118 GLY B CA 1
ATOM 4080 C C . GLY B 1 118 ? -17.406 16.844 4.676 1 98.62 118 GLY B C 1
ATOM 4081 O O . GLY B 1 118 ? -18.156 17.656 4.117 1 98.62 118 GLY B O 1
ATOM 4082 N N . LEU B 1 119 ? -16.297 17.234 5.238 1 98.44 119 LEU B N 1
ATOM 4083 C CA . LEU B 1 119 ? -15.766 18.594 5.094 1 98.44 119 LEU B CA 1
ATOM 4084 C C . LEU B 1 119 ? -15.312 18.844 3.66 1 98.44 119 LEU B C 1
ATOM 4086 O O . LEU B 1 119 ? -14.586 18.047 3.08 1 98.44 119 LEU B O 1
ATOM 4090 N N . SER B 1 120 ? -15.773 19.969 3.121 1 96.62 120 SER B N 1
ATOM 4091 C CA . SER B 1 120 ? -15.406 20.297 1.748 1 96.62 120 SER B CA 1
ATOM 4092 C C . SER B 1 120 ? -13.891 20.391 1.594 1 96.62 120 SER B C 1
ATOM 4094 O O . SER B 1 120 ? -13.203 20.891 2.49 1 96.62 120 SER B O 1
ATOM 4096 N N . LEU B 1 121 ? -13.398 19.969 0.457 1 94.62 121 LEU B N 1
ATOM 4097 C CA . LEU B 1 121 ? -11.977 20.031 0.169 1 94.62 121 LEU B CA 1
ATOM 4098 C C . LEU B 1 121 ? -11.469 21.469 0.237 1 94.62 121 LEU B C 1
ATOM 4100 O O . LEU B 1 121 ? -10.383 21.734 0.776 1 94.62 121 LEU B O 1
ATOM 4104 N N . ALA B 1 122 ? -12.188 22.406 -0.227 1 94 122 ALA B N 1
ATOM 4105 C CA . ALA B 1 122 ? -11.812 23.828 -0.284 1 94 122 ALA B CA 1
ATOM 4106 C C . ALA B 1 122 ? -11.68 24.406 1.117 1 94 122 ALA B C 1
ATOM 4108 O O . ALA B 1 122 ? -11.047 25.453 1.302 1 94 122 ALA B O 1
ATOM 4109 N N . HIS B 1 123 ? -12.281 23.75 2.037 1 96.19 123 HIS B N 1
ATOM 4110 C CA . HIS B 1 123 ? -12.297 24.297 3.393 1 96.19 123 HIS B CA 1
ATOM 4111 C C . HIS B 1 123 ? -11.461 23.438 4.336 1 96.19 123 HIS B C 1
ATOM 4113 O O . HIS B 1 123 ? -11.594 23.547 5.559 1 96.19 123 HIS B O 1
ATOM 4119 N N . GLY B 1 124 ? -10.688 22.531 3.721 1 96.62 124 GLY B N 1
ATOM 4120 C CA . GLY B 1 124 ? -9.711 21.828 4.539 1 96.62 124 GLY B CA 1
ATOM 4121 C C . GLY B 1 124 ? -9.969 20.344 4.625 1 96.62 124 GLY B C 1
ATOM 4122 O O . GLY B 1 124 ? -9.273 19.625 5.348 1 96.62 124 GLY B O 1
ATOM 4123 N N . GLY B 1 125 ? -11 19.812 3.898 1 96.69 125 GLY B N 1
ATOM 4124 C CA . GLY B 1 125 ? -11.273 18.391 3.873 1 96.69 125 GLY B CA 1
ATOM 4125 C C . GLY B 1 125 ? -10.234 17.594 3.104 1 96.69 125 GLY B C 1
ATOM 4126 O O . GLY B 1 125 ? -9.195 18.125 2.719 1 96.69 125 GLY B O 1
ATOM 4127 N N . HIS B 1 126 ? -10.438 16.312 3.025 1 96 126 HIS B N 1
ATOM 4128 C CA . HIS B 1 126 ? -9.547 15.414 2.301 1 96 126 HIS B CA 1
ATOM 4129 C C . HIS B 1 126 ? -10.195 14.914 1.014 1 96 126 HIS B C 1
ATOM 4131 O O . HIS B 1 126 ? -11.422 14.914 0.894 1 96 126 HIS B O 1
ATOM 4137 N N . LEU B 1 127 ? -9.398 14.469 0.089 1 94.81 127 LEU B N 1
ATOM 4138 C CA . LEU B 1 127 ? -9.867 13.984 -1.205 1 94.81 127 LEU B CA 1
ATOM 4139 C C . LEU B 1 127 ? -10.898 12.875 -1.029 1 94.81 127 LEU B C 1
ATOM 4141 O O . LEU B 1 127 ? -11.875 12.812 -1.774 1 94.81 127 LEU B O 1
ATOM 4145 N N . THR B 1 128 ? -10.703 12.016 -0.013 1 96.75 128 THR B N 1
ATOM 4146 C CA . THR B 1 128 ? -11.547 10.836 0.158 1 96.75 128 THR B CA 1
ATOM 4147 C C . THR B 1 128 ? -12.852 11.195 0.85 1 96.75 128 THR B C 1
ATOM 4149 O O . THR B 1 128 ? -13.664 10.312 1.149 1 96.75 128 THR B O 1
ATOM 4152 N N . HIS B 1 129 ? -13.078 12.492 1.166 1 97.12 129 HIS B N 1
ATOM 4153 C CA . HIS B 1 129 ? -14.273 12.898 1.89 1 97.12 129 HIS B CA 1
ATOM 4154 C C . HIS B 1 129 ? -15.375 13.352 0.929 1 97.12 129 HIS B C 1
ATOM 4156 O O . HIS B 1 129 ? -16.328 14.016 1.339 1 97.12 129 HIS B O 1
ATOM 4162 N N . GLY B 1 130 ? -15.102 13.07 -0.41 1 96.19 130 GLY B N 1
ATOM 4163 C CA . GLY B 1 130 ? -16.203 13.344 -1.319 1 96.19 130 GLY B CA 1
ATOM 4164 C C . GLY B 1 130 ? -15.781 14.102 -2.561 1 96.19 130 GLY B C 1
ATOM 4165 O O . GLY B 1 130 ? -16.625 14.523 -3.359 1 96.19 130 GLY B O 1
ATOM 4166 N N . MET B 1 131 ? -14.461 14.258 -2.729 1 95.19 131 MET B N 1
ATOM 4167 C CA . MET B 1 131 ? -14.023 14.93 -3.951 1 95.19 131 MET B CA 1
ATOM 4168 C C . MET B 1 131 ? -14.578 14.219 -5.184 1 95.19 131 MET B C 1
ATOM 4170 O O . MET B 1 131 ? -14.531 12.992 -5.27 1 95.19 131 MET B O 1
ATOM 4174 N N . ARG B 1 132 ? -14.945 14.922 -6.148 1 94.12 132 ARG B N 1
ATOM 4175 C CA . ARG B 1 132 ? -15.727 14.43 -7.281 1 94.12 132 ARG B CA 1
ATOM 4176 C C . ARG B 1 132 ? -14.977 13.328 -8.023 1 94.12 132 ARG B C 1
ATOM 4178 O O . ARG B 1 132 ? -15.555 12.297 -8.375 1 94.12 132 ARG B O 1
ATOM 4185 N N . ILE B 1 133 ? -13.68 13.469 -8.242 1 94 133 ILE B N 1
ATOM 4186 C CA . ILE B 1 133 ? -12.953 12.539 -9.102 1 94 133 ILE B CA 1
ATOM 4187 C C . ILE B 1 133 ? -12.344 11.43 -8.25 1 94 133 ILE B C 1
ATOM 4189 O O . ILE B 1 133 ? -11.805 10.453 -8.789 1 94 133 ILE B O 1
ATOM 4193 N N . ASN B 1 134 ? -12.383 11.562 -6.926 1 97.06 134 ASN B N 1
ATOM 4194 C CA . ASN B 1 134 ? -11.992 10.492 -6.016 1 97.06 134 ASN B CA 1
ATOM 4195 C C . ASN B 1 134 ? -13.031 9.375 -5.988 1 97.06 134 ASN B C 1
ATOM 4197 O O . ASN B 1 134 ? -14.18 9.578 -6.383 1 97.06 134 ASN B O 1
ATOM 4201 N N . PHE B 1 135 ? -12.609 8.18 -5.531 1 97.06 135 PHE B N 1
ATOM 4202 C CA . PHE B 1 135 ? -13.57 7.082 -5.453 1 97.06 135 PHE B CA 1
ATOM 4203 C C . PHE B 1 135 ? -14.781 7.488 -4.629 1 97.06 135 PHE B C 1
ATOM 4205 O O . PHE B 1 135 ? -15.906 7.09 -4.938 1 97.06 135 PHE B O 1
ATOM 4212 N N . SER B 1 136 ? -14.648 8.289 -3.598 1 97.06 136 SER B N 1
ATOM 4213 C CA . SER B 1 136 ? -15.734 8.688 -2.707 1 97.06 136 SER B CA 1
ATOM 4214 C C . SER B 1 136 ? -16.766 9.539 -3.438 1 97.06 136 SER B C 1
ATOM 4216 O O . SER B 1 136 ? -17.969 9.438 -3.174 1 97.06 136 SER B O 1
ATOM 4218 N N . GLY B 1 137 ? -16.281 10.43 -4.309 1 96.62 137 GLY B N 1
ATOM 4219 C CA . GLY B 1 137 ? -17.203 11.25 -5.078 1 96.62 137 GLY B CA 1
ATOM 4220 C C . GLY B 1 137 ? -17.828 10.516 -6.246 1 96.62 137 GLY B C 1
ATOM 4221 O O . GLY B 1 137 ? -18.953 10.805 -6.641 1 96.62 137 GLY B O 1
ATOM 4222 N N . LYS B 1 138 ? -17.125 9.594 -6.797 1 95.94 138 LYS B N 1
ATOM 4223 C CA . LYS B 1 138 ? -17.594 8.836 -7.949 1 95.94 138 LYS B CA 1
ATOM 4224 C C . LYS B 1 138 ? -18.625 7.777 -7.527 1 95.94 138 LYS B C 1
ATOM 4226 O O . LYS B 1 138 ? -19.578 7.523 -8.25 1 95.94 138 LYS B O 1
ATOM 4231 N N . LEU B 1 139 ? -18.438 7.164 -6.375 1 97.12 139 LEU B N 1
ATOM 4232 C CA . LEU B 1 139 ? -19.234 6.016 -5.973 1 97.12 139 LEU B CA 1
ATOM 4233 C C . LEU B 1 139 ? -20.453 6.465 -5.164 1 97.12 139 LEU B C 1
ATOM 4235 O O . LEU B 1 139 ? -21.484 5.785 -5.156 1 97.12 139 LEU B O 1
ATOM 4239 N N . TYR B 1 140 ? -20.281 7.633 -4.465 1 98 140 TYR B N 1
ATOM 4240 C CA . TYR B 1 140 ? -21.328 8.055 -3.545 1 98 140 TYR B CA 1
ATOM 4241 C C . TYR B 1 140 ? -21.859 9.445 -3.906 1 98 140 TYR B C 1
ATOM 4243 O O . TYR B 1 140 ? -21.25 10.148 -4.719 1 98 140 TYR B O 1
ATOM 4251 N N . HIS B 1 141 ? -23.031 9.766 -3.357 1 98.5 141 HIS B N 1
ATOM 4252 C CA . HIS B 1 141 ? -23.531 11.133 -3.434 1 98.5 141 HIS B CA 1
ATOM 4253 C C . HIS B 1 141 ? -22.891 12.008 -2.359 1 98.5 141 HIS B C 1
ATOM 4255 O O . HIS B 1 141 ? -23.391 12.086 -1.236 1 98.5 141 HIS B O 1
ATOM 4261 N N . ALA B 1 142 ? -21.938 12.773 -2.752 1 98.38 142 ALA B N 1
ATOM 4262 C CA . ALA B 1 142 ? -21.125 13.523 -1.795 1 98.38 142 ALA B CA 1
ATOM 4263 C C . ALA B 1 142 ? -21.734 14.883 -1.5 1 98.38 142 ALA B C 1
ATOM 4265 O O . ALA B 1 142 ? -22.031 15.648 -2.42 1 98.38 142 ALA B O 1
ATOM 4266 N N . THR B 1 143 ? -22.016 15.117 -0.296 1 98.56 143 THR B N 1
ATOM 4267 C CA . THR B 1 143 ? -22.391 16.438 0.213 1 98.56 143 THR B CA 1
ATOM 4268 C C . THR B 1 143 ? -21.344 16.953 1.203 1 98.56 143 THR B C 1
ATOM 4270 O O . THR B 1 143 ? -20.453 16.203 1.611 1 98.56 143 THR B O 1
ATOM 4273 N N . ALA B 1 144 ? -21.438 18.234 1.531 1 98.12 144 ALA B N 1
ATOM 4274 C CA . ALA B 1 144 ? -20.328 18.781 2.322 1 98.12 144 ALA B CA 1
ATOM 4275 C C . ALA B 1 144 ? -20.828 19.781 3.355 1 98.12 144 ALA B C 1
ATOM 4277 O O . ALA B 1 144 ? -21.875 20.406 3.164 1 98.12 144 ALA B O 1
ATOM 4278 N N . TYR B 1 145 ? -20.203 19.797 4.426 1 98.12 145 TYR B N 1
ATOM 4279 C CA . TYR B 1 145 ? -20.25 20.938 5.328 1 98.12 145 TYR B CA 1
ATOM 4280 C C . TYR B 1 145 ? -18.984 21.781 5.215 1 98.12 145 TYR B C 1
ATOM 4282 O O . TYR B 1 145 ? -18.016 21.359 4.602 1 98.12 145 TYR B O 1
ATOM 4290 N N . GLU B 1 146 ? -19.031 23 5.738 1 96.81 146 GLU B N 1
ATOM 4291 C CA . GLU B 1 146 ? -17.953 23.969 5.559 1 96.81 146 GLU B CA 1
ATOM 4292 C C . GLU B 1 146 ? -17.672 24.734 6.848 1 96.81 146 GLU B C 1
ATOM 4294 O O . GLU B 1 146 ? -18.344 24.516 7.863 1 96.81 146 GLU B O 1
ATOM 4299 N N . VAL B 1 147 ? -16.641 25.5 6.816 1 97.44 147 VAL B N 1
ATOM 4300 C CA . VAL B 1 147 ? -16.375 26.406 7.934 1 97.44 147 VAL B CA 1
ATOM 4301 C C . VAL B 1 147 ? -17.188 27.688 7.758 1 97.44 147 VAL B C 1
ATOM 4303 O O . VAL B 1 147 ? -17.609 28.031 6.648 1 97.44 147 VAL B O 1
ATOM 4306 N N . SER B 1 148 ? -17.391 28.406 8.898 1 96.69 148 SER B N 1
ATOM 4307 C CA . SER B 1 148 ? -18.109 29.672 8.875 1 96.69 148 SER B CA 1
ATOM 4308 C C . SER B 1 148 ? -17.25 30.781 8.273 1 96.69 148 SER B C 1
ATOM 4310 O O . SER B 1 148 ? -16.031 30.797 8.477 1 96.69 148 SER B O 1
ATOM 4312 N N . LYS B 1 149 ? -17.875 31.703 7.613 1 94.25 149 LYS B N 1
ATOM 4313 C CA . LYS B 1 149 ? -17.172 32.844 7.047 1 94.25 149 LYS B CA 1
ATOM 4314 C C . LYS B 1 149 ? -16.688 33.781 8.141 1 94.25 149 LYS B C 1
ATOM 4316 O O . LYS B 1 149 ? -15.773 34.594 7.922 1 94.25 149 LYS B O 1
ATOM 4321 N N . GLU B 1 150 ? -17.266 33.625 9.25 1 94.56 150 GLU B N 1
ATOM 4322 C CA . GLU B 1 150 ? -17.016 34.594 10.328 1 94.56 150 GLU B CA 1
ATOM 4323 C C . GLU B 1 150 ? -15.727 34.25 11.07 1 94.56 150 GLU B C 1
ATOM 4325 O O . GLU B 1 150 ? -14.922 35.156 11.352 1 94.56 150 GLU B O 1
ATOM 4330 N N . ASP B 1 151 ? -15.586 33 11.406 1 96 151 ASP B N 1
ATOM 4331 C CA . ASP B 1 151 ? -14.453 32.688 12.266 1 96 151 ASP B CA 1
ATOM 4332 C C . ASP B 1 151 ? -13.656 31.516 11.695 1 96 151 ASP B C 1
ATOM 4334 O O . ASP B 1 151 ? -12.688 31.062 12.312 1 96 151 ASP B O 1
ATOM 4338 N N . TYR B 1 152 ? -14.102 30.938 10.547 1 97.38 152 TYR B N 1
ATOM 4339 C CA . TYR B 1 152 ? -13.422 29.875 9.812 1 97.38 152 TYR B CA 1
ATOM 4340 C C . TYR B 1 152 ? -13.391 28.594 10.625 1 97.38 152 TYR B C 1
ATOM 4342 O O . TYR B 1 152 ? -12.531 27.734 10.406 1 97.38 152 TYR B O 1
ATOM 4350 N N . LEU B 1 153 ? -14.305 28.5 11.625 1 98 153 LEU B N 1
ATOM 4351 C CA . LEU B 1 153 ? -14.469 27.266 12.391 1 98 153 LEU B CA 1
ATOM 4352 C C . LEU B 1 153 ? -15.609 26.422 11.828 1 98 153 LEU B C 1
ATOM 4354 O O . LEU B 1 153 ? -16.547 26.969 11.234 1 98 153 LEU B O 1
ATOM 4358 N N . VAL B 1 154 ? -15.508 25.125 11.938 1 97.81 154 VAL B N 1
ATOM 4359 C CA . VAL B 1 154 ? -16.625 24.266 11.578 1 97.81 154 VAL B CA 1
ATOM 4360 C C . VAL B 1 154 ? -17.844 24.625 12.422 1 97.81 154 VAL B C 1
ATOM 4362 O O . VAL B 1 154 ? -17.781 24.609 13.656 1 97.81 154 VAL B O 1
ATOM 4365 N N . ASP B 1 155 ? -18.922 25 11.766 1 94.81 155 ASP B N 1
ATOM 4366 C CA . ASP B 1 155 ? -20.188 25.344 12.438 1 94.81 155 ASP B CA 1
ATOM 4367 C C . ASP B 1 155 ? -21.047 24.109 12.633 1 94.81 155 ASP B C 1
ATOM 4369 O O . ASP B 1 155 ? -21.734 23.672 11.711 1 94.81 155 ASP B O 1
ATOM 4373 N N . MET B 1 156 ? -21.156 23.688 13.867 1 97.56 156 MET B N 1
ATOM 4374 C CA . MET B 1 156 ? -21.844 22.422 14.156 1 97.56 156 MET B CA 1
ATOM 4375 C C . MET B 1 156 ? -23.344 22.531 13.867 1 97.56 156 MET B C 1
ATOM 4377 O O . MET B 1 156 ? -24 21.547 13.547 1 97.56 156 MET B O 1
ATOM 4381 N N . ASP B 1 157 ? -23.875 23.719 13.977 1 96.94 157 ASP B N 1
ATOM 4382 C CA . ASP B 1 157 ? -25.281 23.906 13.609 1 96.94 157 ASP B CA 1
ATOM 4383 C C . ASP B 1 157 ? -25.484 23.75 12.102 1 96.94 157 ASP B C 1
ATOM 4385 O O . ASP B 1 157 ? -26.484 23.188 11.656 1 96.94 157 ASP B O 1
ATOM 4389 N N . ALA B 1 158 ? -24.531 24.281 11.406 1 97.44 158 ALA B N 1
ATOM 4390 C CA . ALA B 1 158 ? -24.578 24.094 9.953 1 97.44 158 ALA B CA 1
ATOM 4391 C C . ALA B 1 158 ? -24.422 22.625 9.578 1 97.44 158 ALA B C 1
ATOM 4393 O O . ALA B 1 158 ? -25.047 22.156 8.625 1 97.44 158 ALA B O 1
ATOM 4394 N N . VAL B 1 159 ? -23.562 21.906 10.289 1 98.62 159 VAL B N 1
ATOM 4395 C CA . VAL B 1 159 ? -23.391 20.469 10.078 1 98.62 159 VAL B CA 1
ATOM 4396 C C . VAL B 1 159 ? -24.719 19.75 10.328 1 98.62 159 VAL B C 1
ATOM 4398 O O . VAL B 1 159 ? -25.141 18.906 9.531 1 98.62 159 VAL B O 1
ATOM 4401 N N . ALA B 1 160 ? -25.344 20.109 11.438 1 98.75 160 ALA B N 1
ATOM 4402 C CA . ALA B 1 160 ? -26.625 19.5 11.781 1 98.75 160 ALA B CA 1
ATOM 4403 C C . ALA B 1 160 ? -27.672 19.781 10.711 1 98.75 160 ALA B C 1
ATOM 4405 O O . ALA B 1 160 ? -28.438 18.875 10.336 1 98.75 160 ALA B O 1
ATOM 4406 N N . GLU B 1 161 ? -27.703 21 10.273 1 98.62 161 GLU B N 1
ATOM 4407 C CA . GLU B 1 161 ? -28.672 21.359 9.242 1 98.62 161 GLU B CA 1
ATOM 4408 C C . GLU B 1 161 ? -28.422 20.594 7.949 1 98.62 161 GLU B C 1
ATOM 4410 O O . GLU B 1 161 ? -29.359 20.109 7.32 1 98.62 161 GLU B O 1
ATOM 4415 N N . ALA B 1 162 ? -27.156 20.5 7.586 1 98.69 162 ALA B N 1
ATOM 4416 C CA . ALA B 1 162 ? -26.812 19.75 6.391 1 98.69 162 ALA B CA 1
ATOM 4417 C C . ALA B 1 162 ? -27.203 18.281 6.539 1 98.69 162 ALA B C 1
ATOM 4419 O O . ALA B 1 162 ? -27.703 17.656 5.59 1 98.69 162 ALA B O 1
ATOM 4420 N N . ALA B 1 163 ? -26.969 17.719 7.73 1 98.88 163 ALA B N 1
ATOM 4421 C CA . ALA B 1 163 ? -27.328 16.328 7.992 1 98.88 163 ALA B CA 1
ATOM 4422 C C . ALA B 1 163 ? -28.828 16.125 7.867 1 98.88 163 ALA B C 1
ATOM 4424 O O . ALA B 1 163 ? -29.281 15.125 7.289 1 98.88 163 ALA B O 1
ATOM 4425 N N . ARG B 1 164 ? -29.594 17.062 8.406 1 98.75 164 ARG B N 1
ATOM 4426 C CA . ARG B 1 164 ? -31.062 16.969 8.336 1 98.75 164 ARG B CA 1
ATOM 4427 C C . ARG B 1 164 ? -31.531 17.094 6.891 1 98.75 164 ARG B C 1
ATOM 4429 O O . ARG B 1 164 ? -32.5 16.422 6.488 1 98.75 164 ARG B O 1
ATOM 4436 N N . THR B 1 165 ? -30.859 17.922 6.188 1 98.75 165 THR B N 1
ATOM 4437 C CA . THR B 1 165 ? -31.266 18.219 4.816 1 98.75 165 THR B CA 1
ATOM 4438 C C . THR B 1 165 ? -30.938 17.047 3.895 1 98.75 165 THR B C 1
ATOM 4440 O O . THR B 1 165 ? -31.781 16.609 3.111 1 98.75 165 THR B O 1
ATOM 4443 N N . HIS B 1 166 ? -29.734 16.484 4.023 1 98.62 166 HIS B N 1
ATOM 4444 C CA . HIS B 1 166 ? -29.25 15.523 3.037 1 98.62 166 HIS B CA 1
ATOM 4445 C C . HIS B 1 166 ? -29.469 14.086 3.506 1 98.62 166 HIS B C 1
ATOM 4447 O O . HIS B 1 166 ? -29.406 13.148 2.705 1 98.62 166 HIS B O 1
ATOM 4453 N N . ARG B 1 167 ? -29.641 13.875 4.789 1 98.56 167 ARG B N 1
ATOM 4454 C CA . ARG B 1 167 ? -29.859 12.562 5.383 1 98.56 167 ARG B CA 1
ATOM 4455 C C . ARG B 1 167 ? -28.797 11.562 4.934 1 98.56 167 ARG B C 1
ATOM 4457 O O . ARG B 1 167 ? -29.125 10.5 4.398 1 98.56 167 ARG B O 1
ATOM 4464 N N . PRO B 1 168 ? -27.578 11.898 5.211 1 98.88 168 PRO B N 1
ATOM 4465 C CA . PRO B 1 168 ? -26.5 11.008 4.793 1 98.88 168 PRO B CA 1
ATOM 4466 C C . PRO B 1 168 ? -26.531 9.664 5.523 1 98.88 168 PRO B C 1
ATOM 4468 O O . PRO B 1 168 ? -27.047 9.57 6.633 1 98.88 168 PRO B O 1
ATOM 4471 N N . LYS B 1 169 ? -25.969 8.648 4.859 1 98.88 169 LYS B N 1
ATOM 4472 C CA . LYS B 1 169 ? -25.766 7.359 5.516 1 98.88 169 LYS B CA 1
ATOM 4473 C C . LYS B 1 169 ? -24.484 7.379 6.359 1 98.88 169 LYS B C 1
ATOM 4475 O O . LYS B 1 169 ? -24.359 6.602 7.309 1 98.88 169 LYS B O 1
ATOM 4480 N N . MET B 1 170 ? -23.594 8.289 6.035 1 98.94 170 MET B N 1
ATOM 4481 C CA . MET B 1 170 ? -22.328 8.43 6.75 1 98.94 170 MET B CA 1
ATOM 4482 C C . MET B 1 170 ? -21.938 9.898 6.879 1 98.94 170 MET B C 1
ATOM 4484 O O . MET B 1 170 ? -22 10.648 5.906 1 98.94 170 MET B O 1
ATOM 4488 N N . ILE B 1 171 ? -21.609 10.297 8.039 1 98.94 171 ILE B N 1
ATOM 4489 C CA . ILE B 1 171 ? -20.969 11.586 8.305 1 98.94 171 ILE B CA 1
ATOM 4490 C C . ILE B 1 171 ? -19.484 11.383 8.578 1 98.94 171 ILE B C 1
ATOM 4492 O O . ILE B 1 171 ? -19.109 10.516 9.375 1 98.94 171 ILE B O 1
ATOM 4496 N N . ILE B 1 172 ? -18.656 12.125 7.875 1 98.94 172 ILE B N 1
ATOM 4497 C CA . ILE B 1 172 ? -17.203 12.016 8.008 1 98.94 172 ILE B CA 1
ATOM 4498 C C . ILE B 1 172 ? -16.656 13.227 8.75 1 98.94 172 ILE B C 1
ATOM 4500 O O . ILE B 1 172 ? -16.844 14.367 8.312 1 98.94 172 ILE B O 1
ATOM 4504 N N . ALA B 1 173 ? -16.062 12.984 9.875 1 98.81 173 ALA B N 1
ATOM 4505 C CA . ALA B 1 173 ? -15.359 14.023 10.617 1 98.81 173 ALA B CA 1
ATOM 4506 C C . ALA B 1 173 ? -13.844 13.859 10.484 1 98.81 173 ALA B C 1
ATOM 4508 O O . ALA B 1 173 ? -13.281 12.875 10.969 1 98.81 173 ALA B O 1
ATOM 4509 N N . GLY B 1 174 ? -13.195 14.688 9.82 1 98.06 174 GLY B N 1
ATOM 4510 C CA . GLY B 1 174 ? -11.758 14.695 9.594 1 98.06 174 GLY B CA 1
ATOM 4511 C C . GLY B 1 174 ? -11.312 15.812 8.664 1 98.06 174 GLY B C 1
ATOM 4512 O O . GLY B 1 174 ? -12.125 16.422 7.969 1 98.06 174 GLY B O 1
ATOM 4513 N N . TRP B 1 175 ? -10.086 16.078 8.703 1 98.25 175 TRP B N 1
ATOM 4514 C CA . TRP B 1 175 ? -9.578 17.188 7.898 1 98.25 175 TRP B CA 1
ATOM 4515 C C . TRP B 1 175 ? -8.102 17 7.574 1 98.25 175 TRP B C 1
ATOM 4517 O O . TRP B 1 175 ? -7.41 16.219 8.242 1 98.25 175 TRP B O 1
ATOM 4527 N N . SER B 1 176 ? -7.648 17.703 6.508 1 97 176 SER B N 1
ATOM 4528 C CA . SER B 1 176 ? -6.242 17.781 6.133 1 97 176 SER B CA 1
ATOM 4529 C C . SER B 1 176 ? -5.648 19.141 6.48 1 97 176 SER B C 1
ATOM 4531 O O . SER B 1 176 ? -4.438 19.266 6.68 1 97 176 SER B O 1
ATOM 4533 N N . ALA B 1 177 ? -6.504 20.172 6.5 1 97.56 177 ALA B N 1
ATOM 4534 C CA . ALA B 1 177 ? -6.059 21.547 6.73 1 97.56 177 ALA B CA 1
ATOM 4535 C C . ALA B 1 177 ? -7.066 22.312 7.578 1 97.56 177 ALA B C 1
ATOM 4537 O O . ALA B 1 177 ? -7.828 23.141 7.059 1 97.56 177 ALA B O 1
ATOM 4538 N N . TYR B 1 178 ? -7.137 22.062 8.828 1 98.12 178 TYR B N 1
ATOM 4539 C CA . TYR B 1 178 ? -7.969 22.703 9.844 1 98.12 178 TYR B CA 1
ATOM 4540 C C . TYR B 1 178 ? -7.211 22.844 11.164 1 98.12 178 TYR B C 1
ATOM 4542 O O . TYR B 1 178 ? -6.762 21.859 11.742 1 98.12 178 TYR B O 1
ATOM 4550 N N . PRO B 1 179 ? -7.008 24.016 11.609 1 98.31 179 PRO B N 1
ATOM 4551 C CA . PRO B 1 179 ? -6.059 24.234 12.703 1 98.31 179 PRO B CA 1
ATOM 4552 C C . PRO B 1 179 ? -6.711 24.109 14.078 1 98.31 179 PRO B C 1
ATOM 4554 O O . PRO B 1 179 ? -6.125 24.531 15.078 1 98.31 179 PRO B O 1
ATOM 4557 N N . ARG B 1 180 ? -7.969 23.594 14.172 1 98.5 180 ARG B N 1
ATOM 4558 C CA . ARG B 1 180 ? -8.68 23.469 15.438 1 98.5 180 ARG B CA 1
ATOM 4559 C C . ARG B 1 180 ? -9.172 22.047 15.656 1 98.5 180 ARG B C 1
ATOM 4561 O O . ARG B 1 180 ? -8.977 21.188 14.805 1 98.5 180 ARG B O 1
ATOM 4568 N N . GLN B 1 181 ? -9.695 21.781 16.828 1 98.5 181 GLN B N 1
ATOM 4569 C CA . GLN B 1 181 ? -10.227 20.453 17.172 1 98.5 181 GLN B CA 1
ATOM 4570 C C . GLN B 1 181 ? -11.703 20.344 16.781 1 98.5 181 GLN B C 1
ATOM 4572 O O . GLN B 1 181 ? -12.398 21.359 16.688 1 98.5 181 GLN B O 1
ATOM 4577 N N . LEU B 1 182 ? -12.133 19.188 16.484 1 98.5 182 LEU B N 1
ATOM 4578 C CA . LEU B 1 182 ? -13.531 18.938 16.172 1 98.5 182 LEU B CA 1
ATOM 4579 C C . LEU B 1 182 ? -14.289 18.453 17.406 1 98.5 182 LEU B C 1
ATOM 4581 O O . LEU B 1 182 ? -13.695 17.875 18.328 1 98.5 182 LEU B O 1
ATOM 4585 N N . ASP B 1 183 ? -15.578 18.75 17.453 1 98.44 183 ASP B N 1
ATOM 4586 C CA . ASP B 1 183 ? -16.469 18.297 18.531 1 98.44 183 ASP B CA 1
ATOM 4587 C C . ASP B 1 183 ? -17.062 16.938 18.203 1 98.44 183 ASP B C 1
ATOM 4589 O O . ASP B 1 183 ? -18.219 16.844 17.766 1 98.44 183 ASP B O 1
ATOM 4593 N N . PHE B 1 184 ? -16.359 15.836 18.562 1 98.81 184 PHE B N 1
ATOM 4594 C CA . PHE B 1 184 ? -16.766 14.484 18.172 1 98.81 184 PHE B CA 1
ATOM 4595 C C . PHE B 1 184 ? -18.062 14.086 18.844 1 98.81 184 PHE B C 1
ATOM 4597 O O . PHE B 1 184 ? -18.875 13.352 18.25 1 98.81 184 PHE B O 1
ATOM 4604 N N . ALA B 1 185 ? -18.234 14.516 20.094 1 98.75 185 ALA B N 1
ATOM 4605 C CA . ALA B 1 185 ? -19.5 14.227 20.781 1 98.75 185 ALA B CA 1
ATOM 4606 C C . ALA B 1 185 ? -20.688 14.812 20.031 1 98.75 185 ALA B C 1
ATOM 4608 O O . ALA B 1 185 ? -21.719 14.156 19.891 1 98.75 185 ALA B O 1
ATOM 4609 N N . ARG B 1 186 ? -20.547 16.047 19.656 1 98.81 186 ARG B N 1
ATOM 4610 C CA . ARG B 1 186 ? -21.625 16.703 18.922 1 98.81 186 ARG B CA 1
ATOM 4611 C C . ARG B 1 186 ? -21.828 16.031 17.562 1 98.81 186 ARG B C 1
ATOM 4613 O O . ARG B 1 186 ? -22.953 15.867 17.109 1 98.81 186 ARG B O 1
ATOM 4620 N N . PHE B 1 187 ? -20.766 15.656 16.812 1 98.94 187 PHE B N 1
ATOM 4621 C CA . PHE B 1 187 ? -20.891 14.922 15.562 1 98.94 187 PHE B CA 1
ATOM 4622 C C . PHE B 1 187 ? -21.672 13.633 15.766 1 98.94 187 PHE B C 1
ATOM 4624 O O . PHE B 1 187 ? -22.516 13.281 14.938 1 98.94 187 PHE B O 1
ATOM 4631 N N . ARG B 1 188 ? -21.375 12.945 16.875 1 98.88 188 ARG B N 1
ATOM 4632 C CA . ARG B 1 188 ? -22.078 11.695 17.156 1 98.88 188 ARG B CA 1
ATOM 4633 C C . ARG B 1 188 ? -23.578 11.938 17.375 1 98.88 188 ARG B C 1
ATOM 4635 O O . ARG B 1 188 ? -24.406 11.203 16.859 1 98.88 188 ARG B O 1
ATOM 4642 N N . ALA B 1 189 ? -23.875 12.969 18.125 1 98.88 189 ALA B N 1
ATOM 4643 C CA . ALA B 1 189 ? -25.266 13.312 18.359 1 98.88 189 ALA B CA 1
ATOM 4644 C C . ALA B 1 189 ? -26.016 13.594 17.062 1 98.88 189 ALA B C 1
ATOM 4646 O O . ALA B 1 189 ? -27.156 13.164 16.875 1 98.88 189 ALA B O 1
ATOM 4647 N N . ILE B 1 190 ? -25.375 14.312 16.156 1 98.88 190 ILE B N 1
ATOM 4648 C CA . ILE B 1 190 ? -25.969 14.633 14.867 1 98.88 190 ILE B CA 1
ATOM 4649 C C . ILE B 1 190 ? -26.172 13.359 14.055 1 98.88 190 ILE B C 1
ATOM 4651 O O . ILE B 1 190 ? -27.219 13.164 13.438 1 98.88 190 ILE B O 1
ATOM 4655 N N . ALA B 1 191 ? -25.141 12.484 14.023 1 98.94 191 ALA B N 1
ATOM 4656 C CA . ALA B 1 191 ? -25.25 11.219 13.297 1 98.94 191 ALA B CA 1
ATOM 4657 C C . ALA B 1 191 ? -26.422 10.391 13.805 1 98.94 191 ALA B C 1
ATOM 4659 O O . ALA B 1 191 ? -27.203 9.852 13.016 1 98.94 191 ALA B O 1
ATOM 4660 N N . ASP B 1 192 ? -26.562 10.297 15.133 1 98.75 192 ASP B N 1
ATOM 4661 C CA . ASP B 1 192 ? -27.641 9.531 15.734 1 98.75 192 ASP B CA 1
ATOM 4662 C C . ASP B 1 192 ? -29 10.117 15.359 1 98.75 192 ASP B C 1
ATOM 4664 O O . ASP B 1 192 ? -29.953 9.375 15.109 1 98.75 192 ASP B O 1
ATOM 4668 N N . GLU B 1 193 ? -29.031 11.398 15.344 1 98.75 193 GLU B N 1
ATOM 4669 C CA . GLU B 1 193 ? -30.281 12.086 15.039 1 98.75 193 GLU B CA 1
ATOM 4670 C C . GLU B 1 193 ? -30.797 11.703 13.656 1 98.75 193 GLU B C 1
ATOM 4672 O O . GLU B 1 193 ? -32 11.547 13.469 1 98.75 193 GLU B O 1
ATOM 4677 N N . VAL B 1 194 ? -29.953 11.516 12.711 1 98.69 194 VAL B N 1
ATOM 4678 C CA . VAL B 1 194 ? -30.406 11.281 11.336 1 98.69 194 VAL B CA 1
ATOM 4679 C C . VAL B 1 194 ? -30.141 9.828 10.945 1 98.69 194 VAL B C 1
ATOM 4681 O O . VAL B 1 194 ? -30.188 9.484 9.766 1 98.69 194 VAL B O 1
ATOM 4684 N N . ASP B 1 195 ? -29.734 8.969 11.898 1 98.5 195 ASP B N 1
ATOM 4685 C CA . ASP B 1 195 ? -29.484 7.547 11.695 1 98.5 195 ASP B CA 1
ATOM 4686 C C . ASP B 1 195 ? -28.312 7.324 10.727 1 98.5 195 ASP B C 1
ATOM 4688 O O . ASP B 1 195 ? -28.422 6.543 9.781 1 98.5 195 ASP B O 1
ATOM 4692 N N . ALA B 1 196 ? -27.234 8.086 10.859 1 98.88 196 ALA B N 1
ATOM 4693 C CA . ALA B 1 196 ? -26 7.949 10.078 1 98.88 196 ALA B CA 1
ATOM 4694 C C . ALA B 1 196 ? -24.906 7.281 10.898 1 98.88 196 ALA B C 1
ATOM 4696 O O . ALA B 1 196 ? -24.938 7.301 12.133 1 98.88 196 ALA B O 1
ATOM 4697 N N . VAL B 1 197 ? -23.969 6.672 10.195 1 98.81 197 VAL B N 1
ATOM 4698 C CA . VAL B 1 197 ? -22.734 6.219 10.812 1 98.81 197 VAL B CA 1
ATOM 4699 C C . VAL B 1 197 ? -21.719 7.363 10.859 1 98.81 197 VAL B C 1
ATOM 4701 O O . VAL B 1 197 ? -21.594 8.125 9.898 1 98.81 197 VAL B O 1
ATOM 4704 N N . LEU B 1 198 ? -21.047 7.52 12.008 1 98.94 198 LEU B N 1
ATOM 4705 C CA . LEU B 1 198 ? -19.984 8.508 12.125 1 98.94 198 LEU B CA 1
ATOM 4706 C C . LEU B 1 198 ? -18.625 7.855 11.883 1 98.94 198 LEU B C 1
ATOM 4708 O O . LEU B 1 198 ? -18.203 6.992 12.656 1 98.94 198 LEU B O 1
ATOM 4712 N N . MET B 1 199 ? -17.953 8.219 10.82 1 98.94 199 MET B N 1
ATOM 4713 C CA . MET B 1 199 ? -16.562 7.883 10.586 1 98.94 199 MET B CA 1
ATOM 4714 C C . MET B 1 199 ? -15.648 9.07 10.906 1 98.94 199 MET B C 1
ATOM 4716 O O . MET B 1 199 ? -15.859 10.172 10.391 1 98.94 199 MET B O 1
ATOM 4720 N N . VAL B 1 200 ? -14.703 8.852 11.758 1 98.94 200 VAL B N 1
ATOM 4721 C CA . VAL B 1 200 ? -13.703 9.891 11.992 1 98.94 200 VAL B CA 1
ATOM 4722 C C . VAL B 1 200 ? -12.391 9.508 11.328 1 98.94 200 VAL B C 1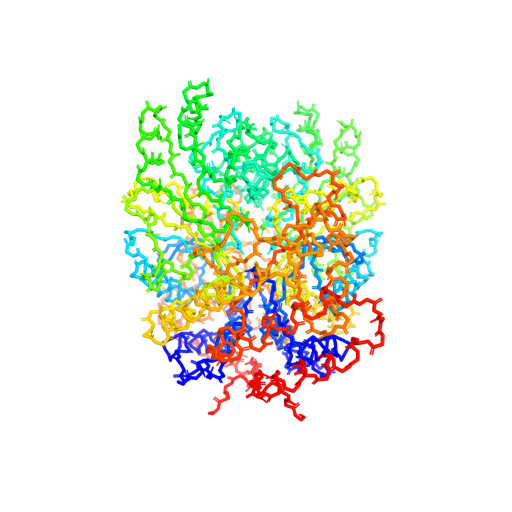
ATOM 4724 O O . VAL B 1 200 ? -11.852 8.422 11.578 1 98.94 200 VAL B O 1
ATOM 4727 N N . ASP B 1 201 ? -11.93 10.336 10.422 1 98.81 201 ASP B N 1
ATOM 4728 C CA . ASP B 1 201 ? -10.602 10.242 9.828 1 98.81 201 ASP B CA 1
ATOM 4729 C C . ASP B 1 201 ? -9.578 11.047 10.625 1 98.81 201 ASP B C 1
ATOM 4731 O O . ASP B 1 201 ? -9.484 12.266 10.469 1 98.81 201 ASP B O 1
ATOM 4735 N N . MET B 1 202 ? -8.781 10.383 11.422 1 98.75 202 MET B N 1
ATOM 4736 C CA . MET B 1 202 ? -7.875 11.133 12.297 1 98.75 202 MET B CA 1
ATOM 4737 C C . MET B 1 202 ? -6.453 11.102 11.75 1 98.75 202 MET B C 1
ATOM 4739 O O . MET B 1 202 ? -5.492 11.258 12.508 1 98.75 202 MET B O 1
ATOM 4743 N N . ALA B 1 203 ? -6.285 10.906 10.438 1 98.31 203 ALA B N 1
ATOM 4744 C CA . ALA B 1 203 ? -4.996 10.742 9.773 1 98.31 203 ALA B CA 1
ATOM 4745 C C . ALA B 1 203 ? -4 11.797 10.25 1 98.31 203 ALA B C 1
ATOM 4747 O O . ALA B 1 203 ? -2.848 11.484 10.547 1 98.31 203 ALA B O 1
ATOM 4748 N N . HIS B 1 204 ? -4.453 13.023 10.367 1 98.44 204 HIS B N 1
ATOM 4749 C CA . HIS B 1 204 ? -3.537 14.117 10.648 1 98.44 204 HIS B CA 1
ATOM 4750 C C . HIS B 1 204 ? -3.225 14.203 12.141 1 98.44 204 HIS B C 1
ATOM 4752 O O . HIS B 1 204 ? -2.141 14.648 12.531 1 98.44 204 HIS B O 1
ATOM 4758 N N . PHE B 1 205 ? -4.152 13.805 13.016 1 98.69 205 PHE B N 1
ATOM 4759 C CA . PHE B 1 205 ? -3.941 14.125 14.422 1 98.69 205 PHE B CA 1
ATOM 4760 C C . PHE B 1 205 ? -3.879 12.852 15.266 1 98.69 205 PHE B C 1
ATOM 4762 O O . PHE B 1 205 ? -4.023 12.906 16.484 1 98.69 205 PHE B O 1
ATOM 4769 N N . ALA B 1 206 ? -3.652 11.703 14.664 1 98.81 206 ALA B N 1
ATOM 4770 C CA . ALA B 1 206 ? -3.613 10.414 15.359 1 98.81 206 ALA B CA 1
ATOM 4771 C C . ALA B 1 206 ? -2.537 10.398 16.438 1 98.81 206 ALA B C 1
ATOM 4773 O O . ALA B 1 206 ? -2.742 9.844 17.516 1 98.81 206 ALA B O 1
ATOM 4774 N N . GLY B 1 207 ? -1.388 10.938 16.109 1 98.75 207 GLY B N 1
ATOM 4775 C CA . GLY B 1 207 ? -0.333 10.984 17.109 1 98.75 207 GLY B CA 1
ATOM 4776 C C . GLY B 1 207 ? -0.709 11.789 18.328 1 98.75 207 GLY B C 1
ATOM 4777 O O . GLY B 1 207 ? -0.375 11.414 19.453 1 98.75 207 GLY B O 1
ATOM 4778 N N . LEU B 1 208 ? -1.396 12.914 18.125 1 98.88 208 LEU B N 1
ATOM 4779 C CA . LEU B 1 208 ? -1.849 13.742 19.234 1 98.88 208 LEU B CA 1
ATOM 4780 C C . LEU B 1 208 ? -2.848 12.992 20.109 1 98.88 208 LEU B C 1
ATOM 4782 O O . LEU B 1 208 ? -2.793 13.07 21.328 1 98.88 208 LEU B O 1
ATOM 4786 N N . VAL B 1 209 ? -3.725 12.25 19.469 1 98.88 209 VAL B N 1
ATOM 4787 C CA . VAL B 1 209 ? -4.699 11.438 20.188 1 98.88 209 VAL B CA 1
ATOM 4788 C C . VAL B 1 209 ? -3.982 10.352 20.984 1 98.88 209 VAL B C 1
ATOM 4790 O O . VAL B 1 209 ? -4.277 10.148 22.172 1 98.88 209 VAL B O 1
ATOM 4793 N N . ALA B 1 210 ? -3.033 9.68 20.359 1 98.81 210 ALA B N 1
ATOM 4794 C CA . ALA B 1 210 ? -2.281 8.609 21.016 1 98.81 210 ALA B CA 1
ATOM 4795 C C . ALA B 1 210 ? -1.568 9.133 22.25 1 98.81 210 ALA B C 1
ATOM 4797 O O . ALA B 1 210 ? -1.453 8.414 23.25 1 98.81 210 ALA B O 1
ATOM 4798 N N . ALA B 1 211 ? -1.159 10.391 22.234 1 98.44 211 ALA B N 1
ATOM 4799 C CA . ALA B 1 211 ? -0.373 10.992 23.312 1 98.44 211 ALA B CA 1
ATOM 4800 C C . ALA B 1 211 ? -1.276 11.594 24.375 1 98.44 211 ALA B C 1
ATOM 4802 O O . ALA B 1 211 ? -0.798 12.039 25.422 1 98.44 211 ALA B O 1
ATOM 4803 N N . GLY B 1 212 ? -2.578 11.664 24.125 1 98.25 212 GLY B N 1
ATOM 4804 C CA . GLY B 1 212 ? -3.531 12.18 25.094 1 98.25 212 GLY B CA 1
ATOM 4805 C C . GLY B 1 212 ? -3.602 13.695 25.109 1 98.25 212 GLY B C 1
ATOM 4806 O O . GLY B 1 212 ? -4.121 14.289 26.062 1 98.25 212 GLY B O 1
ATOM 4807 N N . VAL B 1 213 ? -3.096 14.359 24.062 1 98.5 213 VAL B N 1
ATOM 4808 C CA . VAL B 1 213 ? -3.068 15.82 24.062 1 98.5 213 VAL B CA 1
ATOM 4809 C C . VAL B 1 213 ? -4.066 16.359 23.047 1 98.5 213 VAL B C 1
ATOM 4811 O O . VAL B 1 213 ? -3.996 17.531 22.656 1 98.5 213 VAL B O 1
ATOM 4814 N N . HIS B 1 214 ? -4.953 15.562 22.547 1 98.62 214 HIS B N 1
ATOM 4815 C CA . HIS B 1 214 ? -6.074 15.828 21.656 1 98.62 214 HIS B CA 1
ATOM 4816 C C . HIS B 1 214 ? -7.277 14.961 22.016 1 98.62 214 HIS B C 1
ATOM 4818 O O . HIS B 1 214 ? -7.121 13.805 22.391 1 98.62 214 HIS B O 1
ATOM 4824 N N . PRO B 1 215 ? -8.547 15.508 21.906 1 98.56 215 PRO B N 1
ATOM 4825 C CA . PRO B 1 215 ? -9.695 14.633 22.172 1 98.56 215 PRO B CA 1
ATOM 4826 C C . PRO B 1 215 ? -9.688 13.367 21.328 1 98.56 215 PRO B C 1
ATOM 4828 O O . PRO B 1 215 ? -9.328 13.414 20.141 1 98.56 215 PRO B O 1
ATOM 4831 N N . SER B 1 216 ? -10.062 12.266 21.984 1 98.81 216 SER B N 1
ATOM 4832 C CA . SER B 1 216 ? -10.133 11 21.266 1 98.81 216 SER B CA 1
ATOM 4833 C C . SER B 1 216 ? -11.492 10.828 20.594 1 98.81 216 SER B C 1
ATOM 4835 O O . SER B 1 216 ? -12.531 11.016 21.219 1 98.81 216 SER B O 1
ATOM 4837 N N . PRO B 1 217 ? -11.477 10.461 19.328 1 98.88 217 PRO B N 1
ATOM 4838 C CA . PRO B 1 217 ? -12.75 10.18 18.672 1 98.88 217 PRO B CA 1
ATOM 4839 C C . PRO B 1 217 ? -13.281 8.781 18.969 1 98.88 217 PRO B C 1
ATOM 4841 O O . PRO B 1 217 ? -14.438 8.477 18.688 1 98.88 217 PRO B O 1
ATOM 4844 N N . VAL B 1 218 ? -12.508 7.895 19.516 1 98.75 218 VAL B N 1
ATOM 4845 C CA . VAL B 1 218 ? -12.766 6.461 19.609 1 98.75 218 VAL B CA 1
ATOM 4846 C C . VAL B 1 218 ? -14.031 6.207 20.422 1 98.75 218 VAL B C 1
ATOM 4848 O O . VAL B 1 218 ? -14.852 5.367 20.062 1 98.75 218 VAL B O 1
ATOM 4851 N N . PRO B 1 219 ? -14.289 6.969 21.562 1 98.56 219 PRO B N 1
ATOM 4852 C CA . PRO B 1 219 ? -15.5 6.723 22.328 1 98.56 219 PRO B CA 1
ATOM 4853 C C . PRO B 1 219 ? -16.766 7.18 21.609 1 98.56 219 PRO B C 1
ATOM 4855 O O . PRO B 1 219 ? -17.875 6.785 21.984 1 98.56 219 PRO B O 1
ATOM 4858 N N . HIS B 1 220 ? -16.656 8.008 20.578 1 98.81 220 HIS B N 1
ATOM 4859 C CA . HIS B 1 220 ? -17.812 8.633 19.969 1 98.81 220 HIS B CA 1
ATOM 4860 C C . HIS B 1 220 ? -18.109 8.039 18.594 1 98.81 220 HIS B C 1
ATOM 4862 O O . HIS B 1 220 ? -19.266 7.828 18.234 1 98.81 220 HIS B O 1
ATOM 4868 N N . ALA B 1 221 ? -17.078 7.742 17.797 1 98.88 221 ALA B N 1
ATOM 4869 C CA . ALA B 1 221 ? -17.219 7.352 16.391 1 98.88 221 ALA B CA 1
ATOM 4870 C C . ALA B 1 221 ? -17.656 5.895 16.266 1 98.88 221 ALA B C 1
ATOM 4872 O O . ALA B 1 221 ? -17.297 5.059 17.109 1 98.88 221 ALA B O 1
ATOM 4873 N N . HIS B 1 222 ? -18.438 5.57 15.258 1 98.88 222 HIS B N 1
ATOM 4874 C CA . HIS B 1 222 ? -18.703 4.176 14.93 1 98.88 222 HIS B CA 1
ATOM 4875 C C . HIS B 1 222 ? -17.453 3.494 14.375 1 98.88 222 HIS B C 1
ATOM 4877 O O . HIS B 1 222 ? -17.234 2.305 14.617 1 98.88 222 HIS B O 1
ATOM 4883 N N . VAL B 1 223 ? -16.656 4.242 13.625 1 98.94 223 VAL B N 1
ATOM 4884 C CA . VAL B 1 223 ? -15.406 3.758 13.055 1 98.94 223 VAL B CA 1
ATOM 4885 C C . VAL B 1 223 ? -14.391 4.902 12.977 1 98.94 223 VAL B C 1
ATOM 4887 O O . VAL B 1 223 ? -14.758 6.043 12.68 1 98.94 223 VAL B O 1
ATOM 4890 N N . VAL B 1 224 ? -13.148 4.605 13.289 1 98.94 224 VAL B N 1
ATOM 4891 C CA . VAL B 1 224 ? -12.047 5.559 13.18 1 98.94 224 VAL B CA 1
ATOM 4892 C C . VAL B 1 224 ? -10.984 5.02 12.227 1 98.94 224 VAL B C 1
ATOM 4894 O O . VAL B 1 224 ? -10.586 3.854 12.32 1 98.94 224 VAL B O 1
ATOM 4897 N N . THR B 1 225 ? -10.586 5.816 11.25 1 98.94 225 THR B N 1
ATOM 4898 C CA . THR B 1 225 ? -9.508 5.461 10.336 1 98.94 225 THR B CA 1
ATOM 4899 C C . THR B 1 225 ? -8.305 6.387 10.531 1 98.94 225 THR B C 1
ATOM 4901 O O . THR B 1 225 ? -8.445 7.488 11.062 1 98.94 225 THR B O 1
ATOM 4904 N N . SER B 1 226 ? -7.156 5.898 10.117 1 98.75 226 SER B N 1
ATOM 4905 C CA . SER B 1 226 ? -5.969 6.746 10.172 1 98.75 226 SER B CA 1
ATOM 4906 C C . SER B 1 226 ? -4.867 6.215 9.258 1 98.75 226 SER B C 1
ATOM 4908 O O . SER B 1 226 ? -4.832 5.023 8.945 1 98.75 226 SER B O 1
ATOM 4910 N N . THR B 1 227 ? -4.035 7.105 8.805 1 98 227 THR B N 1
ATOM 4911 C CA . THR B 1 227 ? -2.715 6.707 8.336 1 98 227 THR B CA 1
ATOM 4912 C C . THR B 1 227 ? -1.752 6.539 9.508 1 98 227 THR B C 1
ATOM 4914 O O . THR B 1 227 ? -2.104 6.836 10.656 1 98 227 THR B O 1
ATOM 4917 N N . THR B 1 228 ? -0.484 6.094 9.219 1 98.19 228 THR B N 1
ATOM 4918 C CA . THR B 1 228 ? 0.411 5.793 10.328 1 98.19 228 THR B CA 1
ATOM 4919 C C . THR B 1 228 ? 1.703 6.598 10.219 1 98.19 228 THR B C 1
ATOM 4921 O O . THR B 1 228 ? 2.631 6.402 11.008 1 98.19 228 THR B O 1
ATOM 4924 N N . HIS B 1 229 ? 1.882 7.543 9.273 1 96.12 229 HIS B N 1
ATOM 4925 C CA . HIS B 1 229 ? 3.172 8.188 9.055 1 96.12 229 HIS B CA 1
ATOM 4926 C C . HIS B 1 229 ? 3.117 9.664 9.43 1 96.12 229 HIS B C 1
ATOM 4928 O O . HIS B 1 229 ? 4.156 10.328 9.523 1 96.12 229 HIS B O 1
ATOM 4934 N N . LYS B 1 230 ? 1.983 10.352 9.547 1 97.81 230 LYS B N 1
ATOM 4935 C CA . LYS B 1 230 ? 1.891 11.781 9.844 1 97.81 230 LYS B CA 1
ATOM 4936 C C . LYS B 1 230 ? 2.279 12.062 11.289 1 97.81 230 LYS B C 1
ATOM 4938 O O . LYS B 1 230 ? 3.408 11.797 11.703 1 97.81 230 LYS B O 1
ATOM 4943 N N . THR B 1 231 ? 1.397 12.445 12.141 1 98.5 231 THR B N 1
ATOM 4944 C CA . THR B 1 231 ? 1.741 12.773 13.523 1 98.5 231 THR B CA 1
ATOM 4945 C C . THR B 1 231 ? 2.104 11.516 14.305 1 98.5 231 THR B C 1
ATOM 4947 O O . THR B 1 231 ? 2.818 11.586 15.305 1 98.5 231 THR B O 1
ATOM 4950 N N . LEU B 1 232 ? 1.727 10.312 13.844 1 97.94 232 LEU B N 1
ATOM 4951 C CA . LEU B 1 232 ? 2.111 9.062 14.5 1 97.94 232 LEU B CA 1
ATOM 4952 C C . LEU B 1 232 ? 3.582 8.75 14.25 1 97.94 232 LEU B C 1
ATOM 4954 O O . LEU B 1 232 ? 4.211 8.031 15.031 1 97.94 232 LEU B O 1
ATOM 4958 N N . GLY B 1 233 ? 4.102 9.195 13.078 1 97.62 233 GLY B N 1
ATOM 4959 C CA . GLY B 1 233 ? 5.527 9.125 12.812 1 97.62 233 GLY B CA 1
ATOM 4960 C C . GLY B 1 233 ? 6 7.727 12.469 1 97.62 233 GLY B C 1
ATOM 4961 O O . GLY B 1 233 ? 7.16 7.379 12.703 1 97.62 233 GLY B O 1
ATOM 4962 N N . GLY B 1 234 ? 5.102 6.863 12.07 1 98 234 GLY B N 1
ATOM 4963 C CA . GLY B 1 234 ? 5.445 5.516 11.656 1 98 234 GLY B CA 1
ATOM 4964 C C . GLY B 1 234 ? 5.613 5.375 10.156 1 98 234 GLY B C 1
ATOM 4965 O O . GLY B 1 234 ? 5.969 6.34 9.469 1 98 234 GLY B O 1
ATOM 4966 N N . PRO B 1 235 ? 5.523 4.129 9.672 1 98.06 235 PRO B N 1
ATOM 4967 C CA . PRO B 1 235 ? 5.613 3.912 8.219 1 98.06 235 PRO B CA 1
ATOM 4968 C C . PRO B 1 235 ? 4.355 4.359 7.48 1 98.06 235 PRO B C 1
ATOM 4970 O O . PRO B 1 235 ? 3.344 4.672 8.109 1 98.06 235 PRO B O 1
ATOM 4973 N N . ARG B 1 236 ? 4.453 4.418 6.168 1 97.06 236 ARG B N 1
ATOM 4974 C CA . ARG B 1 236 ? 3.264 4.629 5.348 1 97.06 236 ARG B CA 1
ATOM 4975 C C . ARG B 1 236 ? 2.314 3.439 5.449 1 97.06 236 ARG B C 1
ATOM 4977 O O . ARG B 1 236 ? 2.73 2.289 5.297 1 97.06 236 ARG B O 1
ATOM 4984 N N . GLY B 1 237 ? 1.105 3.604 5.797 1 97 237 GLY B N 1
ATOM 4985 C CA . GLY B 1 237 ? 0.086 2.584 5.988 1 97 237 GLY B CA 1
ATOM 4986 C C . GLY B 1 237 ? -1.215 3.139 6.539 1 97 237 GLY B C 1
ATOM 4987 O O . GLY B 1 237 ? -1.423 4.355 6.547 1 97 237 GLY B O 1
ATOM 4988 N N . GLY B 1 238 ? -2.137 2.264 6.898 1 98.25 238 GLY B N 1
ATOM 4989 C CA . GLY B 1 238 ? -3.422 2.662 7.449 1 98.25 238 GLY B CA 1
ATOM 4990 C C . GLY B 1 238 ? -3.943 1.706 8.508 1 98.25 238 GLY B C 1
ATOM 4991 O O . GLY B 1 238 ? -3.443 0.587 8.641 1 98.25 238 GLY B O 1
ATOM 4992 N N . ILE B 1 239 ? -4.855 2.191 9.305 1 98.94 239 ILE B N 1
ATOM 4993 C CA . ILE B 1 239 ? -5.516 1.374 10.32 1 98.94 239 ILE B CA 1
ATOM 4994 C C . ILE B 1 239 ? -7 1.739 10.383 1 98.94 239 ILE B C 1
ATOM 4996 O O . ILE B 1 239 ? -7.398 2.824 9.953 1 98.94 239 ILE B O 1
ATOM 5000 N N . ILE B 1 240 ? -7.789 0.836 10.844 1 98.94 240 ILE B N 1
ATOM 5001 C CA . ILE B 1 240 ? -9.211 1.035 11.125 1 98.94 240 ILE B CA 1
ATOM 5002 C C . ILE B 1 240 ? -9.531 0.559 12.539 1 98.94 240 ILE B C 1
ATOM 5004 O O . ILE B 1 240 ? -9.156 -0.551 12.93 1 98.94 240 ILE B O 1
ATOM 5008 N N . LEU B 1 241 ? -10.164 1.378 13.32 1 98.94 241 LEU B N 1
ATOM 5009 C CA . LEU B 1 241 ? -10.547 1.068 14.695 1 98.94 241 LEU B CA 1
ATOM 5010 C C . LEU B 1 241 ? -12.062 1.128 14.859 1 98.94 241 LEU B C 1
ATOM 5012 O O . LEU B 1 241 ? -12.727 1.974 14.258 1 98.94 241 LEU B O 1
ATOM 5016 N N . CYS B 1 242 ? -12.602 0.291 15.672 1 98.75 242 CYS B N 1
ATOM 5017 C CA . CYS B 1 242 ? -14.008 0.359 16.047 1 98.75 242 CYS B CA 1
ATOM 5018 C C . CYS B 1 242 ? -14.266 -0.385 17.359 1 98.75 242 CYS B C 1
ATOM 5020 O O . CYS B 1 242 ? -13.352 -1.015 17.906 1 98.75 242 CYS B O 1
ATOM 5022 N N . ASN B 1 243 ? -15.484 -0.216 17.922 1 98.75 243 ASN B N 1
ATOM 5023 C CA . ASN B 1 243 ? -15.82 -0.862 19.188 1 98.75 243 ASN B CA 1
ATOM 5024 C C . ASN B 1 243 ? -17.016 -1.803 19.031 1 98.75 243 ASN B C 1
ATOM 5026 O O . ASN B 1 243 ? -17.422 -2.457 20 1 98.75 243 ASN B O 1
ATOM 5030 N N . ASP B 1 244 ? -17.625 -1.87 17.859 1 98.62 244 ASP B N 1
ATOM 5031 C CA . ASP B 1 244 ? -18.75 -2.752 17.562 1 98.62 244 ASP B CA 1
ATOM 5032 C C . ASP B 1 244 ? -18.281 -3.996 16.812 1 98.62 244 ASP B C 1
ATOM 5034 O O . ASP B 1 244 ? -17.781 -3.896 15.688 1 98.62 244 ASP B O 1
ATOM 5038 N N . PRO B 1 245 ? -18.516 -5.176 17.391 1 98.38 245 PRO B N 1
ATOM 5039 C CA . PRO B 1 245 ? -18.047 -6.398 16.75 1 98.38 245 PRO B CA 1
ATOM 5040 C C . PRO B 1 245 ? -18.688 -6.625 15.375 1 98.38 245 PRO B C 1
ATOM 5042 O O . PRO B 1 245 ? -18.062 -7.195 14.477 1 98.38 245 PRO B O 1
ATOM 5045 N N . ALA B 1 246 ? -19.891 -6.199 15.211 1 98.5 246 ALA B N 1
ATOM 5046 C CA . ALA B 1 246 ? -20.562 -6.359 13.914 1 98.5 246 ALA B CA 1
ATOM 5047 C C . ALA B 1 246 ? -19.875 -5.512 12.844 1 98.5 246 ALA B C 1
ATOM 5049 O O . ALA B 1 246 ? -19.703 -5.953 11.711 1 98.5 246 ALA B O 1
ATOM 5050 N N . ILE B 1 247 ? -19.516 -4.266 13.227 1 98.62 247 ILE B N 1
ATOM 5051 C CA . ILE B 1 247 ? -18.797 -3.393 12.305 1 98.62 247 ILE B CA 1
ATOM 5052 C C . ILE B 1 247 ? -17.406 -3.973 12.023 1 98.62 247 ILE B C 1
ATOM 5054 O O . ILE B 1 247 ? -16.938 -3.967 10.883 1 98.62 247 ILE B O 1
ATOM 5058 N N . ALA B 1 248 ? -16.781 -4.516 13.062 1 98.75 248 ALA B N 1
ATOM 5059 C CA . ALA B 1 248 ? -15.453 -5.09 12.922 1 98.75 248 ALA B CA 1
ATOM 5060 C C . ALA B 1 248 ? -15.453 -6.219 11.891 1 98.75 248 ALA B C 1
ATOM 5062 O O . ALA B 1 248 ? -14.531 -6.324 11.078 1 98.75 248 ALA B O 1
ATOM 5063 N N . LYS B 1 249 ? -16.422 -7.07 11.953 1 98.38 249 LYS B N 1
ATOM 5064 C CA . LYS B 1 249 ? -16.531 -8.188 11.023 1 98.38 249 LYS B CA 1
ATOM 5065 C C . LYS B 1 249 ? -16.672 -7.688 9.586 1 98.38 249 LYS B C 1
ATOM 5067 O O . LYS B 1 249 ? -16.016 -8.211 8.68 1 98.38 249 LYS B O 1
ATOM 5072 N N . LYS B 1 250 ? -17.5 -6.676 9.375 1 98.62 250 LYS B N 1
ATOM 5073 C CA . LYS B 1 250 ? -17.688 -6.094 8.047 1 98.62 250 LYS B CA 1
ATOM 5074 C C . LYS B 1 250 ? -16.406 -5.457 7.539 1 98.62 250 LYS B C 1
ATOM 5076 O O . LYS B 1 250 ? -16.078 -5.562 6.355 1 98.62 250 LYS B O 1
ATOM 5081 N N . ILE B 1 251 ? -15.711 -4.789 8.438 1 98.75 251 ILE B N 1
ATOM 5082 C CA . ILE B 1 251 ? -14.461 -4.117 8.078 1 98.75 251 ILE B CA 1
ATOM 5083 C C . ILE B 1 251 ? -13.438 -5.148 7.629 1 98.75 251 ILE B C 1
ATOM 5085 O O . ILE B 1 251 ? -12.773 -4.969 6.602 1 98.75 251 ILE B O 1
ATOM 5089 N N . ASN B 1 252 ? -13.281 -6.234 8.383 1 98.25 252 ASN B N 1
ATOM 5090 C CA . ASN B 1 252 ? -12.32 -7.266 8.023 1 98.25 252 ASN B CA 1
ATOM 5091 C C . ASN B 1 252 ? -12.602 -7.836 6.641 1 98.25 252 ASN B C 1
ATOM 5093 O O . ASN B 1 252 ? -11.68 -8.047 5.852 1 98.25 252 ASN B O 1
ATOM 5097 N N . SER B 1 253 ? -13.875 -8.023 6.328 1 97.75 253 SER B N 1
ATOM 5098 C CA . SER B 1 253 ? -14.258 -8.539 5.02 1 97.75 253 SER B CA 1
ATOM 5099 C C . SER B 1 253 ? -14.008 -7.508 3.924 1 97.75 253 SER B C 1
ATOM 5101 O O . SER B 1 253 ? -13.68 -7.867 2.789 1 97.75 253 SER B O 1
ATOM 5103 N N . ALA B 1 254 ? -14.156 -6.25 4.281 1 98.38 254 ALA B N 1
ATOM 5104 C CA . ALA B 1 254 ? -13.984 -5.172 3.311 1 98.38 254 ALA B CA 1
ATOM 5105 C C . ALA B 1 254 ? -12.508 -4.941 3.002 1 98.38 254 ALA B C 1
ATOM 5107 O O . ALA B 1 254 ? -12.148 -4.594 1.873 1 98.38 254 ALA B O 1
ATOM 5108 N N . VAL B 1 255 ? -11.711 -5.086 4.066 1 98.19 255 VAL B N 1
ATOM 5109 C CA . VAL B 1 255 ? -10.281 -4.969 3.822 1 98.19 255 VAL B CA 1
ATOM 5110 C C . VAL B 1 255 ? -9.797 -6.152 2.99 1 98.19 255 VAL B C 1
ATOM 5112 O O . VAL B 1 255 ? -9.312 -5.977 1.871 1 98.19 255 VAL B O 1
ATOM 5115 N N . PHE B 1 256 ? -9.953 -7.355 3.426 1 96.75 256 PHE B N 1
ATOM 5116 C CA . PHE B 1 256 ? -9.688 -8.578 2.68 1 96.75 256 PHE B CA 1
ATOM 5117 C C . PHE B 1 256 ? -10.875 -9.539 2.77 1 96.75 256 PHE B C 1
ATOM 5119 O O . PHE B 1 256 ? -11.32 -9.875 3.867 1 96.75 256 PHE B O 1
ATOM 5126 N N . PRO B 1 257 ? -11.328 -9.875 1.672 1 94.81 257 PRO B N 1
ATOM 5127 C CA . PRO B 1 257 ? -10.836 -9.758 0.297 1 94.81 257 PRO B CA 1
ATOM 5128 C C . PRO B 1 257 ? -11.484 -8.602 -0.466 1 94.81 257 PRO B C 1
ATOM 5130 O O . PRO B 1 257 ? -11.414 -8.562 -1.697 1 94.81 257 PRO B O 1
ATOM 5133 N N . GLY B 1 258 ? -12.031 -7.668 0.18 1 96.19 258 GLY B N 1
ATOM 5134 C CA . GLY B 1 258 ? -12.859 -6.645 -0.446 1 96.19 258 GLY B CA 1
ATOM 5135 C C . GLY B 1 258 ? -12.055 -5.648 -1.256 1 96.19 258 GLY B C 1
ATOM 5136 O O . GLY B 1 258 ? -12.43 -5.301 -2.377 1 96.19 258 GLY B O 1
ATOM 5137 N N . GLN B 1 259 ? -10.922 -5.148 -0.65 1 95.56 259 GLN B N 1
ATOM 5138 C CA . GLN B 1 259 ? -10.219 -4.035 -1.273 1 95.56 259 GLN B CA 1
ATOM 5139 C C . GLN B 1 259 ? -8.812 -4.441 -1.702 1 95.56 259 GLN B C 1
ATOM 5141 O O . GLN B 1 259 ? -8.219 -3.812 -2.578 1 95.56 259 GLN B O 1
ATOM 5146 N N . GLN B 1 260 ? -8.305 -5.445 -1.049 1 93.38 260 GLN B N 1
ATOM 5147 C CA . GLN B 1 260 ? -6.914 -5.82 -1.297 1 93.38 260 GLN B CA 1
ATOM 5148 C C . GLN B 1 260 ? -6.715 -7.324 -1.156 1 93.38 260 GLN B C 1
ATOM 5150 O O . GLN B 1 260 ? -7.605 -8.031 -0.672 1 93.38 260 GLN B O 1
ATOM 5155 N N . GLY B 1 261 ? -5.617 -7.82 -1.697 1 89.19 261 GLY B N 1
ATOM 5156 C CA . GLY B 1 261 ? -5.219 -9.203 -1.516 1 89.19 261 GLY B CA 1
ATOM 5157 C C . GLY B 1 261 ? -4.418 -9.438 -0.247 1 89.19 261 GLY B C 1
ATOM 5158 O O . GLY B 1 261 ? -4.938 -9.273 0.859 1 89.19 261 GLY B O 1
ATOM 5159 N N . GLY B 1 262 ? -3.129 -9.555 -0.397 1 86.69 262 GLY B N 1
ATOM 5160 C CA . GLY B 1 262 ? -2.285 -9.859 0.747 1 86.69 262 GLY B CA 1
ATOM 5161 C C . GLY B 1 262 ? -1.87 -8.633 1.529 1 86.69 262 GLY B C 1
ATOM 5162 O O . GLY B 1 262 ? -1.635 -7.57 0.948 1 86.69 262 GLY B O 1
ATOM 5163 N N . PRO B 1 263 ? -1.877 -8.742 2.883 1 92.44 263 PRO B N 1
ATOM 5164 C CA . PRO B 1 263 ? -1.29 -7.676 3.697 1 92.44 263 PRO B CA 1
ATOM 5165 C C . PRO B 1 263 ? 0.214 -7.527 3.479 1 92.44 263 PRO B C 1
ATOM 5167 O O . PRO B 1 263 ? 0.85 -8.414 2.904 1 92.44 263 PRO B O 1
ATOM 5170 N N . LEU B 1 264 ? 0.709 -6.395 3.805 1 96.75 264 LEU B N 1
ATOM 5171 C CA . LEU B 1 264 ? 2.141 -6.121 3.746 1 96.75 264 LEU B CA 1
ATOM 5172 C C . LEU B 1 264 ? 2.797 -6.363 5.102 1 96.75 264 LEU B C 1
ATOM 5174 O O . LEU B 1 264 ? 2.867 -5.457 5.934 1 96.75 264 LEU B O 1
ATOM 5178 N N . GLY B 1 265 ? 3.307 -7.609 5.289 1 97.69 265 GLY B N 1
ATOM 5179 C CA . GLY B 1 265 ? 3.85 -8.016 6.574 1 97.69 265 GLY B CA 1
ATOM 5180 C C . GLY B 1 265 ? 4.953 -7.102 7.074 1 97.69 265 GLY B C 1
ATOM 5181 O O . GLY B 1 265 ? 5.043 -6.824 8.273 1 97.69 265 GLY B O 1
ATOM 5182 N N . HIS B 1 266 ? 5.82 -6.629 6.172 1 98.38 266 HIS B N 1
ATOM 5183 C CA . HIS B 1 266 ? 6.922 -5.746 6.543 1 98.38 266 HIS B CA 1
ATOM 5184 C C . HIS B 1 266 ? 6.402 -4.391 7.02 1 98.38 266 HIS B C 1
ATOM 5186 O O . HIS B 1 266 ? 6.926 -3.826 7.98 1 98.38 266 HIS B O 1
ATOM 5192 N N . VAL B 1 267 ? 5.348 -3.889 6.41 1 98.56 267 VAL B N 1
ATOM 5193 C CA . VAL B 1 267 ? 4.746 -2.625 6.82 1 98.56 267 VAL B CA 1
ATOM 5194 C C . VAL B 1 267 ? 4.059 -2.797 8.172 1 98.56 267 VAL B C 1
ATOM 5196 O O . VAL B 1 267 ? 4.121 -1.906 9.023 1 98.56 267 VAL B O 1
ATOM 5199 N N . ILE B 1 268 ? 3.395 -3.961 8.336 1 98.81 268 ILE B N 1
ATOM 5200 C CA . ILE B 1 268 ? 2.707 -4.219 9.594 1 98.81 268 ILE B CA 1
ATOM 5201 C C . ILE B 1 268 ? 3.725 -4.324 10.727 1 98.81 268 ILE B C 1
ATOM 5203 O O . ILE B 1 268 ? 3.482 -3.84 11.836 1 98.81 268 ILE B O 1
ATOM 5207 N N . ALA B 1 269 ? 4.875 -4.934 10.461 1 98.88 269 ALA B N 1
ATOM 5208 C CA . ALA B 1 269 ? 5.949 -4.961 11.445 1 98.88 269 ALA B CA 1
ATOM 5209 C C . ALA B 1 269 ? 6.414 -3.547 11.797 1 98.88 269 ALA B C 1
ATOM 5211 O O . ALA B 1 269 ? 6.637 -3.227 12.961 1 98.88 269 ALA B O 1
ATOM 5212 N N . ALA B 1 270 ? 6.582 -2.729 10.805 1 98.88 270 ALA B N 1
ATOM 5213 C CA . ALA B 1 270 ? 6.977 -1.335 11.008 1 98.88 270 ALA B CA 1
ATOM 5214 C C . ALA B 1 270 ? 5.922 -0.579 11.812 1 98.88 270 ALA B C 1
ATOM 5216 O O . ALA B 1 270 ? 6.262 0.22 12.688 1 98.88 270 ALA B O 1
ATOM 5217 N N . LYS B 1 271 ? 4.637 -0.831 11.523 1 98.88 271 LYS B N 1
ATOM 5218 C CA . LYS B 1 271 ? 3.557 -0.224 12.297 1 98.88 271 LYS B CA 1
ATOM 5219 C C . LYS B 1 271 ? 3.639 -0.632 13.766 1 98.88 271 LYS B C 1
ATOM 5221 O O . LYS B 1 271 ? 3.514 0.209 14.656 1 98.88 271 LYS B O 1
ATOM 5226 N N . ALA B 1 272 ? 3.848 -1.897 13.953 1 98.94 272 ALA B N 1
ATOM 5227 C CA . ALA B 1 272 ? 3.934 -2.4 15.328 1 98.94 272 ALA B CA 1
ATOM 5228 C C . ALA B 1 272 ? 5.035 -1.687 16.109 1 98.94 272 ALA B C 1
ATOM 5230 O O . ALA B 1 272 ? 4.848 -1.326 17.266 1 98.94 272 ALA B O 1
ATOM 5231 N N . THR B 1 273 ? 6.141 -1.517 15.477 1 98.88 273 THR B N 1
ATOM 5232 C CA . THR B 1 273 ? 7.273 -0.831 16.094 1 98.88 273 THR B CA 1
ATOM 5233 C C . THR B 1 273 ? 6.93 0.628 16.375 1 98.88 273 THR B C 1
ATOM 5235 O O . THR B 1 273 ? 7.258 1.15 17.453 1 98.88 273 THR B O 1
ATOM 5238 N N . ALA B 1 274 ? 6.277 1.277 15.492 1 98.75 274 ALA B N 1
ATOM 5239 C CA . ALA B 1 274 ? 5.852 2.664 15.672 1 98.75 274 ALA B CA 1
ATOM 5240 C C . ALA B 1 274 ? 4.848 2.787 16.812 1 98.75 274 ALA B C 1
ATOM 5242 O O . ALA B 1 274 ? 4.859 3.771 17.547 1 98.75 274 ALA B O 1
ATOM 5243 N N . PHE B 1 275 ? 3.928 1.785 16.891 1 98.88 275 PHE B N 1
ATOM 5244 C CA . PHE B 1 275 ? 2.949 1.801 17.969 1 98.88 275 PHE B CA 1
ATOM 5245 C C . PHE B 1 275 ? 3.639 1.685 19.328 1 98.88 275 PHE B C 1
ATOM 5247 O O . PHE B 1 275 ? 3.211 2.305 20.297 1 98.88 275 PHE B O 1
ATOM 5254 N N . LYS B 1 276 ? 4.672 0.89 19.375 1 98.69 276 LYS B N 1
ATOM 5255 C CA . LYS B 1 276 ? 5.461 0.818 20.609 1 98.69 276 LYS B CA 1
ATOM 5256 C C . LYS B 1 276 ? 6.039 2.184 20.969 1 98.69 276 LYS B C 1
ATOM 5258 O O . LYS B 1 276 ? 5.992 2.598 22.125 1 98.69 276 LYS B O 1
ATOM 5263 N N . MET B 1 277 ? 6.574 2.867 20 1 98.44 277 MET B N 1
ATOM 5264 C CA . MET B 1 277 ? 7.109 4.207 20.219 1 98.44 277 MET B CA 1
ATOM 5265 C C . MET B 1 277 ? 6.031 5.148 20.734 1 98.44 277 MET B C 1
ATOM 5267 O O . MET B 1 277 ? 6.258 5.887 21.703 1 98.44 277 MET B O 1
ATOM 5271 N N . ALA B 1 278 ? 4.863 5.082 20.172 1 98.5 278 ALA B N 1
ATOM 5272 C CA . ALA B 1 278 ? 3.775 6.004 20.484 1 98.5 278 ALA B CA 1
ATOM 5273 C C . ALA B 1 278 ? 3.229 5.754 21.891 1 98.5 278 ALA B C 1
ATOM 5275 O O . ALA B 1 278 ? 2.545 6.609 22.453 1 98.5 278 ALA B O 1
ATOM 5276 N N . ALA B 1 279 ? 3.555 4.613 22.406 1 98.19 279 ALA B N 1
ATOM 5277 C CA . ALA B 1 279 ? 3.062 4.258 23.734 1 98.19 279 ALA B CA 1
ATOM 5278 C C . ALA B 1 279 ? 4.031 4.719 24.828 1 98.19 279 ALA B C 1
ATOM 5280 O O . ALA B 1 279 ? 3.717 4.652 26.016 1 98.19 279 ALA B O 1
ATOM 5281 N N . GLN B 1 280 ? 5.207 5.246 24.422 1 97.12 280 GLN B N 1
ATOM 5282 C CA . GLN B 1 280 ? 6.223 5.645 25.391 1 97.12 280 GLN B CA 1
ATOM 5283 C C . GLN B 1 280 ? 5.961 7.051 25.922 1 97.12 280 GLN B C 1
ATOM 5285 O O . GLN B 1 280 ? 5.422 7.898 25.203 1 97.12 280 GLN B O 1
ATOM 5290 N N . PRO B 1 281 ? 6.383 7.34 27.172 1 96.75 281 PRO B N 1
ATOM 5291 C CA . PRO B 1 281 ? 6.23 8.688 27.719 1 96.75 281 PRO B CA 1
ATOM 5292 C C . PRO B 1 281 ? 6.949 9.75 26.891 1 96.75 281 PRO B C 1
ATOM 5294 O O . PRO B 1 281 ? 6.477 10.883 26.781 1 96.75 281 PRO B O 1
ATOM 5297 N N . GLU B 1 282 ? 8.07 9.344 26.297 1 96.44 282 GLU B N 1
ATOM 5298 C CA . GLU B 1 282 ? 8.836 10.273 25.469 1 96.44 282 GLU B CA 1
ATOM 5299 C C . GLU B 1 282 ? 8.016 10.742 24.266 1 96.44 282 GLU B C 1
ATOM 5301 O O . GLU B 1 282 ? 8.164 11.883 23.812 1 96.44 282 GLU B O 1
ATOM 5306 N N . PHE B 1 283 ? 7.164 9.875 23.875 1 97.81 283 PHE B N 1
ATOM 5307 C CA . PHE B 1 283 ? 6.316 10.242 22.75 1 97.81 283 PHE B CA 1
ATOM 5308 C C . PHE B 1 283 ? 5.309 11.312 23.141 1 97.81 283 PHE B C 1
ATOM 5310 O O . PHE B 1 283 ? 5.043 12.242 22.375 1 97.81 283 PHE B O 1
ATOM 5317 N N . ALA B 1 284 ? 4.742 11.234 24.25 1 97.81 284 ALA B N 1
ATOM 5318 C CA . ALA B 1 284 ? 3.816 12.25 24.75 1 97.81 284 ALA B CA 1
ATOM 5319 C C . ALA B 1 284 ? 4.5 13.609 24.875 1 97.81 284 ALA B C 1
ATOM 5321 O O . ALA B 1 284 ? 3.912 14.633 24.531 1 97.81 284 ALA B O 1
ATOM 5322 N N . GLN B 1 285 ? 5.723 13.609 25.328 1 97.31 285 GLN B N 1
ATOM 5323 C CA . GLN B 1 285 ? 6.492 14.852 25.438 1 97.31 285 GLN B CA 1
ATOM 5324 C C . GLN B 1 285 ? 6.738 15.453 24.047 1 97.31 285 GLN B C 1
ATOM 5326 O O . GLN B 1 285 ? 6.625 16.672 23.875 1 97.31 285 GLN B O 1
ATOM 5331 N N . ARG B 1 286 ? 7.109 14.586 23.125 1 96.81 286 ARG B N 1
ATOM 5332 C CA . ARG B 1 286 ? 7.324 14.992 21.75 1 96.81 286 ARG B CA 1
ATOM 5333 C C . ARG B 1 286 ? 6.074 15.656 21.172 1 96.81 286 ARG B C 1
ATOM 5335 O O . ARG B 1 286 ? 6.16 16.688 20.516 1 96.81 286 ARG B O 1
ATOM 5342 N N . GLN B 1 287 ? 4.906 15.07 21.422 1 98.31 287 GLN B N 1
ATOM 5343 C CA . GLN B 1 287 ? 3.662 15.602 20.875 1 98.31 287 GLN B CA 1
ATOM 5344 C C . GLN B 1 287 ? 3.291 16.922 21.547 1 98.31 287 GLN B C 1
ATOM 5346 O O . GLN B 1 287 ? 2.73 17.812 20.891 1 98.31 287 GLN B O 1
ATOM 5351 N N . GLN B 1 288 ? 3.561 17.047 22.797 1 98.19 288 GLN B N 1
ATOM 5352 C CA . GLN B 1 288 ? 3.352 18.328 23.453 1 98.19 288 GLN B CA 1
ATOM 5353 C C . GLN B 1 288 ? 4.223 19.422 22.844 1 98.19 288 GLN B C 1
ATOM 5355 O O . GLN B 1 288 ? 3.762 20.547 22.609 1 98.19 288 GLN B O 1
ATOM 5360 N N . ARG B 1 289 ? 5.477 19.109 22.594 1 97.62 289 ARG B N 1
ATOM 5361 C CA . ARG B 1 289 ? 6.367 20.047 21.938 1 97.62 289 ARG B CA 1
ATOM 5362 C C . ARG B 1 289 ? 5.863 20.391 20.531 1 97.62 289 ARG B C 1
ATOM 5364 O O . ARG B 1 289 ? 6.02 21.531 20.062 1 97.62 289 ARG B O 1
ATOM 5371 N N . CYS B 1 290 ? 5.355 19.391 19.875 1 98.19 290 CYS B N 1
ATOM 5372 C CA . CYS B 1 290 ? 4.746 19.594 18.578 1 98.19 290 CYS B CA 1
ATOM 5373 C C . CYS B 1 290 ? 3.648 20.641 18.641 1 98.19 290 CYS B C 1
ATOM 5375 O O . CYS B 1 290 ? 3.631 21.578 17.844 1 98.19 290 CYS B O 1
ATOM 5377 N N . LEU B 1 291 ? 2.756 20.562 19.609 1 98.75 291 LEU B N 1
ATOM 5378 C CA . LEU B 1 291 ? 1.661 21.516 19.797 1 98.75 291 LEU B CA 1
ATOM 5379 C C . LEU B 1 291 ? 2.191 22.891 20.203 1 98.75 291 LEU B C 1
ATOM 5381 O O . LEU B 1 291 ? 1.751 23.906 19.656 1 98.75 291 LEU B O 1
ATOM 5385 N N . ASP B 1 292 ? 3.119 22.875 21.125 1 98.75 292 ASP B N 1
ATOM 5386 C CA . ASP B 1 292 ? 3.699 24.125 21.578 1 98.75 292 ASP B CA 1
ATOM 5387 C C . ASP B 1 292 ? 4.406 24.844 20.438 1 98.75 292 ASP B C 1
ATOM 5389 O O . ASP B 1 292 ? 4.297 26.078 20.297 1 98.75 292 ASP B O 1
ATOM 5393 N N . GLY B 1 293 ? 5.148 24.047 19.656 1 98.81 293 GLY B N 1
ATOM 5394 C CA . GLY B 1 293 ? 5.824 24.625 18.5 1 98.81 293 GLY B CA 1
ATOM 5395 C C . GLY B 1 293 ? 4.875 25.297 17.516 1 98.81 293 GLY B C 1
ATOM 5396 O O . GLY B 1 293 ? 5.168 26.391 17.016 1 98.81 293 GLY B O 1
ATOM 5397 N N . ALA B 1 294 ? 3.76 24.656 17.266 1 98.88 294 ALA B N 1
ATOM 5398 C CA . ALA B 1 294 ? 2.762 25.234 16.375 1 98.88 294 ALA B CA 1
ATOM 5399 C C . ALA B 1 294 ? 2.195 26.531 16.938 1 98.88 294 ALA B C 1
ATOM 5401 O O . ALA B 1 294 ? 1.996 27.5 16.203 1 98.88 294 ALA B O 1
ATOM 5402 N N . ARG B 1 295 ? 1.934 26.578 18.219 1 98.75 295 ARG B N 1
ATOM 5403 C CA . ARG B 1 295 ? 1.415 27.781 18.875 1 98.75 295 ARG B CA 1
ATOM 5404 C C . ARG B 1 295 ? 2.432 28.922 18.828 1 98.75 295 ARG B C 1
ATOM 5406 O O . ARG B 1 295 ? 2.07 30.078 18.594 1 98.75 295 ARG B O 1
ATOM 5413 N N . ILE B 1 296 ? 3.686 28.562 19.078 1 98.88 296 ILE B N 1
ATOM 5414 C CA . ILE B 1 296 ? 4.766 29.531 19.016 1 98.88 296 ILE B CA 1
ATOM 5415 C C . ILE B 1 296 ? 4.828 30.141 17.625 1 98.88 296 ILE B C 1
ATOM 5417 O O . ILE B 1 296 ? 4.914 31.359 17.469 1 98.88 296 ILE B O 1
ATOM 5421 N N . LEU B 1 297 ? 4.785 29.297 16.609 1 98.81 297 LEU B N 1
ATOM 5422 C CA . LEU B 1 297 ? 4.828 29.734 15.219 1 98.81 297 LEU B CA 1
ATOM 5423 C C . LEU B 1 297 ? 3.639 30.641 14.898 1 98.81 297 LEU B C 1
ATOM 5425 O O . LEU B 1 297 ? 3.809 31.719 14.32 1 98.81 297 LEU B O 1
ATOM 5429 N N . ALA B 1 298 ? 2.414 30.188 15.273 1 98.81 298 ALA B N 1
ATOM 5430 C CA . ALA B 1 298 ? 1.212 30.984 15.039 1 98.81 298 ALA B CA 1
ATOM 5431 C C . ALA B 1 298 ? 1.309 32.344 15.719 1 98.81 298 ALA B C 1
ATOM 5433 O O . ALA B 1 298 ? 0.972 33.375 15.125 1 98.81 298 ALA B O 1
ATOM 5434 N N . GLY B 1 299 ? 1.728 32.344 16.938 1 98.69 299 GLY B N 1
ATOM 5435 C CA . GLY B 1 299 ? 1.892 33.562 17.688 1 98.69 299 GLY B CA 1
ATOM 5436 C C . GLY B 1 299 ? 2.844 34.562 17.016 1 98.69 299 GLY B C 1
ATOM 5437 O O . GLY B 1 299 ? 2.557 35.75 16.938 1 98.69 299 GLY B O 1
ATOM 5438 N N . ARG B 1 300 ? 3.943 34.062 16.531 1 98.75 300 ARG B N 1
ATOM 5439 C CA . ARG B 1 300 ? 4.938 34.906 15.891 1 98.75 300 ARG B CA 1
ATOM 5440 C C . ARG B 1 300 ? 4.379 35.531 14.609 1 98.75 300 ARG B C 1
ATOM 5442 O O . ARG B 1 300 ? 4.645 36.688 14.297 1 98.75 300 ARG B O 1
ATOM 5449 N N . LEU B 1 301 ? 3.609 34.75 13.836 1 98.56 301 LEU B N 1
ATOM 5450 C CA . LEU B 1 301 ? 3.131 35.188 12.523 1 98.56 301 LEU B CA 1
ATOM 5451 C C . LEU B 1 301 ? 1.95 36.125 12.648 1 98.56 301 LEU B C 1
ATOM 5453 O O . LEU B 1 301 ? 1.499 36.719 11.656 1 98.56 301 LEU B O 1
ATOM 5457 N N . THR B 1 302 ? 1.481 36.344 13.914 1 98.06 302 THR B N 1
ATOM 5458 C CA . THR B 1 302 ? 0.39 37.312 14.117 1 98.06 302 THR B CA 1
ATOM 5459 C C . THR B 1 302 ? 0.924 38.656 14.594 1 98.06 302 THR B C 1
ATOM 5461 O O . THR B 1 302 ? 0.155 39.594 14.805 1 98.06 302 THR B O 1
ATOM 5464 N N . GLN B 1 303 ? 2.225 38.781 14.773 1 98.31 303 GLN B N 1
ATOM 5465 C CA . GLN B 1 303 ? 2.824 40 15.258 1 98.31 303 GLN B CA 1
ATOM 5466 C C . GLN B 1 303 ? 2.715 41.125 14.211 1 98.31 303 GLN B C 1
ATOM 5468 O O . GLN B 1 303 ? 2.572 40.844 13.016 1 98.31 303 GLN B O 1
ATOM 5473 N N . PRO B 1 304 ? 2.881 42.375 14.57 1 98.06 304 PRO B N 1
ATOM 5474 C CA . PRO B 1 304 ? 2.592 43.531 13.703 1 98.06 304 PRO B CA 1
ATOM 5475 C C . PRO B 1 304 ? 3.48 43.562 12.461 1 98.06 304 PRO B C 1
ATOM 5477 O O . PRO B 1 304 ? 3.021 43.938 11.375 1 98.06 304 PRO B O 1
ATOM 5480 N N . ASP B 1 305 ? 4.703 43.188 12.625 1 97.56 305 ASP B N 1
ATOM 5481 C CA . ASP B 1 305 ? 5.633 43.281 11.5 1 97.56 305 ASP B CA 1
ATOM 5482 C C . ASP B 1 305 ? 5.223 42.312 10.383 1 97.56 305 ASP B C 1
ATOM 5484 O O . ASP B 1 305 ? 5.527 42.562 9.211 1 97.56 305 ASP B O 1
ATOM 5488 N N . VAL B 1 306 ? 4.566 41.281 10.711 1 98.31 306 VAL B N 1
ATOM 5489 C CA . VAL B 1 306 ? 4.07 40.312 9.727 1 98.31 306 VAL B CA 1
ATOM 5490 C C . VAL B 1 306 ? 2.672 40.719 9.273 1 98.31 306 VAL B C 1
ATOM 5492 O O . VAL B 1 306 ? 2.393 40.75 8.07 1 98.31 306 VAL B O 1
ATOM 5495 N N . ALA B 1 307 ? 1.88 41.094 10.195 1 97.94 307 ALA B N 1
ATOM 5496 C CA . ALA B 1 307 ? 0.501 41.469 9.922 1 97.94 307 ALA B CA 1
ATOM 5497 C C . ALA B 1 307 ? 0.452 42.688 8.977 1 97.94 307 ALA B C 1
ATOM 5499 O O . ALA B 1 307 ? -0.452 42.781 8.148 1 97.94 307 ALA B O 1
ATOM 5500 N N . GLU B 1 308 ? 1.388 43.594 9.133 1 97.56 308 GLU B N 1
ATOM 5501 C CA . GLU B 1 308 ? 1.426 44.812 8.32 1 97.56 308 GLU B CA 1
ATOM 5502 C C . GLU B 1 308 ? 1.714 44.469 6.855 1 97.56 308 GLU B C 1
ATOM 5504 O O . GLU B 1 308 ? 1.444 45.281 5.969 1 97.56 308 GLU B O 1
ATOM 5509 N N . ARG B 1 309 ? 2.18 43.312 6.664 1 97.56 309 ARG B N 1
ATOM 5510 C CA . ARG B 1 309 ? 2.449 42.875 5.301 1 97.56 309 ARG B CA 1
ATOM 5511 C C . ARG B 1 309 ? 1.25 42.125 4.719 1 97.56 309 ARG B C 1
ATOM 5513 O O . ARG B 1 309 ? 1.332 41.562 3.623 1 97.56 309 ARG B O 1
ATOM 5520 N N . GLY B 1 310 ? 0.138 42.062 5.477 1 97.88 310 GLY B N 1
ATOM 5521 C CA . GLY B 1 310 ? -1.076 41.438 5.004 1 97.88 310 GLY B CA 1
ATOM 5522 C C . GLY B 1 310 ? -1.105 39.938 5.277 1 97.88 310 GLY B C 1
ATOM 5523 O O . GLY B 1 310 ? -1.966 39.219 4.758 1 97.88 310 GLY B O 1
ATOM 5524 N N . ILE B 1 311 ? -0.126 39.406 5.996 1 98.38 311 ILE B N 1
ATOM 5525 C CA . ILE B 1 311 ? -0.053 38 6.34 1 98.38 311 ILE B CA 1
ATOM 5526 C C . ILE B 1 311 ? -0.81 37.75 7.645 1 98.38 311 ILE B C 1
ATOM 5528 O O . ILE B 1 311 ? -0.637 38.469 8.617 1 98.38 311 ILE B O 1
ATOM 5532 N N . ALA B 1 312 ? -1.662 36.781 7.68 1 98 312 ALA B N 1
ATOM 5533 C CA . ALA B 1 312 ? -2.441 36.438 8.867 1 98 312 ALA B CA 1
ATOM 5534 C C . ALA B 1 312 ? -2.395 34.938 9.148 1 98 312 ALA B C 1
ATOM 5536 O O . ALA B 1 312 ? -1.893 34.156 8.328 1 98 312 ALA B O 1
ATOM 5537 N N . VAL B 1 313 ? -2.791 34.594 10.32 1 98.19 313 VAL B N 1
ATOM 5538 C CA . VAL B 1 313 ? -2.984 33.188 10.727 1 98.19 313 VAL B CA 1
ATOM 5539 C C . VAL B 1 313 ? -4.477 32.875 10.812 1 98.19 313 VAL B C 1
ATOM 5541 O O . VAL B 1 313 ? -5.215 33.562 11.539 1 98.19 313 VAL B O 1
ATOM 5544 N N . LEU B 1 314 ? -4.887 31.906 10.023 1 96.88 314 LEU B N 1
ATOM 5545 C CA . LEU B 1 314 ? -6.301 31.547 10.016 1 96.88 314 LEU B CA 1
ATOM 5546 C C . LEU B 1 314 ? -6.773 31.156 11.414 1 96.88 314 LEU B C 1
ATOM 5548 O O . LEU B 1 314 ? -6.082 30.422 12.125 1 96.88 314 LEU B O 1
ATOM 5552 N N . THR B 1 315 ? -7.941 31.578 11.852 1 96.75 315 THR B N 1
ATOM 5553 C CA . THR B 1 315 ? -8.617 31.344 13.125 1 96.75 315 THR B CA 1
ATOM 5554 C C . THR B 1 315 ? -7.852 31.984 14.273 1 96.75 315 THR B C 1
ATOM 5556 O O . THR B 1 315 ? -8.133 31.703 15.445 1 96.75 315 THR B O 1
ATOM 5559 N N . GLY B 1 316 ? -6.785 32.688 14.047 1 95.75 316 GLY B N 1
ATOM 5560 C CA . GLY B 1 316 ? -6.031 33.438 15.047 1 95.75 316 GLY B CA 1
ATOM 5561 C C . GLY B 1 316 ? -5.051 32.562 15.812 1 95.75 316 GLY B C 1
ATOM 5562 O O . GLY B 1 316 ? -4.406 33.062 16.75 1 95.75 316 GLY B O 1
ATOM 5563 N N . GLY B 1 317 ? -4.941 31.375 15.438 1 97.62 317 GLY B N 1
ATOM 5564 C CA . GLY B 1 317 ? -4.066 30.438 16.125 1 97.62 317 GLY B CA 1
ATOM 5565 C C . GLY B 1 317 ? -4.34 29 15.75 1 97.62 317 GLY B C 1
ATOM 5566 O O . GLY B 1 317 ? -4.883 28.703 14.68 1 97.62 317 GLY B O 1
ATOM 5567 N N . THR B 1 318 ? -3.822 28.109 16.578 1 98.56 318 THR B N 1
ATOM 5568 C CA . THR B 1 318 ? -4 26.688 16.312 1 98.56 318 THR B CA 1
ATOM 5569 C C . THR B 1 318 ? -4.086 25.891 17.625 1 98.56 318 THR B C 1
ATOM 5571 O O . THR B 1 318 ? -3.559 26.328 18.641 1 98.56 318 THR B O 1
ATOM 5574 N N . ASP B 1 319 ? -4.832 24.781 17.594 1 98.19 319 ASP B N 1
ATOM 5575 C CA . ASP B 1 319 ? -4.848 23.828 18.703 1 98.19 319 ASP B CA 1
ATOM 5576 C C . ASP B 1 319 ? -4.238 22.484 18.281 1 98.19 319 ASP B C 1
ATOM 5578 O O . ASP B 1 319 ? -4.277 21.516 19.031 1 98.19 319 ASP B O 1
ATOM 5582 N N . VAL B 1 320 ? -3.689 22.422 17.078 1 98.69 320 VAL B N 1
ATOM 5583 C CA . VAL B 1 320 ? -3.182 21.156 16.547 1 98.69 320 VAL B CA 1
ATOM 5584 C C . VAL B 1 320 ? -1.752 21.344 16.047 1 98.69 320 VAL B C 1
ATOM 5586 O O . VAL B 1 320 ? -1.068 22.297 16.438 1 98.69 320 VAL B O 1
ATOM 5589 N N . HIS B 1 321 ? -1.239 20.453 15.195 1 98.81 321 HIS B N 1
ATOM 5590 C CA . HIS B 1 321 ? 0.176 20.359 14.859 1 98.81 321 HIS B CA 1
ATOM 5591 C C . HIS B 1 321 ? 0.512 21.234 13.656 1 98.81 321 HIS B C 1
ATOM 5593 O O . HIS B 1 321 ? 1.624 21.188 13.133 1 98.81 321 HIS B O 1
ATOM 5599 N N . LEU B 1 322 ? -0.461 22.078 13.148 1 98.75 322 LEU B N 1
ATOM 5600 C CA . LEU B 1 322 ? -0.2 22.859 11.938 1 98.75 322 LEU B CA 1
ATOM 5601 C C . LEU B 1 322 ? -0.755 24.266 12.07 1 98.75 322 LEU B C 1
ATOM 5603 O O . LEU B 1 322 ? -1.623 24.516 12.906 1 98.75 322 LEU B O 1
ATOM 5607 N N . VAL B 1 323 ? -0.165 25.188 11.344 1 98.75 323 VAL B N 1
ATOM 5608 C CA . VAL B 1 323 ? -0.598 26.578 11.234 1 98.75 323 VAL B CA 1
ATOM 5609 C C . VAL B 1 323 ? -1.006 26.875 9.789 1 98.75 323 VAL B C 1
ATOM 5611 O O . VAL B 1 323 ? -0.291 26.516 8.852 1 98.75 323 VAL B O 1
ATOM 5614 N N . LEU B 1 324 ? -2.178 27.391 9.633 1 98.56 324 LEU B N 1
ATOM 5615 C CA . LEU B 1 324 ? -2.611 27.844 8.312 1 98.56 324 LEU B CA 1
ATOM 5616 C C . LEU B 1 324 ? -2.357 29.344 8.141 1 98.56 324 LEU B C 1
ATOM 5618 O O . LEU B 1 324 ? -2.959 30.172 8.844 1 98.56 324 LEU B O 1
ATOM 5622 N N . VAL B 1 325 ? -1.475 29.641 7.273 1 98.69 325 VAL B N 1
ATOM 5623 C CA . VAL B 1 325 ? -1.131 31.031 6.977 1 98.69 325 VAL B CA 1
ATOM 5624 C C . VAL B 1 325 ? -2.027 31.547 5.863 1 98.69 325 VAL B C 1
ATOM 5626 O O . VAL B 1 325 ? -2.176 30.906 4.82 1 98.69 325 VAL B O 1
ATOM 5629 N N . ASP B 1 326 ? -2.627 32.656 6.094 1 98.19 326 ASP B N 1
ATOM 5630 C CA . ASP B 1 326 ? -3.529 33.312 5.156 1 98.19 326 ASP B CA 1
ATOM 5631 C C . ASP B 1 326 ? -2.824 34.438 4.426 1 98.19 326 ASP B C 1
ATOM 5633 O O . ASP B 1 326 ? -2.41 35.406 5.043 1 98.19 326 ASP B O 1
ATOM 5637 N N . LEU B 1 327 ? -2.723 34.281 3.145 1 98.25 327 LEU B N 1
ATOM 5638 C CA . LEU B 1 327 ? -1.985 35.25 2.336 1 98.25 327 LEU B CA 1
ATOM 5639 C C . LEU B 1 327 ? -2.922 36 1.396 1 98.25 327 LEU B C 1
ATOM 5641 O O . LEU B 1 327 ? -2.469 36.656 0.455 1 98.25 327 LEU B O 1
ATOM 5645 N N . ARG B 1 328 ? -4.258 36.062 1.612 1 97.44 328 ARG B N 1
ATOM 5646 C CA . ARG B 1 328 ? -5.234 36.656 0.72 1 97.44 328 ARG B CA 1
ATOM 5647 C C . ARG B 1 328 ? -4.984 38.156 0.59 1 97.44 328 ARG B C 1
ATOM 5649 O O . ARG B 1 328 ? -5.18 38.75 -0.482 1 97.44 328 ARG B O 1
ATOM 5656 N N . ASP B 1 329 ? -4.453 38.656 1.624 1 97.31 329 ASP B N 1
ATOM 5657 C CA . ASP B 1 329 ? -4.25 40.094 1.63 1 97.31 329 ASP B CA 1
ATOM 5658 C C . ASP B 1 329 ? -2.764 40.438 1.535 1 97.31 329 ASP B C 1
ATOM 5660 O O . ASP B 1 329 ? -2.379 41.594 1.712 1 97.31 329 ASP B O 1
ATOM 5664 N N . ALA B 1 330 ? -1.978 39.469 1.385 1 97.44 330 ALA B N 1
ATOM 5665 C CA . ALA B 1 330 ? -0.537 39.688 1.267 1 97.44 330 ALA B CA 1
ATOM 5666 C C . ALA B 1 330 ? -0.132 39.906 -0.189 1 97.44 330 ALA B C 1
ATOM 5668 O O . ALA B 1 330 ? -0.886 39.562 -1.106 1 97.44 330 ALA B O 1
ATOM 5669 N N . GLU B 1 331 ? 1.021 40.469 -0.362 1 95.62 331 GLU B N 1
ATOM 5670 C CA . GLU B 1 331 ? 1.581 40.594 -1.704 1 95.62 331 GLU B CA 1
ATOM 5671 C C . GLU B 1 331 ? 1.964 39.219 -2.258 1 95.62 331 GLU B C 1
ATOM 5673 O O . GLU B 1 331 ? 1.793 38.969 -3.449 1 95.62 331 GLU B O 1
ATOM 5678 N N . LEU B 1 332 ? 2.434 38.344 -1.372 1 96.62 332 LEU B N 1
ATOM 5679 C CA . LEU B 1 332 ? 2.816 36.969 -1.753 1 96.62 332 LEU B CA 1
ATOM 5680 C C . LEU B 1 332 ? 1.585 36.094 -1.914 1 96.62 332 LEU B C 1
ATOM 5682 O O . LEU B 1 332 ? 0.643 36.188 -1.124 1 96.62 332 LEU B O 1
ATOM 5686 N N . ASP B 1 333 ? 1.57 35.281 -3.008 1 97.44 333 ASP B N 1
ATOM 5687 C CA . ASP B 1 333 ? 0.612 34.188 -3.055 1 97.44 333 ASP B CA 1
ATOM 5688 C C . ASP B 1 333 ? 1.194 32.938 -2.43 1 97.44 333 ASP B C 1
ATOM 5690 O O . ASP B 1 333 ? 2.285 32.969 -1.856 1 97.44 333 ASP B O 1
ATOM 5694 N N . GLY B 1 334 ? 0.407 31.875 -2.424 1 97.5 334 GLY B N 1
ATOM 5695 C CA . GLY B 1 334 ? 0.843 30.625 -1.812 1 97.5 334 GLY B CA 1
ATOM 5696 C C . GLY B 1 334 ? 2.098 30.062 -2.447 1 97.5 334 GLY B C 1
ATOM 5697 O O . GLY B 1 334 ? 3.021 29.641 -1.745 1 97.5 334 GLY B O 1
ATOM 5698 N N . GLN B 1 335 ? 2.156 30.031 -3.768 1 96.75 335 GLN B N 1
ATOM 5699 C CA . GLN B 1 335 ? 3.301 29.469 -4.484 1 96.75 335 GLN B CA 1
ATOM 5700 C C . GLN B 1 335 ? 4.562 30.281 -4.211 1 96.75 335 GLN B C 1
ATOM 5702 O O . GLN B 1 335 ? 5.629 29.719 -3.957 1 96.75 335 GLN B O 1
ATOM 5707 N N . GLN B 1 336 ? 4.461 31.562 -4.273 1 96.69 336 GLN B N 1
ATOM 5708 C CA . GLN B 1 336 ? 5.598 32.438 -4.027 1 96.69 336 GLN B CA 1
ATOM 5709 C C . GLN B 1 336 ? 6.117 32.281 -2.604 1 96.69 336 GLN B C 1
ATOM 5711 O O . GLN B 1 336 ? 7.328 32.312 -2.373 1 96.69 336 GLN B O 1
ATOM 5716 N N . ALA B 1 337 ? 5.199 32.188 -1.689 1 97.94 337 ALA B N 1
ATOM 5717 C CA . ALA B 1 337 ? 5.59 32 -0.293 1 97.94 337 ALA B CA 1
ATOM 5718 C C . ALA B 1 337 ? 6.305 30.672 -0.088 1 97.94 337 ALA B C 1
ATOM 5720 O O . ALA B 1 337 ? 7.305 30.609 0.629 1 97.94 337 ALA B O 1
ATOM 5721 N N . GLU B 1 338 ? 5.742 29.609 -0.648 1 97.44 338 GLU B N 1
ATOM 5722 C CA . GLU B 1 338 ? 6.387 28.312 -0.599 1 97.44 338 GLU B CA 1
ATOM 5723 C C . GLU B 1 338 ? 7.801 28.359 -1.167 1 97.44 338 GLU B C 1
ATOM 5725 O O . GLU B 1 338 ? 8.734 27.828 -0.569 1 97.44 338 GLU B O 1
ATOM 5730 N N . ASP B 1 339 ? 7.969 29.016 -2.33 1 96.25 339 ASP B N 1
ATOM 5731 C CA . ASP B 1 339 ? 9.266 29.141 -2.99 1 96.25 339 ASP B CA 1
ATOM 5732 C C . ASP B 1 339 ? 10.242 29.938 -2.127 1 96.25 339 ASP B C 1
ATOM 5734 O O . ASP B 1 339 ? 11.438 29.609 -2.076 1 96.25 339 ASP B O 1
ATOM 5738 N N . ARG B 1 340 ? 9.711 30.938 -1.527 1 97.12 340 ARG B N 1
ATOM 5739 C CA . ARG B 1 340 ? 10.547 31.781 -0.67 1 97.12 340 ARG B CA 1
ATOM 5740 C C . ARG B 1 340 ? 11.086 30.984 0.513 1 97.12 340 ARG B C 1
ATOM 5742 O O . ARG B 1 340 ? 12.266 31.094 0.861 1 97.12 340 ARG B O 1
ATOM 5749 N N . LEU B 1 341 ? 10.258 30.25 1.131 1 98.31 341 LEU B N 1
ATOM 5750 C CA . LEU B 1 341 ? 10.695 29.422 2.252 1 98.31 341 LEU B CA 1
ATOM 5751 C C . LEU B 1 341 ? 11.633 28.312 1.777 1 98.31 341 LEU B C 1
ATOM 5753 O O . LEU B 1 341 ? 12.609 27.984 2.459 1 98.31 341 LEU B O 1
ATOM 5757 N N . ALA B 1 342 ? 11.336 27.734 0.618 1 97.5 342 ALA B N 1
ATOM 5758 C CA . ALA B 1 342 ? 12.227 26.719 0.039 1 97.5 342 ALA B CA 1
ATOM 5759 C C . ALA B 1 342 ? 13.617 27.297 -0.199 1 97.5 342 ALA B C 1
ATOM 5761 O O . ALA B 1 342 ? 14.617 26.594 -0.036 1 97.5 342 ALA B O 1
ATOM 5762 N N . ALA B 1 343 ? 13.672 28.516 -0.597 1 97.38 343 ALA B N 1
ATOM 5763 C CA . ALA B 1 343 ? 14.938 29.172 -0.898 1 97.38 343 ALA B CA 1
ATOM 5764 C C . ALA B 1 343 ? 15.812 29.281 0.348 1 97.38 343 ALA B C 1
ATOM 5766 O O . ALA B 1 343 ? 17.031 29.469 0.248 1 97.38 343 ALA B O 1
ATOM 5767 N N . VAL B 1 344 ? 15.234 29.203 1.508 1 98.31 344 VAL B N 1
ATOM 5768 C CA . VAL B 1 344 ? 16.031 29.266 2.734 1 98.31 344 VAL B CA 1
ATOM 5769 C C . VAL B 1 344 ? 16.016 27.891 3.418 1 98.31 344 VAL B C 1
ATOM 5771 O O . VAL B 1 344 ? 16.203 27.797 4.633 1 98.31 344 VAL B O 1
ATOM 5774 N N . ASP B 1 345 ? 15.641 26.781 2.73 1 98.31 345 ASP B N 1
ATOM 5775 C CA . ASP B 1 345 ? 15.727 25.375 3.109 1 98.31 345 ASP B CA 1
ATOM 5776 C C . ASP B 1 345 ? 14.664 25.016 4.148 1 98.31 345 ASP B C 1
ATOM 5778 O O . ASP B 1 345 ? 14.891 24.188 5.02 1 98.31 345 ASP B O 1
ATOM 5782 N N . ILE B 1 346 ? 13.562 25.766 4.141 1 98.62 346 ILE B N 1
ATOM 5783 C CA . ILE B 1 346 ? 12.375 25.391 4.895 1 98.62 346 ILE B CA 1
ATOM 5784 C C . ILE B 1 346 ? 11.312 24.844 3.938 1 98.62 346 ILE B C 1
ATOM 5786 O O . ILE B 1 346 ? 10.828 25.562 3.059 1 98.62 346 ILE B O 1
ATOM 5790 N N . THR B 1 347 ? 11.023 23.578 4.133 1 98.12 347 THR B N 1
ATOM 5791 C CA . THR B 1 347 ? 10.109 22.922 3.207 1 98.12 347 THR B CA 1
ATOM 5792 C C . THR B 1 347 ? 8.688 22.922 3.758 1 98.12 347 THR B C 1
ATOM 5794 O O . THR B 1 347 ? 8.438 22.375 4.836 1 98.12 347 THR B O 1
ATOM 5797 N N . VAL B 1 348 ? 7.762 23.531 3.092 1 97.56 348 VAL B N 1
ATOM 5798 C CA . VAL B 1 348 ? 6.344 23.578 3.424 1 97.56 348 VAL B CA 1
ATOM 5799 C C . VAL B 1 348 ? 5.512 23.312 2.172 1 97.56 348 VAL B C 1
ATOM 5801 O O . VAL B 1 348 ? 6.051 22.938 1.128 1 97.56 348 VAL B O 1
ATOM 5804 N N . ASN B 1 349 ? 4.211 23.328 2.285 1 94.56 349 ASN B N 1
ATOM 5805 C CA . ASN B 1 349 ? 3.381 23.266 1.086 1 94.56 349 ASN B CA 1
ATOM 5806 C C . ASN B 1 349 ? 2.395 24.438 1.032 1 94.56 349 ASN B C 1
ATOM 5808 O O . ASN B 1 349 ? 1.866 24.844 2.062 1 94.56 349 ASN B O 1
ATOM 5812 N N . ARG B 1 350 ? 2.246 24.969 -0.186 1 95.69 350 ARG B N 1
ATOM 5813 C CA . ARG B 1 350 ? 1.146 25.891 -0.415 1 95.69 350 ARG B CA 1
ATOM 5814 C C . ARG B 1 350 ? -0.201 25.203 -0.205 1 95.69 350 ARG B C 1
ATOM 5816 O O . ARG B 1 350 ? -0.324 24 -0.393 1 95.69 350 ARG B O 1
ATOM 5823 N N . ASN B 1 351 ? -1.119 25.938 0.27 1 96.12 351 ASN B N 1
ATOM 5824 C CA . ASN B 1 351 ? -2.422 25.375 0.622 1 96.12 351 ASN B CA 1
ATOM 5825 C C . ASN B 1 351 ? -3.541 26.391 0.388 1 96.12 351 ASN B C 1
ATOM 5827 O O . ASN B 1 351 ? -3.381 27.578 0.673 1 96.12 351 ASN B O 1
ATOM 5831 N N . ALA B 1 352 ? -4.586 25.875 -0.135 1 95.38 352 ALA B N 1
ATOM 5832 C CA . ALA B 1 352 ? -5.773 26.719 -0.227 1 95.38 352 ALA B CA 1
ATOM 5833 C C . ALA B 1 352 ? -6.297 27.094 1.16 1 95.38 352 ALA B C 1
ATOM 5835 O O . ALA B 1 352 ? -6.18 26.297 2.102 1 95.38 352 ALA B O 1
ATOM 5836 N N . VAL B 1 353 ? -6.816 28.297 1.317 1 96.69 353 VAL B N 1
ATOM 5837 C CA . VAL B 1 353 ? -7.555 28.703 2.508 1 96.69 353 VAL B CA 1
ATOM 5838 C C . VAL B 1 353 ? -9.047 28.781 2.188 1 96.69 353 VAL B C 1
ATOM 5840 O O . VAL B 1 353 ? -9.438 28.844 1.02 1 96.69 353 VAL B O 1
ATOM 5843 N N . PRO B 1 354 ? -9.914 28.641 3.236 1 97 354 PRO B N 1
ATOM 5844 C CA . PRO B 1 354 ? -11.344 28.781 2.957 1 97 354 PRO B CA 1
ATOM 5845 C C . PRO B 1 354 ? -11.664 30.062 2.193 1 97 354 PRO B C 1
ATOM 5847 O O . PRO B 1 354 ? -11.125 31.125 2.506 1 97 354 PRO B O 1
ATOM 5850 N N . PHE B 1 355 ? -12.516 29.906 1.104 1 96 355 PHE B N 1
ATOM 5851 C CA . PHE B 1 355 ? -12.953 31.031 0.27 1 96 355 PHE B CA 1
ATOM 5852 C C . PHE B 1 355 ? -11.766 31.625 -0.481 1 96 355 PHE B C 1
ATOM 5854 O O . PHE B 1 355 ? -11.68 32.844 -0.636 1 96 355 PHE B O 1
ATOM 5861 N N . ASP B 1 356 ? -10.867 30.781 -0.901 1 96.75 356 ASP B N 1
ATOM 5862 C CA . ASP B 1 356 ? -9.641 31.188 -1.587 1 96.75 356 ASP B CA 1
ATOM 5863 C C . ASP B 1 356 ? -9.953 31.812 -2.943 1 96.75 356 ASP B C 1
ATOM 5865 O O . ASP B 1 356 ? -10.578 31.188 -3.799 1 96.75 356 ASP B O 1
ATOM 5869 N N . PRO B 1 357 ? -9.477 33 -3.193 1 95.81 357 PRO B N 1
ATOM 5870 C CA . PRO B 1 357 ? -9.742 33.656 -4.48 1 95.81 357 PRO B CA 1
ATOM 5871 C C . PRO B 1 357 ? -8.82 33.156 -5.59 1 95.81 357 PRO B C 1
ATOM 5873 O O . PRO B 1 357 ? -9.062 33.406 -6.77 1 95.81 357 PRO B O 1
ATOM 5876 N N . ARG B 1 358 ? -7.719 32.5 -5.281 1 95.81 358 ARG B N 1
ATOM 5877 C CA . ARG B 1 358 ? -6.719 32.094 -6.262 1 95.81 358 ARG B CA 1
ATOM 5878 C C . ARG B 1 358 ? -6.914 30.641 -6.656 1 95.81 358 ARG B C 1
ATOM 5880 O O . ARG B 1 358 ? -7.52 29.859 -5.91 1 95.81 358 ARG B O 1
ATOM 5887 N N . PRO B 1 359 ? -6.375 30.25 -7.801 1 91.69 359 PRO B N 1
ATOM 5888 C CA . PRO B 1 359 ? -6.523 28.875 -8.258 1 91.69 359 PRO B CA 1
ATOM 5889 C C . PRO B 1 359 ? -5.73 27.875 -7.402 1 91.69 359 PRO B C 1
ATOM 5891 O O . PRO B 1 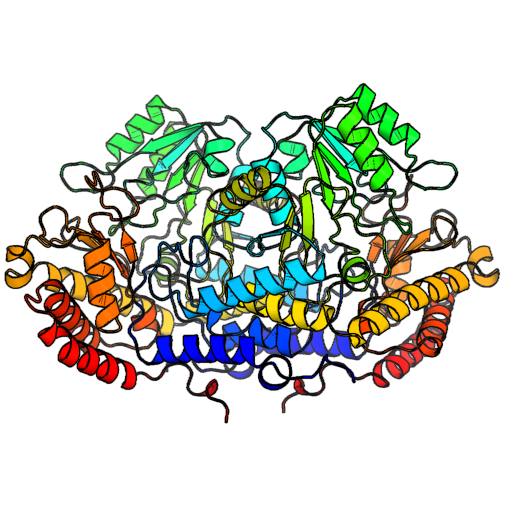359 ? -4.754 28.266 -6.754 1 91.69 359 PRO B O 1
ATOM 5894 N N . PRO B 1 360 ? -6.082 26.594 -7.516 1 85.88 360 PRO B N 1
ATOM 5895 C CA . PRO B 1 360 ? -5.512 25.547 -6.664 1 85.88 360 PRO B CA 1
ATOM 5896 C C . PRO B 1 360 ? -3.996 25.422 -6.82 1 85.88 360 PRO B C 1
ATOM 5898 O O . PRO B 1 360 ? -3.309 25.016 -5.883 1 85.88 360 PRO B O 1
ATOM 5901 N N . MET B 1 361 ? -3.42 25.75 -7.902 1 87.31 361 MET B N 1
ATOM 5902 C CA . MET B 1 361 ? -1.988 25.562 -8.125 1 87.31 361 MET B CA 1
ATOM 5903 C C . MET B 1 361 ? -1.192 26.734 -7.57 1 87.31 361 MET B C 1
ATOM 5905 O O . MET B 1 361 ? 0.02 26.641 -7.371 1 87.31 361 MET B O 1
ATOM 5909 N N . ILE B 1 362 ? -1.783 27.812 -7.305 1 93 362 ILE B N 1
ATOM 5910 C CA . ILE B 1 362 ? -1.133 29.016 -6.777 1 93 362 ILE B CA 1
ATOM 5911 C C . ILE B 1 362 ? -1.489 29.188 -5.305 1 93 362 ILE B C 1
ATOM 5913 O O . ILE B 1 362 ? -0.603 29.266 -4.449 1 93 362 ILE B O 1
ATOM 5917 N N . THR B 1 363 ? -2.758 29.125 -4.926 1 95.44 363 THR B N 1
ATOM 5918 C CA . THR B 1 363 ? -3.396 29.172 -3.613 1 95.44 363 THR B CA 1
ATOM 5919 C C . THR B 1 363 ? -3.1 30.484 -2.906 1 95.44 363 THR B C 1
ATOM 5921 O O . THR B 1 363 ? -2.371 31.328 -3.434 1 95.44 363 THR B O 1
ATOM 5924 N N . SER B 1 364 ? -3.691 30.719 -1.768 1 97.88 364 SER B N 1
ATOM 5925 C CA . SER B 1 364 ? -3.547 31.938 -0.978 1 97.88 364 SER B CA 1
ATOM 5926 C C . SER B 1 364 ? -3.105 31.625 0.447 1 97.88 364 SER B C 1
ATOM 5928 O O . SER B 1 364 ? -3.439 32.344 1.383 1 97.88 364 SER B O 1
ATOM 5930 N N . GLY B 1 365 ? -2.439 30.5 0.548 1 97.69 365 GLY B N 1
ATOM 5931 C CA . GLY B 1 365 ? -2.012 30.188 1.902 1 97.69 365 GLY B CA 1
ATOM 5932 C C . GLY B 1 365 ? -0.883 29.172 1.951 1 97.69 365 GLY B C 1
ATOM 5933 O O . GLY B 1 365 ? -0.43 28.688 0.912 1 97.69 365 GLY B O 1
ATOM 5934 N N . LEU B 1 366 ? -0.354 28.969 3.154 1 98.12 366 LEU B N 1
ATOM 5935 C CA . LEU B 1 366 ? 0.604 27.922 3.502 1 98.12 366 LEU B CA 1
ATOM 5936 C C . LEU B 1 366 ? 0.061 27.031 4.617 1 98.12 366 LEU B C 1
ATOM 5938 O O . LEU B 1 366 ? -0.706 27.5 5.465 1 98.12 366 LEU B O 1
ATOM 5942 N N . ARG B 1 367 ? 0.32 25.797 4.527 1 98.25 367 ARG B N 1
ATOM 5943 C CA . ARG B 1 367 ? 0.124 24.859 5.621 1 98.25 367 ARG B CA 1
ATOM 5944 C C . ARG B 1 367 ? 1.461 24.406 6.203 1 98.25 367 ARG B C 1
ATOM 5946 O O . ARG B 1 367 ? 2.217 23.688 5.555 1 98.25 367 ARG B O 1
ATOM 5953 N N . ILE B 1 368 ? 1.796 24.891 7.422 1 98.69 368 ILE B N 1
ATOM 5954 C CA . ILE B 1 368 ? 3.094 24.656 8.047 1 98.69 368 ILE B CA 1
ATOM 5955 C C . ILE B 1 368 ? 2.932 23.734 9.25 1 98.69 368 ILE B C 1
ATOM 5957 O O . ILE B 1 368 ? 2.16 24.031 10.164 1 98.69 368 ILE B O 1
ATOM 5961 N N . GLY B 1 369 ? 3.602 22.594 9.195 1 98.62 369 GLY B N 1
ATOM 5962 C CA . GLY B 1 369 ? 3.498 21.609 10.266 1 98.62 369 GLY B CA 1
ATOM 5963 C C . GLY B 1 369 ? 4.746 21.547 11.125 1 98.62 369 GLY B C 1
ATOM 5964 O O . GLY B 1 369 ? 5.812 22 10.727 1 98.62 369 GLY B O 1
ATOM 5965 N N . THR B 1 370 ? 4.629 20.953 12.336 1 98.69 370 THR B N 1
ATOM 5966 C CA . THR B 1 370 ? 5.73 21 13.289 1 98.69 370 THR B CA 1
ATOM 5967 C C . THR B 1 370 ? 6.133 19.578 13.703 1 98.69 370 THR B C 1
ATOM 5969 O O . THR B 1 370 ? 7.055 19.391 14.5 1 98.69 370 THR B O 1
ATOM 5972 N N . PRO B 1 371 ? 5.465 18.516 13.148 1 98.44 371 PRO B N 1
ATOM 5973 C CA . PRO B 1 371 ? 5.738 17.172 13.664 1 98.44 371 PRO B CA 1
ATOM 5974 C C . PRO B 1 371 ? 7.18 16.734 13.43 1 98.44 371 PRO B C 1
ATOM 5976 O O . PRO B 1 371 ? 7.812 16.156 14.32 1 98.44 371 PRO B O 1
ATOM 5979 N N . ALA B 1 372 ? 7.703 16.969 12.266 1 98.12 372 ALA B N 1
ATOM 5980 C CA . ALA B 1 372 ? 9.047 16.5 11.93 1 98.12 372 ALA B CA 1
ATOM 5981 C C . ALA B 1 372 ? 10.094 17.156 12.828 1 98.12 372 ALA B C 1
ATOM 5983 O O . ALA B 1 372 ? 11.016 16.484 13.289 1 98.12 372 ALA B O 1
ATOM 5984 N N . LEU B 1 373 ? 9.961 18.484 13.078 1 98.12 373 LEU B N 1
ATOM 5985 C CA . LEU B 1 373 ? 10.922 19.172 13.93 1 98.12 373 LEU B CA 1
ATOM 5986 C C . LEU B 1 373 ? 10.836 18.688 15.367 1 98.12 373 LEU B C 1
ATOM 5988 O O . LEU B 1 373 ? 11.852 18.547 16.047 1 98.12 373 LEU B O 1
ATOM 5992 N N . ALA B 1 374 ? 9.617 18.453 15.828 1 97.88 374 ALA B N 1
ATOM 5993 C CA . ALA B 1 374 ? 9.453 17.891 17.172 1 97.88 374 ALA B CA 1
ATOM 5994 C C . ALA B 1 374 ? 10.109 16.516 17.281 1 97.88 374 ALA B C 1
ATOM 5996 O O . ALA B 1 374 ? 10.773 16.219 18.266 1 97.88 374 ALA B O 1
ATOM 5997 N N . ALA B 1 375 ? 9.922 15.695 16.281 1 96.88 375 ALA B N 1
ATOM 5998 C CA . ALA B 1 375 ? 10.523 14.367 16.25 1 96.88 375 ALA B CA 1
ATOM 5999 C C . ALA B 1 375 ? 12.047 14.453 16.266 1 96.88 375 ALA B C 1
ATOM 6001 O O . ALA B 1 375 ? 12.719 13.609 16.875 1 96.88 375 ALA B O 1
ATOM 6002 N N . ARG B 1 376 ? 12.516 15.477 15.578 1 96 376 ARG B N 1
ATOM 6003 C CA . ARG B 1 376 ? 13.953 15.688 15.445 1 96 376 ARG B CA 1
ATOM 6004 C C . ARG B 1 376 ? 14.555 16.203 16.734 1 96 376 ARG B C 1
ATOM 6006 O O . ARG B 1 376 ? 15.781 16.219 16.906 1 96 376 ARG B O 1
ATOM 6013 N N . GLY B 1 377 ? 13.727 16.766 17.688 1 95.88 377 GLY B N 1
ATOM 6014 C CA . GLY B 1 377 ? 14.195 17.109 19.016 1 95.88 377 GLY B CA 1
ATOM 6015 C C . GLY B 1 377 ? 14.234 18.609 19.266 1 95.88 377 GLY B C 1
ATOM 6016 O O . GLY B 1 377 ? 14.805 19.062 20.25 1 95.88 377 GLY B O 1
ATOM 6017 N N . PHE B 1 378 ? 13.656 19.391 18.422 1 97.38 378 PHE B N 1
ATOM 6018 C CA . PHE B 1 378 ? 13.68 20.828 18.562 1 97.38 378 PHE B CA 1
ATOM 6019 C C . PHE B 1 378 ? 13.016 21.266 19.859 1 97.38 378 PHE B C 1
ATOM 6021 O O . PHE B 1 378 ? 11.953 20.75 20.234 1 97.38 378 PHE B O 1
ATOM 6028 N N . SER B 1 379 ? 13.609 22.203 20.547 1 97.31 379 SER B N 1
ATOM 6029 C CA . SER B 1 379 ? 13.086 22.766 21.797 1 97.31 379 SER B CA 1
ATOM 6030 C C . SER B 1 379 ? 12.164 23.953 21.516 1 97.31 379 SER B C 1
ATOM 6032 O O . SER B 1 379 ? 12.023 24.375 20.375 1 97.31 379 SER B O 1
ATOM 6034 N N . HIS B 1 380 ? 11.555 24.469 22.625 1 98.31 380 HIS B N 1
ATOM 6035 C CA . HIS B 1 380 ? 10.727 25.672 22.516 1 98.31 380 HIS B CA 1
ATOM 6036 C C . HIS B 1 380 ? 11.539 26.844 21.984 1 98.31 380 HIS B C 1
ATOM 6038 O O . HIS B 1 380 ? 11.047 27.625 21.172 1 98.31 380 HIS B O 1
ATOM 6044 N N . ASN B 1 381 ? 12.766 26.922 22.422 1 98.44 381 ASN B N 1
ATOM 6045 C CA . ASN B 1 381 ? 13.633 27.984 21.938 1 98.44 381 ASN B CA 1
ATOM 6046 C C . ASN B 1 381 ? 13.938 27.844 20.453 1 98.44 381 ASN B C 1
ATOM 6048 O O . ASN B 1 381 ? 14.008 28.844 19.734 1 98.44 381 ASN B O 1
ATOM 6052 N N . ASP B 1 382 ? 14.133 26.625 20.047 1 98.5 382 ASP B N 1
ATOM 6053 C CA . ASP B 1 382 ? 14.391 26.375 18.641 1 98.5 382 ASP B CA 1
ATOM 6054 C C . ASP B 1 382 ? 13.172 26.719 17.781 1 98.5 382 ASP B C 1
ATOM 6056 O O . ASP B 1 382 ? 13.305 27.25 16.688 1 98.5 382 ASP B O 1
ATOM 6060 N N . PHE B 1 383 ? 11.969 26.375 18.234 1 98.75 383 PHE B N 1
ATOM 6061 C CA . PHE B 1 383 ? 10.75 26.719 17.516 1 98.75 383 PHE B CA 1
ATOM 6062 C C . PHE B 1 383 ? 10.578 28.234 17.422 1 98.75 383 PHE B C 1
ATOM 6064 O O . PHE B 1 383 ? 10.086 28.734 16.406 1 98.75 383 PHE B O 1
ATOM 6071 N N . ARG B 1 384 ? 10.977 29 18.484 1 98.81 384 ARG B N 1
ATOM 6072 C CA . ARG B 1 384 ? 10.945 30.453 18.422 1 98.81 384 ARG B CA 1
ATOM 6073 C C . ARG B 1 384 ? 11.883 30.969 17.328 1 98.81 384 ARG B C 1
ATOM 6075 O O . ARG B 1 384 ? 11.523 31.875 16.562 1 98.81 384 ARG B O 1
ATOM 6082 N N . ALA B 1 385 ? 13.07 30.344 17.297 1 98.75 385 ALA B N 1
ATOM 6083 C CA . ALA B 1 385 ? 14.039 30.719 16.266 1 98.75 385 ALA B CA 1
ATOM 6084 C C . ALA B 1 385 ? 13.492 30.422 14.875 1 98.75 385 ALA B C 1
ATOM 6086 O O . ALA B 1 385 ? 13.625 31.234 13.961 1 98.75 385 ALA B O 1
ATOM 6087 N N . VAL B 1 386 ? 12.898 29.281 14.719 1 98.81 386 VAL B N 1
ATOM 6088 C CA . VAL B 1 386 ? 12.312 28.891 13.445 1 98.81 386 VAL B CA 1
ATOM 6089 C C . VAL B 1 386 ? 11.203 29.859 13.062 1 98.81 386 VAL B C 1
ATOM 6091 O O . VAL B 1 386 ? 11.117 30.281 11.906 1 98.81 386 VAL B O 1
ATOM 6094 N N . ALA B 1 387 ? 10.344 30.188 14 1 98.88 387 ALA B N 1
ATOM 6095 C CA . ALA B 1 387 ? 9.25 31.125 13.75 1 98.88 387 ALA B CA 1
ATOM 6096 C C . ALA B 1 387 ? 9.781 32.469 13.281 1 98.88 387 ALA B C 1
ATOM 6098 O O . ALA B 1 387 ? 9.219 33.094 12.367 1 98.88 387 ALA B O 1
ATOM 6099 N N . ASP B 1 388 ? 10.836 32.938 13.883 1 98.75 388 ASP B N 1
ATOM 6100 C CA . ASP B 1 388 ? 11.469 34.188 13.484 1 98.75 388 ASP B CA 1
ATOM 6101 C C . ASP B 1 388 ? 12.016 34.094 12.062 1 98.75 388 ASP B C 1
ATOM 6103 O O . ASP B 1 388 ? 11.898 35.062 11.289 1 98.75 388 ASP B O 1
ATOM 6107 N N . LEU B 1 389 ? 12.648 33 11.766 1 98.69 389 LEU B N 1
ATOM 6108 C CA . LEU B 1 389 ? 13.211 32.781 10.43 1 98.69 389 LEU B CA 1
ATOM 6109 C C . LEU B 1 389 ? 12.109 32.781 9.375 1 98.69 389 LEU B C 1
ATOM 6111 O O . LEU B 1 389 ? 12.273 33.344 8.297 1 98.69 389 LEU B O 1
ATOM 6115 N N . ILE B 1 390 ? 10.984 32.125 9.648 1 98.81 390 ILE B N 1
ATOM 6116 C CA . ILE B 1 390 ? 9.859 32.062 8.727 1 98.81 390 ILE B CA 1
ATOM 6117 C C . ILE B 1 390 ? 9.289 33.469 8.523 1 98.81 390 ILE B C 1
ATOM 6119 O O . ILE B 1 390 ? 9.055 33.875 7.387 1 98.81 390 ILE B O 1
ATOM 6123 N N . ALA B 1 391 ? 9.094 34.188 9.633 1 98.69 391 ALA B N 1
ATOM 6124 C CA . ALA B 1 391 ? 8.594 35.562 9.547 1 98.69 391 ALA B CA 1
ATOM 6125 C C . ALA B 1 391 ? 9.523 36.438 8.711 1 98.69 391 ALA B C 1
ATOM 6127 O O . ALA B 1 391 ? 9.062 37.188 7.852 1 98.69 391 ALA B O 1
ATOM 6128 N N . ALA B 1 392 ? 10.805 36.312 8.984 1 98.44 392 ALA B N 1
ATOM 6129 C CA . ALA B 1 392 ? 11.797 37.125 8.266 1 98.44 392 ALA B CA 1
ATOM 6130 C C . ALA B 1 392 ? 11.781 36.781 6.773 1 98.44 392 ALA B C 1
ATOM 6132 O O . ALA B 1 392 ? 11.867 37.688 5.934 1 98.44 392 ALA B O 1
ATOM 6133 N N . ALA B 1 393 ? 11.711 35.562 6.434 1 98.38 393 ALA B N 1
ATOM 6134 C CA . ALA B 1 393 ? 11.711 35.125 5.031 1 98.38 393 ALA B CA 1
ATOM 6135 C C . ALA B 1 393 ? 10.461 35.625 4.316 1 98.38 393 ALA B C 1
ATOM 6137 O O . ALA B 1 393 ? 10.539 36.125 3.191 1 98.38 393 ALA B O 1
ATOM 6138 N N . LEU B 1 394 ? 9.297 35.531 4.953 1 98.12 394 LEU B N 1
ATOM 6139 C CA . LEU B 1 394 ? 8.031 35.875 4.324 1 98.12 394 LEU B CA 1
ATOM 6140 C C . LEU B 1 394 ? 7.902 37.375 4.18 1 98.12 394 LEU B C 1
ATOM 6142 O O . LEU B 1 394 ? 7.199 37.875 3.291 1 98.12 394 LEU B O 1
ATOM 6146 N N . THR B 1 395 ? 8.586 38.156 5.02 1 97.5 395 THR B N 1
ATOM 6147 C CA . THR B 1 395 ? 8.438 39.625 4.992 1 97.5 395 THR B CA 1
ATOM 6148 C C . THR B 1 395 ? 9.641 40.25 4.305 1 97.5 395 THR B C 1
ATOM 6150 O O . THR B 1 395 ? 9.727 41.5 4.234 1 97.5 395 THR B O 1
ATOM 6153 N N . ALA B 1 396 ? 10.531 39.438 3.828 1 95.56 396 ALA B N 1
ATOM 6154 C CA . ALA B 1 396 ? 11.711 39.969 3.162 1 95.56 396 ALA B CA 1
ATOM 6155 C C . ALA B 1 396 ? 11.328 40.812 1.957 1 95.56 396 ALA B C 1
ATOM 6157 O O . ALA B 1 396 ? 10.414 40.469 1.209 1 95.56 396 ALA B O 1
ATOM 6158 N N . THR B 1 397 ? 11.992 41.938 1.732 1 91.25 397 THR B N 1
ATOM 6159 C CA . THR B 1 397 ? 11.672 42.844 0.641 1 91.25 397 THR B CA 1
ATOM 6160 C C . THR B 1 397 ? 12.648 42.656 -0.52 1 91.25 397 THR B C 1
ATOM 6162 O O . THR B 1 397 ? 12.406 43.156 -1.619 1 91.25 397 THR B O 1
ATOM 6165 N N . ASN B 1 398 ? 13.773 42 -0.23 1 90.38 398 ASN B N 1
ATOM 6166 C CA . ASN B 1 398 ? 14.781 41.719 -1.254 1 90.38 398 ASN B CA 1
ATOM 6167 C C . ASN B 1 398 ? 15.391 40.344 -1.101 1 90.38 398 ASN B C 1
ATOM 6169 O O . ASN B 1 398 ? 15.57 39.844 0.018 1 90.38 398 ASN B O 1
ATOM 6173 N N . ASP B 1 399 ? 15.797 39.75 -2.221 1 90.12 399 ASP B N 1
ATOM 6174 C CA . ASP B 1 399 ? 16.312 38.406 -2.256 1 90.12 399 ASP B CA 1
ATOM 6175 C C . ASP B 1 399 ? 17.672 38.312 -1.548 1 90.12 399 ASP B C 1
ATOM 6177 O O . ASP B 1 399 ? 18.078 37.219 -1.124 1 90.12 399 ASP B O 1
ATOM 6181 N N . ASP B 1 400 ? 18.328 39.375 -1.388 1 91.75 400 ASP B N 1
ATOM 6182 C CA . ASP B 1 400 ? 19.641 39.375 -0.752 1 91.75 400 ASP B CA 1
ATOM 6183 C C . ASP B 1 400 ? 19.547 39 0.721 1 91.75 400 ASP B C 1
ATOM 6185 O O . ASP B 1 400 ? 20.547 38.562 1.327 1 91.75 400 ASP B O 1
ATOM 6189 N N . GLN B 1 401 ? 18.344 39.094 1.28 1 93.44 401 GLN B N 1
ATOM 6190 C CA . GLN B 1 401 ? 18.125 38.781 2.686 1 93.44 401 GLN B CA 1
ATOM 6191 C C . GLN B 1 401 ? 18.031 37.25 2.889 1 93.44 401 GLN B C 1
ATOM 6193 O O . GLN B 1 401 ? 18.172 36.781 4.012 1 93.44 401 GLN B O 1
ATOM 6198 N N . LEU B 1 402 ? 17.797 36.562 1.858 1 96.69 402 LEU B N 1
ATOM 6199 C CA . LEU B 1 402 ? 17.484 35.156 1.975 1 96.69 402 LEU B CA 1
ATOM 6200 C C . LEU B 1 402 ? 18.75 34.312 2.23 1 96.69 402 LEU B C 1
ATOM 6202 O O . LEU B 1 402 ? 18.703 33.312 2.922 1 96.69 402 LEU B O 1
ATOM 6206 N N . GLY B 1 403 ? 19.859 34.688 1.709 1 96.31 403 GLY B N 1
ATOM 6207 C CA . GLY B 1 403 ? 21.109 33.969 1.922 1 96.31 403 GLY B CA 1
ATOM 6208 C C . GLY B 1 403 ? 21.453 33.812 3.389 1 96.31 403 GLY B C 1
ATOM 6209 O O . GLY B 1 403 ? 21.656 32.688 3.859 1 96.31 403 GLY B O 1
ATOM 6210 N N . PRO B 1 404 ? 21.531 34.938 4.113 1 97.56 404 PRO B N 1
ATOM 6211 C CA . PRO B 1 404 ? 21.797 34.875 5.547 1 97.56 404 PRO B CA 1
ATOM 6212 C C . PRO B 1 404 ? 20.781 34.031 6.305 1 97.56 404 PRO B C 1
ATOM 6214 O O . PRO B 1 404 ? 21.141 33.312 7.242 1 97.56 404 PRO B O 1
ATOM 6217 N N . LEU B 1 405 ? 19.531 34.125 5.945 1 98.19 405 LEU B N 1
ATOM 6218 C CA . LEU B 1 405 ? 18.5 33.312 6.582 1 98.19 405 LEU B CA 1
ATOM 6219 C C . LEU B 1 405 ? 18.734 31.828 6.328 1 98.19 405 LEU B C 1
ATOM 6221 O O . LEU B 1 405 ? 18.547 31 7.23 1 98.19 405 LEU B O 1
ATOM 6225 N N . ARG B 1 406 ? 19.125 31.484 5.086 1 98.31 406 ARG B N 1
ATOM 6226 C CA . ARG B 1 406 ? 19.422 30.094 4.742 1 98.31 406 ARG B CA 1
ATOM 6227 C C . ARG B 1 406 ? 20.547 29.547 5.617 1 98.31 406 ARG B C 1
ATOM 6229 O O . ARG B 1 406 ? 20.453 28.422 6.109 1 98.31 406 ARG B O 1
ATOM 6236 N N . ALA B 1 407 ? 21.547 30.328 5.816 1 98.31 407 ALA B N 1
ATOM 6237 C CA . ALA B 1 407 ? 22.672 29.922 6.656 1 98.31 407 ALA B CA 1
ATOM 6238 C C . ALA B 1 407 ? 22.219 29.672 8.094 1 98.31 407 ALA B C 1
ATOM 6240 O O . ALA B 1 407 ? 22.703 28.734 8.742 1 98.31 407 ALA B O 1
ATOM 6241 N N . GLN B 1 408 ? 21.344 30.5 8.609 1 98.25 408 GLN B N 1
ATOM 6242 C CA . GLN B 1 408 ? 20.812 30.312 9.953 1 98.25 408 GLN B CA 1
ATOM 6243 C C . GLN B 1 408 ? 19.984 29.031 10.062 1 98.25 408 GLN B C 1
ATOM 6245 O O . GLN B 1 408 ? 20.078 28.312 11.055 1 98.25 408 GLN B O 1
ATOM 6250 N N . VAL B 1 409 ? 19.203 28.75 9.031 1 98.56 409 VAL B N 1
ATOM 6251 C CA . VAL B 1 409 ? 18.406 27.516 8.984 1 98.56 409 VAL B CA 1
ATOM 6252 C C . VAL B 1 409 ? 19.344 26.297 9.031 1 98.56 409 VAL B C 1
ATOM 6254 O O . VAL B 1 409 ? 19.125 25.375 9.805 1 98.56 409 VAL B O 1
ATOM 6257 N N . GLN B 1 410 ? 20.375 26.328 8.242 1 98.38 410 GLN B N 1
ATOM 6258 C CA . GLN B 1 410 ? 21.312 25.219 8.172 1 98.38 410 GLN B CA 1
ATOM 6259 C C . GLN B 1 410 ? 22.047 25.016 9.5 1 98.38 410 GLN B C 1
ATOM 6261 O O . GLN B 1 410 ? 22.297 23.875 9.914 1 98.38 410 GLN B O 1
ATOM 6266 N N . ARG B 1 411 ? 22.328 26.109 10.203 1 97.81 411 ARG B N 1
ATOM 6267 C CA . ARG B 1 411 ? 22.953 26.016 11.516 1 97.81 411 ARG B CA 1
ATOM 6268 C C . ARG B 1 411 ? 22.016 25.406 12.539 1 97.81 411 ARG B C 1
ATOM 6270 O O . ARG B 1 411 ? 22.422 24.594 13.375 1 97.81 411 ARG B O 1
ATOM 6277 N N . LEU B 1 412 ? 20.812 25.812 12.5 1 97.56 412 LEU B N 1
ATOM 6278 C CA . LEU B 1 412 ? 19.812 25.266 13.414 1 97.56 412 LEU B CA 1
ATOM 6279 C C . LEU B 1 412 ? 19.625 23.766 13.164 1 97.56 412 LEU B C 1
ATOM 6281 O O . LEU B 1 412 ? 19.547 22.9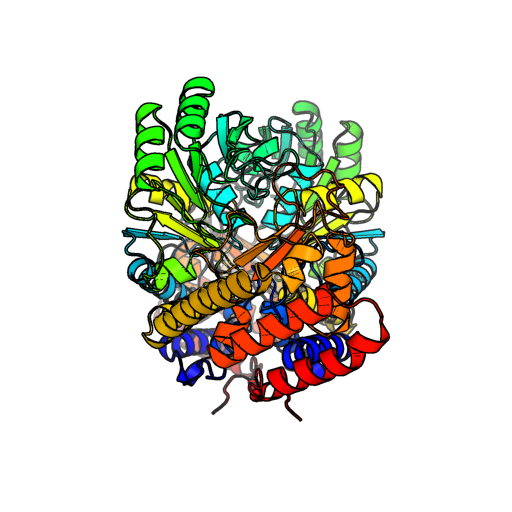84 14.117 1 97.56 412 LEU B O 1
ATOM 6285 N N . ALA B 1 413 ? 19.531 23.375 11.906 1 97.5 413 ALA B N 1
ATOM 6286 C CA . ALA B 1 413 ? 19.375 21.969 11.547 1 97.5 413 ALA B CA 1
ATOM 6287 C C . ALA B 1 413 ? 20.578 21.156 12.023 1 97.5 413 ALA B C 1
ATOM 6289 O O . ALA B 1 413 ? 20.406 20.031 12.5 1 97.5 413 ALA B O 1
ATOM 6290 N N . ALA B 1 414 ? 21.734 21.703 11.93 1 96.62 414 ALA B N 1
ATOM 6291 C CA . ALA B 1 414 ? 22.984 21 12.266 1 96.62 414 ALA B CA 1
ATOM 6292 C C . ALA B 1 414 ? 23.047 20.688 13.758 1 96.62 414 ALA B C 1
ATOM 6294 O O . ALA B 1 414 ? 23.766 19.781 14.18 1 96.62 414 ALA B O 1
ATOM 6295 N N . ARG B 1 415 ? 22.281 21.406 14.578 1 96.12 415 ARG B N 1
ATOM 6296 C CA . ARG B 1 415 ? 22.234 21.156 16.016 1 96.12 415 ARG B CA 1
ATOM 6297 C C . ARG B 1 415 ? 21.531 19.844 16.328 1 96.12 415 ARG B C 1
ATOM 6299 O O . ARG B 1 415 ? 21.734 19.266 17.391 1 96.12 415 ARG B O 1
ATOM 6306 N N . TYR B 1 416 ? 20.703 19.391 15.398 1 95.06 416 TYR B N 1
ATOM 6307 C CA . TYR B 1 416 ? 19.938 18.156 15.578 1 95.06 416 TYR B CA 1
ATOM 6308 C C . TYR B 1 416 ? 20.156 17.203 14.414 1 95.06 416 TYR B C 1
ATOM 6310 O O . TYR B 1 416 ? 19.281 17.016 13.578 1 95.06 416 TYR B O 1
ATOM 6318 N N . PRO B 1 417 ? 21.297 16.516 14.414 1 92.94 417 PRO B N 1
ATOM 6319 C CA . PRO B 1 417 ? 21.594 15.625 13.289 1 92.94 417 PRO B CA 1
ATOM 6320 C C . PRO B 1 417 ? 20.531 14.531 13.117 1 92.94 417 PRO B C 1
ATOM 6322 O O . PRO B 1 417 ? 20.094 13.938 14.102 1 92.94 417 PRO B O 1
ATOM 6325 N N . LEU B 1 418 ? 20.141 14.375 11.883 1 93.62 418 LEU B N 1
ATOM 6326 C CA . LEU B 1 418 ? 19.156 13.352 11.523 1 93.62 418 LEU B CA 1
ATOM 6327 C C . LEU B 1 418 ? 19.859 12.094 11.016 1 93.62 418 LEU B C 1
ATOM 6329 O O . LEU B 1 418 ? 20.656 12.148 10.07 1 93.62 418 LEU B O 1
ATOM 6333 N N . TYR B 1 419 ? 19.641 10.898 11.578 1 93.31 419 TYR B N 1
ATOM 6334 C CA . TYR B 1 419 ? 20.062 9.555 11.18 1 93.31 419 TYR B CA 1
ATOM 6335 C C . TYR B 1 419 ? 21.578 9.5 10.992 1 93.31 419 TYR B C 1
ATOM 6337 O O . TYR B 1 419 ? 22.062 9.109 9.93 1 93.31 419 TYR B O 1
ATOM 6345 N N . PRO B 1 420 ? 22.344 9.789 11.883 1 89.94 420 PRO B N 1
ATOM 6346 C CA . PRO B 1 420 ? 23.797 9.773 11.719 1 89.94 420 PRO B CA 1
ATOM 6347 C C . PRO B 1 420 ? 24.328 8.414 11.266 1 89.94 420 PRO B C 1
ATOM 6349 O O . PRO B 1 420 ? 25.359 8.336 10.609 1 89.94 420 PRO B O 1
ATOM 6352 N N . GLU B 1 421 ? 23.547 7.379 11.438 1 85.56 421 GLU B N 1
ATOM 6353 C CA . GLU B 1 421 ? 23.984 6.016 11.141 1 85.56 421 GLU B CA 1
ATOM 6354 C C . GLU B 1 421 ? 23.797 5.68 9.672 1 85.56 421 GLU B C 1
ATOM 6356 O O . GLU B 1 421 ? 24.344 4.684 9.18 1 85.56 421 GLU B O 1
ATOM 6361 N N . LEU B 1 422 ? 23.094 6.488 8.953 1 89.31 422 LEU B N 1
ATOM 6362 C CA . LEU B 1 422 ? 22.781 6.152 7.57 1 89.31 422 LEU B CA 1
ATOM 6363 C C . LEU B 1 422 ? 23.875 6.668 6.629 1 89.31 422 LEU B C 1
ATOM 6365 O O . LEU B 1 422 ? 23.859 6.375 5.434 1 89.31 422 LEU B O 1
ATOM 6369 N N . HIS B 1 423 ? 24.734 7.633 7.043 1 78.12 423 HIS B N 1
ATOM 6370 C CA . HIS B 1 423 ? 25.844 8.07 6.195 1 78.12 423 HIS B CA 1
ATOM 6371 C C . HIS B 1 423 ? 26.922 7 6.094 1 78.12 423 HIS B C 1
ATOM 6373 O O . HIS B 1 423 ? 27.578 6.676 7.09 1 78.12 423 HIS B O 1
ATOM 6379 N N . ARG B 1 424 ? 26.625 5.785 6.082 1 49.28 424 ARG B N 1
ATOM 6380 C CA . ARG B 1 424 ? 27.688 4.781 6.051 1 49.28 424 ARG B CA 1
ATOM 6381 C C . ARG B 1 424 ? 28.703 5.098 4.969 1 49.28 424 ARG B C 1
ATOM 6383 O O . ARG B 1 424 ? 28.359 5.598 3.9 1 49.28 424 ARG B O 1
ATOM 6390 N N . THR B 1 425 ? 30 5.188 5.238 1 38.34 425 THR B N 1
ATOM 6391 C CA . THR B 1 425 ? 31.266 5.176 4.535 1 38.34 425 THR B CA 1
ATOM 6392 C C . THR B 1 425 ? 31.281 4.117 3.438 1 38.34 425 THR B C 1
ATOM 6394 O O . THR B 1 425 ? 30.672 3.055 3.592 1 38.34 425 THR B O 1
#